Protein AF-0000000068886452 (afdb_homodimer)

Nearest PDB structures (foldseek):
  3sxq-assembly1_A  TM=4.253E-01  e=8.572E+00  Thioalkalivibrio paradoxus
  8otz-assembly1_Co  TM=1.727E-01  e=1.686E+00  Bos taurus
  3f29-assembly1_B  TM=2.671E-01  e=6.921E+00  Thioalkalivibrio nitratireducens
  4l38-assembly1_A  TM=2.672E-01  e=8.572E+00  Thioalkalivibrio nitratireducens DSM 14787
  7ung-assembly1_D7  TM=1.285E-01  e=7.869E+00  Homo sapiens

Sequence (1280 aa):
MAEGRGRLEGQCSRVSLHGNAHQGPQHPNTDTPRSLLRLVPSGKPLLLALFLLLLLSTPVPVAAKTHFAQCGAKIKELAKNGSLPSEYIYTGPVKGPLGQARNSKNPAFLVTFAACEEYCGVTPEYYEWEKASDTITTWVLPLVGLILQAPFESNNFKQTMFVVFRWVGSPIVSMMCIFWNMKVTRKCAIMVDMSVDKDQYPPPPSSFAELRDSFYLLSVVNQYELNIYTQLQERHIETILRVGLFDRRREIQRMRARVAASIRRERRRGTVQVLASLAWFLVAMGISINKAFGDLGVNSTAHNLALGLLMSWLPVLIAATIVDRNPMDARYVRAKLNNYLREIEAVERTPSIFPGVEDPDIFGEFAGQGRVRWHYGVAHSFLRTLEAMHGMGRGWSTIYENTDELSTTGAYSGLVGFDLSEVWQMVAAFLMVCSCSLGAFFVSYYTPTVGLGCRSGGYMIFGLNATGCLILEMAAWAFLHPGTGRRMAQWVLRLCEFTNFCWLVYIIVAQTFGIYNSCRCKSSMWGGAGGYVDFEGVPYYKSYHIENSWLLGTLTTCIFLGIGLAYVVEQWCTQSFLWTQNWESAMNGLWCVRKWKWATTGPRWVFAWLAEYVVEAECRVRTFLGREGDVEDCRPLWNSMAEGRGRLEGQCSRVSLHGNAHQGPQHPNTDTPRSLLRLVPSGKPLLLALFLLLLLSTPVPVAAKTHFAQCGAKIKELAKNGSLPSEYIYTGPVKGPLGQARNSKNPAFLVTFAACEEYCGVTPEYYEWEKASDTITTWVLPLVGLILQAPFESNNFKQTMFVVFRWVGSPIVSMMCIFWNMKVTRKCAIMVDMSVDKDQYPPPPSSFAELRDSFYLLSVVNQYELNIYTQLQERHIETILRVGLFDRRREIQRMRARVAASIRRERRRGTVQVLASLAWFLVAMGISINKAFGDLGVNSTAHNLALGLLMSWLPVLIAATIVDRNPMDARYVRAKLNNYLREIEAVERTPSIFPGVEDPDIFGEFAGQGRVRWHYGVAHSFLRTLEAMHGMGRGWSTIYENTDELSTTGAYSGLVGFDLSEVWQMVAAFLMVCSCSLGAFFVSYYTPTVGLGCRSGGYMIFGLNATGCLILEMAAWAFLHPGTGRRMAQWVLRLCEFTNFCWLVYIIVAQTFGIYNSCRCKSSMWGGAGGYVDFEGVPYYKSYHIENSWLLGTLTTCIFLGIGLAYVVEQWCTQSFLWTQNWESAMNGLWCVRKWKWATTGPRWVFAWLAEYVVEAECRVRTFLGREGDVEDCRPLWNS

pLDDT: mean 77.7, std 19.69, range [17.47, 97.44]

Secondary structure (DSSP, 8-state):
---------------------------------S--------SHHHHHHHHHHHHH-----------HHHHHHHHHHHHHTT-S-GGGB--S---THHHHHTTSSSPPPEEEHHHHHHHT-SS--PPPHHHHHHHIIIIIHHHHHHHHTS-PPTT-HHHHHHHHHHHHHSHHHHHHHHHHHHHHHHHHHHHHHTTS-TT--PPSSSHHHHHHHHHHHHHHHTTEEE---SHHHHHHHHHHHHHHHH---HHHHHHHHHHHHHHHHTB--THHHHHHHHHHHHHHHHHHHHHHHSS---HHHHHHHHHHHHTTHHHHHHHHHHHH--BS-HHHHHHHHHHHHHHHHHHHT---SSTT-SS--SEEEE-GGGTSTT---SHHHHHHHHHHHHTT-S-THHHHHH-THHHH--------S--GGGHHHHHHHHHHHHHHHHHHHHHHHHSSSPSS-HHHHHHHHHHHHHHHHHHHHHHHHHH--TTHHHHHHHHHHHHHHHHHHHHHHHHHHHHHHTTT-SHHHHTTTTSTT--EEE---HHHHHTTTTHHHHHHHHHHHHHHHHHHHHHHHHHHHHHHHHH-SSHHHHHHHHHHHHHHHHHTHHHHHHHHHHHHHHHHHHHHHHHHTT-GGGGGGGS--TT-/---------------------------------SS-------SHHHHHHHHHHHHH-----------HHHHHHHHHHHHHTT-S-GGGB--S---THHHHHTTSSSPPPEEEHHHHHHHT-SS--PPPHHHHHHHIIIIIHHHHHHHHTS-PPTT-HHHHHHHHHHHHHSHHHHHHHHHHHHHHHHHHHHHHHTTS-TT--PPSSSHHHHHHHHHHHHHHHTTEEE---SHHHHHHHHHHHHHHHH---HHHHHHHHHHHHHHHHTB--THHHHHHHHHHHHHHHHHHHHHHHSTT--HHHHHHHHHHHHTTHHHHHHHHHHHT--BS-HHHHHHHHHHHHHHHHHHHT---SSTT-SS--SEEEE-GGGTSTT---SHHHHHHHHHHHHTT-S-THHHHHH-THHHH--------S--GGGHHHHHHHHHHHHHHHHHHHHHHHHSSSPSS-HHHHHHHHHHHHHHHHHHHHHHHHHH--TTHHHHHHHHHHHHHHHHHHHHHHHHHHHHHHTTT-SHHHHTTTTSTT--EEE---HHHHHTTTTHHHHHHHHHHHHHHHHHHHHHHHHHHHHHHHHH-SSHHHHHHHHHHHHHHHHHTHHHHHHHHHHHHHHHHHHHHHHHHTT--TTGGGGS--TT-

Foldseek 3Di:
DDDDPDDPDDPPDPDDPDDPDPPPDPDPPPPDPPPPDDPPVQCVCVVVVVVVCVVPPPPPPPVPPFDLLVLQVVVVVCVVVVNDDPQQWDDDQADFLQNVQCPPPDHFTWTFLVSCCVRRNFAFDWDDPVLLVVLCVLPVVLLVLLLVLFQDAPRDDVLSVLVSLCCQLQVLLLQLQLVLLLLLLLLLLVVLCLQADVPDDDDPPDLSVLSLLLSLVQSVQQQWDFDDDDPVVVLVVVLLSLCLRQPDPPVSSVLSVVLSLVQLVQFDPCVVSLVVSLVSLVVSLVVLLCCVPPPVFAPLSLLSNLLSLLCLLSSLLRLSSVLSTRGPHQVVNQVSVLVSSVVSCVVVVPPPPPPPPDRDRRTDDGCHSNSDAQRNGQSVQLSLVVCLPQPLGGNSSVVSVVDVCSSPPRRRPPCSADDCVSVVSSVLSLLLNVLSLVLSLLSVCNPPVHAAFDRNVLSVVLSVLSVVLVVLSNCCRHPPDPDPSNVVSVVVSSVSSNVSSVSSVVSSVCSSTVSCRGSRRNQNPPGDNGRIHGDDISVSSVVSVSVVSNVVSSVSSVVSSVVSVVVSVLSSLSSVLSSNSDNVVSVVSNSVNSVVCVVCVPVVVVVVVVVLVVLVVVLVVCVVVVVPPCNSSSPPGNSD/DPDDPDDPDDPPDDPDPDDPDDPPDPDPPPPDPPPVPDPPVQCVVVVVVVVVCVVPPPPPPPVPPFDLLVLQVVVVVCVVVVNDDPQQWDDDQADFLQNVQCPPPDHFTWTFLVSCCVRRNFAFDWDDPVLLVVLCVLPVVLLVLLLVLFQDAPRDDVLSVLVVLCCQLQVLLLQLQLVLLLLLLLLLLVVLCLQADVPDDDDPPDLSLLSLLLSLVQSVQQQWDFDDDDPVVVLVVVLLSLCLRQPDPPVSSVLSNVLSLVQLVQFDPCVVSLVVSLVSLVVSLVVLLCCCPDPVPFVLSLLSNLLSLLCLLSSLLRLSSVLSTRGPHQVVNQVSVLVSSVVSCVVVVPPPPPPPPDRDRRTDDGCISNSDAQRNGQSVQLSLVVCLPQPLGGNSSVVSVVDVCSSPPRDRPPCSADDCVSVVSSVLSLLLNVLSLVLSLLSVCNPPVHAAFDRNVLSVVLSVLSVVLVVLSNCCRHPPDPDPSNVVSVVVSSVSSNVSSVSSVVSSVCSSTVSCRGSRRNQNPPDPNGRIHGDDGRVSSVVSVSVVSNVVSSVSSVVSSVVSVVVSVLSSLSSVLSSNSDNVVSVVSNSVNSVVCVVCVPVVVVVVVVVLVVLVVVLVVCVVVVVPPCNVSSPDGNSD

Radius of gyration: 36.61 Å; Cα contacts (8 Å, |Δi|>4): 1513; chains: 2; bounding box: 97×138×115 Å

Organism: Tuber melanosporum (strain Mel28) (NCBI:txid656061)

Structure (mmCIF, N/CA/C/O backbone):
data_AF-0000000068886452-model_v1
#
loop_
_entity.id
_entity.type
_entity.pdbx_description
1 polymer '(Perigord truffle) hypothetical protein'
#
loop_
_atom_site.group_PDB
_atom_site.id
_atom_site.type_symbol
_atom_site.label_atom_id
_atom_site.label_alt_id
_atom_site.label_comp_id
_atom_site.label_asym_id
_atom_site.label_entity_id
_atom_site.label_seq_id
_atom_site.pdbx_PDB_ins_code
_atom_site.Cartn_x
_atom_site.Cartn_y
_atom_site.Cartn_z
_atom_site.occupancy
_atom_site.B_iso_or_equiv
_atom_site.auth_seq_id
_atom_site.auth_comp_id
_atom_site.auth_asym_id
_atom_site.auth_atom_id
_atom_site.pdbx_PDB_model_num
ATOM 1 N N . MET A 1 1 ? -43.25 84.938 -29.5 1 18.14 1 MET A N 1
ATOM 2 C CA . MET A 1 1 ? -42.719 84.312 -30.734 1 18.14 1 MET A CA 1
ATOM 3 C C . MET A 1 1 ? -42.938 82.812 -30.734 1 18.14 1 MET A C 1
ATOM 5 O O . MET A 1 1 ? -42.906 82.188 -29.672 1 18.14 1 MET A O 1
ATOM 9 N N . ALA A 1 2 ? -43.094 82.125 -31.875 1 19.03 2 ALA A N 1
ATOM 10 C CA . ALA A 1 2 ? -44 81.125 -32.469 1 19.03 2 ALA A CA 1
ATOM 11 C C . ALA A 1 2 ? -43.469 79.75 -32.219 1 19.03 2 ALA A C 1
ATOM 13 O O . ALA A 1 2 ? -44.281 78.812 -32 1 19.03 2 ALA A O 1
ATOM 14 N N . GLU A 1 3 ? -42.188 79.5 -32.406 1 17.47 3 GLU A N 1
ATOM 15 C CA . GLU A 1 3 ? -41.812 78.438 -33.344 1 17.47 3 GLU A CA 1
ATOM 16 C C . GLU A 1 3 ? -42.125 77.062 -32.812 1 17.47 3 GLU A C 1
ATOM 18 O O . GLU A 1 3 ? -42.469 76.938 -31.625 1 17.47 3 GLU A O 1
ATOM 23 N N . GLY A 1 4 ? -41.062 76.125 -32.938 1 18.28 4 GLY A N 1
ATOM 24 C CA . GLY A 1 4 ? -40.938 74.875 -33.594 1 18.28 4 GLY A CA 1
ATOM 25 C C . GLY A 1 4 ? -41.312 73.688 -32.688 1 18.28 4 GLY A C 1
ATOM 26 O O . GLY A 1 4 ? -40.562 73.312 -31.781 1 18.28 4 GLY A O 1
ATOM 27 N N . ARG A 1 5 ? -42.5 73.5 -32.25 1 22.53 5 ARG A N 1
ATOM 28 C CA . ARG A 1 5 ? -43.188 72.5 -31.469 1 22.53 5 ARG A CA 1
ATOM 29 C C . ARG A 1 5 ? -43.062 71.125 -32.094 1 22.53 5 ARG A C 1
ATOM 31 O O . ARG A 1 5 ? -44.062 70.562 -32.625 1 22.53 5 ARG A O 1
ATOM 38 N N . GLY A 1 6 ? -42.031 71.062 -33.031 1 17.89 6 GLY A N 1
ATOM 39 C CA . GLY A 1 6 ? -42.25 70.062 -34.062 1 17.89 6 GLY A CA 1
ATOM 40 C C . GLY A 1 6 ? -42.688 68.75 -33.5 1 17.89 6 GLY A C 1
ATOM 41 O O . GLY A 1 6 ? -42.594 68.5 -32.312 1 17.89 6 GLY A O 1
ATOM 42 N N . ARG A 1 7 ? -42.969 67.688 -34.438 1 19.56 7 ARG A N 1
ATOM 43 C CA . ARG A 1 7 ? -43.844 66.625 -34.875 1 19.56 7 ARG A CA 1
ATOM 44 C C . ARG A 1 7 ? -43.344 65.25 -34.375 1 19.56 7 ARG A C 1
ATOM 46 O O . ARG A 1 7 ? -42.812 64.438 -35.125 1 19.56 7 ARG A O 1
ATOM 53 N N . LEU A 1 8 ? -42.406 65.188 -33.406 1 18.53 8 LEU A N 1
ATOM 54 C CA . LEU A 1 8 ? -41.688 63.906 -33.5 1 18.53 8 LEU A CA 1
ATOM 55 C C . LEU A 1 8 ? -42.656 62.719 -33.438 1 18.53 8 LEU A C 1
ATOM 57 O O . LEU A 1 8 ? -43.281 62.5 -32.438 1 18.53 8 LEU A O 1
ATOM 61 N N . GLU A 1 9 ? -43.312 62.438 -34.469 1 17.73 9 GLU A N 1
ATOM 62 C CA . GLU A 1 9 ? -44.281 61.438 -34.906 1 17.73 9 GLU A CA 1
ATOM 63 C C . GLU A 1 9 ? -43.875 60.031 -34.469 1 17.73 9 GLU A C 1
ATOM 65 O O . GLU A 1 9 ? -42.719 59.781 -34.156 1 17.73 9 GLU A O 1
ATOM 70 N N . GLY A 1 10 ? -44.719 58.875 -34.906 1 18.06 10 GLY A N 1
ATOM 71 C CA . GLY A 1 10 ? -45.406 57.656 -34.562 1 18.06 10 GLY A CA 1
ATOM 72 C C . GLY A 1 10 ? -44.594 56.406 -34.938 1 18.06 10 GLY A C 1
ATOM 73 O O . GLY A 1 10 ? -45.125 55.281 -34.875 1 18.06 10 GLY A O 1
ATOM 74 N N . GLN A 1 11 ? -43.469 56.406 -35.656 1 17.47 11 GLN A N 1
ATOM 75 C CA . GLN A 1 11 ? -43.219 55.281 -36.562 1 17.47 11 GLN A CA 1
ATOM 76 C C . GLN A 1 11 ? -43.125 53.969 -35.75 1 17.47 11 GLN A C 1
ATOM 78 O O . GLN A 1 11 ? -42.281 53.844 -34.844 1 17.47 11 GLN A O 1
ATOM 83 N N . CYS A 1 12 ? -44.125 53 -35.781 1 20.72 12 CYS A N 1
ATOM 84 C CA . CYS A 1 12 ? -44.562 51.656 -35.375 1 20.72 12 CYS A CA 1
ATOM 85 C C . CYS A 1 12 ? -43.688 50.594 -36 1 20.72 12 CYS A C 1
ATOM 87 O O . CYS A 1 12 ? -44.094 49.875 -36.906 1 20.72 12 CYS A O 1
ATOM 89 N N . SER A 1 13 ? -42.469 50.781 -36.5 1 17.97 13 SER A N 1
ATOM 90 C CA . SER A 1 13 ? -42.031 49.75 -37.438 1 17.97 13 SER A CA 1
ATOM 91 C C . SER A 1 13 ? -42.156 48.344 -36.812 1 17.97 13 SER A C 1
ATOM 93 O O . SER A 1 13 ? -41.75 48.156 -35.656 1 17.97 13 SER A O 1
ATOM 95 N N . ARG A 1 14 ? -42.875 47.219 -37.406 1 21.09 14 ARG A N 1
ATOM 96 C CA . ARG A 1 14 ? -43.25 45.812 -37.438 1 21.09 14 ARG A CA 1
ATOM 97 C C . ARG A 1 14 ? -42.031 44.906 -37.5 1 21.09 14 ARG A C 1
ATOM 99 O O . ARG A 1 14 ? -42.156 43.688 -37.5 1 21.09 14 ARG A O 1
ATOM 106 N N . VAL A 1 15 ? -40.781 45.188 -37.906 1 20.59 15 VAL A N 1
ATOM 107 C CA . VAL A 1 15 ? -40.094 44.188 -38.719 1 20.59 15 VAL A CA 1
ATOM 108 C C . VAL A 1 15 ? -40.188 42.812 -38 1 20.59 15 VAL A C 1
ATOM 110 O O . VAL A 1 15 ? -40.375 42.75 -36.781 1 20.59 15 VAL A O 1
ATOM 113 N N . SER A 1 16 ? -39.75 41.594 -38.844 1 20.17 16 SER A N 1
ATOM 114 C CA . SER A 1 16 ? -39.5 40.25 -39.406 1 20.17 16 SER A CA 1
ATOM 115 C C . SER A 1 16 ? -38.594 39.406 -38.5 1 20.17 16 SER A C 1
ATOM 117 O O . SER A 1 16 ? -37.594 39.906 -37.969 1 20.17 16 SER A O 1
ATOM 119 N N . LEU A 1 17 ? -39.031 38.156 -38.219 1 21.81 17 LEU A N 1
ATOM 120 C CA . LEU A 1 17 ? -38.688 36.969 -37.438 1 21.81 17 LEU A CA 1
ATOM 121 C C . LEU A 1 17 ? -37.375 36.344 -37.906 1 21.81 17 LEU A C 1
ATOM 123 O O . LEU A 1 17 ? -37.375 35.375 -38.656 1 21.81 17 LEU A O 1
ATOM 127 N N . HIS A 1 18 ? -36.438 37.062 -38.594 1 21.69 18 HIS A N 1
ATOM 128 C CA . HIS A 1 18 ? -35.375 36.344 -39.281 1 21.69 18 HIS A CA 1
ATOM 129 C C . HIS A 1 18 ? -34.719 35.344 -38.344 1 21.69 18 HIS A C 1
ATOM 131 O O . HIS A 1 18 ? -34.594 35.594 -37.156 1 21.69 18 HIS A O 1
ATOM 137 N N . GLY A 1 19 ? -34.344 34.125 -39 1 21.8 19 GLY A N 1
ATOM 138 C CA . GLY A 1 19 ? -33.844 32.781 -38.719 1 21.8 19 GLY A CA 1
ATOM 139 C C . GLY A 1 19 ? -32.469 32.781 -38.094 1 21.8 19 GLY A C 1
ATOM 140 O O . GLY A 1 19 ? -31.469 33.062 -38.75 1 21.8 19 GLY A O 1
ATOM 141 N N . ASN A 1 20 ? -32.188 33.344 -37.062 1 21.83 20 ASN A N 1
ATOM 142 C CA . ASN A 1 20 ? -30.844 33.406 -36.469 1 21.83 20 ASN A CA 1
ATOM 143 C C . ASN A 1 20 ? -30.203 32 -36.406 1 21.83 20 ASN A C 1
ATOM 145 O O . ASN A 1 20 ? -30.688 31.141 -35.656 1 21.83 20 ASN A O 1
ATOM 149 N N . ALA A 1 21 ? -29.562 31.547 -37.531 1 22.8 21 ALA A N 1
ATOM 150 C CA . ALA A 1 21 ? -28.734 30.375 -37.844 1 22.8 21 ALA A CA 1
ATOM 151 C C . ALA A 1 21 ? -27.766 30.062 -36.719 1 22.8 21 ALA A C 1
ATOM 153 O O . ALA A 1 21 ? -27.234 30.984 -36.094 1 22.8 21 ALA A O 1
ATOM 154 N N . HIS A 1 22 ? -27.719 28.812 -36.312 1 23.91 22 HIS A N 1
ATOM 155 C CA . HIS A 1 22 ? -27.047 27.984 -35.312 1 23.91 22 HIS A CA 1
ATOM 156 C C . HIS A 1 22 ? -25.531 28.094 -35.469 1 23.91 22 HIS A C 1
ATOM 158 O O . HIS A 1 22 ? -24.938 27.484 -36.344 1 23.91 22 HIS A O 1
ATOM 164 N N . GLN A 1 23 ? -24.969 29.312 -35.438 1 25.64 23 GLN A N 1
ATOM 165 C CA . GLN A 1 23 ? -23.516 29.328 -35.594 1 25.64 23 GLN A CA 1
ATOM 166 C C . GLN A 1 23 ? -22.859 28.25 -34.719 1 25.64 23 GLN A C 1
ATOM 168 O O . GLN A 1 23 ? -23.203 28.109 -33.531 1 25.64 23 GLN A O 1
ATOM 173 N N . GLY A 1 24 ? -22.328 27.234 -35.375 1 26.3 24 GLY A N 1
ATOM 174 C CA . GLY A 1 24 ? -21.609 26.078 -34.906 1 26.3 24 GLY A CA 1
ATOM 175 C C . GLY A 1 24 ? -20.578 26.406 -33.812 1 26.3 24 GLY A C 1
ATOM 176 O O . GLY A 1 24 ? -20.234 27.562 -33.625 1 26.3 24 GLY A O 1
ATOM 177 N N . PRO A 1 25 ? -20.391 25.531 -32.906 1 29.78 25 PRO A N 1
ATOM 178 C CA . PRO A 1 25 ? -19.531 25.672 -31.719 1 29.78 25 PRO A CA 1
ATOM 179 C C . PRO A 1 25 ? -18.125 26.172 -32.062 1 29.78 25 PRO A C 1
ATOM 181 O O . PRO A 1 25 ? -17.453 25.594 -32.906 1 29.78 25 PRO A O 1
ATOM 184 N N . GLN A 1 26 ? -17.938 27.484 -32.219 1 28.64 26 GLN A N 1
ATOM 185 C CA . GLN A 1 26 ? -16.609 28.031 -32.469 1 28.64 26 GLN A CA 1
ATOM 186 C C . GLN A 1 26 ? -15.562 27.375 -31.594 1 28.64 26 GLN A C 1
ATOM 188 O O . GLN A 1 26 ? -15.828 27.078 -30.422 1 28.64 26 GLN A O 1
ATOM 193 N N . HIS A 1 27 ? -14.602 26.812 -32.25 1 28.27 27 HIS A N 1
ATOM 194 C CA . HIS A 1 27 ? -13.438 26.156 -31.688 1 28.27 27 HIS A CA 1
ATOM 195 C C . HIS A 1 27 ? -12.742 27.047 -30.672 1 28.27 27 HIS A C 1
ATOM 197 O O . HIS A 1 27 ? -12.594 28.25 -30.891 1 28.27 27 HIS A O 1
ATOM 203 N N . PRO A 1 28 ? -12.898 26.766 -29.484 1 32.19 28 PRO A N 1
ATOM 204 C CA . PRO A 1 28 ? -12.227 27.609 -28.484 1 32.19 28 PRO A CA 1
ATOM 205 C C . PRO A 1 28 ? -10.797 27.969 -28.875 1 32.19 28 PRO A C 1
ATOM 207 O O . PRO A 1 28 ? -10.07 27.141 -29.422 1 32.19 28 PRO A O 1
ATOM 210 N N . ASN A 1 29 ? -10.633 29.156 -29.516 1 27.2 29 ASN A N 1
ATOM 211 C CA . ASN A 1 29 ? -9.312 29.703 -29.828 1 27.2 29 ASN A CA 1
ATOM 212 C C . ASN A 1 29 ? -8.273 29.25 -28.797 1 27.2 29 ASN A C 1
ATOM 214 O O . ASN A 1 29 ? -8.539 29.266 -27.594 1 27.2 29 ASN A O 1
ATOM 218 N N . THR A 1 30 ? -7.281 28.562 -29.281 1 31.31 30 THR A N 1
ATOM 219 C CA . THR A 1 30 ? -6.113 27.875 -28.75 1 31.31 30 THR A CA 1
ATOM 220 C C . THR A 1 30 ? -5.203 28.844 -28 1 31.31 30 THR A C 1
ATOM 222 O O . THR A 1 30 ? -4.039 28.531 -27.734 1 31.31 30 THR A O 1
ATOM 225 N N . ASP A 1 31 ? -5.406 30.203 -28.062 1 30.34 31 ASP A N 1
ATOM 226 C CA . ASP A 1 31 ? -4.242 30.922 -27.562 1 30.34 31 ASP A CA 1
ATOM 227 C C . ASP A 1 31 ? -3.836 30.422 -26.172 1 30.34 31 ASP A C 1
ATOM 229 O O . ASP A 1 31 ? -4.645 30.453 -25.234 1 30.34 31 ASP A O 1
ATOM 233 N N . THR A 1 32 ? -2.836 29.703 -26.188 1 33.41 32 THR A N 1
ATOM 234 C CA . THR A 1 32 ? -2.076 29.172 -25.078 1 33.41 32 THR A CA 1
ATOM 235 C C . THR A 1 32 ? -1.789 30.25 -24.047 1 33.41 32 THR A C 1
ATOM 237 O O . THR A 1 32 ? -1.328 31.344 -24.391 1 33.41 32 THR A O 1
ATOM 240 N N . PRO A 1 33 ? -2.506 30.547 -23.094 1 32.59 33 PRO A N 1
ATOM 241 C CA . PRO A 1 33 ? -2.051 31.594 -22.188 1 32.59 33 PRO A CA 1
ATOM 242 C C . PRO A 1 33 ? -0.529 31.656 -22.062 1 32.59 33 PRO A C 1
ATOM 244 O O . PRO A 1 33 ? 0.145 30.641 -22.172 1 32.59 33 PRO A O 1
ATOM 247 N N . ARG A 1 34 ? 0.246 32.812 -22.344 1 32.88 34 ARG A N 1
ATOM 248 C CA . ARG A 1 34 ? 1.663 33.156 -22.297 1 32.88 34 ARG A CA 1
ATOM 249 C C . ARG A 1 34 ? 2.396 32.344 -21.234 1 32.88 34 ARG A C 1
ATOM 251 O O . ARG A 1 34 ? 3.402 31.703 -21.531 1 32.88 34 ARG A O 1
ATOM 258 N N . SER A 1 35 ? 3.002 33.094 -20.094 1 27.56 35 SER A N 1
ATOM 259 C CA . SER A 1 35 ? 4.129 32.531 -19.344 1 27.56 35 SER A CA 1
ATOM 260 C C . SER A 1 35 ? 3.746 31.234 -18.672 1 27.56 35 SER A C 1
ATOM 262 O O . SER A 1 35 ? 3.48 31.203 -17.469 1 27.56 35 SER A O 1
ATOM 264 N N . LEU A 1 36 ? 2.867 30.656 -19.109 1 29.36 36 LEU A N 1
ATOM 265 C CA . LEU A 1 36 ? 2.77 29.297 -18.594 1 29.36 36 LEU A CA 1
ATOM 266 C C . LEU A 1 36 ? 4.09 28.547 -18.781 1 29.36 36 LEU A C 1
ATOM 268 O O . LEU A 1 36 ? 4.414 28.125 -19.891 1 29.36 36 LEU A O 1
ATOM 272 N N . LEU A 1 37 ? 5.238 29.109 -18.297 1 27.59 37 LEU A N 1
ATOM 273 C CA . LEU A 1 37 ? 6.559 28.5 -18.359 1 27.59 37 LEU A CA 1
ATOM 274 C C . LEU A 1 37 ? 6.445 26.969 -18.406 1 27.59 37 LEU A C 1
ATOM 276 O O . LEU A 1 37 ? 5.387 26.422 -18.109 1 27.59 37 LEU A O 1
ATOM 280 N N . ARG A 1 38 ? 7.703 26.344 -17.891 1 29.66 38 ARG A N 1
ATOM 281 C CA . ARG A 1 38 ? 8.211 24.984 -18.016 1 29.66 38 ARG A CA 1
ATOM 282 C C . ARG A 1 38 ? 7.168 23.969 -17.562 1 29.66 38 ARG A C 1
ATOM 284 O O . ARG A 1 38 ? 6.734 23.984 -16.406 1 29.66 38 ARG A O 1
ATOM 291 N N . LEU A 1 39 ? 6.422 23.625 -18.391 1 30.05 39 LEU A N 1
ATOM 292 C CA . LEU A 1 39 ? 5.512 22.484 -18.391 1 30.05 39 LEU A CA 1
ATOM 293 C C . LEU A 1 39 ? 6.125 21.297 -17.672 1 30.05 39 LEU A C 1
ATOM 295 O O . LEU A 1 39 ? 7.031 20.641 -18.188 1 30.05 39 LEU A O 1
ATOM 299 N N . VAL A 1 40 ? 6.523 21.547 -16.547 1 29.91 40 VAL A N 1
ATOM 300 C CA . VAL A 1 40 ? 7.016 20.359 -15.844 1 29.91 40 VAL A CA 1
ATOM 301 C C . VAL A 1 40 ? 6.066 19.188 -16.078 1 29.91 40 VAL A C 1
ATOM 303 O O . VAL A 1 40 ? 4.879 19.266 -15.742 1 29.91 40 VAL A O 1
ATOM 306 N N . PRO A 1 41 ? 6.273 18.562 -17.172 1 31.27 41 PRO A N 1
ATOM 307 C CA . PRO A 1 41 ? 5.492 17.344 -17.406 1 31.27 41 PRO A CA 1
ATOM 308 C C . PRO A 1 41 ? 5.172 16.609 -16.109 1 31.27 41 PRO A C 1
ATOM 310 O O . PRO A 1 41 ? 6.078 16.297 -15.328 1 31.27 41 PRO A O 1
ATOM 313 N N . SER A 1 42 ? 4.188 16.984 -15.469 1 34.53 42 SER A N 1
ATOM 314 C CA . SER A 1 42 ? 3.799 16.266 -14.266 1 34.53 42 SER A CA 1
ATOM 315 C C . SER A 1 42 ? 3.871 14.75 -14.484 1 34.53 42 SER A C 1
ATOM 317 O O . SER A 1 42 ? 3.311 14.227 -15.453 1 34.53 42 SER A O 1
ATOM 319 N N . GLY A 1 43 ? 4.934 14.188 -14.367 1 35.84 43 GLY A N 1
ATOM 320 C CA . GLY A 1 43 ? 5.352 12.797 -14.406 1 35.84 43 GLY A CA 1
ATOM 321 C C . GLY A 1 43 ? 4.293 11.836 -13.891 1 35.84 43 GLY A C 1
ATOM 322 O O . GLY A 1 43 ? 4.566 10.656 -13.68 1 35.84 43 GLY A O 1
ATOM 323 N N . LYS A 1 44 ? 3.082 12.297 -13.656 1 43.97 44 LYS A N 1
ATOM 324 C CA . LYS A 1 44 ? 1.988 11.492 -13.125 1 43.97 44 LYS A CA 1
ATOM 325 C C . LYS A 1 44 ? 1.511 10.469 -14.148 1 43.97 44 LYS A C 1
ATOM 327 O O . LYS A 1 44 ? 1.206 9.32 -13.797 1 43.97 44 LYS A O 1
ATOM 332 N N . PRO A 1 45 ? 1.457 10.852 -15.414 1 40.47 45 PRO A N 1
ATOM 333 C CA . PRO A 1 45 ? 0.877 9.852 -16.312 1 40.47 45 PRO A CA 1
ATOM 334 C C . PRO A 1 45 ? 1.787 8.648 -16.516 1 40.47 45 PRO A C 1
ATOM 336 O O . PRO A 1 45 ? 1.364 7.641 -17.094 1 40.47 45 PRO A O 1
ATOM 339 N N . LEU A 1 46 ? 2.957 8.805 -16.219 1 37.97 46 LEU A N 1
ATOM 340 C CA . LEU A 1 46 ? 3.891 7.746 -16.594 1 37.97 46 LEU A CA 1
ATOM 341 C C . LEU A 1 46 ? 3.611 6.469 -15.812 1 37.97 46 LEU A C 1
ATOM 343 O O . LEU A 1 46 ? 3.641 5.371 -16.375 1 37.97 46 LEU A O 1
ATOM 347 N N . LEU A 1 47 ? 3.336 6.617 -14.641 1 39.59 47 LEU A N 1
ATOM 348 C CA . LEU A 1 47 ? 3.111 5.371 -13.914 1 39.59 47 LEU A CA 1
ATOM 349 C C . LEU A 1 47 ? 1.87 4.656 -14.438 1 39.59 47 LEU A C 1
ATOM 351 O O . LEU A 1 47 ? 1.865 3.43 -14.57 1 39.59 47 LEU A O 1
ATOM 355 N N . LEU A 1 48 ? 0.844 5.461 -14.758 1 42.53 48 LEU A N 1
ATOM 356 C CA . LEU A 1 48 ? -0.33 4.852 -15.367 1 42.53 48 LEU A CA 1
ATOM 357 C C . LEU A 1 48 ? 0.016 4.266 -16.734 1 42.53 48 LEU A C 1
ATOM 359 O O . LEU A 1 48 ? -0.428 3.164 -17.078 1 42.53 48 LEU A O 1
ATOM 363 N N . ALA A 1 49 ? 0.81 5.008 -17.5 1 39.94 49 ALA A N 1
ATOM 364 C CA . ALA A 1 49 ? 1.215 4.484 -18.797 1 39.94 49 ALA A CA 1
ATOM 365 C C . ALA A 1 49 ? 2.059 3.225 -18.656 1 39.94 49 ALA A C 1
ATOM 367 O O . ALA A 1 49 ? 1.896 2.266 -19.406 1 39.94 49 ALA A O 1
ATOM 368 N N . LEU A 1 50 ? 2.893 3.221 -17.703 1 40.34 50 LEU A N 1
ATOM 369 C CA . LEU A 1 50 ? 3.723 2.033 -17.531 1 40.34 50 LEU A CA 1
ATOM 370 C C . LEU A 1 50 ? 2.887 0.845 -17.062 1 40.34 50 LEU A C 1
ATOM 372 O O . LEU A 1 50 ? 3.113 -0.285 -17.5 1 40.34 50 LEU A O 1
ATOM 376 N N . PHE A 1 51 ? 1.949 1.167 -16.25 1 41.03 51 PHE A N 1
ATOM 377 C CA . PHE A 1 51 ? 1.027 0.123 -15.82 1 41.03 51 PHE A CA 1
ATOM 378 C C . PHE A 1 51 ? 0.179 -0.367 -16.984 1 41.03 51 PHE A C 1
ATOM 380 O O . PHE A 1 51 ? -0.026 -1.572 -17.156 1 41.03 51 PHE A O 1
ATOM 387 N N . LEU A 1 52 ? -0.366 0.564 -17.781 1 42.22 52 LEU A N 1
ATOM 388 C CA . LEU A 1 52 ? -1.117 0.161 -18.953 1 42.22 52 LEU A CA 1
ATOM 389 C C . LEU A 1 52 ? -0.227 -0.605 -19.938 1 42.22 52 LEU A C 1
ATOM 391 O O . LEU A 1 52 ? -0.676 -1.56 -20.562 1 42.22 52 LEU A O 1
ATOM 395 N N . LEU A 1 53 ? 0.939 -0.143 -20.047 1 40.03 53 LEU A N 1
ATOM 396 C CA . LEU A 1 53 ? 1.851 -0.88 -20.906 1 40.03 53 LEU A CA 1
ATOM 397 C C . LEU A 1 53 ? 2.092 -2.287 -20.375 1 40.03 53 LEU A C 1
ATOM 399 O O . LEU A 1 53 ? 2.195 -3.242 -21.156 1 40.03 53 LEU A O 1
ATOM 403 N N . LEU A 1 54 ? 2.221 -2.354 -19.188 1 42.03 54 LEU A N 1
ATOM 404 C CA . LEU A 1 54 ? 2.406 -3.688 -18.625 1 42.03 54 LEU A CA 1
ATOM 405 C C . LEU A 1 54 ? 1.176 -4.555 -18.875 1 42.03 54 LEU A C 1
ATOM 407 O O . LEU A 1 54 ? 1.3 -5.75 -19.156 1 42.03 54 LEU A O 1
ATOM 411 N N . LEU A 1 55 ? 0.037 -3.945 -18.672 1 41.06 55 LEU A N 1
ATOM 412 C CA . LEU A 1 55 ? -1.197 -4.68 -18.938 1 41.06 55 LEU A CA 1
ATOM 413 C C . LEU A 1 55 ? -1.321 -5.027 -20.406 1 41.06 55 LEU A C 1
ATOM 415 O O . LEU A 1 55 ? -1.811 -6.105 -20.766 1 41.06 55 LEU A O 1
ATOM 419 N N . LEU A 1 56 ? -1.178 -4.004 -21.234 1 38.47 56 LEU A N 1
ATOM 420 C CA . LEU A 1 56 ? -1.348 -4.227 -22.656 1 38.47 56 LEU A CA 1
ATOM 421 C C . LEU A 1 56 ? -0.206 -5.07 -23.219 1 38.47 56 LEU A C 1
ATOM 423 O O . LEU A 1 56 ? -0.212 -5.426 -24.406 1 38.47 56 LEU A O 1
ATOM 427 N N . SER A 1 57 ? 0.816 -5.141 -22.578 1 37.12 57 SER A N 1
ATOM 428 C CA . SER A 1 57 ? 1.775 -6.078 -23.156 1 37.12 57 SER A CA 1
ATOM 429 C C . SER A 1 57 ? 1.218 -7.5 -23.172 1 37.12 57 SER A C 1
ATOM 431 O O . SER A 1 57 ? 1.223 -8.188 -22.156 1 37.12 57 SER A O 1
ATOM 433 N N . THR A 1 58 ? 0.204 -7.586 -23.844 1 39 58 THR A N 1
ATOM 434 C CA . THR A 1 58 ? -0.32 -8.891 -24.234 1 39 58 THR A CA 1
ATOM 435 C C . THR A 1 58 ? 0.817 -9.875 -24.5 1 39 58 THR A C 1
ATOM 437 O O . THR A 1 58 ? 1.81 -9.539 -25.141 1 39 58 THR A O 1
ATOM 440 N N . PRO A 1 59 ? 0.841 -10.867 -23.688 1 42.44 59 PRO A N 1
ATOM 441 C CA . PRO A 1 59 ? 1.795 -11.93 -24.031 1 42.44 59 PRO A CA 1
ATOM 442 C C . PRO A 1 59 ? 1.816 -12.258 -25.516 1 42.44 59 PRO A C 1
ATOM 444 O O . PRO A 1 59 ? 0.782 -12.609 -26.094 1 42.44 59 PRO A O 1
ATOM 447 N N . VAL A 1 60 ? 2.402 -11.477 -26.297 1 39.38 60 VAL A N 1
ATOM 448 C CA . VAL A 1 60 ? 2.637 -12.016 -27.625 1 39.38 60 VAL A CA 1
ATOM 449 C C . VAL A 1 60 ? 3.115 -13.461 -27.531 1 39.38 60 VAL A C 1
ATOM 451 O O . VAL A 1 60 ? 4.102 -13.75 -26.844 1 39.38 60 VAL A O 1
ATOM 454 N N . PRO A 1 61 ? 2.219 -14.344 -27.688 1 41.88 61 PRO A N 1
ATOM 455 C CA . PRO A 1 61 ? 2.732 -15.703 -27.844 1 41.88 61 PRO A CA 1
ATOM 456 C C . PRO A 1 61 ? 3.998 -15.766 -28.703 1 41.88 61 PRO A C 1
ATOM 458 O O . PRO A 1 61 ? 3.957 -15.453 -29.891 1 41.88 61 PRO A O 1
ATOM 461 N N . VAL A 1 62 ? 5.023 -15.195 -28.297 1 41 62 VAL A N 1
ATOM 462 C CA . VAL A 1 62 ? 6.188 -15.531 -29.109 1 41 62 VAL A CA 1
ATOM 463 C C . VAL A 1 62 ? 6.305 -17.047 -29.234 1 41 62 VAL A C 1
ATOM 465 O O . VAL A 1 62 ? 6.414 -17.75 -28.234 1 41 62 VAL A O 1
ATOM 468 N N . ALA A 1 63 ? 5.758 -17.594 -30.266 1 43.5 63 ALA A N 1
ATOM 469 C CA . ALA A 1 63 ? 5.926 -18.984 -30.719 1 43.5 63 ALA A CA 1
ATOM 470 C C . ALA A 1 63 ? 7.371 -19.438 -30.531 1 43.5 63 ALA A C 1
ATOM 472 O O . ALA A 1 63 ? 8.25 -19.062 -31.312 1 43.5 63 ALA A O 1
ATOM 473 N N . ALA A 1 64 ? 7.887 -19.516 -29.375 1 50.88 64 ALA A N 1
ATOM 474 C CA . ALA A 1 64 ? 9.227 -20.062 -29.172 1 50.88 64 ALA A CA 1
ATOM 475 C C . ALA A 1 64 ? 9.352 -21.469 -29.734 1 50.88 64 ALA A C 1
ATOM 477 O O . ALA A 1 64 ? 8.531 -22.344 -29.422 1 50.88 64 ALA A O 1
ATOM 478 N N . LYS A 1 65 ? 10.094 -21.609 -30.766 1 58.75 65 LYS A N 1
ATOM 479 C CA . LYS A 1 65 ? 10.43 -22.812 -31.531 1 58.75 65 LYS A CA 1
ATOM 480 C C . LYS A 1 65 ? 11.18 -23.812 -30.656 1 58.75 65 LYS A C 1
ATOM 482 O O . LYS A 1 65 ? 11.062 -25.031 -30.859 1 58.75 65 LYS A O 1
ATOM 487 N N . THR A 1 66 ? 11.977 -23.406 -29.531 1 68.88 66 THR A N 1
ATOM 488 C CA . THR A 1 66 ? 12.789 -24.375 -28.828 1 68.88 66 THR A CA 1
ATOM 489 C C . THR A 1 66 ? 12 -25.031 -27.703 1 68.88 66 THR A C 1
ATOM 491 O O . THR A 1 66 ? 11.359 -24.344 -26.891 1 68.88 66 THR A O 1
ATOM 494 N N . HIS A 1 67 ? 11.805 -26.312 -27.797 1 80.75 67 HIS A N 1
ATOM 495 C CA . HIS A 1 67 ? 11.203 -27.109 -26.734 1 80.75 67 HIS A CA 1
ATOM 496 C C . HIS A 1 67 ? 12.195 -28.125 -26.172 1 80.75 67 HIS A C 1
ATOM 498 O O . HIS A 1 67 ? 12.438 -29.172 -26.781 1 80.75 67 HIS A O 1
ATOM 504 N N . PHE A 1 68 ? 12.789 -27.922 -24.969 1 85.81 68 PHE A N 1
ATOM 505 C CA . PHE A 1 68 ? 13.875 -28.703 -24.391 1 85.81 68 PHE A CA 1
ATOM 506 C C . PHE A 1 68 ? 13.414 -30.125 -24.078 1 85.81 68 PHE A C 1
ATOM 508 O O . PHE A 1 68 ? 14.188 -31.078 -24.188 1 85.81 68 PHE A O 1
ATOM 515 N N . ALA A 1 69 ? 12.141 -30.188 -23.688 1 82.12 69 ALA A N 1
ATOM 516 C CA . ALA A 1 69 ? 11.648 -31.531 -23.391 1 82.12 69 ALA A CA 1
ATOM 517 C C . ALA A 1 69 ? 11.641 -32.406 -24.641 1 82.12 69 ALA A C 1
ATOM 519 O O . ALA A 1 69 ? 12.031 -33.562 -24.594 1 82.12 69 ALA A O 1
ATOM 520 N N . GLN A 1 70 ? 11.273 -31.797 -25.719 1 85 70 GLN A N 1
ATOM 521 C CA . GLN A 1 70 ? 11.211 -32.531 -26.984 1 85 70 GLN A CA 1
ATOM 522 C C . GLN A 1 70 ? 12.609 -32.781 -27.531 1 85 70 GLN A C 1
ATOM 524 O O . GLN A 1 70 ? 12.906 -33.875 -28.016 1 85 70 GLN A O 1
ATOM 529 N N . CYS A 1 71 ? 13.391 -31.781 -27.438 1 88.62 71 CYS A N 1
ATOM 530 C CA . CYS A 1 71 ? 14.75 -31.938 -27.938 1 88.62 71 CYS A CA 1
ATOM 531 C C . CYS A 1 71 ? 15.539 -32.906 -27.094 1 88.62 71 CYS A C 1
ATOM 533 O O . CYS A 1 71 ? 16.312 -33.719 -27.625 1 88.62 71 CYS A O 1
ATOM 535 N N . GLY A 1 72 ? 15.344 -32.969 -25.812 1 89 72 GLY A N 1
ATOM 536 C CA . GLY A 1 72 ? 16 -33.938 -24.922 1 89 72 GLY A CA 1
ATOM 537 C C . GLY A 1 72 ? 15.617 -35.375 -25.219 1 89 72 GLY A C 1
ATOM 538 O O . GLY A 1 72 ? 16.469 -36.25 -25.203 1 89 72 GLY A O 1
ATOM 539 N N . ALA A 1 73 ? 14.391 -35.5 -25.5 1 88.12 73 ALA A N 1
ATOM 540 C CA . ALA A 1 73 ? 13.914 -36.844 -25.828 1 88.12 73 ALA A CA 1
ATOM 541 C C . ALA A 1 73 ? 14.516 -37.344 -27.141 1 88.12 73 ALA A C 1
ATOM 543 O O . ALA A 1 73 ? 14.875 -38.5 -27.281 1 88.12 73 ALA A O 1
ATOM 544 N N . LYS A 1 74 ? 14.633 -36.406 -28 1 90.38 74 LYS A N 1
ATOM 545 C CA . LYS A 1 74 ? 15.219 -36.75 -29.297 1 90.38 74 LYS A CA 1
ATOM 546 C C . LYS A 1 74 ? 16.688 -37.125 -29.156 1 90.38 74 LYS A C 1
ATOM 548 O O . LYS A 1 74 ? 17.156 -38.094 -29.75 1 90.38 74 LYS A O 1
ATOM 553 N N . ILE A 1 75 ? 17.375 -36.438 -28.391 1 91.31 75 ILE A N 1
ATOM 554 C CA . ILE A 1 75 ? 18.797 -36.656 -28.203 1 91.31 75 ILE A CA 1
ATOM 555 C C . ILE A 1 75 ? 19.016 -38 -27.5 1 91.31 75 ILE A C 1
ATOM 557 O O . ILE A 1 75 ? 19.922 -38.781 -27.859 1 91.31 75 ILE A O 1
ATOM 561 N N . LYS A 1 76 ? 18.188 -38.25 -26.547 1 88.88 76 LYS A N 1
ATOM 562 C CA . LYS A 1 76 ? 18.297 -39.531 -25.828 1 88.88 76 LYS A CA 1
ATOM 563 C C . LYS A 1 76 ? 18.016 -40.719 -26.75 1 88.88 76 LYS A C 1
ATOM 565 O O . LYS A 1 76 ? 18.656 -41.75 -26.641 1 88.88 76 LYS A O 1
ATOM 570 N N . GLU A 1 77 ? 17.094 -40.5 -27.641 1 91.06 77 GLU A N 1
ATOM 571 C CA . GLU A 1 77 ? 16.781 -41.531 -28.609 1 91.06 77 GLU A CA 1
ATOM 572 C C . GLU A 1 77 ? 17.938 -41.75 -29.578 1 91.06 77 GLU A C 1
ATOM 574 O O . GLU A 1 77 ? 18.281 -42.906 -29.922 1 91.06 77 GLU A O 1
ATOM 579 N N . LEU A 1 78 ? 18.484 -40.719 -29.969 1 91.94 78 LEU A N 1
ATOM 580 C CA . LEU A 1 78 ? 19.625 -40.781 -30.875 1 91.94 78 LEU A CA 1
ATOM 581 C C . LEU A 1 78 ? 20.812 -41.469 -30.188 1 91.94 78 LEU A C 1
ATOM 583 O O . LEU A 1 78 ? 21.578 -42.188 -30.828 1 91.94 78 LEU A O 1
ATOM 587 N N . ALA A 1 79 ? 20.984 -41.219 -28.969 1 88.75 79 ALA A N 1
ATOM 588 C CA . ALA A 1 79 ? 22.078 -41.812 -28.203 1 88.75 79 ALA A CA 1
ATOM 589 C C . ALA A 1 79 ? 21.859 -43.281 -28.016 1 88.75 79 ALA A C 1
ATOM 591 O O . ALA A 1 79 ? 22.812 -44.094 -28.062 1 88.75 79 ALA A O 1
ATOM 592 N N . LYS A 1 80 ? 20.672 -43.656 -27.75 1 87.75 80 LYS A N 1
ATOM 593 C CA . LYS A 1 80 ? 20.344 -45.062 -27.578 1 87.75 80 LYS A CA 1
ATOM 594 C C . LYS A 1 80 ? 20.562 -45.844 -28.859 1 87.75 80 LYS A C 1
ATOM 596 O O . LYS A 1 80 ? 21 -47 -28.828 1 87.75 80 LYS A O 1
ATOM 601 N N . ASN A 1 81 ? 20.312 -45.156 -29.953 1 90.62 81 ASN A N 1
ATOM 602 C CA . ASN A 1 81 ? 20.484 -45.812 -31.234 1 90.62 81 ASN A CA 1
ATOM 603 C C . ASN A 1 81 ? 21.922 -45.719 -31.734 1 90.62 81 ASN A C 1
ATOM 605 O O . ASN A 1 81 ? 22.25 -46.25 -32.812 1 90.62 81 ASN A O 1
ATOM 609 N N . GLY A 1 82 ? 22.75 -45.094 -31.078 1 87 82 GLY A N 1
ATOM 610 C CA . GLY A 1 82 ? 24.156 -45 -31.438 1 87 82 GLY A CA 1
ATOM 611 C C . GLY A 1 82 ? 24.406 -44 -32.562 1 87 82 GLY A C 1
ATOM 612 O O . GLY A 1 82 ? 25.484 -44 -33.156 1 87 82 GLY A O 1
ATOM 613 N N . SER A 1 83 ? 23.484 -43.25 -32.875 1 90 83 SER A N 1
ATOM 614 C CA . SER A 1 83 ? 23.594 -42.312 -34 1 90 83 SER A CA 1
ATOM 615 C C . SER A 1 83 ? 24.125 -40.969 -33.562 1 90 83 SER A C 1
ATOM 617 O O . SER A 1 83 ? 24.406 -40.094 -34.406 1 90 83 SER A O 1
ATOM 619 N N . LEU A 1 84 ? 24.266 -40.781 -32.344 1 90.69 84 LEU A N 1
ATOM 620 C CA . LEU A 1 84 ? 24.781 -39.5 -31.859 1 90.69 84 LEU A CA 1
ATOM 621 C C . LEU A 1 84 ? 26.312 -39.469 -31.953 1 90.69 84 LEU A C 1
ATOM 623 O O . LEU A 1 84 ? 26.984 -40.406 -31.469 1 90.69 84 LEU A O 1
ATOM 627 N N . PRO A 1 85 ? 26.875 -38.5 -32.625 1 91.94 85 PRO A N 1
ATOM 628 C CA . PRO A 1 85 ? 28.328 -38.375 -32.688 1 91.94 85 PRO A CA 1
ATOM 629 C C . PRO A 1 85 ? 29 -38.312 -31.312 1 91.94 85 PRO A C 1
ATOM 631 O O . PRO A 1 85 ? 28.453 -37.719 -30.391 1 91.94 85 PRO A O 1
ATOM 634 N N . SER A 1 86 ? 30.156 -38.938 -31.172 1 89.38 86 SER A N 1
ATOM 635 C CA . SER A 1 86 ? 30.875 -39.031 -29.906 1 89.38 86 SER A CA 1
ATOM 636 C C . SER A 1 86 ? 31.297 -37.656 -29.391 1 89.38 86 SER A C 1
ATOM 638 O O . SER A 1 86 ? 31.453 -37.469 -28.188 1 89.38 86 SER A O 1
ATOM 640 N N . GLU A 1 87 ? 31.375 -36.688 -30.312 1 90.12 87 GLU A N 1
ATOM 641 C CA . GLU A 1 87 ? 31.781 -35.344 -29.922 1 90.12 87 GLU A CA 1
ATOM 642 C C . GLU A 1 87 ? 30.672 -34.625 -29.156 1 90.12 87 GLU A C 1
ATOM 644 O O . GLU A 1 87 ? 30.922 -33.656 -28.422 1 90.12 87 GLU A O 1
ATOM 649 N N . TYR A 1 88 ? 29.531 -35.188 -29.281 1 92.88 88 TYR A N 1
ATOM 650 C CA . TYR A 1 88 ? 28.375 -34.531 -28.672 1 92.88 88 TYR A CA 1
ATOM 651 C C . TYR A 1 88 ? 28.094 -35.094 -27.281 1 92.88 88 TYR A C 1
ATOM 653 O O . TYR A 1 88 ? 27.281 -34.562 -26.531 1 92.88 88 TYR A O 1
ATOM 661 N N . ILE A 1 89 ? 28.844 -36.156 -26.906 1 91.06 89 ILE A N 1
ATOM 662 C CA . ILE A 1 89 ? 28.703 -36.75 -25.578 1 91.06 89 ILE A CA 1
ATOM 663 C C . ILE A 1 89 ? 29.75 -36.125 -24.641 1 91.06 89 ILE A C 1
ATOM 665 O O . ILE A 1 89 ? 30.938 -36.094 -24.953 1 91.06 89 ILE A O 1
ATOM 669 N N . TYR A 1 90 ? 29.281 -35.625 -23.562 1 91.19 90 TYR A N 1
ATOM 670 C CA . TYR A 1 90 ? 30.172 -34.969 -22.625 1 91.19 90 TYR A CA 1
ATOM 671 C C . TYR A 1 90 ? 30.844 -35.969 -21.703 1 91.19 90 TYR A C 1
ATOM 673 O O . TYR A 1 90 ? 30.172 -36.75 -21.016 1 91.19 90 TYR A O 1
ATOM 681 N N . THR A 1 91 ? 32.156 -35.938 -21.641 1 85.44 91 THR A N 1
ATOM 682 C CA . THR A 1 91 ? 32.906 -36.844 -20.797 1 85.44 91 THR A CA 1
ATOM 683 C C . THR A 1 91 ? 33.781 -36.094 -19.828 1 85.44 91 THR A C 1
ATOM 685 O O . THR A 1 91 ? 34.625 -36.688 -19.125 1 85.44 91 THR A O 1
ATOM 688 N N . GLY A 1 92 ? 33.656 -34.812 -19.719 1 83.19 92 GLY A N 1
ATOM 689 C CA . GLY A 1 92 ? 34.469 -34 -18.844 1 83.19 92 GLY A CA 1
ATOM 690 C C . GLY A 1 92 ? 34.094 -34.125 -17.375 1 83.19 92 GLY A C 1
ATOM 691 O O . GLY A 1 92 ? 33.219 -34.906 -17.031 1 83.19 92 GLY A O 1
ATOM 692 N N . PRO A 1 93 ? 34.75 -33.469 -16.531 1 83.38 93 PRO A N 1
ATOM 693 C CA . PRO A 1 93 ? 34.438 -33.531 -15.094 1 83.38 93 PRO A CA 1
ATOM 694 C C . PRO A 1 93 ? 33.125 -32.875 -14.742 1 83.38 93 PRO A C 1
ATOM 696 O O . PRO A 1 93 ? 32.75 -31.859 -15.336 1 83.38 93 PRO A O 1
ATOM 699 N N . VAL A 1 94 ? 32.344 -33.531 -13.938 1 86.38 94 VAL A N 1
ATOM 700 C CA . VAL A 1 94 ? 31.047 -33.062 -13.5 1 86.38 94 VAL A CA 1
ATOM 701 C C . VAL A 1 94 ? 31.016 -32.969 -11.977 1 86.38 94 VAL A C 1
ATOM 703 O O . VAL A 1 94 ? 31.422 -33.875 -11.281 1 86.38 94 VAL A O 1
ATOM 706 N N . LYS A 1 95 ? 30.719 -31.828 -11.492 1 82.25 95 LYS A N 1
ATOM 707 C CA . LYS A 1 95 ? 30.625 -31.609 -10.055 1 82.25 95 LYS A CA 1
ATOM 708 C C . LYS A 1 95 ? 29.172 -31.688 -9.578 1 82.25 95 LYS A C 1
ATOM 710 O O . LYS A 1 95 ? 28.25 -31.625 -10.383 1 82.25 95 LYS A O 1
ATOM 715 N N . GLY A 1 96 ? 29 -31.922 -8.289 1 79.69 96 GLY A N 1
ATOM 716 C CA . GLY A 1 96 ? 27.672 -31.844 -7.688 1 79.69 96 GLY A CA 1
ATOM 717 C C . GLY A 1 96 ? 26.922 -33.156 -7.75 1 79.69 96 GLY A C 1
ATOM 718 O O . GLY A 1 96 ? 27.516 -34.219 -7.773 1 79.69 96 GLY A O 1
ATOM 719 N N . PRO A 1 97 ? 25.625 -33.062 -7.805 1 78.75 97 PRO A N 1
ATOM 720 C CA . PRO A 1 97 ? 24.797 -34.281 -7.797 1 78.75 97 PRO A CA 1
ATOM 721 C C . PRO A 1 97 ? 25 -35.156 -9.047 1 78.75 97 PRO A C 1
ATOM 723 O O . PRO A 1 97 ? 24.984 -36.375 -8.961 1 78.75 97 PRO A O 1
ATOM 726 N N . LEU A 1 98 ? 25.25 -34.469 -10.125 1 80.31 98 LEU A N 1
ATOM 727 C CA . LEU A 1 98 ? 25.422 -35.219 -11.367 1 80.31 98 LEU A CA 1
ATOM 728 C C . LEU A 1 98 ? 26.781 -35.938 -11.406 1 80.31 98 LEU A C 1
ATOM 730 O O . LEU A 1 98 ? 26.953 -36.938 -12.109 1 80.31 98 LEU A O 1
ATOM 734 N N . GLY A 1 99 ? 27.734 -35.344 -10.656 1 81.12 99 GLY A N 1
ATOM 735 C CA . GLY A 1 99 ? 29 -36.031 -10.508 1 81.12 99 GLY A CA 1
ATOM 736 C C . GLY A 1 99 ? 28.906 -37.312 -9.695 1 81.12 99 GLY A C 1
ATOM 737 O O . GLY A 1 99 ? 29.531 -38.312 -10.031 1 81.12 99 GLY A O 1
ATOM 738 N N . GLN A 1 100 ? 28.047 -37.219 -8.773 1 80.81 100 GLN A N 1
ATOM 739 C CA . GLN A 1 100 ? 27.797 -38.406 -7.945 1 80.81 100 GLN A CA 1
ATOM 740 C C . GLN A 1 100 ? 27.016 -39.469 -8.711 1 80.81 100 GLN A C 1
ATOM 742 O O . GLN A 1 100 ? 27.234 -40.656 -8.523 1 80.81 100 GLN A O 1
ATOM 747 N N . ALA A 1 101 ? 26.141 -39 -9.555 1 82.75 101 ALA A N 1
ATOM 748 C CA . ALA A 1 101 ? 25.266 -39.906 -10.312 1 82.75 101 ALA A CA 1
ATOM 749 C C . ALA A 1 101 ? 26.047 -40.656 -11.391 1 82.75 101 ALA A C 1
ATOM 751 O O . ALA A 1 101 ? 25.641 -41.719 -11.828 1 82.75 101 ALA A O 1
ATOM 752 N N . ARG A 1 102 ? 27.047 -40.094 -11.828 1 82.94 102 ARG A N 1
ATOM 753 C CA . ARG A 1 102 ? 27.844 -40.719 -12.867 1 82.94 102 ARG A CA 1
ATOM 754 C C . ARG A 1 102 ? 28.312 -42.125 -12.43 1 82.94 102 ARG A C 1
ATOM 756 O O . ARG A 1 102 ? 28.438 -43.031 -13.25 1 82.94 102 ARG A O 1
ATOM 763 N N . ASN A 1 103 ? 28.578 -42.219 -11.156 1 77.88 103 ASN A N 1
ATOM 764 C CA . ASN A 1 103 ? 29.078 -43.5 -10.633 1 77.88 103 ASN A CA 1
ATOM 765 C C . ASN A 1 103 ? 27.953 -44.375 -10.109 1 77.88 103 ASN A C 1
ATOM 767 O O . ASN A 1 103 ? 28.188 -45.438 -9.539 1 77.88 103 ASN A O 1
ATOM 771 N N . SER A 1 104 ? 26.781 -43.844 -10.398 1 81.5 104 SER A N 1
ATOM 772 C CA . SER A 1 104 ? 25.656 -44.594 -9.867 1 81.5 104 SER A CA 1
ATOM 773 C C . SER A 1 104 ? 25.016 -45.469 -10.938 1 81.5 104 SER A C 1
ATOM 775 O O . SER A 1 104 ? 25.5 -45.531 -12.078 1 81.5 104 SER A O 1
ATOM 777 N N . LYS A 1 105 ? 23.984 -46.281 -10.633 1 77.75 105 LYS A N 1
ATOM 778 C CA . LYS A 1 105 ? 23.297 -47.25 -11.477 1 77.75 105 LYS A CA 1
ATOM 779 C C . LYS A 1 105 ? 22.547 -46.562 -12.617 1 77.75 105 LYS A C 1
ATOM 781 O O . LYS A 1 105 ? 22.375 -47.125 -13.695 1 77.75 105 LYS A O 1
ATOM 786 N N . ASN A 1 106 ? 22.156 -45.312 -12.391 1 80.88 106 ASN A N 1
ATOM 787 C CA . ASN A 1 106 ? 21.422 -44.562 -13.406 1 80.88 106 ASN A CA 1
ATOM 788 C C . ASN A 1 106 ? 22.125 -43.25 -13.75 1 80.88 106 ASN A C 1
ATOM 790 O O . ASN A 1 106 ? 21.703 -42.188 -13.297 1 80.88 106 ASN A O 1
ATOM 794 N N . PRO A 1 107 ? 23.141 -43.438 -14.602 1 83.75 107 PRO A N 1
ATOM 795 C CA . PRO A 1 107 ? 23.875 -42.219 -14.906 1 83.75 107 PRO A CA 1
ATOM 796 C C . PRO A 1 107 ? 23.078 -41.25 -15.797 1 83.75 107 PRO A C 1
ATOM 798 O O . PRO A 1 107 ? 22.297 -41.688 -16.641 1 83.75 107 PRO A O 1
ATOM 801 N N . ALA A 1 108 ? 23.219 -40 -15.461 1 85.25 108 ALA A N 1
ATOM 802 C CA . ALA A 1 108 ? 22.562 -38.969 -16.281 1 85.25 108 ALA A CA 1
ATOM 803 C C . ALA A 1 108 ? 23.281 -38.781 -17.609 1 85.25 108 ALA A C 1
ATOM 805 O O . ALA A 1 108 ? 24.516 -38.781 -17.656 1 85.25 108 ALA A O 1
ATOM 806 N N . PHE A 1 109 ? 22.516 -38.719 -18.594 1 87.12 109 PHE A N 1
ATOM 807 C CA . PHE A 1 109 ? 23.078 -38.5 -19.922 1 87.12 109 PHE A CA 1
ATOM 808 C C . PHE A 1 109 ? 23.391 -37 -20.141 1 87.12 109 PHE A C 1
ATOM 810 O O . PHE A 1 109 ? 22.5 -36.156 -20.047 1 87.12 109 PHE A O 1
ATOM 817 N N . LEU A 1 110 ? 24.703 -36.75 -20.328 1 91.56 110 LEU A N 1
ATOM 818 C CA . LEU A 1 110 ? 25.156 -35.375 -20.5 1 91.56 110 LEU A CA 1
ATOM 819 C C . LEU A 1 110 ? 25.609 -35.125 -21.938 1 91.56 110 LEU A C 1
ATOM 821 O O . LEU A 1 110 ? 26.25 -35.969 -22.547 1 91.56 110 LEU A O 1
ATOM 825 N N . VAL A 1 111 ? 25.141 -34 -22.406 1 92.44 111 VAL A N 1
ATOM 826 C CA . VAL A 1 111 ? 25.516 -33.625 -23.766 1 92.44 111 VAL A CA 1
ATOM 827 C C . VAL A 1 111 ? 26.312 -32.312 -23.75 1 92.44 111 VAL A C 1
ATOM 829 O O . VAL A 1 111 ? 26.188 -31.531 -22.812 1 92.44 111 VAL A O 1
ATOM 832 N N . THR A 1 112 ? 27.094 -32.094 -24.781 1 92.25 112 THR A N 1
ATOM 833 C CA . THR A 1 112 ? 27.906 -30.875 -24.859 1 92.25 112 THR A CA 1
ATOM 834 C C . THR A 1 112 ? 27.047 -29.688 -25.312 1 92.25 112 THR A C 1
ATOM 836 O O . THR A 1 112 ? 25.938 -29.859 -25.797 1 92.25 112 THR A O 1
ATOM 839 N N . PHE A 1 113 ? 27.609 -28.516 -25.109 1 92.19 113 PHE A N 1
ATOM 840 C CA . PHE A 1 113 ? 26.953 -27.281 -25.5 1 92.19 113 PHE A CA 1
ATOM 841 C C . PHE A 1 113 ? 26.656 -27.266 -27 1 92.19 113 PHE A C 1
ATOM 843 O O . PHE A 1 113 ? 25.578 -26.859 -27.422 1 92.19 113 PHE A O 1
ATOM 850 N N . ALA A 1 114 ? 27.531 -27.703 -27.75 1 90.88 114 ALA A N 1
ATOM 851 C CA . ALA A 1 114 ? 27.375 -27.719 -29.203 1 90.88 114 ALA A CA 1
ATOM 852 C C . ALA A 1 114 ? 26.234 -28.625 -29.625 1 90.88 114 ALA A C 1
ATOM 854 O O . ALA A 1 114 ? 25.484 -28.297 -30.547 1 90.88 114 ALA A O 1
ATOM 855 N N . ALA A 1 115 ? 26.078 -29.719 -28.922 1 92.62 115 ALA A N 1
ATOM 856 C CA . ALA A 1 115 ? 24.984 -30.641 -29.219 1 92.62 115 ALA A CA 1
ATOM 857 C C . ALA A 1 115 ? 23.641 -30.016 -28.875 1 92.62 115 ALA A C 1
ATOM 859 O O . ALA A 1 115 ? 22.656 -30.203 -29.609 1 92.62 115 ALA A O 1
ATOM 860 N N . CYS A 1 116 ? 23.688 -29.359 -27.812 1 91.81 116 CYS A N 1
ATOM 861 C CA . CYS A 1 116 ? 22.453 -28.703 -27.391 1 91.81 116 CYS A CA 1
ATOM 862 C C . CYS A 1 116 ? 22.016 -27.641 -28.391 1 91.81 116 CYS A C 1
ATOM 864 O O . CYS A 1 116 ? 20.844 -27.562 -28.75 1 91.81 116 CYS A O 1
ATOM 866 N N . GLU A 1 117 ? 22.922 -26.828 -28.906 1 91.56 117 GLU A N 1
ATOM 867 C CA . GLU A 1 117 ? 22.594 -25.766 -29.844 1 91.56 117 GLU A CA 1
ATOM 868 C C . GLU A 1 117 ? 22.156 -26.344 -31.188 1 91.56 117 GLU A C 1
ATOM 870 O O . GLU A 1 117 ? 21.281 -25.781 -31.859 1 91.56 117 GLU A O 1
ATOM 875 N N . GLU A 1 118 ? 22.656 -27.438 -31.469 1 90.44 118 GLU A N 1
ATOM 876 C CA . GLU A 1 118 ? 22.359 -28.047 -32.75 1 90.44 118 GLU A CA 1
ATOM 877 C C . GLU A 1 118 ? 20.984 -28.703 -32.75 1 90.44 118 GLU A C 1
ATOM 879 O O . GLU A 1 118 ? 20.219 -28.562 -33.719 1 90.44 118 GLU A O 1
ATOM 884 N N . TYR A 1 119 ? 20.703 -29.344 -31.656 1 90.44 119 TYR A N 1
ATOM 885 C CA . TYR A 1 119 ? 19.484 -30.141 -31.656 1 90.44 119 TYR A CA 1
ATOM 886 C C . TYR A 1 119 ? 18.328 -29.375 -31.016 1 90.44 119 TYR A C 1
ATOM 888 O O . TYR A 1 119 ? 17.156 -29.594 -31.359 1 90.44 119 TYR A O 1
ATOM 896 N N . CYS A 1 120 ? 18.609 -28.641 -30.047 1 89.75 120 CYS A N 1
ATOM 897 C CA . CYS A 1 120 ? 17.547 -27.922 -29.359 1 89.75 120 CYS A CA 1
ATOM 898 C C . CYS A 1 120 ? 17.391 -26.5 -29.906 1 89.75 120 CYS A C 1
ATOM 900 O O . CYS A 1 120 ? 16.328 -25.891 -29.766 1 89.75 120 CYS A O 1
ATOM 902 N N . GLY A 1 121 ? 18.391 -25.875 -30.516 1 87.38 121 GLY A N 1
ATOM 903 C CA . GLY A 1 121 ? 18.297 -24.531 -31.062 1 87.38 121 GLY A CA 1
ATOM 904 C C . GLY A 1 121 ? 19 -23.5 -30.203 1 87.38 121 GLY A C 1
ATOM 905 O O . GLY A 1 121 ? 19.391 -23.781 -29.078 1 87.38 121 GLY A O 1
ATOM 906 N N . VAL A 1 122 ? 19.047 -22.25 -30.703 1 85.62 122 VAL A N 1
ATOM 907 C CA . VAL A 1 122 ? 19.812 -21.188 -30.078 1 85.62 122 VAL A CA 1
ATOM 908 C C . VAL A 1 122 ? 18.891 -20.281 -29.266 1 85.62 122 VAL A C 1
ATOM 910 O O . VAL A 1 122 ? 19.312 -19.609 -28.328 1 85.62 122 VAL A O 1
ATOM 913 N N . THR A 1 123 ? 17.656 -20.266 -29.531 1 87.38 123 THR A N 1
ATOM 914 C CA . THR A 1 123 ? 16.719 -19.359 -28.875 1 87.38 123 THR A CA 1
ATOM 915 C C . THR A 1 123 ? 16.234 -19.953 -27.547 1 87.38 123 THR A C 1
ATOM 917 O O . THR A 1 123 ? 16.141 -21.172 -27.406 1 87.38 123 THR A O 1
ATOM 920 N N . PRO A 1 124 ? 16.094 -19.094 -26.609 1 89.81 124 PRO A N 1
ATOM 921 C CA . PRO A 1 124 ? 15.609 -19.578 -25.312 1 89.81 124 PRO A CA 1
ATOM 922 C C . PRO A 1 124 ? 14.188 -20.125 -25.359 1 89.81 124 PRO A C 1
ATOM 924 O O . PRO A 1 124 ? 13.43 -19.781 -26.281 1 89.81 124 PRO A O 1
ATOM 927 N N . GLU A 1 125 ? 13.969 -21.047 -24.5 1 89.06 125 GLU A N 1
ATOM 928 C CA . GLU A 1 125 ? 12.602 -21.516 -24.297 1 89.06 125 GLU A CA 1
ATOM 929 C C . GLU A 1 125 ? 11.844 -20.609 -23.328 1 89.06 125 GLU A C 1
ATOM 931 O O . GLU A 1 125 ? 12.008 -20.719 -22.109 1 89.06 125 GLU A O 1
ATOM 936 N N . TYR A 1 126 ? 11.023 -19.781 -23.891 1 87 126 TYR A N 1
ATOM 937 C CA . TYR A 1 126 ? 10.258 -18.875 -23.047 1 87 126 TYR A CA 1
ATOM 938 C C . TYR A 1 126 ? 9.203 -19.641 -22.25 1 87 126 TYR A C 1
ATOM 940 O O . TYR A 1 126 ? 8.641 -20.609 -22.734 1 87 126 TYR A O 1
ATOM 948 N N . TYR A 1 127 ? 9.047 -19.141 -21.031 1 85.25 127 TYR A N 1
ATOM 949 C CA . TYR A 1 127 ? 8.055 -19.797 -20.188 1 85.25 127 TYR A CA 1
ATOM 950 C C . TYR A 1 127 ? 6.648 -19.578 -20.719 1 85.25 127 TYR A C 1
ATOM 952 O O . TYR A 1 127 ? 6.355 -18.531 -21.312 1 85.25 127 TYR A O 1
ATOM 960 N N . GLU A 1 128 ? 5.875 -20.625 -20.469 1 80.38 128 GLU A N 1
ATOM 961 C CA . GLU A 1 128 ? 4.457 -20.469 -20.766 1 80.38 128 GLU A CA 1
ATOM 962 C C . GLU A 1 128 ? 3.82 -19.391 -19.875 1 80.38 128 GLU A C 1
ATOM 964 O O . GLU A 1 128 ? 4.367 -19.047 -18.828 1 80.38 128 GLU A O 1
ATOM 969 N N . TRP A 1 129 ? 2.824 -18.891 -20.281 1 75.44 129 TRP A N 1
ATOM 970 C CA . TRP A 1 129 ? 2.172 -17.781 -19.594 1 75.44 129 TRP A CA 1
ATOM 971 C C . TRP A 1 129 ? 1.8 -18.172 -18.156 1 75.44 129 TRP A C 1
ATOM 973 O O . TRP A 1 129 ? 1.869 -17.344 -17.25 1 75.44 129 TRP A O 1
ATOM 983 N N . GLU A 1 130 ? 1.521 -19.438 -17.938 1 74.06 130 GLU A N 1
ATOM 984 C CA . GLU A 1 130 ? 1.153 -19.891 -16.594 1 74.06 130 GLU A CA 1
ATOM 985 C C . GLU A 1 130 ? 2.32 -19.75 -15.625 1 74.06 130 GLU A C 1
ATOM 987 O O . GLU A 1 130 ? 2.143 -19.266 -14.5 1 74.06 130 GLU A O 1
ATOM 992 N N . LYS A 1 131 ? 3.43 -20.047 -16.141 1 80.31 131 LYS A N 1
ATOM 993 C CA . LYS A 1 131 ? 4.609 -19.953 -15.289 1 80.31 131 LYS A CA 1
ATOM 994 C C . LYS A 1 131 ? 5.043 -18.5 -15.117 1 80.31 131 LYS A C 1
ATOM 996 O O . LYS A 1 131 ? 5.426 -18.094 -14.023 1 80.31 131 LYS A O 1
ATOM 1001 N N . ALA A 1 132 ? 4.938 -17.75 -16.219 1 84.19 132 ALA A N 1
ATOM 1002 C CA . ALA A 1 132 ? 5.316 -16.344 -16.156 1 84.19 132 ALA A CA 1
ATOM 1003 C C . ALA A 1 132 ? 4.383 -15.57 -15.227 1 84.19 132 ALA A C 1
ATOM 1005 O O . ALA A 1 132 ? 4.832 -14.727 -14.445 1 84.19 132 ALA A O 1
ATOM 1006 N N . SER A 1 133 ? 3.135 -15.914 -15.312 1 80.12 133 SER A N 1
ATOM 1007 C CA . SER A 1 133 ? 2.162 -15.195 -14.5 1 80.12 133 SER A CA 1
ATOM 1008 C C . SER A 1 133 ? 2.322 -15.539 -13.023 1 80.12 133 SER A C 1
ATOM 1010 O O . SER A 1 133 ? 2.076 -14.703 -12.156 1 80.12 133 SER A O 1
ATOM 1012 N N . ASP A 1 134 ? 2.768 -16.734 -12.75 1 80.25 134 ASP A N 1
ATOM 1013 C CA . ASP A 1 134 ? 3.021 -17.125 -11.367 1 80.25 134 ASP A CA 1
ATOM 1014 C C . ASP A 1 134 ? 4.168 -16.312 -10.773 1 80.25 134 ASP A C 1
ATOM 1016 O O . ASP A 1 134 ? 4.074 -15.836 -9.633 1 80.25 134 ASP A O 1
ATOM 1020 N N . THR A 1 135 ? 5.145 -16.109 -11.562 1 86.31 135 THR A N 1
ATOM 1021 C CA . THR A 1 135 ? 6.277 -15.32 -11.086 1 86.31 135 THR A CA 1
ATOM 1022 C C . THR A 1 135 ? 5.891 -13.852 -10.945 1 86.31 135 THR A C 1
ATOM 1024 O O . THR A 1 135 ? 6.34 -13.164 -10.023 1 86.31 135 THR A O 1
ATOM 1027 N N . ILE A 1 136 ? 5.074 -13.43 -11.805 1 83.75 136 ILE A N 1
ATOM 1028 C CA . ILE A 1 136 ? 4.648 -12.039 -11.766 1 83.75 136 ILE A CA 1
ATOM 1029 C C . ILE A 1 136 ? 3.84 -11.781 -10.5 1 83.75 136 ILE A C 1
ATOM 1031 O O . ILE A 1 136 ? 4.066 -10.789 -9.805 1 83.75 136 ILE A O 1
ATOM 1035 N N . THR A 1 137 ? 2.998 -12.703 -10.148 1 78.75 137 THR A N 1
ATOM 1036 C CA . THR A 1 137 ? 2.125 -12.492 -9 1 78.75 137 THR A CA 1
ATOM 1037 C C . THR A 1 137 ? 2.873 -12.766 -7.695 1 78.75 137 THR A C 1
ATOM 1039 O O . THR A 1 137 ? 2.586 -12.148 -6.668 1 78.75 137 THR A O 1
ATOM 1042 N N . THR A 1 138 ? 3.846 -13.578 -7.785 1 83.62 138 THR A N 1
ATOM 1043 C CA . THR A 1 138 ? 4.539 -13.953 -6.559 1 83.62 138 THR A CA 1
ATOM 1044 C C . THR A 1 138 ? 5.652 -12.961 -6.242 1 83.62 138 THR A C 1
ATOM 1046 O O . THR A 1 138 ? 5.898 -12.648 -5.074 1 83.62 138 THR A O 1
ATOM 1049 N N . TRP A 1 139 ? 6.293 -12.508 -7.297 1 88.44 139 TRP A N 1
ATOM 1050 C CA . TRP A 1 139 ? 7.484 -11.734 -6.98 1 88.44 139 TRP A CA 1
ATOM 1051 C C . TRP A 1 139 ? 7.41 -10.344 -7.609 1 88.44 139 TRP A C 1
ATOM 1053 O O . TRP A 1 139 ? 7.582 -9.336 -6.922 1 88.44 139 TRP A O 1
ATOM 1063 N N . VAL A 1 140 ? 7.074 -10.266 -8.844 1 86.25 140 VAL A N 1
ATOM 1064 C CA . VAL A 1 140 ? 7.195 -8.992 -9.539 1 86.25 140 VAL A CA 1
ATOM 1065 C C . VAL A 1 140 ? 6.238 -7.969 -8.93 1 86.25 140 VAL A C 1
ATOM 1067 O O . VAL A 1 140 ? 6.645 -6.863 -8.57 1 86.25 140 VAL A O 1
ATOM 1070 N N . LEU A 1 141 ? 5.039 -8.344 -8.742 1 79.12 141 LEU A N 1
ATOM 1071 C CA . LEU A 1 141 ? 4.047 -7.395 -8.242 1 79.12 141 LEU A CA 1
ATOM 1072 C C . LEU A 1 141 ? 4.332 -7.027 -6.789 1 79.12 141 LEU A C 1
ATOM 1074 O O . LEU A 1 141 ? 4.316 -5.848 -6.43 1 79.12 141 LEU A O 1
ATOM 1078 N N . PRO A 1 142 ? 4.641 -7.98 -5.969 1 81 142 PRO A N 1
ATOM 1079 C CA . PRO A 1 142 ? 4.965 -7.605 -4.59 1 81 142 PRO A CA 1
ATOM 1080 C C . PRO A 1 142 ? 6.207 -6.723 -4.492 1 81 142 PRO A C 1
ATOM 1082 O O . PRO A 1 142 ? 6.266 -5.824 -3.648 1 81 142 PRO A O 1
ATOM 1085 N N . LEU A 1 143 ? 7.133 -6.941 -5.324 1 87.69 143 LEU A N 1
ATOM 1086 C CA . LEU A 1 143 ? 8.344 -6.125 -5.309 1 87.69 143 LEU A CA 1
ATOM 1087 C C . LEU A 1 143 ? 8.039 -4.695 -5.754 1 87.69 143 LEU A C 1
ATOM 1089 O O . LEU A 1 143 ? 8.516 -3.738 -5.137 1 87.69 143 LEU A O 1
ATOM 1093 N N . VAL A 1 144 ? 7.254 -4.594 -6.73 1 81.19 144 VAL A N 1
ATOM 1094 C CA . VAL A 1 144 ? 6.859 -3.27 -7.199 1 81.19 144 VAL A CA 1
ATOM 1095 C C . VAL A 1 144 ? 6 -2.582 -6.141 1 81.19 144 VAL A C 1
ATOM 1097 O O . VAL A 1 144 ? 6.148 -1.381 -5.898 1 81.19 144 VAL A O 1
ATOM 1100 N N . GLY A 1 145 ? 5.145 -3.344 -5.57 1 77.81 145 GLY A N 1
ATOM 1101 C CA . GLY A 1 145 ? 4.336 -2.797 -4.492 1 77.81 145 GLY A CA 1
ATOM 1102 C C . GLY A 1 145 ? 5.16 -2.285 -3.326 1 77.81 145 GLY A C 1
ATOM 1103 O O . GLY A 1 145 ? 4.852 -1.239 -2.752 1 77.81 145 GLY A O 1
ATOM 1104 N N . LEU A 1 146 ? 6.188 -2.955 -2.971 1 84.25 146 LEU A N 1
ATOM 1105 C CA . LEU A 1 146 ? 7.066 -2.553 -1.876 1 84.25 146 LEU A CA 1
ATOM 1106 C C . LEU A 1 146 ? 7.797 -1.258 -2.213 1 84.25 146 LEU A C 1
ATOM 1108 O O . LEU A 1 146 ? 7.926 -0.374 -1.362 1 84.25 146 LEU A O 1
ATOM 1112 N N . ILE A 1 147 ? 8.195 -1.121 -3.406 1 84.38 147 ILE A N 1
ATOM 1113 C CA . ILE A 1 147 ? 8.93 0.068 -3.824 1 84.38 147 ILE A CA 1
ATOM 1114 C C . ILE A 1 147 ? 7.988 1.272 -3.844 1 84.38 147 ILE A C 1
ATOM 1116 O O . ILE A 1 147 ? 8.375 2.379 -3.463 1 84.38 147 ILE A O 1
ATOM 1120 N N . LEU A 1 148 ? 6.812 0.997 -4.18 1 77 148 LEU A N 1
ATOM 1121 C CA . LEU A 1 148 ? 5.859 2.096 -4.301 1 77 148 LEU A CA 1
ATOM 1122 C C . LEU A 1 148 ? 5.398 2.564 -2.924 1 77 148 LEU A C 1
ATOM 1124 O O . LEU A 1 148 ? 4.848 3.658 -2.789 1 77 148 LEU A O 1
ATOM 1128 N N . GLN A 1 149 ? 5.652 1.78 -1.92 1 76.25 149 GLN A N 1
ATOM 1129 C CA . GLN A 1 149 ? 5.301 2.174 -0.559 1 76.25 149 GLN A CA 1
ATOM 1130 C C . GLN A 1 149 ? 6.387 3.053 0.055 1 76.25 149 GLN A C 1
ATOM 1132 O O . GLN A 1 149 ? 6.203 3.607 1.141 1 76.25 149 GLN A O 1
ATOM 1137 N N . ALA A 1 150 ? 7.43 3.215 -0.65 1 78.81 150 ALA A N 1
ATOM 1138 C CA . ALA A 1 150 ? 8.523 4.035 -0.138 1 78.81 150 ALA A CA 1
ATOM 1139 C C . ALA A 1 150 ? 8.109 5.504 -0.046 1 78.81 150 ALA A C 1
ATOM 1141 O O . ALA A 1 150 ? 7.242 5.957 -0.794 1 78.81 150 ALA A O 1
ATOM 1142 N N . PRO A 1 151 ? 8.609 6.152 0.958 1 78.12 151 PRO A N 1
ATOM 1143 C CA . PRO A 1 151 ? 8.25 7.555 1.176 1 78.12 151 PRO A CA 1
ATOM 1144 C C . PRO A 1 151 ? 8.844 8.484 0.12 1 78.12 151 PRO A C 1
ATOM 1146 O O . PRO A 1 151 ? 9.852 9.148 0.373 1 78.12 151 PRO A O 1
ATOM 1149 N N . PHE A 1 152 ? 8.117 8.562 -1.004 1 72.75 152 PHE A N 1
ATOM 1150 C CA . PHE A 1 152 ? 8.57 9.438 -2.078 1 72.75 152 PHE A CA 1
ATOM 1151 C C . PHE A 1 152 ? 8.047 10.859 -1.877 1 72.75 152 PHE A C 1
ATOM 1153 O O . PHE A 1 152 ? 7.055 11.062 -1.183 1 72.75 152 PHE A O 1
ATOM 1160 N N . GLU A 1 153 ? 8.852 11.828 -2.312 1 66.06 153 GLU A N 1
ATOM 1161 C CA . GLU A 1 153 ? 8.406 13.219 -2.26 1 66.06 153 GLU A CA 1
ATOM 1162 C C . GLU A 1 153 ? 7.309 13.484 -3.285 1 66.06 153 GLU A C 1
ATOM 1164 O O . GLU A 1 153 ? 7.344 12.945 -4.395 1 66.06 153 GLU A O 1
ATOM 1169 N N . SER A 1 154 ? 6.238 14.109 -2.775 1 57.91 154 SER A N 1
ATOM 1170 C CA . SER A 1 154 ? 5.121 14.406 -3.666 1 57.91 154 SER A CA 1
ATOM 1171 C C . SER A 1 154 ? 5.512 15.438 -4.719 1 57.91 154 SER A C 1
ATOM 1173 O O . SER A 1 154 ? 6.246 16.391 -4.422 1 57.91 154 SER A O 1
ATOM 1175 N N . ASN A 1 155 ? 5.348 15.211 -5.922 1 55.09 155 ASN A N 1
ATOM 1176 C CA . ASN A 1 155 ? 5.383 16.172 -7.023 1 55.09 155 ASN A CA 1
ATOM 1177 C C . ASN A 1 155 ? 6.805 16.391 -7.531 1 55.09 155 ASN A C 1
ATOM 1179 O O . ASN A 1 155 ? 7.125 17.453 -8.055 1 55.09 155 ASN A O 1
ATOM 1183 N N . ASN A 1 156 ? 7.773 15.562 -7.113 1 65.5 156 ASN A N 1
ATOM 1184 C CA . ASN A 1 156 ? 9.117 15.641 -7.676 1 65.5 156 ASN A CA 1
ATOM 1185 C C . ASN A 1 156 ? 9.531 14.328 -8.328 1 65.5 156 ASN A C 1
ATOM 1187 O O . ASN A 1 156 ? 10.258 13.539 -7.73 1 65.5 156 ASN A O 1
ATOM 1191 N N . PHE A 1 157 ? 9.297 14.188 -9.523 1 69.69 157 PHE A N 1
ATOM 1192 C CA . PHE A 1 157 ? 9.484 12.914 -10.219 1 69.69 157 PHE A CA 1
ATOM 1193 C C . PHE A 1 157 ? 10.961 12.625 -10.43 1 69.69 157 PHE A C 1
ATOM 1195 O O . PHE A 1 157 ? 11.414 11.5 -10.227 1 69.69 157 PHE A O 1
ATOM 1202 N N . LYS A 1 158 ? 11.703 13.602 -10.898 1 75.5 158 LYS A N 1
ATOM 1203 C CA . LYS A 1 158 ? 13.117 13.391 -11.188 1 75.5 158 LYS A CA 1
ATOM 1204 C C . LYS A 1 158 ? 13.875 12.969 -9.93 1 75.5 158 LYS A C 1
ATOM 1206 O O . LYS A 1 158 ? 14.656 12.016 -9.961 1 75.5 158 LYS A O 1
ATOM 1211 N N . GLN A 1 159 ? 13.547 13.602 -8.93 1 78.19 159 GLN A N 1
ATOM 1212 C CA . GLN A 1 159 ? 14.234 13.273 -7.684 1 78.19 159 GLN A CA 1
ATOM 1213 C C . GLN A 1 159 ? 13.828 11.891 -7.18 1 78.19 159 GLN A C 1
ATOM 1215 O O . GLN A 1 159 ? 14.648 11.164 -6.617 1 78.19 159 GLN A O 1
ATOM 1220 N N . THR A 1 160 ? 12.656 11.578 -7.461 1 79.44 160 THR A N 1
ATOM 1221 C CA . THR A 1 160 ? 12.164 10.266 -7.059 1 79.44 160 THR A CA 1
ATOM 1222 C C . THR A 1 160 ? 12.867 9.156 -7.844 1 79.44 160 THR A C 1
ATOM 1224 O O . THR A 1 160 ? 13.242 8.133 -7.277 1 79.44 160 THR A O 1
ATOM 1227 N N . MET A 1 161 ? 13.117 9.391 -9.117 1 82.56 161 MET A N 1
ATOM 1228 C CA . MET A 1 161 ? 13.789 8.391 -9.945 1 82.56 161 MET A CA 1
ATOM 1229 C C . MET A 1 161 ? 15.234 8.203 -9.508 1 82.56 161 MET A C 1
ATOM 1231 O O . MET A 1 161 ? 15.719 7.07 -9.422 1 82.56 161 MET A O 1
ATOM 1235 N N . PHE A 1 162 ? 15.805 9.25 -9.188 1 86.69 162 PHE A N 1
ATOM 1236 C CA . PHE A 1 162 ? 17.188 9.156 -8.758 1 86.69 162 PHE A CA 1
ATOM 1237 C C . PHE A 1 162 ? 17.297 8.438 -7.414 1 86.69 162 PHE A C 1
ATOM 1239 O O . PHE A 1 162 ? 18.25 7.699 -7.172 1 86.69 162 PHE A O 1
ATOM 1246 N N . VAL A 1 163 ? 16.344 8.648 -6.621 1 88.81 163 VAL A N 1
ATOM 1247 C CA . VAL A 1 163 ? 16.359 7.992 -5.316 1 88.81 163 VAL A CA 1
ATOM 1248 C C . VAL A 1 163 ? 16.125 6.496 -5.492 1 88.81 163 VAL A C 1
ATOM 1250 O O . VAL A 1 163 ? 16.734 5.68 -4.809 1 88.81 163 VAL A O 1
ATOM 1253 N N . VAL A 1 164 ? 15.281 6.164 -6.441 1 89.56 164 VAL A N 1
ATOM 1254 C CA . VAL A 1 164 ? 15.008 4.754 -6.703 1 89.56 164 VAL A CA 1
ATOM 1255 C C . VAL A 1 164 ? 16.266 4.082 -7.266 1 89.56 164 VAL A C 1
ATOM 1257 O O . VAL A 1 164 ? 16.609 2.969 -6.867 1 89.56 164 VAL A O 1
ATOM 1260 N N . PHE A 1 165 ? 16.953 4.789 -8.156 1 92.5 165 PHE A N 1
ATOM 1261 C CA . PHE A 1 165 ? 18.188 4.254 -8.711 1 92.5 165 PHE A CA 1
ATOM 1262 C C . PHE A 1 165 ? 19.234 4.062 -7.617 1 92.5 165 PHE A C 1
ATOM 1264 O O . PHE A 1 165 ? 19.984 3.088 -7.637 1 92.5 165 PHE A O 1
ATOM 1271 N N . ARG A 1 166 ? 19.156 4.898 -6.742 1 94.38 166 ARG A N 1
ATOM 1272 C CA . ARG A 1 166 ? 20.141 4.809 -5.66 1 94.38 166 ARG A CA 1
ATOM 1273 C C . ARG A 1 166 ? 19.781 3.688 -4.691 1 94.38 166 ARG A C 1
ATOM 1275 O O . ARG A 1 166 ? 20.625 2.875 -4.328 1 94.38 166 ARG A O 1
ATOM 1282 N N . TRP A 1 167 ? 18.562 3.604 -4.301 1 94.56 167 TRP A N 1
ATOM 1283 C CA . TRP A 1 167 ? 18.109 2.615 -3.324 1 94.56 167 TRP A CA 1
ATOM 1284 C C . TRP A 1 167 ? 18.281 1.2 -3.867 1 94.56 167 TRP A C 1
ATOM 1286 O O . TRP A 1 167 ? 18.75 0.308 -3.162 1 94.56 167 TRP A O 1
ATOM 1296 N N . VAL A 1 168 ? 17.953 1.079 -5.137 1 94.94 168 VAL A N 1
ATOM 1297 C CA . VAL A 1 168 ? 17.938 -0.266 -5.703 1 94.94 168 VAL A CA 1
ATOM 1298 C C . VAL A 1 168 ? 19.281 -0.566 -6.359 1 94.94 168 VAL A C 1
ATOM 1300 O O . VAL A 1 168 ? 19.75 -1.712 -6.359 1 94.94 168 VAL A O 1
ATOM 1303 N N . GLY A 1 169 ? 19.938 0.424 -6.852 1 95.25 169 GLY A N 1
ATOM 1304 C CA . GLY A 1 169 ? 21.203 0.24 -7.523 1 95.25 169 GLY A CA 1
ATOM 1305 C C . GLY A 1 169 ? 22.375 0.088 -6.566 1 95.25 169 GLY A C 1
ATOM 1306 O O . GLY A 1 169 ? 23.359 -0.599 -6.871 1 95.25 169 GLY A O 1
ATOM 1307 N N . SER A 1 170 ? 22.281 0.849 -5.535 1 96.75 170 SER A N 1
ATOM 1308 C CA . SER A 1 170 ? 23.297 0.744 -4.492 1 96.75 170 SER A CA 1
ATOM 1309 C C . SER A 1 170 ? 22.656 0.555 -3.119 1 96.75 170 SER A C 1
ATOM 1311 O O . SER A 1 170 ? 22.766 1.426 -2.254 1 96.75 170 SER A O 1
ATOM 1313 N N . PRO A 1 171 ? 22.156 -0.631 -2.949 1 96.88 171 PRO A N 1
ATOM 1314 C CA . PRO A 1 171 ? 21.406 -0.85 -1.711 1 96.88 171 PRO A CA 1
ATOM 1315 C C . PRO A 1 171 ? 22.297 -0.845 -0.472 1 96.88 171 PRO A C 1
ATOM 1317 O O . PRO A 1 171 ? 21.844 -0.491 0.619 1 96.88 171 PRO A O 1
ATOM 1320 N N . ILE A 1 172 ? 23.578 -1.159 -0.608 1 97.38 172 ILE A N 1
ATOM 1321 C CA . ILE A 1 172 ? 24.469 -1.211 0.543 1 97.38 172 ILE A CA 1
ATOM 1322 C C . ILE A 1 172 ? 24.688 0.197 1.093 1 97.38 172 ILE A C 1
ATOM 1324 O O . ILE A 1 172 ? 24.516 0.436 2.291 1 97.38 172 ILE A O 1
ATOM 1328 N N . VAL A 1 173 ? 24.953 1.093 0.23 1 95.88 173 VAL A N 1
ATOM 1329 C CA . VAL A 1 173 ? 25.25 2.455 0.667 1 95.88 173 VAL A CA 1
ATOM 1330 C C . VAL A 1 173 ? 23.969 3.111 1.188 1 95.88 173 VAL A C 1
ATOM 1332 O O . VAL A 1 173 ? 24 3.832 2.188 1 95.88 173 VAL A O 1
ATOM 1335 N N . SER A 1 174 ? 22.922 2.863 0.503 1 95 174 SER A N 1
ATOM 1336 C CA . SER A 1 174 ? 21.656 3.436 0.938 1 95 174 SER A CA 1
ATOM 1337 C C . SER A 1 174 ? 21.266 2.938 2.328 1 95 174 SER A C 1
ATOM 1339 O O . SER A 1 174 ? 20.875 3.729 3.189 1 95 174 SER A O 1
ATOM 1341 N N . MET A 1 175 ? 21.438 1.697 2.531 1 95.94 175 MET A N 1
ATOM 1342 C CA . MET A 1 175 ? 21.109 1.13 3.836 1 95.94 175 MET A CA 1
ATOM 1343 C C . MET A 1 175 ? 22.062 1.637 4.906 1 95.94 175 MET A C 1
ATOM 1345 O O . MET A 1 175 ? 21.672 1.879 6.043 1 95.94 175 MET A O 1
ATOM 1349 N N . MET A 1 176 ? 23.25 1.782 4.547 1 93.94 176 MET A N 1
ATOM 1350 C CA . MET A 1 176 ? 24.25 2.309 5.477 1 93.94 176 MET A CA 1
ATOM 1351 C C . MET A 1 176 ? 23.859 3.705 5.953 1 93.94 176 MET A C 1
ATOM 1353 O O . MET A 1 176 ? 23.875 3.982 7.152 1 93.94 176 MET A O 1
ATOM 1357 N N . CYS A 1 177 ? 23.453 4.523 5.023 1 92.44 177 CYS A N 1
ATOM 1358 C CA . CYS A 1 177 ? 23.078 5.891 5.363 1 92.44 177 CYS A CA 1
ATOM 1359 C C . CYS A 1 177 ? 21.812 5.91 6.215 1 92.44 177 CYS A C 1
ATOM 1361 O O . CYS A 1 177 ? 21.719 6.688 7.164 1 92.44 177 CYS A O 1
ATOM 1363 N N . ILE A 1 178 ? 20.906 5.078 5.891 1 93.88 178 ILE A N 1
ATOM 1364 C CA . ILE A 1 178 ? 19.656 5.02 6.629 1 93.88 178 ILE A CA 1
ATOM 1365 C C . ILE A 1 178 ? 19.906 4.496 8.039 1 93.88 178 ILE A C 1
ATOM 1367 O O . ILE A 1 178 ? 19.375 5.031 9.016 1 93.88 178 ILE A O 1
ATOM 1371 N N . PHE A 1 179 ? 20.781 3.48 8.125 1 93.25 179 PHE A N 1
ATOM 1372 C CA . PHE A 1 179 ? 21.109 2.936 9.438 1 93.25 179 PHE A CA 1
ATOM 1373 C C . PHE A 1 179 ? 21.844 3.975 10.281 1 93.25 179 PHE A C 1
ATOM 1375 O O . PHE A 1 179 ? 21.672 4.02 11.5 1 93.25 179 PHE A O 1
ATOM 1382 N N . TRP A 1 180 ? 22.594 4.777 9.641 1 90.62 180 TRP A N 1
ATOM 1383 C CA . TRP A 1 180 ? 23.266 5.848 10.359 1 90.62 180 TRP A CA 1
ATOM 1384 C C . TRP A 1 180 ? 22.266 6.836 10.945 1 90.62 180 TRP A C 1
ATOM 1386 O O . TRP A 1 180 ? 22.344 7.191 12.117 1 90.62 180 TRP A O 1
ATOM 1396 N N . ASN A 1 181 ? 21.391 7.211 10.133 1 91.38 181 ASN A N 1
ATOM 1397 C CA . ASN A 1 181 ? 20.359 8.141 10.609 1 91.38 181 ASN A CA 1
ATOM 1398 C C . ASN A 1 181 ? 19.531 7.527 11.727 1 91.38 181 ASN A C 1
ATOM 1400 O O . ASN A 1 181 ? 19.156 8.219 12.68 1 91.38 181 ASN A O 1
ATOM 1404 N N . MET A 1 182 ? 19.25 6.332 11.602 1 91.38 182 MET A N 1
ATOM 1405 C CA . MET A 1 182 ? 18.484 5.637 12.633 1 91.38 182 MET A CA 1
ATOM 1406 C C . MET A 1 182 ? 19.266 5.582 13.945 1 91.38 182 MET A C 1
ATOM 1408 O O . MET A 1 182 ? 18.672 5.703 15.023 1 91.38 182 MET A O 1
ATOM 1412 N N . LYS A 1 183 ? 20.5 5.395 13.805 1 89.31 183 LYS A N 1
ATOM 1413 C CA . LYS A 1 183 ? 21.359 5.363 14.992 1 89.31 183 LYS A CA 1
ATOM 1414 C C . LYS A 1 183 ? 21.344 6.715 15.703 1 89.31 183 LYS A C 1
ATOM 1416 O O . LYS A 1 183 ? 21.281 6.777 16.938 1 89.31 183 LYS A O 1
ATOM 1421 N N . VAL A 1 184 ? 21.406 7.734 14.906 1 89.88 184 VAL A N 1
ATOM 1422 C CA . VAL A 1 184 ? 21.422 9.078 15.477 1 89.88 184 VAL A CA 1
ATOM 1423 C C . VAL A 1 184 ? 20.094 9.367 16.156 1 89.88 184 VAL A C 1
ATOM 1425 O O . VAL A 1 184 ? 20.062 9.898 17.266 1 89.88 184 VAL A O 1
ATOM 1428 N N . THR A 1 185 ? 19.031 9.008 15.547 1 92.06 185 THR A N 1
ATOM 1429 C CA . THR A 1 185 ? 17.719 9.227 16.141 1 92.06 185 THR A CA 1
ATOM 1430 C C . THR A 1 185 ? 17.531 8.367 17.391 1 92.06 185 THR A C 1
ATOM 1432 O O . THR A 1 185 ? 16.891 8.789 18.344 1 92.06 185 THR A O 1
ATOM 1435 N N . ARG A 1 186 ? 18.078 7.23 17.328 1 91.12 186 ARG A N 1
ATOM 1436 C CA . ARG A 1 186 ? 18.031 6.375 18.516 1 91.12 186 ARG A CA 1
ATOM 1437 C C . ARG A 1 186 ? 18.781 7.012 19.672 1 91.12 186 ARG A C 1
ATOM 1439 O O . ARG A 1 186 ? 18.312 6.973 20.812 1 91.12 186 ARG A O 1
ATOM 1446 N N . LYS A 1 187 ? 19.859 7.52 19.406 1 89.62 187 LYS A N 1
ATOM 1447 C CA . LYS A 1 187 ? 20.641 8.18 20.438 1 89.62 187 LYS A CA 1
ATOM 1448 C C . LYS A 1 187 ? 19.875 9.359 21.031 1 89.62 187 LYS A C 1
ATOM 1450 O O . LYS A 1 187 ? 19.938 9.609 22.25 1 89.62 187 LYS A O 1
ATOM 1455 N N . CYS A 1 188 ? 19.219 10.055 20.141 1 92.56 188 CYS A N 1
ATOM 1456 C CA . CYS A 1 188 ? 18.375 11.125 20.625 1 92.56 188 CYS A CA 1
ATOM 1457 C C . CYS A 1 188 ? 17.312 10.594 21.578 1 92.56 188 CYS A C 1
ATOM 1459 O O . CYS A 1 188 ? 17.078 11.164 22.656 1 92.56 188 CYS A O 1
ATOM 1461 N N . ALA A 1 189 ? 16.734 9.508 21.234 1 93.56 189 ALA A N 1
ATOM 1462 C CA . ALA A 1 189 ? 15.688 8.906 22.047 1 93.56 189 ALA A CA 1
ATOM 1463 C C . ALA A 1 189 ? 16.234 8.406 23.375 1 93.56 189 ALA A C 1
ATOM 1465 O O . ALA A 1 189 ? 15.617 8.586 24.422 1 93.56 189 ALA A O 1
ATOM 1466 N N . ILE A 1 190 ? 17.375 7.859 23.359 1 90.5 190 ILE A N 1
ATOM 1467 C CA . ILE A 1 190 ? 17.984 7.312 24.562 1 90.5 190 ILE A CA 1
ATOM 1468 C C . ILE A 1 190 ? 18.391 8.453 25.5 1 90.5 190 ILE A C 1
ATOM 1470 O O . ILE A 1 190 ? 18.234 8.344 26.719 1 90.5 190 ILE A O 1
ATOM 1474 N N . MET A 1 191 ? 18.828 9.477 24.953 1 90.19 191 MET A N 1
ATOM 1475 C CA . MET A 1 191 ? 19.219 10.633 25.75 1 90.19 191 MET A CA 1
ATOM 1476 C C . MET A 1 191 ? 18.031 11.195 26.516 1 90.19 191 MET A C 1
ATOM 1478 O O . MET A 1 191 ? 18.141 11.586 27.672 1 90.19 191 MET A O 1
ATOM 1482 N N . VAL A 1 192 ? 16.953 11.234 25.812 1 92.69 192 VAL A N 1
ATOM 1483 C CA . VAL A 1 192 ? 15.75 11.742 26.469 1 92.69 192 VAL A CA 1
ATOM 1484 C C . VAL A 1 192 ? 15.289 10.742 27.531 1 92.69 192 VAL A C 1
ATOM 1486 O O . VAL A 1 192 ? 14.922 11.141 28.641 1 92.69 192 VAL A O 1
ATOM 1489 N N . ASP A 1 193 ? 15.289 9.523 27.203 1 91.5 193 ASP A N 1
ATOM 1490 C CA . ASP A 1 193 ? 14.852 8.484 28.125 1 91.5 193 ASP A CA 1
ATOM 1491 C C . ASP A 1 193 ? 15.719 8.477 29.391 1 91.5 193 ASP A C 1
ATOM 1493 O O . ASP A 1 193 ? 15.203 8.32 30.5 1 91.5 193 ASP A O 1
ATOM 1497 N N . MET A 1 194 ? 16.984 8.695 29.266 1 89.62 194 MET A N 1
ATOM 1498 C CA . MET A 1 194 ? 17.922 8.609 30.391 1 89.62 194 MET A CA 1
ATOM 1499 C C . MET A 1 194 ? 17.938 9.914 31.188 1 89.62 194 MET A C 1
ATOM 1501 O O . MET A 1 194 ? 18.594 10 32.219 1 89.62 194 MET A O 1
ATOM 1505 N N . SER A 1 195 ? 17.219 10.828 30.703 1 89.25 195 SER A N 1
ATOM 1506 C CA . SER A 1 195 ? 17.203 12.109 31.391 1 89.25 195 SER A CA 1
ATOM 1507 C C . SER A 1 195 ? 16.516 11.984 32.75 1 89.25 195 SER A C 1
ATOM 1509 O O . SER A 1 195 ? 16.766 12.773 33.656 1 89.25 195 SER A O 1
ATOM 1511 N N . VAL A 1 196 ? 15.633 11.094 32.844 1 89.62 196 VAL A N 1
ATOM 1512 C CA . VAL A 1 196 ? 14.891 10.891 34.062 1 89.62 196 VAL A CA 1
ATOM 1513 C C . VAL A 1 196 ? 15.109 9.469 34.562 1 89.62 196 VAL A C 1
ATOM 1515 O O . VAL A 1 196 ? 15.664 8.625 33.875 1 89.62 196 VAL A O 1
ATOM 1518 N N . ASP A 1 197 ? 14.625 9.344 35.75 1 86.25 197 ASP A N 1
ATOM 1519 C CA . ASP A 1 197 ? 14.75 8.016 36.344 1 86.25 197 ASP A CA 1
ATOM 1520 C C . ASP A 1 197 ? 13.836 7.02 35.625 1 86.25 197 ASP A C 1
ATOM 1522 O O . ASP A 1 197 ? 12.891 7.414 34.938 1 86.25 197 ASP A O 1
ATOM 1526 N N . LYS A 1 198 ? 14.062 5.727 35.75 1 83.81 198 LYS A N 1
ATOM 1527 C CA . LYS A 1 198 ? 13.414 4.645 35.031 1 83.81 198 LYS A CA 1
ATOM 1528 C C . LYS A 1 198 ? 11.906 4.625 35.281 1 83.81 198 LYS A C 1
ATOM 1530 O O . LYS A 1 198 ? 11.117 4.27 34.406 1 83.81 198 LYS A O 1
ATOM 1535 N N . ASP A 1 199 ? 11.445 5.066 36.344 1 82.75 199 ASP A N 1
ATOM 1536 C CA . ASP A 1 199 ? 10.039 4.914 36.719 1 82.75 199 ASP A CA 1
ATOM 1537 C C . ASP A 1 199 ? 9.305 6.254 36.656 1 82.75 199 ASP A C 1
ATOM 1539 O O . ASP A 1 199 ? 8.117 6.332 36.969 1 82.75 199 ASP A O 1
ATOM 1543 N N . GLN A 1 200 ? 9.969 7.176 36.094 1 86.81 200 GLN A N 1
ATOM 1544 C CA . GLN A 1 200 ? 9.344 8.492 36.094 1 86.81 200 GLN A CA 1
ATOM 1545 C C . GLN A 1 200 ? 8.914 8.883 34.688 1 86.81 200 GLN A C 1
ATOM 1547 O O . GLN A 1 200 ? 9.648 8.656 33.719 1 86.81 200 GLN A O 1
ATOM 1552 N N . TYR A 1 201 ? 7.684 9.344 34.625 1 89.06 201 TYR A N 1
ATOM 1553 C CA . TYR A 1 201 ? 7.133 9.891 33.375 1 89.06 201 TYR A CA 1
ATOM 1554 C C . TYR A 1 201 ? 6.512 11.266 33.625 1 89.06 201 TYR A C 1
ATOM 1556 O O . TYR A 1 201 ? 5.289 11.422 33.531 1 89.06 201 TYR A O 1
ATOM 1564 N N . PRO A 1 202 ? 7.297 12.242 33.875 1 87.75 202 PRO A N 1
ATOM 1565 C CA . PRO A 1 202 ? 6.746 13.555 34.219 1 87.75 202 PRO A CA 1
ATOM 1566 C C . PRO A 1 202 ? 5.969 14.18 33.062 1 87.75 202 PRO A C 1
ATOM 1568 O O . PRO A 1 202 ? 6.477 14.25 31.922 1 87.75 202 PRO A O 1
ATOM 1571 N N . PRO A 1 203 ? 4.777 14.547 33.312 1 87.62 203 PRO A N 1
ATOM 1572 C CA . PRO A 1 203 ? 3.965 15.164 32.25 1 87.62 203 PRO A CA 1
ATOM 1573 C C . PRO A 1 203 ? 4.387 16.594 31.953 1 87.62 203 PRO A C 1
ATOM 1575 O O . PRO A 1 203 ? 5.121 17.219 32.719 1 87.62 203 PRO A O 1
ATOM 1578 N N . PRO A 1 204 ? 3.889 17.109 30.859 1 85.88 204 PRO A N 1
ATOM 1579 C CA . PRO A 1 204 ? 4.148 18.516 30.562 1 85.88 204 PRO A CA 1
ATOM 1580 C C . PRO A 1 204 ? 3.414 19.469 31.5 1 85.88 204 PRO A C 1
ATOM 1582 O O . PRO A 1 204 ? 2.295 19.172 31.938 1 85.88 204 PRO A O 1
ATOM 1585 N N . PRO A 1 205 ? 4.082 20.562 31.969 1 85.06 205 PRO A N 1
ATOM 1586 C CA . PRO A 1 205 ? 5.402 21.062 31.578 1 85.06 205 PRO A CA 1
ATOM 1587 C C . PRO A 1 205 ? 6.52 20.531 32.469 1 85.06 205 PRO A C 1
ATOM 1589 O O . PRO A 1 205 ? 6.43 20.609 33.688 1 85.06 205 PRO A O 1
ATOM 1592 N N . SER A 1 206 ? 7.398 19.719 32.031 1 87.56 206 SER A N 1
ATOM 1593 C CA . SER A 1 206 ? 8.57 19.188 32.719 1 87.56 206 SER A CA 1
ATOM 1594 C C . SER A 1 206 ? 9.82 19.281 31.859 1 87.56 206 SER A C 1
ATOM 1596 O O . SER A 1 206 ? 9.727 19.531 30.656 1 87.56 206 SER A O 1
ATOM 1598 N N . SER A 1 207 ? 10.906 19.172 32.531 1 87.5 207 SER A N 1
ATOM 1599 C CA . SER A 1 207 ? 12.164 19.172 31.781 1 87.5 207 SER A CA 1
ATOM 1600 C C . SER A 1 207 ? 12.242 17.984 30.812 1 87.5 207 SER A C 1
ATOM 1602 O O . SER A 1 207 ? 12.828 18.094 29.734 1 87.5 207 SER A O 1
ATOM 1604 N N . PHE A 1 208 ? 11.562 16.953 31.203 1 91.81 208 PHE A N 1
ATOM 1605 C CA . PHE A 1 208 ? 11.516 15.766 30.359 1 91.81 208 PHE A CA 1
ATOM 1606 C C . PHE A 1 208 ? 10.766 16.062 29.062 1 91.81 208 PHE A C 1
ATOM 1608 O O . PHE A 1 208 ? 11.211 15.68 27.969 1 91.81 208 PHE A O 1
ATOM 1615 N N . ALA A 1 209 ? 9.664 16.719 29.172 1 92.5 209 ALA A N 1
ATOM 1616 C CA . ALA A 1 209 ? 8.852 17.062 28 1 92.5 209 ALA A CA 1
ATOM 1617 C C . ALA A 1 209 ? 9.586 18.047 27.094 1 92.5 209 ALA A C 1
ATOM 1619 O O . ALA A 1 209 ? 9.469 17.984 25.875 1 92.5 209 ALA A O 1
ATOM 1620 N N . GLU A 1 210 ? 10.32 18.906 27.734 1 92.44 210 GLU A N 1
ATOM 1621 C CA . GLU A 1 210 ? 11.094 19.891 26.969 1 92.44 210 GLU A CA 1
ATOM 1622 C C . GLU A 1 210 ? 12.219 19.203 26.188 1 92.44 210 GLU A C 1
ATOM 1624 O O . GLU A 1 210 ? 12.469 19.531 25.031 1 92.44 210 GLU A O 1
ATOM 1629 N N . LEU A 1 211 ? 12.836 18.328 26.891 1 92.44 211 LEU A N 1
ATOM 1630 C CA . LEU A 1 211 ? 13.93 17.594 26.25 1 92.44 211 LEU A CA 1
ATOM 1631 C C . LEU A 1 211 ? 13.398 16.719 25.125 1 92.44 211 LEU A C 1
ATOM 1633 O O . LEU A 1 211 ? 14.078 16.516 24.109 1 92.44 211 LEU A O 1
ATOM 1637 N N . ARG A 1 212 ? 12.273 16.125 25.328 1 95.19 212 ARG A N 1
ATOM 1638 C CA . ARG A 1 212 ? 11.648 15.336 24.281 1 95.19 212 ARG A CA 1
ATOM 1639 C C . ARG A 1 212 ? 11.43 16.172 23.016 1 95.19 212 ARG A C 1
ATOM 1641 O O . ARG A 1 212 ? 11.695 15.703 21.906 1 95.19 212 ARG A O 1
ATOM 1648 N N . ASP A 1 213 ? 11 17.391 23.172 1 94.88 213 ASP A N 1
ATOM 1649 C CA . ASP A 1 213 ? 10.781 18.281 22.031 1 94.88 213 ASP A CA 1
ATOM 1650 C C . ASP A 1 213 ? 12.109 18.688 21.391 1 94.88 213 ASP A C 1
ATOM 1652 O O . ASP A 1 213 ? 12.227 18.734 20.172 1 94.88 213 ASP A O 1
ATOM 1656 N N . SER A 1 214 ? 13.062 18.938 22.234 1 93.5 214 SER A N 1
ATOM 1657 C CA . SER A 1 214 ? 14.367 19.375 21.75 1 93.5 214 SER A CA 1
ATOM 1658 C C . SER A 1 214 ? 15.031 18.297 20.906 1 93.5 214 SER A C 1
ATOM 1660 O O . SER A 1 214 ? 15.492 18.562 19.797 1 93.5 214 SER A O 1
ATOM 1662 N N . PHE A 1 215 ? 15.008 17.172 21.422 1 94.5 215 PHE A N 1
ATOM 1663 C CA . PHE A 1 215 ? 15.703 16.094 20.734 1 94.5 215 PHE A CA 1
ATOM 1664 C C . PHE A 1 215 ? 14.898 15.609 19.531 1 94.5 215 PHE A C 1
ATOM 1666 O O . PHE A 1 215 ? 15.461 15.117 18.547 1 94.5 215 PHE A O 1
ATOM 1673 N N . TYR A 1 216 ? 13.641 15.703 19.609 1 95.25 216 TYR A N 1
ATOM 1674 C CA . TYR A 1 216 ? 12.844 15.422 18.422 1 95.25 216 TYR A CA 1
ATOM 1675 C C . TYR A 1 216 ? 13.188 16.391 17.297 1 95.25 216 TYR A C 1
ATOM 1677 O O . TYR A 1 216 ? 13.398 15.969 16.156 1 95.25 216 TYR A O 1
ATOM 1685 N N . LEU A 1 217 ? 13.266 17.625 17.625 1 94.94 217 LEU A N 1
ATOM 1686 C CA . LEU A 1 217 ? 13.602 18.625 16.625 1 94.94 217 LEU A CA 1
ATOM 1687 C C . LEU A 1 217 ? 15.016 18.438 16.094 1 94.94 217 LEU A C 1
ATOM 1689 O O . LEU A 1 217 ? 15.281 18.641 14.914 1 94.94 217 LEU A O 1
ATOM 1693 N N . LEU A 1 218 ? 15.852 18.078 17.016 1 93.25 218 LEU A N 1
ATOM 1694 C CA . LEU A 1 218 ? 17.219 17.797 16.594 1 93.25 218 LEU A CA 1
ATOM 1695 C C . LEU A 1 218 ? 17.266 16.656 15.586 1 93.25 218 LEU A C 1
ATOM 1697 O O . LEU A 1 218 ? 17.984 16.734 14.586 1 93.25 218 LEU A O 1
ATOM 1701 N N . SER A 1 219 ? 16.5 15.625 15.867 1 93.06 219 SER A N 1
ATOM 1702 C CA . SER A 1 219 ? 16.438 14.492 14.945 1 93.06 219 SER A CA 1
ATOM 1703 C C . SER A 1 219 ? 15.867 14.898 13.594 1 93.06 219 SER A C 1
ATOM 1705 O O . SER A 1 219 ? 16.25 14.352 12.562 1 93.06 219 SER A O 1
ATOM 1707 N N . VAL A 1 220 ? 14.969 15.867 13.586 1 92.75 220 VAL A N 1
ATOM 1708 C CA . VAL A 1 220 ? 14.367 16.344 12.352 1 92.75 220 VAL A CA 1
ATOM 1709 C C . VAL A 1 220 ? 15.367 17.203 11.586 1 92.75 220 VAL A C 1
ATOM 1711 O O . VAL A 1 220 ? 15.531 17.062 10.375 1 92.75 220 VAL A O 1
ATOM 1714 N N . VAL A 1 221 ? 16.031 18.062 12.281 1 91.81 221 VAL A N 1
ATOM 1715 C CA . VAL A 1 221 ? 17.016 18.969 11.68 1 91.81 221 VAL A CA 1
ATOM 1716 C C . VAL A 1 221 ? 18.156 18.156 11.078 1 91.81 221 VAL A C 1
ATOM 1718 O O . VAL A 1 221 ? 18.719 18.531 10.047 1 91.81 221 VAL A O 1
ATOM 1721 N N . ASN A 1 222 ? 18.406 17.016 11.68 1 90.5 222 ASN A N 1
ATOM 1722 C CA . ASN A 1 222 ? 19.484 16.141 11.219 1 90.5 222 ASN A CA 1
ATOM 1723 C C . ASN A 1 222 ? 19.234 15.656 9.789 1 90.5 222 ASN A C 1
ATOM 1725 O O . ASN A 1 222 ? 20.172 15.281 9.086 1 90.5 222 ASN A O 1
ATOM 1729 N N . GLN A 1 223 ? 18.047 15.719 9.367 1 90.81 223 GLN A N 1
ATOM 1730 C CA . GLN A 1 223 ? 17.688 15.164 8.07 1 90.81 223 GLN A CA 1
ATOM 1731 C C . GLN A 1 223 ? 17.703 16.234 6.984 1 90.81 223 GLN A C 1
ATOM 1733 O O . GLN A 1 223 ? 17.297 15.977 5.844 1 90.81 223 GLN A O 1
ATOM 1738 N N . TYR A 1 224 ? 18.094 17.375 7.305 1 89.81 224 TYR A N 1
ATOM 1739 C CA . TYR A 1 224 ? 18.172 18.438 6.316 1 89.81 224 TYR A CA 1
ATOM 1740 C C . TYR A 1 224 ? 19.609 18.922 6.152 1 89.81 224 TYR A C 1
ATOM 1742 O O . TYR A 1 224 ? 20.359 18.969 7.121 1 89.81 224 TYR A O 1
ATOM 1750 N N . GLU A 1 225 ? 19.875 19.281 4.977 1 87.19 225 GLU A N 1
ATOM 1751 C CA . GLU A 1 225 ? 21.188 19.844 4.695 1 87.19 225 GLU A CA 1
ATOM 1752 C C . GLU A 1 225 ? 21.266 21.312 5.156 1 87.19 225 GLU A C 1
ATOM 1754 O O . GLU A 1 225 ? 20.25 22.016 5.156 1 87.19 225 GLU A O 1
ATOM 1759 N N . LEU A 1 226 ? 22.406 21.656 5.57 1 85.44 226 LEU A N 1
ATOM 1760 C CA . LEU A 1 226 ? 22.641 23.047 5.941 1 85.44 226 LEU A CA 1
ATOM 1761 C C . LEU A 1 226 ? 23.375 23.797 4.824 1 85.44 226 LEU A C 1
ATOM 1763 O O . LEU A 1 226 ? 24.328 23.281 4.25 1 85.44 226 LEU A O 1
ATOM 1767 N N . ASN A 1 227 ? 22.766 24.844 4.492 1 82.44 227 ASN A N 1
ATOM 1768 C CA . ASN A 1 227 ? 23.406 25.703 3.502 1 82.44 227 ASN A CA 1
ATOM 1769 C C . ASN A 1 227 ? 24.469 26.594 4.145 1 82.44 227 ASN A C 1
ATOM 1771 O O . ASN A 1 227 ? 24.156 27.672 4.652 1 82.44 227 ASN A O 1
ATOM 1775 N N . ILE A 1 228 ? 25.688 26.016 4.18 1 77.12 228 ILE A N 1
ATOM 1776 C CA . ILE A 1 228 ? 26.797 26.766 4.789 1 77.12 228 ILE A CA 1
ATOM 1777 C C . ILE A 1 228 ? 27.766 27.219 3.711 1 77.12 228 ILE A C 1
ATOM 1779 O O . ILE A 1 228 ? 28.328 26.406 2.973 1 77.12 228 ILE A O 1
ATOM 1783 N N . TYR A 1 229 ? 27.953 28.484 3.629 1 70 229 TYR A N 1
ATOM 1784 C CA . TYR A 1 229 ? 28.859 29.016 2.607 1 70 229 TYR A CA 1
ATOM 1785 C C . TYR A 1 229 ? 30.156 29.516 3.225 1 70 229 TYR A C 1
ATOM 1787 O O . TYR A 1 229 ? 31.203 29.469 2.584 1 70 229 TYR A O 1
ATOM 1795 N N . THR A 1 230 ? 30.094 30.047 4.477 1 74.38 230 THR A N 1
ATOM 1796 C CA . THR A 1 230 ? 31.266 30.594 5.145 1 74.38 230 THR A CA 1
ATOM 1797 C C . THR A 1 230 ? 31.391 30.062 6.562 1 74.38 230 THR A C 1
ATOM 1799 O O . THR A 1 230 ? 30.422 29.531 7.117 1 74.38 230 THR A O 1
ATOM 1802 N N . GLN A 1 231 ? 32.562 30.109 7.113 1 75.25 231 GLN A N 1
ATOM 1803 C CA . GLN A 1 231 ? 32.812 29.656 8.477 1 75.25 231 GLN A CA 1
ATOM 1804 C C . GLN A 1 231 ? 32.031 30.5 9.484 1 75.25 231 GLN A C 1
ATOM 1806 O O . GLN A 1 231 ? 31.594 30 10.523 1 75.25 231 GLN A O 1
ATOM 1811 N N . LEU A 1 232 ? 31.953 31.656 9.172 1 74.5 232 LEU A N 1
ATOM 1812 C CA . LEU A 1 232 ? 31.219 32.562 10.055 1 74.5 232 LEU A CA 1
ATOM 1813 C C . LEU A 1 232 ? 29.75 32.156 10.109 1 74.5 232 LEU A C 1
ATOM 1815 O O . LEU A 1 232 ? 29.125 32.219 11.172 1 74.5 232 LEU A O 1
ATOM 1819 N N . GLN A 1 233 ? 29.297 31.75 9 1 78.06 233 GLN A N 1
ATOM 1820 C CA . GLN A 1 233 ? 27.906 31.312 8.938 1 78.06 233 GLN A CA 1
ATOM 1821 C C . GLN A 1 233 ? 27.688 30.016 9.711 1 78.06 233 GLN A C 1
ATOM 1823 O O . GLN A 1 233 ? 26.641 29.828 10.336 1 78.06 233 GLN A O 1
ATOM 1828 N N . GLU A 1 234 ? 28.688 29.266 9.688 1 78.62 234 GLU A N 1
ATOM 1829 C CA . GLU A 1 234 ? 28.609 27.984 10.406 1 78.62 234 GLU A CA 1
ATOM 1830 C C . GLU A 1 234 ? 28.484 28.203 11.914 1 78.62 234 GLU A C 1
ATOM 1832 O O . GLU A 1 234 ? 27.672 27.562 12.57 1 78.62 234 GLU A O 1
ATOM 1837 N N . ARG A 1 235 ? 29.234 29.062 12.383 1 76.5 235 ARG A N 1
ATOM 1838 C CA . ARG A 1 235 ? 29.203 29.344 13.812 1 76.5 235 ARG A CA 1
ATOM 1839 C C . ARG A 1 235 ? 27.891 30 14.211 1 76.5 235 ARG A C 1
ATOM 1841 O O . ARG A 1 235 ? 27.359 29.719 15.289 1 76.5 235 ARG A O 1
ATOM 1848 N N . HIS A 1 236 ? 27.484 30.812 13.336 1 80.38 236 HIS A N 1
ATOM 1849 C CA . HIS A 1 236 ? 26.234 31.484 13.609 1 80.38 236 HIS A CA 1
ATOM 1850 C C . HIS A 1 236 ? 25.062 30.5 13.648 1 80.38 236 HIS A C 1
ATOM 1852 O O . HIS A 1 236 ? 24.234 30.547 14.547 1 80.38 236 HIS A O 1
ATOM 1858 N N . ILE A 1 237 ? 25.031 29.625 12.68 1 83.56 237 ILE A N 1
ATOM 1859 C CA . ILE A 1 237 ? 23.969 28.641 12.586 1 83.56 237 ILE A CA 1
ATOM 1860 C C . ILE A 1 237 ? 24.016 27.719 13.797 1 83.56 237 ILE A C 1
ATOM 1862 O O . ILE A 1 237 ? 22.969 27.344 14.344 1 83.56 237 ILE A O 1
ATOM 1866 N N . GLU A 1 238 ? 25.156 27.406 14.195 1 82.69 238 GLU A N 1
ATOM 1867 C CA . GLU A 1 238 ? 25.312 26.547 15.367 1 82.69 238 GLU A CA 1
ATOM 1868 C C . GLU A 1 238 ? 24.766 27.219 16.625 1 82.69 238 GLU A C 1
ATOM 1870 O O . GLU A 1 238 ? 24.109 26.562 17.438 1 82.69 238 GLU A O 1
ATOM 1875 N N . THR A 1 239 ? 25.047 28.422 16.75 1 81.88 239 THR A N 1
ATOM 1876 C CA . THR A 1 239 ? 24.594 29.156 17.922 1 81.88 239 THR A CA 1
ATOM 1877 C C . THR A 1 239 ? 23.078 29.25 17.953 1 81.88 239 THR A C 1
ATOM 1879 O O . THR A 1 239 ? 22.453 29.031 18.984 1 81.88 239 THR A O 1
ATOM 1882 N N . ILE A 1 240 ? 22.562 29.578 16.812 1 85.75 240 ILE A N 1
ATOM 1883 C CA . ILE A 1 240 ? 21.109 29.734 16.75 1 85.75 240 ILE A CA 1
ATOM 1884 C C . ILE A 1 240 ? 20.438 28.406 17 1 85.75 240 ILE A C 1
ATOM 1886 O O . ILE A 1 240 ? 19.375 28.344 17.625 1 85.75 240 ILE A O 1
ATOM 1890 N N . LEU A 1 241 ? 21 27.375 16.5 1 89.06 241 LEU A N 1
ATOM 1891 C CA . LEU A 1 241 ? 20.438 26.047 16.688 1 89.06 241 LEU A CA 1
ATOM 1892 C C . LEU A 1 241 ? 20.5 25.641 18.156 1 89.06 241 LEU A C 1
ATOM 1894 O O . LEU A 1 241 ? 19.562 25.062 18.688 1 89.06 241 LEU A O 1
ATOM 1898 N N . ARG A 1 242 ? 21.5 25.984 18.844 1 87.56 242 ARG A N 1
ATOM 1899 C CA . ARG A 1 242 ? 21.656 25.656 20.25 1 87.56 242 ARG A CA 1
ATOM 1900 C C . ARG A 1 242 ? 20.641 26.406 21.109 1 87.56 242 ARG A C 1
ATOM 1902 O O . ARG A 1 242 ? 20.047 25.828 22.031 1 87.56 242 ARG A O 1
ATOM 1909 N N . VAL A 1 243 ? 20.516 27.594 20.75 1 87.88 243 VAL A N 1
ATOM 1910 C CA . VAL A 1 243 ? 19.562 28.406 21.484 1 87.88 243 VAL A CA 1
ATOM 1911 C C . VAL A 1 243 ? 18.141 27.891 21.219 1 87.88 243 VAL A C 1
ATOM 1913 O O . VAL A 1 243 ? 17.344 27.766 22.156 1 87.88 243 VAL A O 1
ATOM 1916 N N . GLY A 1 244 ? 17.906 27.609 20.031 1 90.81 244 GLY A N 1
ATOM 1917 C CA . GLY A 1 244 ? 16.578 27.141 19.672 1 90.81 244 GLY A CA 1
ATOM 1918 C C . GLY A 1 244 ? 16.25 25.797 20.281 1 90.81 244 GLY A C 1
ATOM 1919 O O . GLY A 1 244 ? 15.078 25.531 20.594 1 90.81 244 GLY A O 1
ATOM 1920 N N . LEU A 1 245 ? 17.25 24.984 20.547 1 91.69 245 LEU A N 1
ATOM 1921 C CA . LEU A 1 245 ? 17 23.625 20.984 1 91.69 245 LEU A CA 1
ATOM 1922 C C . LEU A 1 245 ? 17.078 23.516 22.5 1 91.69 245 LEU A C 1
ATOM 1924 O O . LEU A 1 245 ? 16.344 22.734 23.109 1 91.69 245 LEU A O 1
ATOM 1928 N N . PHE A 1 246 ? 17.891 24.375 23.203 1 88.25 246 PHE A N 1
ATOM 1929 C CA . PHE A 1 246 ? 18.156 24.031 24.594 1 88.25 246 PHE A CA 1
ATOM 1930 C C . PHE A 1 246 ? 17.969 25.25 25.5 1 88.25 246 PHE A C 1
ATOM 1932 O O . PHE A 1 246 ? 18.047 25.141 26.734 1 88.25 246 PHE A O 1
ATOM 1939 N N . ASP A 1 247 ? 17.641 26.375 24.859 1 87.5 247 ASP A N 1
ATOM 1940 C CA . ASP A 1 247 ? 17.422 27.547 25.703 1 87.5 247 ASP A CA 1
ATOM 1941 C C . ASP A 1 247 ? 16.188 27.359 26.594 1 87.5 247 ASP A C 1
ATOM 1943 O O . ASP A 1 247 ? 15.188 26.797 26.156 1 87.5 247 ASP A O 1
ATOM 1947 N N . ARG A 1 248 ? 16.219 27.906 27.812 1 86 248 ARG A N 1
ATOM 1948 C CA . ARG A 1 248 ? 15.156 27.641 28.781 1 86 248 ARG A CA 1
ATOM 1949 C C . ARG A 1 248 ? 14.25 28.859 28.953 1 86 248 ARG A C 1
ATOM 1951 O O . ARG A 1 248 ? 13.305 28.828 29.75 1 86 248 ARG A O 1
ATOM 1958 N N . ARG A 1 249 ? 14.539 29.859 28.25 1 88.75 249 ARG A N 1
ATOM 1959 C CA . ARG A 1 249 ? 13.625 31 28.297 1 88.75 249 ARG A CA 1
ATOM 1960 C C . ARG A 1 249 ? 12.219 30.578 27.875 1 88.75 249 ARG A C 1
ATOM 1962 O O . ARG A 1 249 ? 12.055 29.844 26.891 1 88.75 249 ARG A O 1
ATOM 1969 N N . ARG A 1 250 ? 11.211 31.047 28.469 1 89.12 250 ARG A N 1
ATOM 1970 C CA . ARG A 1 250 ? 9.82 30.609 28.328 1 89.12 250 ARG A CA 1
ATOM 1971 C C . ARG A 1 250 ? 9.32 30.875 26.906 1 89.12 250 ARG A C 1
ATOM 1973 O O . ARG A 1 250 ? 8.562 30.078 26.359 1 89.12 250 ARG A O 1
ATOM 1980 N N . GLU A 1 251 ? 9.711 31.938 26.375 1 90.25 251 GLU A N 1
ATOM 1981 C CA . GLU A 1 251 ? 9.266 32.281 25.031 1 90.25 251 GLU A CA 1
ATOM 1982 C C . GLU A 1 251 ? 9.789 31.281 24 1 90.25 251 GLU A C 1
ATOM 1984 O O . GLU A 1 251 ? 9.047 30.844 23.125 1 90.25 251 GLU A O 1
ATOM 1989 N N . ILE A 1 252 ? 11.016 30.906 24.156 1 91.38 252 ILE A N 1
ATOM 1990 C CA . ILE A 1 252 ? 11.648 29.984 23.219 1 91.38 252 ILE A CA 1
ATOM 1991 C C . ILE A 1 252 ? 11.102 28.562 23.438 1 91.38 252 ILE A C 1
ATOM 1993 O O . ILE A 1 252 ? 10.898 27.812 22.484 1 91.38 252 ILE A O 1
ATOM 1997 N N . GLN A 1 253 ? 10.82 28.266 24.672 1 91.94 253 GLN A N 1
ATOM 1998 C CA . GLN A 1 253 ? 10.258 26.953 24.984 1 91.94 253 GLN A CA 1
ATOM 1999 C C . GLN A 1 253 ? 8.875 26.797 24.359 1 91.94 253 GLN A C 1
ATOM 2001 O O . GLN A 1 253 ? 8.539 25.719 23.844 1 91.94 253 GLN A O 1
ATOM 2006 N N . ARG A 1 254 ? 8.172 27.828 24.422 1 92.5 254 ARG A N 1
ATOM 2007 C CA . ARG A 1 254 ? 6.828 27.781 23.844 1 92.5 254 ARG A CA 1
ATOM 2008 C C . ARG A 1 254 ? 6.887 27.641 22.328 1 92.5 254 ARG A C 1
ATOM 2010 O O . ARG A 1 254 ? 6.113 26.875 21.75 1 92.5 254 ARG A O 1
ATOM 2017 N N . MET A 1 255 ? 7.797 28.359 21.812 1 94.06 255 MET A N 1
ATOM 2018 C CA . MET A 1 255 ? 7.957 28.281 20.359 1 94.06 255 MET A CA 1
ATOM 2019 C C . MET A 1 255 ? 8.422 26.891 19.953 1 94.06 255 MET A C 1
ATOM 2021 O O . MET A 1 255 ? 7.922 26.328 18.969 1 94.06 255 MET A O 1
ATOM 2025 N N . ARG A 1 256 ? 9.312 26.406 20.672 1 95.06 256 ARG A N 1
ATOM 2026 C CA . ARG A 1 256 ? 9.836 25.062 20.406 1 95.06 256 ARG A CA 1
ATOM 2027 C C . ARG A 1 256 ? 8.742 24.016 20.516 1 95.06 256 ARG A C 1
ATOM 2029 O O . ARG A 1 256 ? 8.625 23.141 19.641 1 95.06 256 ARG A O 1
ATOM 2036 N N . ALA A 1 257 ? 7.996 24.094 21.531 1 94.25 257 ALA A N 1
ATOM 2037 C CA . ALA A 1 257 ? 6.914 23.141 21.75 1 94.25 257 ALA A CA 1
ATOM 2038 C C . ALA A 1 257 ? 5.879 23.219 20.625 1 94.25 257 ALA A C 1
ATOM 2040 O O . ALA A 1 257 ? 5.363 22.188 20.188 1 94.25 257 ALA A O 1
ATOM 2041 N N . ARG A 1 258 ? 5.656 24.375 20.156 1 91.19 258 ARG A N 1
ATOM 2042 C CA . ARG A 1 258 ? 4.676 24.562 19.094 1 91.19 258 ARG A CA 1
ATOM 2043 C C . ARG A 1 258 ? 5.164 23.969 17.781 1 91.19 258 ARG A C 1
ATOM 2045 O O . ARG A 1 258 ? 4.406 23.312 17.078 1 91.19 258 ARG A O 1
ATOM 2052 N N . VAL A 1 259 ? 6.391 24.219 17.484 1 93.88 259 VAL A N 1
ATOM 2053 C CA . VAL A 1 259 ? 6.953 23.734 16.234 1 93.88 259 VAL A CA 1
ATOM 2054 C C . VAL A 1 259 ? 7.062 22.219 16.266 1 93.88 259 VAL A C 1
ATOM 2056 O O . VAL A 1 259 ? 6.727 21.531 15.297 1 93.88 259 VAL A O 1
ATOM 2059 N N . ALA A 1 260 ? 7.516 21.703 17.375 1 94.25 260 ALA A N 1
ATOM 2060 C CA . ALA A 1 260 ? 7.625 20.25 17.531 1 94.25 260 ALA A CA 1
ATOM 2061 C C . ALA A 1 260 ? 6.262 19.578 17.406 1 94.25 260 ALA A C 1
ATOM 2063 O O . ALA A 1 260 ? 6.121 18.547 16.734 1 94.25 260 ALA A O 1
ATOM 2064 N N . ALA A 1 261 ? 5.27 20.141 18.016 1 88.5 261 ALA A N 1
ATOM 2065 C CA . ALA A 1 261 ? 3.918 19.578 17.969 1 88.5 261 ALA A CA 1
ATOM 2066 C C . ALA A 1 261 ? 3.371 19.625 16.547 1 88.5 261 ALA A C 1
ATOM 2068 O O . ALA A 1 261 ? 2.721 18.672 16.094 1 88.5 261 ALA A O 1
ATOM 2069 N N . SER A 1 262 ? 3.658 20.672 15.867 1 85.06 262 SER A N 1
ATOM 2070 C CA . SER A 1 262 ? 3.178 20.812 14.492 1 85.06 262 SER A CA 1
ATOM 2071 C C . SER A 1 262 ? 3.824 19.781 13.57 1 85.06 262 SER A C 1
ATOM 2073 O O . SER A 1 262 ? 3.145 19.172 12.75 1 85.06 262 SER A O 1
ATOM 2075 N N . ILE A 1 263 ? 5.094 19.578 13.766 1 88.62 263 ILE A N 1
ATOM 2076 C CA . ILE A 1 263 ? 5.812 18.656 12.906 1 88.62 263 ILE A CA 1
ATOM 2077 C C . ILE A 1 263 ? 5.398 17.219 13.234 1 88.62 263 ILE A C 1
ATOM 2079 O O . ILE A 1 263 ? 5.297 16.375 12.344 1 88.62 263 ILE A O 1
ATOM 2083 N N . ARG A 1 264 ? 5.113 16.922 14.484 1 85.81 264 ARG A N 1
ATOM 2084 C CA . ARG A 1 264 ? 4.652 15.594 14.883 1 85.81 264 ARG A CA 1
ATOM 2085 C C . ARG A 1 264 ? 3.297 15.273 14.266 1 85.81 264 ARG A C 1
ATOM 2087 O O . ARG A 1 264 ? 3.035 14.133 13.883 1 85.81 264 ARG A O 1
ATOM 2094 N N . ARG A 1 265 ? 2.539 16.281 14.102 1 77.06 265 ARG A N 1
ATOM 2095 C CA . ARG A 1 265 ? 1.189 16.094 13.578 1 77.06 265 ARG A CA 1
ATOM 2096 C C . ARG A 1 265 ? 1.214 15.852 12.07 1 77.06 265 ARG A C 1
ATOM 2098 O O . ARG A 1 265 ? 0.364 15.141 11.539 1 77.06 265 ARG A O 1
ATOM 2105 N N . GLU A 1 266 ? 2.215 16.438 11.508 1 73.25 266 GLU A N 1
ATOM 2106 C CA . GLU A 1 266 ? 2.285 16.375 10.055 1 73.25 266 GLU A CA 1
ATOM 2107 C C . GLU A 1 266 ? 3.094 15.172 9.586 1 73.25 266 GLU A C 1
ATOM 2109 O O . GLU A 1 266 ? 3.477 15.094 8.414 1 73.25 266 GLU A O 1
ATOM 2114 N N . ARG A 1 267 ? 3.285 14.281 10.414 1 76.56 267 ARG A N 1
ATOM 2115 C CA . ARG A 1 267 ? 4.012 13.078 10.023 1 76.56 267 ARG A CA 1
ATOM 2116 C C . ARG A 1 267 ? 3.1 12.109 9.273 1 76.56 267 ARG A C 1
ATOM 2118 O O . ARG A 1 267 ? 1.905 12.023 9.57 1 76.56 267 ARG A O 1
ATOM 2125 N N . ARG A 1 268 ? 3.711 11.492 8.312 1 68.62 268 ARG A N 1
ATOM 2126 C CA . ARG A 1 268 ? 2.965 10.508 7.535 1 68.62 268 ARG A CA 1
ATOM 2127 C C . ARG A 1 268 ? 2.682 9.258 8.367 1 68.62 268 ARG A C 1
ATOM 2129 O O . ARG A 1 268 ? 3.578 8.727 9.031 1 68.62 268 ARG A O 1
ATOM 2136 N N . ARG A 1 269 ? 1.345 8.859 8.516 1 61.25 269 ARG A N 1
ATOM 2137 C CA . ARG A 1 269 ? 1 7.691 9.328 1 61.25 269 ARG A CA 1
ATOM 2138 C C . ARG A 1 269 ? 0.793 6.461 8.453 1 61.25 269 ARG A C 1
ATOM 2140 O O . ARG A 1 269 ? 0.356 5.414 8.938 1 61.25 269 ARG A O 1
ATOM 2147 N N . GLY A 1 270 ? 1.588 6.113 7.465 1 59.62 270 GLY A N 1
ATOM 2148 C CA . GLY A 1 270 ? 1.381 5.023 6.527 1 59.62 270 GLY A CA 1
ATOM 2149 C C . GLY A 1 270 ? 1.922 3.695 7.027 1 59.62 270 GLY A C 1
ATOM 2150 O O . GLY A 1 270 ? 2.391 2.873 6.234 1 59.62 270 GLY A O 1
ATOM 2151 N N . THR A 1 271 ? 1.707 3.379 8.344 1 61.81 271 THR A N 1
ATOM 2152 C CA . THR A 1 271 ? 2.367 2.211 8.914 1 61.81 271 THR A CA 1
ATOM 2153 C C . THR A 1 271 ? 1.619 0.933 8.547 1 61.81 271 THR A C 1
ATOM 2155 O O . THR A 1 271 ? 2.238 -0.098 8.273 1 61.81 271 THR A O 1
ATOM 2158 N N . VAL A 1 272 ? 0.374 1.097 8.312 1 62.88 272 VAL A N 1
ATOM 2159 C CA . VAL A 1 272 ? -0.383 -0.132 8.094 1 62.88 272 VAL A CA 1
ATOM 2160 C C . VAL A 1 272 ? -0.164 -0.625 6.66 1 62.88 272 VAL A C 1
ATOM 2162 O O . VAL A 1 272 ? -0.038 -1.829 6.426 1 62.88 272 VAL A O 1
ATOM 2165 N N . GLN A 1 273 ? -0.014 0.282 5.789 1 65.94 273 GLN A N 1
ATOM 2166 C CA . GLN A 1 273 ? 0.188 -0.09 4.391 1 65.94 273 GLN A CA 1
ATOM 2167 C C . GLN A 1 273 ? 1.547 -0.756 4.191 1 65.94 273 GLN A C 1
ATOM 2169 O O . GLN A 1 273 ? 1.661 -1.732 3.447 1 65.94 273 GLN A O 1
ATOM 2174 N N . VAL A 1 274 ? 2.504 -0.303 4.895 1 70.06 274 VAL A N 1
ATOM 2175 C CA . VAL A 1 274 ? 3.848 -0.861 4.77 1 70.06 274 VAL A CA 1
ATOM 2176 C C . VAL A 1 274 ? 3.891 -2.25 5.402 1 70.06 274 VAL A C 1
ATOM 2178 O O . VAL A 1 274 ? 4.516 -3.166 4.863 1 70.06 274 VAL A O 1
ATOM 2181 N N . LEU A 1 275 ? 3.152 -2.414 6.402 1 71.44 275 LEU A N 1
ATOM 2182 C CA . LEU A 1 275 ? 3.125 -3.707 7.078 1 71.44 275 LEU A CA 1
ATOM 2183 C C . LEU A 1 275 ? 2.457 -4.762 6.207 1 71.44 275 LEU A C 1
ATOM 2185 O O . LEU A 1 275 ? 2.871 -5.926 6.199 1 71.44 275 LEU A O 1
ATOM 2189 N N . ALA A 1 276 ? 1.561 -4.293 5.492 1 70.62 276 ALA A N 1
ATOM 2190 C CA . ALA A 1 276 ? 0.881 -5.215 4.586 1 70.62 276 ALA A CA 1
ATOM 2191 C C . ALA A 1 276 ? 1.817 -5.684 3.475 1 70.62 276 ALA A C 1
ATOM 2193 O O . ALA A 1 276 ? 1.846 -6.867 3.135 1 70.62 276 ALA A O 1
ATOM 2194 N N . SER A 1 277 ? 2.531 -4.789 2.967 1 75.25 277 SER A N 1
ATOM 2195 C CA . SER A 1 277 ? 3.449 -5.141 1.89 1 75.25 277 SER A CA 1
ATOM 2196 C C . SER A 1 277 ? 4.59 -6.016 2.4 1 75.25 277 SER A C 1
ATOM 2198 O O . SER A 1 277 ? 5.051 -6.918 1.697 1 75.25 277 SER A O 1
ATOM 2200 N N . LEU A 1 278 ? 4.988 -5.758 3.574 1 81.5 278 LEU A N 1
ATOM 2201 C CA . LEU A 1 278 ? 6.027 -6.582 4.176 1 81.5 278 LEU A CA 1
ATOM 2202 C C . LEU A 1 278 ? 5.52 -7.996 4.438 1 81.5 278 LEU A C 1
ATOM 2204 O O . LEU A 1 278 ? 6.219 -8.977 4.164 1 81.5 278 LEU A O 1
ATOM 2208 N N . ALA A 1 279 ? 4.359 -8.016 4.859 1 76.81 279 ALA A N 1
ATOM 2209 C CA . ALA A 1 279 ? 3.748 -9.32 5.109 1 76.81 279 ALA A CA 1
ATOM 2210 C C . ALA A 1 279 ? 3.59 -10.109 3.814 1 76.81 279 ALA A C 1
ATOM 2212 O O . ALA A 1 279 ? 3.805 -11.32 3.789 1 76.81 279 ALA A O 1
ATOM 2213 N N . TRP A 1 280 ? 3.279 -9.359 2.842 1 79.38 280 TRP A N 1
ATOM 2214 C CA . TRP A 1 280 ? 3.139 -9.992 1.534 1 79.38 280 TRP A CA 1
ATOM 2215 C C . TRP A 1 280 ? 4.457 -10.609 1.087 1 79.38 280 TRP A C 1
ATOM 2217 O O . TRP A 1 280 ? 4.477 -11.711 0.536 1 79.38 280 TRP A O 1
ATOM 2227 N N . PHE A 1 281 ? 5.465 -10 1.207 1 86.88 281 PHE A N 1
ATOM 2228 C CA . PHE A 1 281 ? 6.773 -10.516 0.825 1 86.88 281 PHE A CA 1
ATOM 2229 C C . PHE A 1 281 ? 7.109 -11.773 1.623 1 86.88 281 PHE A C 1
ATOM 2231 O O . PHE A 1 281 ? 7.602 -12.758 1.065 1 86.88 281 PHE A O 1
ATOM 2238 N N . LEU A 1 282 ? 6.754 -11.727 2.885 1 85.56 282 LEU A N 1
ATOM 2239 C CA . LEU A 1 282 ? 7.082 -12.852 3.752 1 85.56 282 LEU A CA 1
ATOM 2240 C C . LEU A 1 282 ? 6.238 -14.07 3.402 1 85.56 282 LEU A C 1
ATOM 2242 O O . LEU A 1 282 ? 6.734 -15.203 3.414 1 85.56 282 LEU A O 1
ATOM 2246 N N . VAL A 1 283 ? 5.027 -13.82 3.076 1 81.44 283 VAL A N 1
ATOM 2247 C CA . VAL A 1 283 ? 4.16 -14.922 2.68 1 81.44 283 VAL A CA 1
ATOM 2248 C C . VAL A 1 283 ? 4.629 -15.492 1.342 1 81.44 283 VAL A C 1
ATOM 2250 O O . VAL A 1 283 ? 4.684 -16.719 1.165 1 81.44 283 VAL A O 1
ATOM 2253 N N . ALA A 1 284 ? 4.941 -14.602 0.477 1 84.94 284 ALA A N 1
ATOM 2254 C CA . ALA A 1 284 ? 5.461 -15.047 -0.812 1 84.94 284 ALA A CA 1
ATOM 2255 C C . ALA A 1 284 ? 6.742 -15.852 -0.633 1 84.94 284 ALA A C 1
ATOM 2257 O O . ALA A 1 284 ? 6.949 -16.859 -1.316 1 84.94 284 ALA A O 1
ATOM 2258 N N . MET A 1 285 ? 7.574 -15.469 0.309 1 88.56 285 MET A N 1
ATOM 2259 C CA . MET A 1 285 ? 8.805 -16.203 0.609 1 88.56 285 MET A CA 1
ATOM 2260 C C . MET A 1 285 ? 8.492 -17.578 1.172 1 88.56 285 MET A C 1
ATOM 2262 O O . MET A 1 285 ? 9.094 -18.578 0.762 1 88.56 285 MET A O 1
ATOM 2266 N N . GLY A 1 286 ? 7.516 -17.594 2.035 1 84.31 286 GLY A N 1
ATOM 2267 C CA . GLY A 1 286 ? 7.105 -18.875 2.584 1 84.31 286 GLY A CA 1
ATOM 2268 C C . GLY A 1 286 ? 6.566 -19.828 1.534 1 84.31 286 GLY A C 1
ATOM 2269 O O . GLY A 1 286 ? 6.914 -21.016 1.525 1 84.31 286 GLY A O 1
ATOM 2270 N N . ILE A 1 287 ? 5.84 -19.281 0.615 1 80.75 287 ILE A N 1
ATOM 2271 C CA . ILE A 1 287 ? 5.254 -20.094 -0.452 1 80.75 287 ILE A CA 1
ATOM 2272 C C . ILE A 1 287 ? 6.352 -20.562 -1.404 1 80.75 287 ILE A C 1
ATOM 2274 O O . ILE A 1 287 ? 6.355 -21.719 -1.831 1 80.75 287 ILE A O 1
ATOM 2278 N N . SER A 1 288 ? 7.258 -19.719 -1.658 1 85.44 288 SER A N 1
ATOM 2279 C CA . SER A 1 288 ? 8.344 -20.078 -2.566 1 85.44 288 SER A CA 1
ATOM 2280 C C . SER A 1 288 ? 9.234 -21.156 -1.96 1 85.44 288 SER A C 1
ATOM 2282 O O . SER A 1 288 ? 9.703 -22.047 -2.664 1 85.44 288 SER A O 1
ATOM 2284 N N . ILE A 1 289 ? 9.461 -21.062 -0.685 1 86 289 ILE A N 1
ATOM 2285 C CA . ILE A 1 289 ? 10.266 -22.062 -0.001 1 86 289 ILE A CA 1
ATOM 2286 C C . ILE A 1 289 ? 9.539 -23.406 -0.032 1 86 289 ILE A C 1
ATOM 2288 O O . ILE A 1 289 ? 10.148 -24.438 -0.336 1 86 289 ILE A O 1
ATOM 2292 N N . ASN A 1 290 ? 8.258 -23.391 0.146 1 81.19 290 ASN A N 1
ATOM 2293 C CA . ASN A 1 290 ? 7.488 -24.625 0.134 1 81.19 290 ASN A CA 1
ATOM 2294 C C . ASN A 1 290 ? 7.422 -25.234 -1.264 1 81.19 290 ASN A C 1
ATOM 2296 O O . ASN A 1 290 ? 7.48 -26.453 -1.417 1 81.19 290 ASN A O 1
ATOM 2300 N N . LYS A 1 291 ? 7.332 -24.375 -2.229 1 79.5 291 LYS A N 1
ATOM 2301 C CA . LYS A 1 291 ? 7.281 -24.859 -3.604 1 79.5 291 LYS A CA 1
ATOM 2302 C C . LYS A 1 291 ? 8.625 -25.453 -4.023 1 79.5 291 LYS A C 1
ATOM 2304 O O . LYS A 1 291 ? 8.672 -26.453 -4.742 1 79.5 291 LYS A O 1
ATOM 2309 N N . ALA A 1 292 ? 9.641 -24.875 -3.627 1 80.19 292 ALA A N 1
ATOM 2310 C CA . ALA A 1 292 ? 10.969 -25.344 -4.016 1 80.19 292 ALA A CA 1
ATOM 2311 C C . ALA A 1 292 ? 11.32 -26.656 -3.318 1 80.19 292 ALA A C 1
ATOM 2313 O O . ALA A 1 292 ? 11.938 -27.531 -3.918 1 80.19 292 ALA A O 1
ATOM 2314 N N . PHE A 1 293 ? 10.938 -26.781 -2.107 1 80 293 PHE A N 1
ATOM 2315 C CA . PHE A 1 293 ? 11.312 -27.969 -1.346 1 80 293 PHE A CA 1
ATOM 2316 C C . PHE A 1 293 ? 10.234 -29.047 -1.457 1 80 293 PHE A C 1
ATOM 2318 O O . PHE A 1 293 ? 10.5 -30.219 -1.181 1 80 293 PHE A O 1
ATOM 2325 N N . GLY A 1 294 ? 9.039 -28.5 -1.779 1 71.25 294 GLY A N 1
ATOM 2326 C CA . GLY A 1 294 ? 7.996 -29.484 -1.979 1 71.25 294 GLY A CA 1
ATOM 2327 C C . GLY A 1 294 ? 8.125 -30.234 -3.289 1 71.25 294 GLY A C 1
ATOM 2328 O O . GLY A 1 294 ? 9.141 -30.125 -3.979 1 71.25 294 GLY A O 1
ATOM 2329 N N . ASP A 1 295 ? 7.191 -31.078 -3.611 1 57.34 295 ASP A N 1
ATOM 2330 C CA . ASP A 1 295 ? 7.227 -32.062 -4.684 1 57.34 295 ASP A CA 1
ATOM 2331 C C . ASP A 1 295 ? 7.168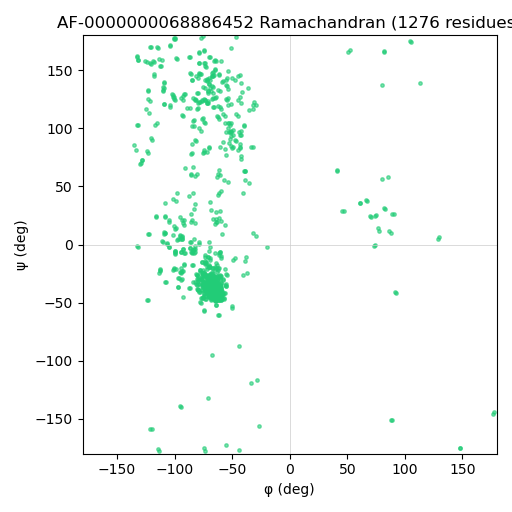 -31.406 -6.055 1 57.34 295 ASP A C 1
ATOM 2333 O O . ASP A 1 295 ? 7.059 -32.062 -7.078 1 57.34 295 ASP A O 1
ATOM 2337 N N . LEU A 1 296 ? 7.137 -29.969 -6.055 1 51.09 296 LEU A N 1
ATOM 2338 C CA . LEU A 1 296 ? 6.852 -29.484 -7.402 1 51.09 296 LEU A CA 1
ATOM 2339 C C . LEU A 1 296 ? 8.125 -29.406 -8.234 1 51.09 296 LEU A C 1
ATOM 2341 O O . LEU A 1 296 ? 9.07 -28.703 -7.879 1 51.09 296 LEU A O 1
ATOM 2345 N N . GLY A 1 297 ? 8.719 -30.453 -8.531 1 51.06 297 GLY A N 1
ATOM 2346 C CA . GLY A 1 297 ? 9.828 -30.953 -9.328 1 51.06 297 GLY A CA 1
ATOM 2347 C C . GLY A 1 297 ? 10.25 -30 -10.422 1 51.06 297 GLY A C 1
ATOM 2348 O O . GLY A 1 297 ? 10.891 -30.391 -11.398 1 51.06 297 GLY A O 1
ATOM 2349 N N . VAL A 1 298 ? 9.609 -28.703 -10.742 1 59.25 298 VAL A N 1
ATOM 2350 C CA . VAL A 1 298 ? 10.156 -28.062 -11.938 1 59.25 298 VAL A CA 1
ATOM 2351 C C . VAL A 1 298 ? 11.273 -27.094 -11.539 1 59.25 298 VAL A C 1
ATOM 2353 O O . VAL A 1 298 ? 11.25 -26.531 -10.445 1 59.25 298 VAL A O 1
ATOM 2356 N N . ASN A 1 299 ? 12.469 -27.203 -12.141 1 59.94 299 ASN A N 1
ATOM 2357 C CA . ASN A 1 299 ? 13.633 -26.328 -11.984 1 59.94 299 ASN A CA 1
ATOM 2358 C C . ASN A 1 299 ? 13.227 -24.875 -11.828 1 59.94 299 ASN A C 1
ATOM 2360 O O . ASN A 1 299 ? 13.898 -24.094 -11.141 1 59.94 299 ASN A O 1
ATOM 2364 N N . SER A 1 300 ? 12.133 -24.594 -12.312 1 70.06 300 SER A N 1
ATOM 2365 C CA . SER A 1 300 ? 11.703 -23.188 -12.312 1 70.06 300 SER A CA 1
ATOM 2366 C C . SER A 1 300 ? 11.32 -22.734 -10.914 1 70.06 300 SER A C 1
ATOM 2368 O O . SER A 1 300 ? 11.477 -21.547 -10.578 1 70.06 300 SER A O 1
ATOM 2370 N N . THR A 1 301 ? 11.109 -23.656 -10.031 1 77.12 301 THR A N 1
ATOM 2371 C CA . THR A 1 301 ? 10.688 -23.281 -8.688 1 77.12 301 THR A CA 1
ATOM 2372 C C . THR A 1 301 ? 11.891 -22.922 -7.824 1 77.12 301 THR A C 1
ATOM 2374 O O . THR A 1 301 ? 11.812 -22.016 -6.996 1 77.12 301 THR A O 1
ATOM 2377 N N . ALA A 1 302 ? 12.938 -23.594 -8.133 1 81.69 302 ALA A N 1
ATOM 2378 C CA . ALA A 1 302 ? 14.148 -23.281 -7.383 1 81.69 302 ALA A CA 1
ATOM 2379 C C . ALA A 1 302 ? 14.695 -21.906 -7.777 1 81.69 302 ALA A C 1
ATOM 2381 O O . ALA A 1 302 ? 15.141 -21.141 -6.918 1 81.69 302 ALA A O 1
ATOM 2382 N N . HIS A 1 303 ? 14.609 -21.688 -9.016 1 84.88 303 HIS A N 1
ATOM 2383 C CA . HIS A 1 303 ? 15.125 -20.406 -9.477 1 84.88 303 HIS A CA 1
ATOM 2384 C C . HIS A 1 303 ? 14.211 -19.25 -9.07 1 84.88 303 HIS A C 1
ATOM 2386 O O . HIS A 1 303 ? 14.664 -18.125 -8.867 1 84.88 303 HIS A O 1
ATOM 2392 N N . ASN A 1 304 ? 13.008 -19.516 -8.898 1 87.44 304 ASN A N 1
ATOM 2393 C CA . ASN A 1 304 ? 12.094 -18.5 -8.359 1 87.44 304 ASN A CA 1
ATOM 2394 C C . ASN A 1 304 ? 12.406 -18.188 -6.902 1 87.44 304 ASN A C 1
ATOM 2396 O O . ASN A 1 304 ? 12.312 -17.031 -6.48 1 87.44 304 ASN A O 1
ATOM 2400 N N . LEU A 1 305 ? 12.766 -19.234 -6.242 1 90 305 LEU A N 1
ATOM 2401 C CA . LEU A 1 305 ? 13.195 -19.016 -4.863 1 90 305 LEU A CA 1
ATOM 2402 C C . LEU A 1 305 ? 14.461 -18.172 -4.809 1 90 305 LEU A C 1
ATOM 2404 O O . LEU A 1 305 ? 14.586 -17.281 -3.959 1 90 305 LEU A O 1
ATOM 2408 N N . ALA A 1 306 ? 15.344 -18.453 -5.73 1 94.25 306 ALA A N 1
ATOM 2409 C CA . ALA A 1 306 ? 16.594 -17.688 -5.773 1 94.25 306 ALA A CA 1
ATOM 2410 C C . ALA A 1 306 ? 16.312 -16.203 -6.012 1 94.25 306 ALA A C 1
ATOM 2412 O O . ALA A 1 306 ? 17 -15.344 -5.441 1 94.25 306 ALA A O 1
ATOM 2413 N N . LEU A 1 307 ? 15.406 -15.914 -6.816 1 93.5 307 LEU A N 1
ATOM 2414 C CA . LEU A 1 307 ? 15.031 -14.523 -7.055 1 93.5 307 LEU A CA 1
ATOM 2415 C C . LEU A 1 307 ? 14.516 -13.867 -5.781 1 93.5 307 LEU A C 1
ATOM 2417 O O . LEU A 1 307 ? 14.875 -12.734 -5.469 1 93.5 307 LEU A O 1
ATOM 2421 N N . GLY A 1 308 ? 13.711 -14.57 -5.066 1 93.88 308 GLY A N 1
ATOM 2422 C CA . GLY A 1 308 ? 13.219 -14.07 -3.789 1 93.88 308 GLY A CA 1
ATOM 2423 C C . GLY A 1 308 ? 14.32 -13.828 -2.779 1 93.88 308 GLY A C 1
ATOM 2424 O O . GLY A 1 308 ? 14.297 -12.836 -2.053 1 93.88 308 GLY A O 1
ATOM 2425 N N . LEU A 1 309 ? 15.273 -14.719 -2.775 1 96.69 309 LEU A N 1
ATOM 2426 C CA . LEU A 1 309 ? 16.406 -14.57 -1.864 1 96.69 309 LEU A CA 1
ATOM 2427 C C . LEU A 1 309 ? 17.25 -13.352 -2.232 1 96.69 309 LEU A C 1
ATOM 2429 O O . LEU A 1 309 ? 17.688 -12.609 -1.354 1 96.69 309 LEU A O 1
ATOM 2433 N N . LEU A 1 310 ? 17.391 -13.148 -3.502 1 97.06 310 LEU A N 1
ATOM 2434 C CA . LEU A 1 310 ? 18.172 -12.008 -3.967 1 97.06 310 LEU A CA 1
ATOM 2435 C C . LEU A 1 310 ? 17.531 -10.695 -3.518 1 97.06 310 LEU A C 1
ATOM 2437 O O . LEU A 1 310 ? 18.234 -9.766 -3.115 1 97.06 310 LEU A O 1
ATOM 2441 N N . MET A 1 311 ? 16.25 -10.641 -3.494 1 96.5 311 MET A N 1
ATOM 2442 C CA . MET A 1 311 ? 15.547 -9.383 -3.25 1 96.5 311 MET A CA 1
ATOM 2443 C C . MET A 1 311 ? 15.188 -9.234 -1.774 1 96.5 311 MET A C 1
ATOM 2445 O O . MET A 1 311 ? 14.547 -8.258 -1.382 1 96.5 311 MET A O 1
ATOM 2449 N N . SER A 1 312 ? 15.633 -10.086 -0.922 1 96.62 312 SER A N 1
ATOM 2450 C CA . SER A 1 312 ? 15.227 -10.109 0.48 1 96.62 312 SER A CA 1
ATOM 2451 C C . SER A 1 312 ? 15.766 -8.906 1.234 1 96.62 312 SER A C 1
ATOM 2453 O O . SER A 1 312 ? 15.336 -8.617 2.352 1 96.62 312 SER A O 1
ATOM 2455 N N . TRP A 1 313 ? 16.672 -8.148 0.678 1 97.12 313 TRP A N 1
ATOM 2456 C CA . TRP A 1 313 ? 17.172 -6.934 1.315 1 97.12 313 TRP A CA 1
ATOM 2457 C C . TRP A 1 313 ? 16.172 -5.785 1.151 1 97.12 313 TRP A C 1
ATOM 2459 O O . TRP A 1 313 ? 16.203 -4.82 1.919 1 97.12 313 TRP A O 1
ATOM 2469 N N . LEU A 1 314 ? 15.289 -5.82 0.19 1 95.62 314 LEU A N 1
ATOM 2470 C CA . LEU A 1 314 ? 14.398 -4.727 -0.175 1 95.62 314 LEU A CA 1
ATOM 2471 C C . LEU A 1 314 ? 13.391 -4.453 0.939 1 95.62 314 LEU A C 1
ATOM 2473 O O . LEU A 1 314 ? 13.18 -3.299 1.316 1 95.62 314 LEU A O 1
ATOM 2477 N N . PRO A 1 315 ? 12.742 -5.484 1.516 1 93.56 315 PRO A N 1
ATOM 2478 C CA . PRO A 1 315 ? 11.82 -5.199 2.619 1 93.56 315 PRO A CA 1
ATOM 2479 C C . PRO A 1 315 ? 12.508 -4.543 3.811 1 93.56 315 PRO A C 1
ATOM 2481 O O . PRO A 1 315 ? 11.914 -3.701 4.488 1 93.56 315 PRO A O 1
ATOM 2484 N N . VAL A 1 316 ? 13.703 -4.891 4.094 1 94.38 316 VAL A N 1
ATOM 2485 C CA . VAL A 1 316 ? 14.445 -4.293 5.199 1 94.38 316 VAL A CA 1
ATOM 2486 C C . VAL A 1 316 ? 14.758 -2.832 4.887 1 94.38 316 VAL A C 1
ATOM 2488 O O . VAL A 1 316 ? 14.609 -1.961 5.746 1 94.38 316 VAL A O 1
ATOM 2491 N N . LEU A 1 317 ? 15.156 -2.625 3.682 1 95.12 317 LEU A N 1
ATOM 2492 C CA . LEU A 1 317 ? 15.461 -1.262 3.266 1 95.12 317 LEU A CA 1
ATOM 2493 C C . LEU A 1 317 ? 14.227 -0.374 3.35 1 95.12 317 LEU A C 1
ATOM 2495 O O . LEU A 1 317 ? 14.281 0.721 3.916 1 95.12 317 LEU A O 1
ATOM 2499 N N . ILE A 1 318 ? 13.125 -0.81 2.869 1 90.81 318 ILE A N 1
ATOM 2500 C CA . ILE A 1 318 ? 11.906 -0.01 2.842 1 90.81 318 ILE A CA 1
ATOM 2501 C C . ILE A 1 318 ? 11.414 0.221 4.266 1 90.81 318 ILE A C 1
ATOM 2503 O O . ILE A 1 318 ? 11.008 1.333 4.617 1 90.81 318 ILE A O 1
ATOM 2507 N N . ALA A 1 319 ? 11.461 -0.787 5.062 1 89.38 319 ALA A N 1
ATOM 2508 C CA . ALA A 1 319 ? 11.062 -0.63 6.457 1 89.38 319 ALA A CA 1
ATOM 2509 C C . ALA A 1 319 ? 11.961 0.372 7.176 1 89.38 319 ALA A C 1
ATOM 2511 O O . ALA A 1 319 ? 11.484 1.19 7.965 1 89.38 319 ALA A O 1
ATOM 2512 N N . ALA A 1 320 ? 13.203 0.288 6.863 1 92.06 320 ALA A N 1
ATOM 2513 C CA . ALA A 1 320 ? 14.156 1.193 7.496 1 92.06 320 ALA A CA 1
ATOM 2514 C C . ALA A 1 320 ? 13.922 2.635 7.051 1 92.06 320 ALA A C 1
ATOM 2516 O O . ALA A 1 320 ? 14.117 3.57 7.832 1 92.06 320 ALA A O 1
ATOM 2517 N N . THR A 1 321 ? 13.516 2.789 5.824 1 89.69 321 THR A N 1
ATOM 2518 C CA . THR A 1 321 ? 13.266 4.133 5.32 1 89.69 321 THR A CA 1
ATOM 2519 C C . THR A 1 321 ? 12.078 4.766 6.035 1 89.69 321 THR A C 1
ATOM 2521 O O . THR A 1 321 ? 12.047 5.98 6.242 1 89.69 321 THR A O 1
ATOM 2524 N N . ILE A 1 322 ? 11.219 3.996 6.418 1 83 322 ILE A N 1
ATOM 2525 C CA . ILE A 1 322 ? 10.031 4.5 7.094 1 83 322 ILE A CA 1
ATOM 2526 C C . ILE A 1 322 ? 10.383 4.902 8.523 1 83 322 ILE A C 1
ATOM 2528 O O . ILE A 1 322 ? 9.875 5.902 9.039 1 83 322 ILE A O 1
ATOM 2532 N N . VAL A 1 323 ? 11.234 4.164 9.109 1 85 323 VAL A N 1
ATOM 2533 C CA . VAL A 1 323 ? 11.648 4.453 10.477 1 85 323 VAL A CA 1
ATOM 2534 C C . VAL A 1 323 ? 12.492 5.727 10.508 1 85 323 VAL A C 1
ATOM 2536 O O . VAL A 1 323 ? 12.414 6.508 11.453 1 85 323 VAL A O 1
ATOM 2539 N N . ASP A 1 324 ? 13.352 5.914 9.523 1 82.62 324 ASP A N 1
ATOM 2540 C CA . ASP A 1 324 ? 14.18 7.113 9.438 1 82.62 324 ASP A CA 1
ATOM 2541 C C . ASP A 1 324 ? 13.312 8.367 9.344 1 82.62 324 ASP A C 1
ATOM 2543 O O . ASP A 1 324 ? 13.75 9.453 9.734 1 82.62 324 ASP A O 1
ATOM 2547 N N . ARG A 1 325 ? 12.109 8.391 9.141 1 68.31 325 ARG A N 1
ATOM 2548 C CA . ARG A 1 325 ? 11.125 9.461 9.211 1 68.31 325 ARG A CA 1
ATOM 2549 C C . ARG A 1 325 ? 10.57 9.781 7.832 1 68.31 325 ARG A C 1
ATOM 2551 O O . ARG A 1 325 ? 11.32 9.875 6.859 1 68.31 325 ARG A O 1
ATOM 2558 N N . ASN A 1 326 ? 9.32 9.961 7.98 1 62.78 326 ASN A N 1
ATOM 2559 C CA . ASN A 1 326 ? 8.617 10.195 6.719 1 62.78 326 ASN A CA 1
ATOM 2560 C C . ASN A 1 326 ? 7.668 11.383 6.816 1 62.78 326 ASN A C 1
ATOM 2562 O O . ASN A 1 326 ? 6.496 11.219 7.172 1 62.78 326 ASN A O 1
ATOM 2566 N N . PRO A 1 327 ? 8.5 12.672 6.617 1 70.44 327 PRO A N 1
ATOM 2567 C CA . PRO A 1 327 ? 7.559 13.797 6.625 1 70.44 327 PRO A CA 1
ATOM 2568 C C . PRO A 1 327 ? 6.539 13.719 5.492 1 70.44 327 PRO A C 1
ATOM 2570 O O . PRO A 1 327 ? 6.828 13.156 4.43 1 70.44 327 PRO A O 1
ATOM 2573 N N . MET A 1 328 ? 5.406 14.156 5.754 1 69.06 328 MET A N 1
ATOM 2574 C CA . MET A 1 328 ? 4.391 14.203 4.707 1 69.06 328 MET A CA 1
ATOM 2575 C C . MET A 1 328 ? 4.805 15.156 3.592 1 69.06 328 MET A C 1
ATOM 2577 O O . MET A 1 328 ? 4.695 14.82 2.41 1 69.06 328 MET A O 1
ATOM 2581 N N . ASP A 1 329 ? 5.301 16.375 3.984 1 73.88 329 ASP A N 1
ATOM 2582 C CA . ASP A 1 329 ? 5.797 17.406 3.07 1 73.88 329 ASP A CA 1
ATOM 2583 C C . ASP A 1 329 ? 7.141 17.953 3.541 1 73.88 329 ASP A C 1
ATOM 2585 O O . ASP A 1 329 ? 7.191 18.828 4.418 1 73.88 329 ASP A O 1
ATOM 2589 N N . ALA A 1 330 ? 8.172 17.516 2.9 1 80.5 330 ALA A N 1
ATOM 2590 C CA . ALA A 1 330 ? 9.523 17.891 3.307 1 80.5 330 ALA A CA 1
ATOM 2591 C C . ALA A 1 330 ? 9.758 19.391 3.086 1 80.5 330 ALA A C 1
ATOM 2593 O O . ALA A 1 330 ? 10.484 20.031 3.852 1 80.5 330 ALA A O 1
ATOM 2594 N N . ARG A 1 331 ? 9.156 19.969 2.082 1 79.81 331 ARG A N 1
ATOM 2595 C CA . ARG A 1 331 ? 9.344 21.391 1.788 1 79.81 331 ARG A CA 1
ATOM 2596 C C . ARG A 1 331 ? 8.664 22.266 2.84 1 79.81 331 ARG A C 1
ATOM 2598 O O . ARG A 1 331 ? 9.188 23.312 3.211 1 79.81 331 ARG A O 1
ATOM 2605 N N . TYR A 1 332 ? 7.566 21.781 3.262 1 80.25 332 TYR A N 1
ATOM 2606 C CA . TYR A 1 332 ? 6.844 22.531 4.289 1 80.25 332 TYR A CA 1
ATOM 2607 C C . TYR A 1 332 ? 7.594 22.5 5.613 1 80.25 332 TYR A C 1
ATOM 2609 O O . TYR A 1 332 ? 7.691 23.516 6.305 1 80.25 332 TYR A O 1
ATOM 2617 N N . VAL A 1 333 ? 8.102 21.359 5.953 1 87.06 333 VAL A N 1
ATOM 2618 C CA . VAL A 1 333 ? 8.852 21.234 7.199 1 87.06 333 VAL A CA 1
ATOM 2619 C C . VAL A 1 333 ? 10.109 22.094 7.125 1 87.06 333 VAL A C 1
ATOM 2621 O O . VAL A 1 333 ? 10.492 22.734 8.109 1 87.06 333 VAL A O 1
ATOM 2624 N N . ARG A 1 334 ? 10.688 22.094 5.953 1 89.75 334 ARG A N 1
ATOM 2625 C CA . ARG A 1 334 ? 11.859 22.938 5.738 1 89.75 334 ARG A CA 1
ATOM 2626 C C . ARG A 1 334 ? 11.531 24.406 5.973 1 89.75 334 ARG A C 1
ATOM 2628 O O . ARG A 1 334 ? 12.273 25.109 6.66 1 89.75 334 ARG A O 1
ATOM 2635 N N . ALA A 1 335 ? 10.477 24.812 5.414 1 88.19 335 ALA A N 1
ATOM 2636 C CA . ALA A 1 335 ? 10.062 26.203 5.562 1 88.19 335 ALA A CA 1
ATOM 2637 C C . ALA A 1 335 ? 9.742 26.516 7.02 1 88.19 335 ALA A C 1
ATOM 2639 O O . ALA A 1 335 ? 10.062 27.609 7.504 1 88.19 335 ALA A O 1
ATOM 2640 N N . LYS A 1 336 ? 9.156 25.609 7.652 1 90.06 336 LYS A N 1
ATOM 2641 C CA . LYS A 1 336 ? 8.812 25.797 9.055 1 90.06 336 LYS A CA 1
ATOM 2642 C C . LYS A 1 336 ? 10.062 25.891 9.922 1 90.06 336 LYS A C 1
ATOM 2644 O O . LYS A 1 336 ? 10.125 26.703 10.852 1 90.06 336 LYS A O 1
ATOM 2649 N N . LEU A 1 337 ? 11.016 25.109 9.641 1 92.81 337 LEU A N 1
ATOM 2650 C CA . LEU A 1 337 ? 12.266 25.125 10.391 1 92.81 337 LEU A CA 1
ATOM 2651 C C . LEU A 1 337 ? 13.031 26.422 10.141 1 92.81 337 LEU A C 1
ATOM 2653 O O . LEU A 1 337 ? 13.594 27 11.07 1 92.81 337 LEU A O 1
ATOM 2657 N N . ASN A 1 338 ? 12.992 26.844 8.914 1 92.44 338 ASN A N 1
ATOM 2658 C CA . ASN A 1 338 ? 13.648 28.109 8.594 1 92.44 338 ASN A CA 1
ATOM 2659 C C . ASN A 1 338 ? 12.961 29.281 9.266 1 92.44 338 ASN A C 1
ATOM 2661 O O . ASN A 1 338 ? 13.625 30.203 9.766 1 92.44 338 ASN A O 1
ATOM 2665 N N . ASN A 1 339 ? 11.625 29.219 9.281 1 91.44 339 ASN A N 1
ATOM 2666 C CA . ASN A 1 339 ? 10.883 30.266 9.969 1 91.44 339 ASN A CA 1
ATOM 2667 C C . ASN A 1 339 ? 11.133 30.234 11.469 1 91.44 339 ASN A C 1
ATOM 2669 O O . ASN A 1 339 ? 11.211 31.297 12.109 1 91.44 339 ASN A O 1
ATOM 2673 N N . TYR A 1 340 ? 11.242 29.125 12.016 1 93.5 340 TYR A N 1
ATOM 2674 C CA . TYR A 1 340 ? 11.531 28.969 13.43 1 93.5 340 TYR A CA 1
ATOM 2675 C C . TYR A 1 340 ? 12.883 29.594 13.789 1 93.5 340 TYR A C 1
ATOM 2677 O O . TYR A 1 340 ? 12.992 30.344 14.758 1 93.5 340 TYR A O 1
ATOM 2685 N N . LEU A 1 341 ? 13.891 29.312 12.992 1 90.69 341 LEU A N 1
ATOM 2686 C CA . LEU A 1 341 ? 15.227 29.844 13.258 1 90.69 341 LEU A CA 1
ATOM 2687 C C . LEU A 1 341 ? 15.266 31.359 13.062 1 90.69 341 LEU A C 1
ATOM 2689 O O . LEU A 1 341 ? 15.992 32.062 13.758 1 90.69 341 LEU A O 1
ATOM 2693 N N . ARG A 1 342 ? 14.445 31.828 12.148 1 89 342 ARG A N 1
ATOM 2694 C CA . ARG A 1 342 ? 14.352 33.281 11.961 1 89 342 ARG A CA 1
ATOM 2695 C C . ARG A 1 342 ? 13.734 33.938 13.188 1 89 342 ARG A C 1
ATOM 2697 O O . ARG A 1 342 ? 14.156 35.031 13.586 1 89 342 ARG A O 1
ATOM 2704 N N . GLU A 1 343 ? 12.75 33.25 13.719 1 90.38 343 GLU A N 1
ATOM 2705 C CA . GLU A 1 343 ? 12.117 33.781 14.922 1 90.38 343 GLU A CA 1
ATOM 2706 C C . GLU A 1 343 ? 13.086 33.781 16.094 1 90.38 343 GLU A C 1
ATOM 2708 O O . GLU A 1 343 ? 13.078 34.719 16.922 1 90.38 343 GLU A O 1
ATOM 2713 N N . ILE A 1 344 ? 13.867 32.812 16.203 1 90.12 344 ILE A N 1
ATOM 2714 C CA . ILE A 1 344 ? 14.852 32.719 17.266 1 90.12 344 ILE A CA 1
ATOM 2715 C C . ILE A 1 344 ? 15.906 33.812 17.094 1 90.12 344 ILE A C 1
ATOM 2717 O O . ILE A 1 344 ? 16.359 34.438 18.062 1 90.12 344 ILE A O 1
ATOM 2721 N N . GLU A 1 345 ? 16.281 34 15.875 1 87 345 GLU A N 1
ATOM 2722 C CA . GLU A 1 345 ? 17.25 35.062 15.586 1 87 345 GLU A CA 1
ATOM 2723 C C . GLU A 1 345 ? 16.703 36.438 15.977 1 87 345 GLU A C 1
ATOM 2725 O O . GLU A 1 345 ? 17.453 37.281 16.453 1 87 345 GLU A O 1
ATOM 2730 N N . ALA A 1 346 ? 15.5 36.562 15.719 1 85.56 346 ALA A N 1
ATOM 2731 C CA . ALA A 1 346 ? 14.859 37.844 16.062 1 85.56 346 ALA A CA 1
ATOM 2732 C C . ALA A 1 346 ? 14.812 38.031 17.578 1 85.56 346 ALA A C 1
ATOM 2734 O O . ALA A 1 346 ? 14.961 39.156 18.062 1 85.56 346 ALA A O 1
ATOM 2735 N N . VAL A 1 347 ? 14.586 37.031 18.281 1 85.38 347 VAL A N 1
ATOM 2736 C CA . VAL A 1 347 ? 14.508 37.094 19.734 1 85.38 347 VAL A CA 1
ATOM 2737 C C . VAL A 1 347 ? 15.898 37.344 20.312 1 85.38 347 VAL A C 1
ATOM 2739 O O . VAL A 1 347 ? 16.062 38.125 21.25 1 85.38 347 VAL A O 1
ATOM 2742 N N . GLU A 1 348 ? 16.922 36.688 19.781 1 80.25 348 GLU A N 1
ATOM 2743 C CA . GLU A 1 348 ? 18.281 36.812 20.281 1 80.25 348 GLU A CA 1
ATOM 2744 C C . GLU A 1 348 ? 18.938 38.094 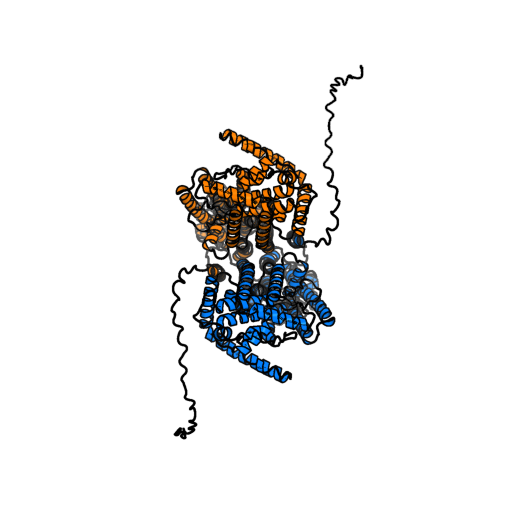19.781 1 80.25 348 GLU A C 1
ATOM 2746 O O . GLU A 1 348 ? 20 38.5 20.266 1 80.25 348 GLU A O 1
ATOM 2751 N N . ARG A 1 349 ? 18.266 38.938 19 1 71.38 349 ARG A N 1
ATOM 2752 C CA . ARG A 1 349 ? 18.781 40.188 18.438 1 71.38 349 ARG A CA 1
ATOM 2753 C C . ARG A 1 349 ? 20.156 39.969 17.812 1 71.38 349 ARG A C 1
ATOM 2755 O O . ARG A 1 349 ? 21.047 40.781 18 1 71.38 349 ARG A O 1
ATOM 2762 N N . THR A 1 350 ? 20.359 38.781 17.359 1 65.44 350 THR A N 1
ATOM 2763 C CA . THR A 1 350 ? 21.641 38.531 16.703 1 65.44 350 THR A CA 1
ATOM 2764 C C . THR A 1 350 ? 21.656 39.125 15.297 1 65.44 350 THR A C 1
ATOM 2766 O O . THR A 1 350 ? 20.688 38.969 14.555 1 65.44 350 THR A O 1
ATOM 2769 N N . PRO A 1 351 ? 22.656 40 15 1 57.91 351 PRO A N 1
ATOM 2770 C CA . PRO A 1 351 ? 22.703 40.594 13.656 1 57.91 351 PRO A CA 1
ATOM 2771 C C . PRO A 1 351 ? 22.672 39.531 12.555 1 57.91 351 PRO A C 1
ATOM 2773 O O . PRO A 1 351 ? 23.312 38.5 12.688 1 57.91 351 PRO A O 1
ATOM 2776 N N . SER A 1 352 ? 21.688 39.562 11.703 1 59.81 352 SER A N 1
ATOM 2777 C CA . SER A 1 352 ? 21.594 38.656 10.57 1 59.81 352 SER A CA 1
ATOM 2778 C C . SER A 1 352 ? 22.891 38.656 9.766 1 59.81 352 SER A C 1
ATOM 2780 O O . SER A 1 352 ? 23.391 39.719 9.383 1 59.81 352 SER A O 1
ATOM 2782 N N . ILE A 1 353 ? 23.766 37.719 9.977 1 56 353 ILE A N 1
ATOM 2783 C CA . ILE A 1 353 ? 25.062 37.656 9.312 1 56 353 ILE A CA 1
ATOM 2784 C C . ILE A 1 353 ? 24.859 37.438 7.812 1 56 353 ILE A C 1
ATOM 2786 O O . ILE A 1 353 ? 25.828 37.375 7.047 1 56 353 ILE A O 1
ATOM 2790 N N . PHE A 1 354 ? 23.609 37.188 7.348 1 56.97 354 PHE A N 1
ATOM 2791 C CA . PHE A 1 354 ? 23.453 37.094 5.906 1 56.97 354 PHE A CA 1
ATOM 2792 C C . PHE A 1 354 ? 23.266 38.469 5.273 1 56.97 354 PHE A C 1
ATOM 2794 O O . PHE A 1 354 ? 22.125 38.938 5.113 1 56.97 354 PHE A O 1
ATOM 2801 N N . PRO A 1 355 ? 24.375 39.281 5.078 1 53.31 355 PRO A N 1
ATOM 2802 C CA . PRO A 1 355 ? 24.203 40.562 4.445 1 53.31 355 PRO A CA 1
ATOM 2803 C C . PRO A 1 355 ? 23.5 40.5 3.09 1 53.31 355 PRO A C 1
ATOM 2805 O O . PRO A 1 355 ? 23.906 39.688 2.232 1 53.31 355 PRO A O 1
ATOM 2808 N N . GLY A 1 356 ? 22.406 41.219 2.881 1 51.16 356 GLY A N 1
ATOM 2809 C CA . GLY A 1 356 ? 21.766 41.469 1.597 1 51.16 356 GLY A CA 1
ATOM 2810 C C . GLY A 1 356 ? 20.688 40.438 1.27 1 51.16 356 GLY A C 1
ATOM 2811 O O . GLY A 1 356 ? 19.953 40.594 0.297 1 51.16 356 GLY A O 1
ATOM 2812 N N . VAL A 1 357 ? 20.953 39.156 1.569 1 53.75 357 VAL A N 1
ATOM 2813 C CA . VAL A 1 357 ? 19.953 38.219 1.137 1 53.75 357 VAL A CA 1
ATOM 2814 C C . VAL A 1 357 ? 18.766 38.219 2.094 1 53.75 357 VAL A C 1
ATOM 2816 O O . VAL A 1 357 ? 18.922 38.062 3.303 1 53.75 357 VAL A O 1
ATOM 2819 N N . GLU A 1 358 ? 17.812 38.875 1.692 1 53.47 358 GLU A N 1
ATOM 2820 C CA . GLU A 1 358 ? 16.531 38.938 2.389 1 53.47 358 GLU A CA 1
ATOM 2821 C C . GLU A 1 358 ? 15.977 37.531 2.604 1 53.47 358 GLU A C 1
ATOM 2823 O O . GLU A 1 358 ? 15.695 36.812 1.641 1 53.47 358 GLU A O 1
ATOM 2828 N N . ASP A 1 359 ? 16.172 36.844 3.824 1 62.31 359 ASP A N 1
ATOM 2829 C CA . ASP A 1 359 ? 15.562 35.688 4.434 1 62.31 359 ASP A CA 1
ATOM 2830 C C . ASP A 1 359 ? 16.234 34.406 3.951 1 62.31 359 ASP A C 1
ATOM 2832 O O . ASP A 1 359 ? 15.648 33.625 3.193 1 62.31 359 ASP A O 1
ATOM 2836 N N . PRO A 1 360 ? 17.547 34.188 4.117 1 70.12 360 PRO A N 1
ATOM 2837 C CA . PRO A 1 360 ? 18.25 33.031 3.605 1 70.12 360 PRO A CA 1
ATOM 2838 C C . PRO A 1 360 ? 17.734 31.719 4.207 1 70.12 360 PRO A C 1
ATOM 2840 O O . PRO A 1 360 ? 17.438 31.656 5.402 1 70.12 360 PRO A O 1
ATOM 2843 N N . ASP A 1 361 ? 17.484 30.719 3.361 1 82.69 361 ASP A N 1
ATOM 2844 C CA . ASP A 1 361 ? 17.109 29.391 3.826 1 82.69 361 ASP A CA 1
ATOM 2845 C C . ASP A 1 361 ? 18.312 28.641 4.398 1 82.69 361 ASP A C 1
ATOM 2847 O O . ASP A 1 361 ? 19.281 28.375 3.684 1 82.69 361 ASP A O 1
ATOM 2851 N N . ILE A 1 362 ? 18.406 28.516 5.66 1 85.31 362 ILE A N 1
ATOM 2852 C CA . ILE A 1 362 ? 19.484 27.797 6.344 1 85.31 362 ILE A CA 1
ATOM 2853 C C . ILE A 1 362 ? 19.406 26.312 6.004 1 85.31 362 ILE A C 1
ATOM 2855 O O . ILE A 1 362 ? 20.438 25.688 5.746 1 85.31 362 ILE A O 1
ATOM 2859 N N . PHE A 1 363 ? 18.203 25.844 6.004 1 89.25 363 PHE A N 1
ATOM 2860 C CA . PHE A 1 363 ? 18.016 24.438 5.688 1 89.25 363 PHE A CA 1
ATOM 2861 C C . PHE A 1 363 ? 17.781 24.25 4.191 1 89.25 363 PHE A C 1
ATOM 2863 O O . PHE A 1 363 ? 17 24.969 3.58 1 89.25 363 PHE A O 1
ATOM 2870 N N . GLY A 1 364 ? 18.578 23.328 3.719 1 86.31 364 GLY A N 1
ATOM 2871 C CA . GLY A 1 364 ? 18.469 23 2.305 1 86.31 364 GLY A CA 1
ATOM 2872 C C . GLY A 1 364 ? 17.562 21.812 2.029 1 86.31 364 GLY A C 1
ATOM 2873 O O . GLY A 1 364 ? 16.531 21.672 2.668 1 86.31 364 GLY A O 1
ATOM 2874 N N . GLU A 1 365 ? 17.984 21 1.118 1 82.31 365 GLU A N 1
ATOM 2875 C CA . GLU A 1 365 ? 17.172 19.891 0.647 1 82.31 365 GLU A CA 1
ATOM 2876 C C . GLU A 1 365 ? 17.109 18.766 1.691 1 82.31 365 GLU A C 1
ATOM 2878 O O . GLU A 1 365 ? 17.984 18.672 2.559 1 82.31 365 GLU A O 1
ATOM 2883 N N . PHE A 1 366 ? 16.047 18.031 1.635 1 86.88 366 PHE A N 1
ATOM 2884 C CA . PHE A 1 366 ? 15.852 16.906 2.529 1 86.88 366 PHE A CA 1
ATOM 2885 C C . PHE A 1 366 ? 16.875 15.805 2.244 1 86.88 366 PHE A C 1
ATOM 2887 O O . PHE A 1 366 ? 16.969 15.312 1.119 1 86.88 366 PHE A O 1
ATOM 2894 N N . ALA A 1 367 ? 17.672 15.516 3.199 1 86.62 367 ALA A N 1
ATOM 2895 C CA . ALA A 1 367 ? 18.766 14.562 3.018 1 86.62 367 ALA A CA 1
ATOM 2896 C C . ALA A 1 367 ? 18.484 13.258 3.758 1 86.62 367 ALA A C 1
ATOM 2898 O O . ALA A 1 367 ? 19.344 12.367 3.795 1 86.62 367 ALA A O 1
ATOM 2899 N N . GLY A 1 368 ? 17.391 13.078 4.227 1 84.75 368 GLY A N 1
ATOM 2900 C CA . GLY A 1 368 ? 17.062 11.859 4.941 1 84.75 368 GLY A CA 1
ATOM 2901 C C . GLY A 1 368 ? 16.875 10.664 4.027 1 84.75 368 GLY A C 1
ATOM 2902 O O . GLY A 1 368 ? 16.812 10.812 2.807 1 84.75 368 GLY A O 1
ATOM 2903 N N . GLN A 1 369 ? 17.047 9.484 4.555 1 88.62 369 GLN A N 1
ATOM 2904 C CA . GLN A 1 369 ? 16.812 8.227 3.848 1 88.62 369 GLN A CA 1
ATOM 2905 C C . GLN A 1 369 ? 17.875 7.988 2.777 1 88.62 369 GLN A C 1
ATOM 2907 O O . GLN A 1 369 ? 17.578 7.406 1.729 1 88.62 369 GLN A O 1
ATOM 2912 N N . GLY A 1 370 ? 19 8.594 2.945 1 86.81 370 GLY A N 1
ATOM 2913 C CA . GLY A 1 370 ? 20.141 8.359 2.062 1 86.81 370 GLY A CA 1
ATOM 2914 C C . GLY A 1 370 ? 19.984 9.016 0.706 1 86.81 370 GLY A C 1
ATOM 2915 O O . GLY A 1 370 ? 20.578 8.57 -0.278 1 86.81 370 GLY A O 1
ATOM 2916 N N . ARG A 1 371 ? 19.234 10.023 0.612 1 87.06 371 ARG A N 1
ATOM 2917 C CA . ARG A 1 371 ? 18.969 10.703 -0.654 1 87.06 371 ARG A CA 1
ATOM 2918 C C . ARG A 1 371 ? 20.172 11.539 -1.078 1 87.06 371 ARG A C 1
ATOM 2920 O O . ARG A 1 371 ? 20.406 11.727 -2.273 1 87.06 371 ARG A O 1
ATOM 2927 N N . VAL A 1 372 ? 20.797 12.07 -0.09 1 86.56 372 VAL A N 1
ATOM 2928 C CA . VAL A 1 372 ? 21.953 12.906 -0.381 1 86.56 372 VAL A CA 1
ATOM 2929 C C . VAL A 1 372 ? 23.234 12.188 0.059 1 86.56 372 VAL A C 1
ATOM 2931 O O . VAL A 1 372 ? 23.25 11.547 1.115 1 86.56 372 VAL A O 1
ATOM 2934 N N . ARG A 1 373 ? 24.172 12.336 -0.786 1 88.06 373 ARG A N 1
ATOM 2935 C CA . ARG A 1 373 ? 25.438 11.656 -0.526 1 88.06 373 ARG A CA 1
ATOM 2936 C C . ARG A 1 373 ? 26.266 12.414 0.511 1 88.06 373 ARG A C 1
ATOM 2938 O O . ARG A 1 373 ? 26.156 13.641 0.617 1 88.06 373 ARG A O 1
ATOM 2945 N N . TRP A 1 374 ? 27.016 11.672 1.289 1 84.38 374 TRP A N 1
ATOM 2946 C CA . TRP A 1 374 ? 28.031 12.203 2.199 1 84.38 374 TRP A CA 1
ATOM 2947 C C . TRP A 1 374 ? 27.391 13.133 3.229 1 84.38 374 TRP A C 1
ATOM 2949 O O . TRP A 1 374 ? 27.922 14.211 3.508 1 84.38 374 TRP A O 1
ATOM 2959 N N . HIS A 1 375 ? 26.188 12.805 3.662 1 80.5 375 HIS A N 1
ATOM 2960 C CA . HIS A 1 375 ? 25.484 13.594 4.676 1 80.5 375 HIS A CA 1
ATOM 2961 C C . HIS A 1 375 ? 25.516 12.898 6.031 1 80.5 375 HIS A C 1
ATOM 2963 O O . HIS A 1 375 ? 25.047 11.773 6.168 1 80.5 375 HIS A O 1
ATOM 2969 N N . TYR A 1 376 ? 26.141 13.562 7.078 1 76.06 376 TYR A N 1
ATOM 2970 C CA . TYR A 1 376 ? 26.141 13.016 8.43 1 76.06 376 TYR A CA 1
ATOM 2971 C C . TYR A 1 376 ? 25.094 13.703 9.297 1 76.06 376 TYR A C 1
ATOM 2973 O O . TYR A 1 376 ? 24.625 13.141 10.297 1 76.06 376 TYR A O 1
ATOM 2981 N N . GLY A 1 377 ? 24.672 14.812 8.945 1 79.19 377 GLY A N 1
ATOM 2982 C CA . GLY A 1 377 ? 23.719 15.555 9.75 1 79.19 377 GLY A CA 1
ATOM 2983 C C . GLY A 1 377 ? 24.359 16.328 10.891 1 79.19 377 GLY A C 1
ATOM 2984 O O . GLY A 1 377 ? 25.531 16.078 11.227 1 79.19 377 GLY A O 1
ATOM 2985 N N . VAL A 1 378 ? 23.734 17.203 11.508 1 80.88 378 VAL A N 1
ATOM 2986 C CA . VAL A 1 378 ? 24.266 18.094 12.531 1 80.88 378 VAL A CA 1
ATOM 2987 C C . VAL A 1 378 ? 24.062 17.469 13.914 1 80.88 378 VAL A C 1
ATOM 2989 O O . VAL A 1 378 ? 24.781 17.812 14.859 1 80.88 378 VAL A O 1
ATOM 2992 N N . ALA A 1 379 ? 23.234 16.531 14.016 1 85.38 379 ALA A N 1
ATOM 2993 C CA . ALA A 1 379 ? 22.828 16.016 15.32 1 85.38 379 ALA A CA 1
ATOM 2994 C C . ALA A 1 379 ? 23.969 15.242 15.969 1 85.38 379 ALA A C 1
ATOM 2996 O O . ALA A 1 379 ? 24.094 15.219 17.203 1 85.38 379 ALA A O 1
ATOM 2997 N N . HIS A 1 380 ? 24.797 14.648 15.242 1 79.56 380 HIS A N 1
ATOM 2998 C CA . HIS A 1 380 ? 25.859 13.812 15.797 1 79.56 380 HIS A CA 1
ATOM 2999 C C . HIS A 1 380 ? 26.828 14.648 16.609 1 79.56 380 HIS A C 1
ATOM 3001 O O . HIS A 1 380 ? 27.281 14.219 17.688 1 79.56 380 HIS A O 1
ATOM 3007 N N . SER A 1 381 ? 27.078 15.781 16.125 1 77.69 381 SER A N 1
ATOM 3008 C CA . SER A 1 381 ? 28 16.656 16.844 1 77.69 381 SER A CA 1
ATOM 3009 C C . SER A 1 381 ? 27.406 17.125 18.156 1 77.69 381 SER A C 1
ATOM 3011 O O . SER A 1 381 ? 28.094 17.188 19.172 1 77.69 381 SER A O 1
ATOM 3013 N N . PHE A 1 382 ? 26.203 17.406 18.094 1 80.12 382 PHE A N 1
ATOM 3014 C CA . PHE A 1 382 ? 25.516 17.844 19.312 1 80.12 382 PHE A CA 1
ATOM 3015 C C . PHE A 1 382 ? 25.469 16.719 20.344 1 80.12 382 PHE A C 1
ATOM 3017 O O . PHE A 1 382 ? 25.688 16.938 21.531 1 80.12 382 PHE A O 1
ATOM 3024 N N . LEU A 1 383 ? 25.219 15.586 19.922 1 83.56 383 LEU A N 1
ATOM 3025 C CA . LEU A 1 383 ? 25.047 14.438 20.797 1 83.56 383 LEU A CA 1
ATOM 3026 C C . LEU A 1 383 ? 26.391 14.047 21.438 1 83.56 383 LEU A C 1
ATOM 3028 O O . LEU A 1 383 ? 26.422 13.68 22.609 1 83.56 383 LEU A O 1
ATOM 3032 N N . ARG A 1 384 ? 27.359 14.164 20.703 1 76.5 384 ARG A N 1
ATOM 3033 C CA . ARG A 1 384 ? 28.688 13.852 21.234 1 76.5 384 ARG A CA 1
ATOM 3034 C C . ARG A 1 384 ? 29.078 14.828 22.328 1 76.5 384 ARG A C 1
ATOM 3036 O O . ARG A 1 384 ? 29.672 14.43 23.344 1 76.5 384 ARG A O 1
ATOM 3043 N N . THR A 1 385 ? 28.75 16 22.094 1 74.44 385 THR A N 1
ATOM 3044 C CA . THR A 1 385 ? 29.047 17.031 23.094 1 74.44 385 THR A CA 1
ATOM 3045 C C . THR A 1 385 ? 28.234 16.812 24.359 1 74.44 385 THR A C 1
ATOM 3047 O O . THR A 1 385 ? 28.75 16.953 25.469 1 74.44 385 THR A O 1
ATOM 3050 N N . LEU A 1 386 ? 27.062 16.469 24.172 1 75.25 386 LEU A N 1
ATOM 3051 C CA . LEU A 1 386 ? 26.188 16.25 25.312 1 75.25 386 LEU A CA 1
ATOM 3052 C C . LEU A 1 386 ? 26.609 15 26.094 1 75.25 386 LEU A C 1
ATOM 3054 O O . LEU A 1 386 ? 26.531 14.969 27.328 1 75.25 386 LEU A O 1
ATOM 3058 N N . GLU A 1 387 ? 27.016 14.039 25.438 1 76.44 387 GLU A N 1
ATOM 3059 C CA . GLU A 1 387 ? 27.484 12.805 26.062 1 76.44 387 GLU A CA 1
ATOM 3060 C C . GLU A 1 387 ? 28.75 13.047 26.859 1 76.44 387 GLU A C 1
ATOM 3062 O O . GLU A 1 387 ? 28.953 12.469 27.938 1 76.44 387 GLU A O 1
ATOM 3067 N N . ALA A 1 388 ? 29.562 13.836 26.328 1 69.88 388 ALA A N 1
ATOM 3068 C CA . ALA A 1 388 ? 30.812 14.148 27 1 69.88 388 ALA A CA 1
ATOM 3069 C C . ALA A 1 388 ? 30.562 14.961 28.266 1 69.88 388 ALA A C 1
ATOM 3071 O O . ALA A 1 388 ? 31.281 14.789 29.266 1 69.88 388 ALA A O 1
ATOM 3072 N N . MET A 1 389 ? 29.625 15.742 28.234 1 68.38 389 MET A N 1
ATOM 3073 C CA . MET A 1 389 ? 29.344 16.641 29.344 1 68.38 389 MET A CA 1
ATOM 3074 C C . MET A 1 389 ? 28.656 15.891 30.484 1 68.38 389 MET A C 1
ATOM 3076 O O . MET A 1 389 ? 28.938 16.125 31.656 1 68.38 389 MET A O 1
ATOM 3080 N N . HIS A 1 390 ? 27.672 15.18 30.25 1 65.19 390 HIS A N 1
ATOM 3081 C CA . HIS A 1 390 ? 26.812 14.648 31.297 1 65.19 390 HIS A CA 1
ATOM 3082 C C . HIS A 1 390 ? 27.156 13.188 31.609 1 65.19 390 HIS A C 1
ATOM 3084 O O . HIS A 1 390 ? 26.547 12.578 32.5 1 65.19 390 HIS A O 1
ATOM 3090 N N . GLY A 1 391 ? 28.062 12.93 31.188 1 61.44 391 GLY A N 1
ATOM 3091 C CA . GLY A 1 391 ? 28.406 11.539 31.453 1 61.44 391 GLY A CA 1
ATOM 3092 C C . GLY A 1 391 ? 27.297 10.57 31.078 1 61.44 391 GLY A C 1
ATOM 3093 O O . GLY A 1 391 ? 26.234 10.984 30.625 1 61.44 391 GLY A O 1
ATOM 3094 N N . MET A 1 392 ? 27.312 9.289 30.969 1 63.12 392 MET A N 1
ATOM 3095 C CA . MET A 1 392 ? 26.438 8.211 30.5 1 63.12 392 MET A CA 1
ATOM 3096 C C . MET A 1 392 ? 25.453 7.809 31.594 1 63.12 392 MET A C 1
ATOM 3098 O O . MET A 1 392 ? 24.969 6.676 31.609 1 63.12 392 MET A O 1
ATOM 3102 N N . GLY A 1 393 ? 25.062 8.812 32.469 1 71.25 393 GLY A N 1
ATOM 3103 C CA . GLY A 1 393 ? 24.219 8.281 33.531 1 71.25 393 GLY A CA 1
ATOM 3104 C C . GLY A 1 393 ? 22.781 8.742 33.438 1 71.25 393 GLY A C 1
ATOM 3105 O O . GLY A 1 393 ? 22.469 9.68 32.688 1 71.25 393 GLY A O 1
ATOM 3106 N N . ARG A 1 394 ? 21.906 8 34.062 1 82.06 394 ARG A N 1
ATOM 3107 C CA . ARG A 1 394 ? 20.484 8.312 34.125 1 82.06 394 ARG A CA 1
ATOM 3108 C C . ARG A 1 394 ? 20.219 9.5 35.031 1 82.06 394 ARG A C 1
ATOM 3110 O O . ARG A 1 394 ? 20.906 9.68 36.031 1 82.06 394 ARG A O 1
ATOM 3117 N N . GLY A 1 395 ? 19.297 10.336 34.688 1 81.94 395 GLY A N 1
ATOM 3118 C CA . GLY A 1 395 ? 18.875 11.469 35.5 1 81.94 395 GLY A CA 1
ATOM 3119 C C . GLY A 1 395 ? 19.688 12.727 35.219 1 81.94 395 GLY A C 1
ATOM 3120 O O . GLY A 1 395 ? 19.891 13.547 36.125 1 81.94 395 GLY A O 1
ATOM 3121 N N . TRP A 1 396 ? 20.203 12.828 34.094 1 80.5 396 TRP A N 1
ATOM 3122 C CA . TRP A 1 396 ? 21.094 13.945 33.812 1 80.5 396 TRP A CA 1
ATOM 3123 C C . TRP A 1 396 ? 20.297 15.242 33.656 1 80.5 396 TRP A C 1
ATOM 3125 O O . TRP A 1 396 ? 20.875 16.328 33.656 1 80.5 396 TRP A O 1
ATOM 3135 N N . SER A 1 397 ? 18.922 15.211 33.594 1 79.81 397 SER A N 1
ATOM 3136 C CA . SER A 1 397 ? 18.078 16.391 33.438 1 79.81 397 SER A CA 1
ATOM 3137 C C . SER A 1 397 ? 18.281 17.359 34.625 1 79.81 397 SER A C 1
ATOM 3139 O O . SER A 1 397 ? 18.094 18.562 34.469 1 79.81 397 SER A O 1
ATOM 3141 N N . THR A 1 398 ? 18.656 16.797 35.75 1 75.75 398 THR A N 1
ATOM 3142 C CA . THR A 1 398 ? 18.875 17.641 36.906 1 75.75 398 THR A CA 1
ATOM 3143 C C . THR A 1 398 ? 20.094 18.547 36.688 1 75.75 398 THR A C 1
ATOM 3145 O O . THR A 1 398 ? 20.094 19.688 37.156 1 75.75 398 THR A O 1
ATOM 3148 N N . ILE A 1 399 ? 21.016 18 36.031 1 71.19 399 ILE A N 1
ATOM 3149 C CA . ILE A 1 399 ? 22.203 18.781 35.719 1 71.19 399 ILE A CA 1
ATOM 3150 C C . ILE A 1 399 ? 21.875 19.844 34.656 1 71.19 399 ILE A C 1
ATOM 3152 O O . ILE A 1 399 ? 22.344 20.984 34.75 1 71.19 399 ILE A O 1
ATOM 3156 N N . TYR A 1 400 ? 21.047 19.516 33.781 1 69.31 400 TYR A N 1
ATOM 3157 C CA . TYR A 1 400 ? 20.562 20.391 32.719 1 69.31 400 TYR A CA 1
ATOM 3158 C C . TYR A 1 400 ? 19.812 21.594 33.281 1 69.31 400 TYR A C 1
ATOM 3160 O O . TYR A 1 400 ? 19.969 22.719 32.812 1 69.31 400 TYR A O 1
ATOM 3168 N N . GLU A 1 401 ? 19.078 21.297 34.219 1 66.88 401 GLU A N 1
ATOM 3169 C CA . GLU A 1 401 ? 18.297 22.359 34.812 1 66.88 401 GLU A CA 1
ATOM 3170 C C . GLU A 1 401 ? 19.188 23.375 35.531 1 66.88 401 GLU A C 1
ATOM 3172 O O . GLU A 1 401 ? 18.859 24.562 35.594 1 66.88 401 GLU A O 1
ATOM 3177 N N . ASN A 1 402 ? 20.281 22.859 35.906 1 62.69 402 ASN A N 1
ATOM 3178 C CA . ASN A 1 402 ? 21.125 23.703 36.75 1 62.69 402 ASN A CA 1
ATOM 3179 C C . ASN A 1 402 ? 22.172 24.453 35.938 1 62.69 402 ASN A C 1
ATOM 3181 O O . ASN A 1 402 ? 22.703 25.469 36.375 1 62.69 402 ASN A O 1
ATOM 3185 N N . THR A 1 403 ? 22.484 23.891 34.781 1 59.53 403 THR A N 1
ATOM 3186 C CA . THR A 1 403 ? 23.578 24.5 34.031 1 59.53 403 THR A CA 1
ATOM 3187 C C . THR A 1 403 ? 23.094 24.922 32.625 1 59.53 403 THR A C 1
ATOM 3189 O O . THR A 1 403 ? 22.453 24.141 31.922 1 59.53 403 THR A O 1
ATOM 3192 N N . ASP A 1 404 ? 23.031 26.25 32.312 1 59.66 404 ASP A N 1
ATOM 3193 C CA . ASP A 1 404 ? 22.734 26.75 30.984 1 59.66 404 ASP A CA 1
ATOM 3194 C C . ASP A 1 404 ? 23.828 26.344 29.984 1 59.66 404 ASP A C 1
ATOM 3196 O O . ASP A 1 404 ? 24.078 27.047 29.016 1 59.66 404 ASP A O 1
ATOM 3200 N N . GLU A 1 405 ? 24.469 25.266 30.234 1 60.28 405 GLU A N 1
ATOM 3201 C CA . GLU A 1 405 ? 25.672 24.891 29.516 1 60.28 405 GLU A CA 1
ATOM 3202 C C . GLU A 1 405 ? 25.344 24.406 28.109 1 60.28 405 GLU A C 1
ATOM 3204 O O . GLU A 1 405 ? 26.141 24.578 27.188 1 60.28 405 GLU A O 1
ATOM 3209 N N . LEU A 1 406 ? 24.234 23.891 27.875 1 60.25 406 LEU A N 1
ATOM 3210 C CA . LEU A 1 406 ? 23.953 23.281 26.578 1 60.25 406 LEU A CA 1
ATOM 3211 C C . LEU A 1 406 ? 23.75 24.359 25.516 1 60.25 406 LEU A C 1
ATOM 3213 O O . LEU A 1 406 ? 24 24.125 24.328 1 60.25 406 LEU A O 1
ATOM 3217 N N . SER A 1 407 ? 23.375 25.547 25.969 1 58.88 407 SER A N 1
ATOM 3218 C CA . SER A 1 407 ? 23.141 26.625 25.031 1 58.88 407 SER A CA 1
ATOM 3219 C C . SER A 1 407 ? 24.438 27.359 24.688 1 58.88 407 SER A C 1
ATOM 3221 O O . SER A 1 407 ? 24.516 28.031 23.672 1 58.88 407 SER A O 1
ATOM 3223 N N . THR A 1 408 ? 25.484 27.203 25.5 1 57.03 408 THR A N 1
ATOM 3224 C CA . THR A 1 408 ? 26.641 28.078 25.344 1 57.03 408 THR A CA 1
ATOM 3225 C C . THR A 1 408 ? 27.859 27.297 24.859 1 57.03 408 THR A C 1
ATOM 3227 O O . THR A 1 408 ? 28.828 27.875 24.375 1 57.03 408 THR A O 1
ATOM 3230 N N . THR A 1 409 ? 27.969 26.062 25.031 1 54.56 409 THR A N 1
ATOM 3231 C CA . THR A 1 409 ? 29.234 25.375 24.766 1 54.56 409 THR A CA 1
ATOM 3232 C C . THR A 1 409 ? 29.438 25.203 23.25 1 54.56 409 THR A C 1
ATOM 3234 O O . THR A 1 409 ? 28.516 24.812 22.547 1 54.56 409 THR A O 1
ATOM 3237 N N . GLY A 1 410 ? 30.375 25.953 22.578 1 53.16 410 GLY A N 1
ATOM 3238 C CA . GLY A 1 410 ? 30.797 26.062 21.188 1 53.16 410 GLY A CA 1
ATOM 3239 C C . GLY A 1 410 ? 31.359 24.766 20.641 1 53.16 410 GLY A C 1
ATOM 3240 O O . GLY A 1 410 ? 31.703 24.672 19.469 1 53.16 410 GLY A O 1
ATOM 3241 N N . ALA A 1 411 ? 31.094 23.562 20.641 1 50.59 411 ALA A N 1
ATOM 3242 C CA . ALA A 1 411 ? 32 22.531 20.141 1 50.59 411 ALA A CA 1
ATOM 3243 C C . ALA A 1 411 ? 31.484 21.953 18.812 1 50.59 411 ALA A C 1
ATOM 3245 O O . ALA A 1 411 ? 31.203 20.766 18.734 1 50.59 411 ALA A O 1
ATOM 3246 N N . TYR A 1 412 ? 30.859 22.719 17.906 1 50.66 412 TYR A N 1
ATOM 3247 C CA . TYR A 1 412 ? 30.406 21.906 16.781 1 50.66 412 TYR A CA 1
ATOM 3248 C C . TYR A 1 412 ? 31.562 21.516 15.891 1 50.66 412 TYR A C 1
ATOM 3250 O O . TYR A 1 412 ? 32.219 22.375 15.305 1 50.66 412 TYR A O 1
ATOM 3258 N N . SER A 1 413 ? 32.344 20.5 16.188 1 49.38 413 SER A N 1
ATOM 3259 C CA . SER A 1 413 ? 33.188 20.047 15.086 1 49.38 413 SER A CA 1
ATOM 3260 C C . SER A 1 413 ? 32.375 19.25 14.062 1 49.38 413 SER A C 1
ATOM 3262 O O . SER A 1 413 ? 31.859 18.172 14.367 1 49.38 413 SER A O 1
ATOM 3264 N N . GLY A 1 414 ? 31.609 19.891 13.18 1 51.44 414 GLY A N 1
ATOM 3265 C CA . GLY A 1 414 ? 30.891 19.25 12.078 1 51.44 414 GLY A CA 1
ATOM 3266 C C . GLY A 1 414 ? 31.703 18.141 11.414 1 51.44 414 GLY A C 1
ATOM 3267 O O . GLY A 1 414 ? 32.875 18.312 11.141 1 51.44 414 GLY A O 1
ATOM 3268 N N . LEU A 1 415 ? 31.422 16.938 11.68 1 52 415 LEU A N 1
ATOM 3269 C CA . LEU A 1 415 ? 32.062 15.836 10.977 1 52 415 LEU A CA 1
ATOM 3270 C C . LEU A 1 415 ? 31.859 15.945 9.477 1 52 415 LEU A C 1
ATOM 3272 O O . LEU A 1 415 ? 30.75 15.672 8.977 1 52 415 LEU A O 1
ATOM 3276 N N . VAL A 1 416 ? 32.656 16.734 8.773 1 55.88 416 VAL A N 1
ATOM 3277 C CA . VAL A 1 416 ? 32.594 16.828 7.316 1 55.88 416 VAL A CA 1
ATOM 3278 C C . VAL A 1 416 ? 33.219 15.586 6.688 1 55.88 416 VAL A C 1
ATOM 3280 O O . VAL A 1 416 ? 32.844 15.172 5.594 1 55.88 416 VAL A O 1
ATOM 3283 N N . GLY A 1 417 ? 34.125 14.93 7.465 1 60.53 417 GLY A N 1
ATOM 3284 C CA . GLY A 1 417 ? 34.812 13.797 6.855 1 60.53 417 GLY A CA 1
ATOM 3285 C C . GLY A 1 417 ? 34.281 12.461 7.34 1 60.53 417 GLY A C 1
ATOM 3286 O O . GLY A 1 417 ? 33.375 12.406 8.164 1 60.53 417 GLY A O 1
ATOM 3287 N N . PHE A 1 418 ? 34.75 11.438 6.68 1 64.12 418 PHE A N 1
ATOM 3288 C CA . PHE A 1 418 ? 34.312 10.07 6.984 1 64.12 418 PHE A CA 1
ATOM 3289 C C . PHE A 1 418 ? 34.688 9.703 8.422 1 64.12 418 PHE A C 1
ATOM 3291 O O . PHE A 1 418 ? 35.812 9.922 8.859 1 64.12 418 PHE A O 1
ATOM 3298 N N . ASP A 1 419 ? 33.625 9.406 9.211 1 66.81 419 ASP A N 1
ATOM 3299 C CA . ASP A 1 419 ? 33.781 9.016 10.602 1 66.81 419 ASP A CA 1
ATOM 3300 C C . ASP A 1 419 ? 33.688 7.5 10.766 1 66.81 419 ASP A C 1
ATOM 3302 O O . ASP A 1 419 ? 32.781 6.867 10.211 1 66.81 419 ASP A O 1
ATOM 3306 N N . LEU A 1 420 ? 34.688 6.914 11.344 1 67.75 420 LEU A N 1
ATOM 3307 C CA . LEU A 1 420 ? 34.781 5.473 11.562 1 67.75 420 LEU A CA 1
ATOM 3308 C C . LEU A 1 420 ? 33.625 4.996 12.43 1 67.75 420 LEU A C 1
ATOM 3310 O O . LEU A 1 420 ? 33.344 3.795 12.508 1 67.75 420 LEU A O 1
ATOM 3314 N N . SER A 1 421 ? 32.844 5.965 12.93 1 69.56 421 SER A N 1
ATOM 3315 C CA . SER A 1 421 ? 31.703 5.574 13.734 1 69.56 421 SER A CA 1
ATOM 3316 C C . SER A 1 421 ? 30.625 4.934 12.883 1 69.56 421 SER A C 1
ATOM 3318 O O . SER A 1 421 ? 29.734 4.254 13.406 1 69.56 421 SER A O 1
ATOM 3320 N N . GLU A 1 422 ? 30.812 5.051 11.609 1 77.12 422 GLU A N 1
ATOM 3321 C CA . GLU A 1 422 ? 29.812 4.535 10.672 1 77.12 422 GLU A CA 1
ATOM 3322 C C . GLU A 1 422 ? 30.156 3.117 10.227 1 77.12 422 GLU A C 1
ATOM 3324 O O . GLU A 1 422 ? 29.391 2.49 9.484 1 77.12 422 GLU A O 1
ATOM 3329 N N . VAL A 1 423 ? 31.188 2.525 10.773 1 79.19 423 VAL A N 1
ATOM 3330 C CA . VAL A 1 423 ? 31.672 1.239 10.289 1 79.19 423 VAL A CA 1
ATOM 3331 C C . VAL A 1 423 ? 30.656 0.149 10.602 1 79.19 423 VAL A C 1
ATOM 3333 O O . VAL A 1 423 ? 30.438 -0.76 9.789 1 79.19 423 VAL A O 1
ATOM 3336 N N . TRP A 1 424 ? 30 0.294 11.742 1 82.56 424 TRP A N 1
ATOM 3337 C CA . TRP A 1 424 ? 29.016 -0.718 12.078 1 82.56 424 TRP A CA 1
ATOM 3338 C C . TRP A 1 424 ? 27.859 -0.694 11.086 1 82.56 424 TRP A C 1
ATOM 3340 O O . TRP A 1 424 ? 27.344 -1.747 10.688 1 82.56 424 TRP A O 1
ATOM 3350 N N . GLN A 1 425 ? 27.438 0.427 10.727 1 89.25 425 GLN A N 1
ATOM 3351 C CA . GLN A 1 425 ? 26.344 0.538 9.773 1 89.25 425 GLN A CA 1
ATOM 3352 C C . GLN A 1 425 ? 26.766 0.037 8.391 1 89.25 425 GLN A C 1
ATOM 3354 O O . GLN A 1 425 ? 25.969 -0.574 7.676 1 89.25 425 GLN A O 1
ATOM 3359 N N . MET A 1 426 ? 28.016 0.225 8.133 1 90.56 426 MET A N 1
ATOM 3360 C CA . MET A 1 426 ? 28.547 -0.229 6.848 1 90.56 426 MET A CA 1
ATOM 3361 C C . MET A 1 426 ? 28.594 -1.752 6.785 1 90.56 426 MET A C 1
ATOM 3363 O O . MET A 1 426 ? 28.141 -2.35 5.809 1 90.56 426 MET A O 1
ATOM 3367 N N . VAL A 1 427 ? 29.047 -2.332 7.812 1 89.56 427 VAL A N 1
ATOM 3368 C CA . VAL A 1 427 ? 29.172 -3.785 7.859 1 89.56 427 VAL A CA 1
ATOM 3369 C C . VAL A 1 427 ? 27.797 -4.434 7.887 1 89.56 427 VAL A C 1
ATOM 3371 O O . VAL A 1 427 ? 27.562 -5.438 7.207 1 89.56 427 VAL A O 1
ATOM 3374 N N . ALA A 1 428 ? 26.953 -3.867 8.672 1 92.94 428 ALA A N 1
ATOM 3375 C CA . ALA A 1 428 ? 25.594 -4.41 8.75 1 92.94 428 ALA A CA 1
ATOM 3376 C C . ALA A 1 428 ? 24.891 -4.355 7.398 1 92.94 428 ALA A C 1
ATOM 3378 O O . ALA A 1 428 ? 24.266 -5.332 6.977 1 92.94 428 ALA A O 1
ATOM 3379 N N . ALA A 1 429 ? 25.016 -3.238 6.738 1 96.12 429 ALA A N 1
ATOM 3380 C CA . ALA A 1 429 ? 24.406 -3.092 5.418 1 96.12 429 ALA A CA 1
ATOM 3381 C C . ALA A 1 429 ? 25.047 -4.039 4.41 1 96.12 429 ALA A C 1
ATOM 3383 O O . ALA A 1 429 ? 24.344 -4.656 3.6 1 96.12 429 ALA A O 1
ATOM 3384 N N . PHE A 1 430 ? 26.344 -4.18 4.496 1 96.19 430 PHE A N 1
ATOM 3385 C CA . PHE A 1 430 ? 27.094 -5.07 3.609 1 96.19 430 PHE A CA 1
ATOM 3386 C C . PHE A 1 430 ? 26.656 -6.516 3.803 1 96.19 430 PHE A C 1
ATOM 3388 O O . PHE A 1 430 ? 26.375 -7.223 2.828 1 96.19 430 PHE A O 1
ATOM 3395 N N . LEU A 1 431 ? 26.578 -6.887 5 1 95.31 431 LEU A N 1
ATOM 3396 C CA . LEU A 1 431 ? 26.188 -8.258 5.297 1 95.31 431 LEU A CA 1
ATOM 3397 C C . LEU A 1 431 ? 24.75 -8.516 4.879 1 95.31 431 LEU A C 1
ATOM 3399 O O . LEU A 1 431 ? 24.422 -9.602 4.391 1 95.31 431 LEU A O 1
ATOM 3403 N N . MET A 1 432 ? 23.922 -7.586 5.027 1 96.31 432 MET A N 1
ATOM 3404 C CA . MET A 1 432 ? 22.516 -7.742 4.672 1 96.31 432 MET A CA 1
ATOM 3405 C C . MET A 1 432 ? 22.359 -7.973 3.174 1 96.31 432 MET A C 1
ATOM 3407 O O . MET A 1 432 ? 21.672 -8.914 2.754 1 96.31 432 MET A O 1
ATOM 3411 N N . VAL A 1 433 ? 23 -7.195 2.381 1 97.31 433 VAL A N 1
ATOM 3412 C CA . VAL A 1 433 ? 22.812 -7.273 0.935 1 97.31 433 VAL A CA 1
ATOM 3413 C C . VAL A 1 433 ? 23.625 -8.438 0.373 1 97.31 433 VAL A C 1
ATOM 3415 O O . VAL A 1 433 ? 23.141 -9.195 -0.469 1 97.31 433 VAL A O 1
ATOM 3418 N N . CYS A 1 434 ? 24.812 -8.656 0.878 1 96.44 434 CYS A N 1
ATOM 3419 C CA . CYS A 1 434 ? 25.688 -9.703 0.352 1 96.44 434 CYS A CA 1
ATOM 3420 C C . CYS A 1 434 ? 25.172 -11.086 0.745 1 96.44 434 CYS A C 1
ATOM 3422 O O . CYS A 1 434 ? 25.328 -12.047 -0.008 1 96.44 434 CYS A O 1
ATOM 3424 N N . SER A 1 435 ? 24.594 -11.219 1.895 1 96.5 435 SER A N 1
ATOM 3425 C CA . SER A 1 435 ? 24.016 -12.5 2.273 1 96.5 435 SER A CA 1
ATOM 3426 C C . SER A 1 435 ? 22.875 -12.898 1.335 1 96.5 435 SER A C 1
ATOM 3428 O O . SER A 1 435 ? 22.703 -14.07 1.021 1 96.5 435 SER A O 1
ATOM 3430 N N . CYS A 1 436 ? 22.109 -11.93 0.908 1 97.19 436 CYS A N 1
ATOM 3431 C CA . CYS A 1 436 ? 21.016 -12.188 -0.022 1 97.19 436 CYS A CA 1
ATOM 3432 C C . CYS A 1 436 ? 21.562 -12.609 -1.386 1 97.19 436 CYS A C 1
ATOM 3434 O O . CYS A 1 436 ? 21.078 -13.586 -1.966 1 97.19 436 CYS A O 1
ATOM 3436 N N . SER A 1 437 ? 22.562 -11.891 -1.841 1 96.56 437 SER A N 1
ATOM 3437 C CA . SER A 1 437 ? 23.156 -12.234 -3.121 1 96.56 437 SER A CA 1
ATOM 3438 C C . SER A 1 437 ? 23.859 -13.594 -3.053 1 96.56 437 SER A C 1
ATOM 3440 O O . SER A 1 437 ? 23.766 -14.391 -3.988 1 96.56 437 SER A O 1
ATOM 3442 N N . LEU A 1 438 ? 24.438 -13.859 -1.942 1 95.44 438 LEU A N 1
ATOM 3443 C CA . LEU A 1 438 ? 25.125 -15.133 -1.757 1 95.44 438 LEU A CA 1
ATOM 3444 C C . LEU A 1 438 ? 24.125 -16.281 -1.661 1 95.44 438 LEU A C 1
ATOM 3446 O O . LEU A 1 438 ? 24.375 -17.359 -2.199 1 95.44 438 LEU A O 1
ATOM 3450 N N . GLY A 1 439 ? 23.094 -16.047 -0.934 1 95.69 439 GLY A N 1
ATOM 3451 C CA . GLY A 1 439 ? 22.078 -17.078 -0.859 1 95.69 439 GLY A CA 1
ATOM 3452 C C . GLY A 1 439 ? 21.5 -17.438 -2.213 1 95.69 439 GLY A C 1
ATOM 3453 O O . GLY A 1 439 ? 21.344 -18.625 -2.535 1 95.69 439 GLY A O 1
ATOM 3454 N N . ALA A 1 440 ? 21.172 -16.422 -2.998 1 96.44 440 ALA A N 1
ATOM 3455 C CA . ALA A 1 440 ? 20.672 -16.656 -4.348 1 96.44 440 ALA A CA 1
ATOM 3456 C C . ALA A 1 440 ? 21.719 -17.344 -5.215 1 96.44 440 ALA A C 1
ATOM 3458 O O . ALA A 1 440 ? 21.391 -18.219 -6.008 1 96.44 440 ALA A O 1
ATOM 3459 N N . PHE A 1 441 ? 22.969 -16.969 -5.066 1 94.25 441 PHE A N 1
ATOM 3460 C CA . PHE A 1 441 ? 24.078 -17.578 -5.785 1 94.25 441 PHE A CA 1
ATOM 3461 C C . PHE A 1 441 ? 24.219 -19.047 -5.445 1 94.25 441 PHE A C 1
ATOM 3463 O O . PHE A 1 441 ? 24.375 -19.891 -6.34 1 94.25 441 PHE A O 1
ATOM 3470 N N . PHE A 1 442 ? 24.047 -19.406 -4.23 1 92.44 442 PHE A N 1
ATOM 3471 C CA . PHE A 1 442 ? 24.203 -20.797 -3.793 1 92.44 442 PHE A CA 1
ATOM 3472 C C . PHE A 1 442 ? 23.109 -21.672 -4.375 1 92.44 442 PHE A C 1
ATOM 3474 O O . PHE A 1 442 ? 23.375 -22.781 -4.844 1 92.44 442 PHE A O 1
ATOM 3481 N N . VAL A 1 443 ? 21.953 -21.188 -4.367 1 91.5 443 VAL A N 1
ATOM 3482 C CA . VAL A 1 443 ? 20.828 -21.969 -4.879 1 91.5 443 VAL A CA 1
ATOM 3483 C C . VAL A 1 443 ? 21 -22.203 -6.379 1 91.5 443 VAL A C 1
ATOM 3485 O O . VAL A 1 443 ? 20.844 -23.328 -6.859 1 91.5 443 VAL A O 1
ATOM 3488 N N . SER A 1 444 ? 21.406 -21.172 -7.105 1 90.75 444 SER A N 1
ATOM 3489 C CA . SER A 1 444 ? 21.531 -21.281 -8.555 1 90.75 444 SER A CA 1
ATOM 3490 C C . SER A 1 444 ? 22.828 -21.984 -8.945 1 90.75 444 SER A C 1
ATOM 3492 O O . SER A 1 444 ? 22.891 -22.672 -9.969 1 90.75 444 SER A O 1
ATOM 3494 N N . TYR A 1 445 ? 23.828 -21.844 -8.148 1 89.62 445 TYR A N 1
ATOM 3495 C CA . TYR A 1 445 ? 25.125 -22.438 -8.445 1 89.62 445 TYR A CA 1
ATOM 3496 C C . TYR A 1 445 ? 25.062 -23.953 -8.289 1 89.62 445 TYR A C 1
ATOM 3498 O O . TYR A 1 445 ? 25.656 -24.688 -9.078 1 89.62 445 TYR A O 1
ATOM 3506 N N . TYR A 1 446 ? 24.312 -24.438 -7.395 1 88.12 446 TYR A N 1
ATOM 3507 C CA . TYR A 1 446 ? 24.312 -25.875 -7.102 1 88.12 446 TYR A CA 1
ATOM 3508 C C . TYR A 1 446 ? 23.141 -26.562 -7.785 1 88.12 446 TYR A C 1
ATOM 3510 O O . TYR A 1 446 ? 23.016 -27.797 -7.73 1 88.12 446 TYR A O 1
ATOM 3518 N N . THR A 1 447 ? 22.266 -25.812 -8.406 1 85.62 447 THR A N 1
ATOM 3519 C CA . THR A 1 447 ? 21.234 -26.422 -9.242 1 85.62 447 THR A CA 1
ATOM 3520 C C . THR A 1 447 ? 21.812 -26.812 -10.602 1 85.62 447 THR A C 1
ATOM 3522 O O . THR A 1 447 ? 22.422 -25.984 -11.281 1 85.62 447 THR A O 1
ATOM 3525 N N . PRO A 1 448 ? 21.672 -28.078 -10.883 1 82.88 448 PRO A N 1
ATOM 3526 C CA . PRO A 1 448 ? 22.297 -28.516 -12.133 1 82.88 448 PRO A CA 1
ATOM 3527 C C . PRO A 1 448 ? 21.828 -27.703 -13.336 1 82.88 448 PRO A C 1
ATOM 3529 O O . PRO A 1 448 ? 20.625 -27.422 -13.461 1 82.88 448 PRO A O 1
ATOM 3532 N N . THR A 1 449 ? 22.719 -27.422 -14.055 1 85.38 449 THR A N 1
ATOM 3533 C CA . THR A 1 449 ? 24.156 -27.672 -14.195 1 85.38 449 THR A CA 1
ATOM 3534 C C . THR A 1 449 ? 24.938 -26.875 -13.164 1 85.38 449 THR A C 1
ATOM 3536 O O . THR A 1 449 ? 24.859 -25.641 -13.133 1 85.38 449 THR A O 1
ATOM 3539 N N . VAL A 1 450 ? 25.734 -27.609 -12.414 1 86.62 450 VAL A N 1
ATOM 3540 C CA . VAL A 1 450 ? 26.453 -26.969 -11.312 1 86.62 450 VAL A CA 1
ATOM 3541 C C . VAL A 1 450 ? 27.594 -26.109 -11.859 1 86.62 450 VAL A C 1
ATOM 3543 O O . VAL A 1 450 ? 28.359 -26.562 -12.711 1 86.62 450 VAL A O 1
ATOM 3546 N N . GLY A 1 451 ? 27.625 -24.875 -11.523 1 87.56 451 GLY A N 1
ATOM 3547 C CA . GLY A 1 451 ? 28.688 -23.984 -11.961 1 87.56 451 GLY A CA 1
ATOM 3548 C C . GLY A 1 451 ? 28.219 -22.562 -12.148 1 87.56 451 GLY A C 1
ATOM 3549 O O . GLY A 1 451 ? 27.078 -22.219 -11.797 1 87.56 451 GLY A O 1
ATOM 3550 N N . LEU A 1 452 ? 29.156 -21.781 -12.633 1 90 452 LEU A N 1
ATOM 3551 C CA . LEU A 1 452 ? 28.859 -20.375 -12.875 1 90 452 LEU A CA 1
ATOM 3552 C C . LEU A 1 452 ? 28.188 -20.172 -14.227 1 90 452 LEU A C 1
ATOM 3554 O O . LEU A 1 452 ? 28.797 -20.406 -15.273 1 90 452 LEU A O 1
ATOM 3558 N N . GLY A 1 453 ? 26.938 -19.906 -14.172 1 90.69 453 GLY A N 1
ATOM 3559 C CA . GLY A 1 453 ? 26.156 -19.656 -15.375 1 90.69 453 GLY A CA 1
ATOM 3560 C C . GLY A 1 453 ? 25.531 -18.266 -15.406 1 90.69 453 GLY A C 1
ATOM 3561 O O . GLY A 1 453 ? 26.031 -17.344 -14.758 1 90.69 453 GLY A O 1
ATOM 3562 N N . CYS A 1 454 ? 24.531 -18.156 -16.188 1 91.31 454 CYS A N 1
ATOM 3563 C CA . CYS A 1 454 ? 23.891 -16.859 -16.359 1 91.31 454 CYS A CA 1
ATOM 3564 C C . CYS A 1 454 ? 23.188 -16.438 -15.078 1 91.31 454 CYS A C 1
ATOM 3566 O O . CYS A 1 454 ? 23.281 -15.289 -14.664 1 91.31 454 CYS A O 1
ATOM 3568 N N . ARG A 1 455 ? 22.531 -17.391 -14.383 1 92.75 455 ARG A N 1
ATOM 3569 C CA . ARG A 1 455 ? 21.797 -17.062 -13.164 1 92.75 455 ARG A CA 1
ATOM 3570 C C . ARG A 1 455 ? 22.75 -16.812 -11.992 1 92.75 455 ARG A C 1
ATOM 3572 O O . ARG A 1 455 ? 22.719 -15.742 -11.383 1 92.75 455 ARG A O 1
ATOM 3579 N N . SER A 1 456 ? 23.547 -17.812 -11.75 1 92.56 456 SER A N 1
ATOM 3580 C CA . SER A 1 456 ? 24.5 -17.656 -10.648 1 92.56 456 SER A CA 1
ATOM 3581 C C . SER A 1 456 ? 25.438 -16.5 -10.891 1 92.56 456 SER A C 1
ATOM 3583 O O . SER A 1 456 ? 25.734 -15.719 -9.969 1 92.56 456 SER A O 1
ATOM 3585 N N . GLY A 1 457 ? 25.891 -16.375 -12.117 1 93.44 457 GLY A N 1
ATOM 3586 C CA . GLY A 1 457 ? 26.75 -15.25 -12.445 1 93.44 457 GLY A CA 1
ATOM 3587 C C . GLY A 1 457 ? 26.031 -13.914 -12.352 1 93.44 457 GLY A C 1
ATOM 3588 O O . GLY A 1 457 ? 26.641 -12.906 -11.961 1 93.44 457 GLY A O 1
ATOM 3589 N N . GLY A 1 458 ? 24.781 -13.883 -12.719 1 94.94 458 GLY A N 1
ATOM 3590 C CA . GLY A 1 458 ? 24.016 -12.656 -12.617 1 94.94 458 GLY A CA 1
ATOM 3591 C C . GLY A 1 458 ? 23.859 -12.164 -11.188 1 94.94 458 GLY A C 1
ATOM 3592 O O . GLY A 1 458 ? 24.016 -10.969 -10.922 1 94.94 458 GLY A O 1
ATOM 3593 N N . TYR A 1 459 ? 23.641 -13.086 -10.281 1 96.25 459 TYR A N 1
ATOM 3594 C CA . TYR A 1 459 ? 23.5 -12.727 -8.875 1 96.25 459 TYR A CA 1
ATOM 3595 C C . TYR A 1 459 ? 24.828 -12.242 -8.297 1 96.25 459 TYR A C 1
ATOM 3597 O O . TYR A 1 459 ? 24.859 -11.297 -7.508 1 96.25 459 TYR A O 1
ATOM 3605 N N . MET A 1 460 ? 25.844 -12.859 -8.758 1 95.44 460 MET A N 1
ATOM 3606 C CA . MET A 1 460 ? 27.172 -12.461 -8.297 1 95.44 460 MET A CA 1
ATOM 3607 C C . MET A 1 460 ? 27.531 -11.062 -8.805 1 95.44 460 MET A C 1
ATOM 3609 O O . MET A 1 460 ? 28.062 -10.25 -8.047 1 95.44 460 MET A O 1
ATOM 3613 N N . ILE A 1 461 ? 27.203 -10.797 -10.023 1 96.19 461 ILE A N 1
ATOM 3614 C CA . ILE A 1 461 ? 27.516 -9.492 -10.609 1 96.19 461 ILE A CA 1
ATOM 3615 C C . ILE A 1 461 ? 26.766 -8.398 -9.852 1 96.19 461 ILE A C 1
ATOM 3617 O O . ILE A 1 461 ? 27.328 -7.336 -9.57 1 96.19 461 ILE A O 1
ATOM 3621 N N . PHE A 1 462 ? 25.578 -8.656 -9.516 1 97.31 462 PHE A N 1
ATOM 3622 C CA . PHE A 1 462 ? 24.797 -7.668 -8.773 1 97.31 462 PHE A CA 1
ATOM 3623 C C . PHE A 1 462 ? 25.453 -7.371 -7.426 1 97.31 462 PHE A C 1
ATOM 3625 O O . PHE A 1 462 ? 25.625 -6.207 -7.055 1 97.31 462 PHE A O 1
ATOM 3632 N N . GLY A 1 463 ? 25.859 -8.438 -6.723 1 96.25 463 GLY A N 1
ATOM 3633 C CA . GLY A 1 463 ? 26.516 -8.258 -5.438 1 96.25 463 GLY A CA 1
ATOM 3634 C C . GLY A 1 463 ? 27.844 -7.523 -5.543 1 96.25 463 GLY A C 1
ATOM 3635 O O . GLY A 1 463 ? 28.141 -6.645 -4.73 1 96.25 463 GLY A O 1
ATOM 3636 N N . LEU A 1 464 ? 28.531 -7.828 -6.543 1 96.06 464 LEU A N 1
ATOM 3637 C CA . LEU A 1 464 ? 29.844 -7.203 -6.738 1 96.06 464 LEU A CA 1
ATOM 3638 C C . LEU A 1 464 ? 29.688 -5.738 -7.129 1 96.06 464 LEU A C 1
ATOM 3640 O O . LEU A 1 464 ? 30.453 -4.887 -6.676 1 96.06 464 LEU A O 1
ATOM 3644 N N . ASN A 1 465 ? 28.734 -5.52 -7.984 1 97 465 ASN A N 1
ATOM 3645 C CA . ASN A 1 465 ? 28.484 -4.137 -8.367 1 97 465 ASN A CA 1
ATOM 3646 C C . ASN A 1 465 ? 28.047 -3.299 -7.164 1 97 465 ASN A C 1
ATOM 3648 O O . ASN A 1 465 ? 28.469 -2.15 -7.016 1 97 465 ASN A O 1
ATOM 3652 N N . ALA A 1 466 ? 27.219 -3.846 -6.355 1 97.25 466 ALA A N 1
ATOM 3653 C CA . ALA A 1 466 ? 26.781 -3.141 -5.156 1 97.25 466 ALA A CA 1
ATOM 3654 C C . ALA A 1 466 ? 27.969 -2.869 -4.219 1 97.25 466 ALA A C 1
ATOM 3656 O O . ALA A 1 466 ? 28.078 -1.783 -3.646 1 97.25 466 ALA A O 1
ATOM 3657 N N . THR A 1 467 ? 28.844 -3.812 -4.102 1 96.75 467 THR A N 1
ATOM 3658 C CA . THR A 1 467 ? 30.047 -3.65 -3.283 1 96.75 467 THR A CA 1
ATOM 3659 C C . THR A 1 467 ? 30.984 -2.619 -3.9 1 96.75 467 THR A C 1
ATOM 3661 O O . THR A 1 467 ? 31.594 -1.817 -3.186 1 96.75 467 THR A O 1
ATOM 3664 N N . GLY A 1 468 ? 31.047 -2.697 -5.203 1 95.62 468 GLY A N 1
ATOM 3665 C CA . GLY A 1 468 ? 31.859 -1.708 -5.895 1 95.62 468 GLY A CA 1
ATOM 3666 C C . GLY A 1 468 ? 31.375 -0.286 -5.68 1 95.62 468 GLY A C 1
ATOM 3667 O O . GLY A 1 468 ? 32.188 0.625 -5.484 1 95.62 468 GLY A O 1
ATOM 3668 N N . CYS A 1 469 ? 30.094 -0.091 -5.656 1 95.69 469 CYS A N 1
ATOM 3669 C CA . CYS A 1 469 ? 29.516 1.227 -5.395 1 95.69 469 CYS A CA 1
ATOM 3670 C C . CYS A 1 469 ? 29.859 1.693 -3.982 1 95.69 469 CYS A C 1
ATOM 3672 O O . CYS A 1 469 ? 30.141 2.871 -3.764 1 95.69 469 CYS A O 1
ATOM 3674 N N . LEU A 1 470 ? 29.812 0.794 -3.062 1 95.31 470 LEU A N 1
ATOM 3675 C CA . LEU A 1 470 ? 30.156 1.12 -1.685 1 95.31 470 LEU A CA 1
ATOM 3676 C C . LEU A 1 470 ? 31.609 1.592 -1.591 1 95.31 470 LEU A C 1
ATOM 3678 O O . LEU A 1 470 ? 31.891 2.643 -1.011 1 95.31 470 LEU A O 1
ATOM 3682 N N . ILE A 1 471 ? 32.469 0.852 -2.205 1 93.88 471 ILE A N 1
ATOM 3683 C CA . ILE A 1 471 ? 33.906 1.156 -2.139 1 93.88 471 ILE A CA 1
ATOM 3684 C C . ILE A 1 471 ? 34.188 2.494 -2.822 1 93.88 471 ILE A C 1
ATOM 3686 O O . ILE A 1 471 ? 34.906 3.334 -2.285 1 93.88 471 ILE A O 1
ATOM 3690 N N . LEU A 1 472 ? 33.562 2.701 -3.92 1 94 472 LEU A N 1
ATOM 3691 C CA . LEU A 1 472 ? 33.781 3.936 -4.668 1 94 472 LEU A CA 1
ATOM 3692 C C . LEU A 1 472 ? 33.25 5.141 -3.895 1 94 472 LEU A C 1
ATOM 3694 O O . LEU A 1 472 ? 33.906 6.188 -3.848 1 94 472 LEU A O 1
ATOM 3698 N N . GLU A 1 473 ? 32.094 5.016 -3.34 1 92.81 473 GLU A N 1
ATOM 3699 C CA . GLU A 1 473 ? 31.531 6.137 -2.609 1 92.81 473 GLU A CA 1
ATOM 3700 C C . GLU A 1 473 ? 32.312 6.438 -1.337 1 92.81 473 GLU A C 1
ATOM 3702 O O . GLU A 1 473 ? 32.531 7.602 -1.002 1 92.81 473 GLU A O 1
ATOM 3707 N N . MET A 1 474 ? 32.75 5.41 -0.704 1 89.69 474 MET A N 1
ATOM 3708 C CA . MET A 1 474 ? 33.531 5.613 0.502 1 89.69 474 MET A CA 1
ATOM 3709 C C . MET A 1 474 ? 34.906 6.211 0.161 1 89.69 474 MET A C 1
ATOM 3711 O O . MET A 1 474 ? 35.406 7.055 0.896 1 89.69 474 MET A O 1
ATOM 3715 N N . ALA A 1 475 ? 35.406 5.797 -0.885 1 88.5 475 ALA A N 1
ATOM 3716 C CA . ALA A 1 475 ? 36.688 6.344 -1.33 1 88.5 475 ALA A CA 1
ATOM 3717 C C . ALA A 1 475 ? 36.562 7.816 -1.715 1 88.5 475 ALA A C 1
ATOM 3719 O O . ALA A 1 475 ? 37.406 8.633 -1.376 1 88.5 475 ALA A O 1
ATOM 3720 N N . ALA A 1 476 ? 35.5 8.086 -2.412 1 88.69 476 ALA A N 1
ATOM 3721 C CA . ALA A 1 476 ? 35.25 9.477 -2.791 1 88.69 476 ALA A CA 1
ATOM 3722 C C . ALA A 1 476 ? 35.062 10.359 -1.558 1 88.69 476 ALA A C 1
ATOM 3724 O O . ALA A 1 476 ? 35.5 11.508 -1.53 1 88.69 476 ALA A O 1
ATOM 3725 N N . TRP A 1 477 ? 34.438 9.797 -0.645 1 85.31 477 TRP A N 1
ATOM 3726 C CA . TRP A 1 477 ? 34.188 10.523 0.594 1 85.31 477 TRP A CA 1
ATOM 3727 C C . TRP A 1 477 ? 35.469 10.758 1.355 1 85.31 477 TRP A C 1
ATOM 3729 O O . TRP A 1 477 ? 35.688 11.844 1.9 1 85.31 477 TRP A O 1
ATOM 3739 N N . ALA A 1 478 ? 36.344 9.844 1.359 1 80.81 478 ALA A N 1
ATOM 3740 C CA . ALA A 1 478 ? 37.594 9.883 2.143 1 80.81 478 ALA A CA 1
ATOM 3741 C C . ALA A 1 478 ? 38.656 10.734 1.444 1 80.81 478 ALA A C 1
ATOM 3743 O O . ALA A 1 478 ? 39.406 11.461 2.096 1 80.81 478 ALA A O 1
ATOM 3744 N N . PHE A 1 479 ? 38.656 10.695 0.124 1 83.56 479 PHE A N 1
ATOM 3745 C CA . PHE A 1 479 ? 39.844 11.219 -0.551 1 83.56 479 PHE A CA 1
ATOM 3746 C C . PHE A 1 479 ? 39.5 12.484 -1.33 1 83.56 479 PHE A C 1
ATOM 3748 O O . PHE A 1 479 ? 40.375 13.281 -1.652 1 83.56 479 PHE A O 1
ATOM 3755 N N . LEU A 1 480 ? 38.219 12.641 -1.63 1 84.62 480 LEU A N 1
ATOM 3756 C CA . LEU A 1 480 ? 37.875 13.781 -2.482 1 84.62 480 LEU A CA 1
ATOM 3757 C C . LEU A 1 480 ? 37.312 14.93 -1.659 1 84.62 480 LEU A C 1
ATOM 3759 O O . LEU A 1 480 ? 36.5 14.703 -0.766 1 84.62 480 LEU A O 1
ATOM 3763 N N . HIS A 1 481 ? 37.875 16.109 -1.852 1 78.12 481 HIS A N 1
ATOM 3764 C CA . HIS A 1 481 ? 37.344 17.312 -1.224 1 78.12 481 HIS A CA 1
ATOM 3765 C C . HIS A 1 481 ? 36.125 17.828 -1.969 1 78.12 481 HIS A C 1
ATOM 3767 O O . HIS A 1 481 ? 35.938 17.531 -3.148 1 78.12 481 HIS A O 1
ATOM 3773 N N . PRO A 1 482 ? 35.281 18.609 -1.195 1 78.06 482 PRO A N 1
ATOM 3774 C CA . PRO A 1 482 ? 34.094 19.156 -1.842 1 78.06 482 PRO A CA 1
ATOM 3775 C C . PRO A 1 482 ? 34.406 20.109 -2.99 1 78.06 482 PRO A C 1
ATOM 3777 O O . PRO A 1 482 ? 35.25 21 -2.832 1 78.06 482 PRO A O 1
ATOM 3780 N N . GLY A 1 483 ? 34.156 19.766 -4.258 1 79.88 483 GLY A N 1
ATOM 3781 C CA . GLY A 1 483 ? 34.438 20.547 -5.457 1 79.88 483 GLY A CA 1
ATOM 3782 C C . GLY A 1 483 ? 34.094 19.812 -6.738 1 79.88 483 GLY A C 1
ATOM 3783 O O . GLY A 1 483 ? 33.094 19.094 -6.793 1 79.88 483 GLY A O 1
ATOM 3784 N N . THR A 1 484 ? 34.906 20.109 -7.645 1 83.88 484 THR A N 1
ATOM 3785 C CA . THR A 1 484 ? 34.688 19.531 -8.961 1 83.88 484 THR A CA 1
ATOM 3786 C C . THR A 1 484 ? 34.906 18.016 -8.938 1 83.88 484 THR A C 1
ATOM 3788 O O . THR A 1 484 ? 34.188 17.281 -9.617 1 83.88 484 THR A O 1
ATOM 3791 N N . GLY A 1 485 ? 35.875 17.656 -8.148 1 83.69 485 GLY A N 1
ATOM 3792 C CA . GLY A 1 485 ? 36.125 16.234 -8.031 1 83.69 485 GLY A CA 1
ATOM 3793 C C . GLY A 1 485 ? 34.969 15.453 -7.461 1 83.69 485 GLY A C 1
ATOM 3794 O O . GLY A 1 485 ? 34.594 14.383 -7.965 1 83.69 485 GLY A O 1
ATOM 3795 N N . ARG A 1 486 ? 34.344 15.938 -6.547 1 86.19 486 ARG A N 1
ATOM 3796 C CA . ARG A 1 486 ? 33.188 15.273 -5.926 1 86.19 486 ARG A CA 1
ATOM 3797 C C . ARG A 1 486 ? 31.984 15.297 -6.844 1 86.19 486 ARG A C 1
ATOM 3799 O O . ARG A 1 486 ? 31.172 14.367 -6.84 1 86.19 486 ARG A O 1
ATOM 3806 N N . ARG A 1 487 ? 31.969 16.25 -7.602 1 87.81 487 ARG A N 1
ATOM 3807 C CA . ARG A 1 487 ? 30.859 16.328 -8.555 1 87.81 487 ARG A CA 1
ATOM 3808 C C . ARG A 1 487 ? 31 15.258 -9.633 1 87.81 487 ARG A C 1
ATOM 3810 O O . ARG A 1 487 ? 30 14.648 -10.039 1 87.81 487 ARG A O 1
ATOM 3817 N N . MET A 1 488 ? 32.188 15.141 -10.023 1 91 488 MET A N 1
ATOM 3818 C CA . MET A 1 488 ? 32.438 14.094 -11.016 1 91 488 MET A CA 1
ATOM 3819 C C . MET A 1 488 ? 32.156 12.711 -10.43 1 91 488 MET A C 1
ATOM 3821 O O . MET A 1 488 ? 31.609 11.844 -11.094 1 91 488 MET A O 1
ATOM 3825 N N . ALA A 1 489 ? 32.625 12.57 -9.234 1 91.12 489 ALA A N 1
ATOM 3826 C CA . ALA A 1 489 ? 32.406 11.297 -8.555 1 91.12 489 ALA A CA 1
ATOM 3827 C C . ALA A 1 489 ? 30.906 11.023 -8.406 1 91.12 489 ALA A C 1
ATOM 3829 O O . ALA A 1 489 ? 30.469 9.883 -8.508 1 91.12 489 ALA A O 1
ATOM 3830 N N . GLN A 1 490 ? 30.172 11.992 -8.203 1 91.69 490 GLN A N 1
ATOM 3831 C CA . GLN A 1 490 ? 28.734 11.852 -8.062 1 91.69 490 GLN A CA 1
ATOM 3832 C C . GLN A 1 490 ? 28.109 11.352 -9.359 1 91.69 490 GLN A C 1
ATOM 3834 O O . GLN A 1 490 ? 27.219 10.5 -9.336 1 91.69 490 GLN A O 1
ATOM 3839 N N . TRP A 1 491 ? 28.594 11.789 -10.414 1 92.12 491 TRP A N 1
ATOM 3840 C CA . TRP A 1 491 ? 28.047 11.383 -11.703 1 92.12 491 TRP A CA 1
ATOM 3841 C C . TRP A 1 491 ? 28.438 9.938 -12.023 1 92.12 491 TRP A C 1
ATOM 3843 O O . TRP A 1 491 ? 27.625 9.188 -12.578 1 92.12 491 TRP A O 1
ATOM 3853 N N . VAL A 1 492 ? 29.625 9.641 -11.695 1 93.38 492 VAL A N 1
ATOM 3854 C CA . VAL A 1 492 ? 30.078 8.266 -11.914 1 93.38 492 VAL A CA 1
ATOM 3855 C C . VAL A 1 492 ? 29.266 7.309 -11.055 1 93.38 492 VAL A C 1
ATOM 3857 O O . VAL A 1 492 ? 28.844 6.246 -11.516 1 93.38 492 VAL A O 1
ATOM 3860 N N . LEU A 1 493 ? 29.031 7.719 -9.875 1 95.31 493 LEU A N 1
ATOM 3861 C CA . LEU A 1 493 ? 28.25 6.883 -8.969 1 95.31 493 LEU A CA 1
ATOM 3862 C C . LEU A 1 493 ? 26.812 6.766 -9.438 1 95.31 493 LEU A C 1
ATOM 3864 O O . LEU A 1 493 ? 26.203 5.691 -9.352 1 95.31 493 LEU A O 1
ATOM 3868 N N . ARG A 1 494 ? 26.266 7.762 -9.969 1 94.38 494 ARG A N 1
ATOM 3869 C CA . ARG A 1 494 ? 24.906 7.723 -10.5 1 94.38 494 ARG A CA 1
ATOM 3870 C C . ARG A 1 494 ? 24.812 6.766 -11.688 1 94.38 494 ARG A C 1
ATOM 3872 O O . ARG A 1 494 ? 23.828 6.043 -11.828 1 94.38 494 ARG A O 1
ATOM 3879 N N . LEU A 1 495 ? 25.781 6.793 -12.438 1 93.75 495 LEU A N 1
ATOM 3880 C CA . LEU A 1 495 ? 25.812 5.891 -13.586 1 93.75 495 LEU A CA 1
ATOM 3881 C C . LEU A 1 495 ? 25.938 4.438 -13.133 1 93.75 495 LEU A C 1
ATOM 3883 O O . LEU A 1 495 ? 25.281 3.553 -13.68 1 93.75 495 LEU A O 1
ATOM 3887 N N . CYS A 1 496 ? 26.781 4.25 -12.18 1 95.69 496 CYS A N 1
ATOM 3888 C CA . CYS A 1 496 ? 26.953 2.902 -11.648 1 95.69 496 CYS A CA 1
ATOM 3889 C C . CYS A 1 496 ? 25.656 2.402 -11.023 1 95.69 496 CYS A C 1
ATOM 3891 O O . CYS A 1 496 ? 25.281 1.24 -11.203 1 95.69 496 CYS A O 1
ATOM 3893 N N . GLU A 1 497 ? 25.016 3.246 -10.352 1 96.62 497 GLU A N 1
ATOM 3894 C CA . GLU A 1 497 ? 23.734 2.893 -9.727 1 96.62 497 GLU A CA 1
ATOM 3895 C C . GLU A 1 497 ? 22.688 2.574 -10.781 1 96.62 497 GLU A C 1
ATOM 3897 O O . GLU A 1 497 ? 21.922 1.618 -10.633 1 96.62 497 GLU A O 1
ATOM 3902 N N . PHE A 1 498 ? 22.688 3.281 -11.789 1 95 498 PHE A N 1
ATOM 3903 C CA . PHE A 1 498 ? 21.75 3.057 -12.875 1 95 498 PHE A CA 1
ATOM 3904 C C . PHE A 1 498 ? 22.031 1.735 -13.578 1 95 498 PHE A C 1
ATOM 3906 O O . PHE A 1 498 ? 21.109 0.984 -13.898 1 95 498 PHE A O 1
ATOM 3913 N N . THR A 1 499 ? 23.219 1.479 -13.805 1 95.75 499 THR A N 1
ATOM 3914 C CA . THR A 1 499 ? 23.609 0.243 -14.477 1 95.75 499 THR A CA 1
ATOM 3915 C C . THR A 1 499 ? 23.25 -0.971 -13.625 1 95.75 499 THR A C 1
ATOM 3917 O O . THR A 1 499 ? 22.766 -1.977 -14.141 1 95.75 499 THR A O 1
ATOM 3920 N N . ASN A 1 500 ? 23.531 -0.864 -12.359 1 97.31 500 ASN A N 1
ATOM 3921 C CA . ASN A 1 500 ? 23.203 -1.985 -11.484 1 97.31 500 ASN A CA 1
ATOM 3922 C C . ASN A 1 500 ? 21.688 -2.156 -11.344 1 97.31 500 ASN A C 1
ATOM 3924 O O . ASN A 1 500 ? 21.203 -3.275 -11.18 1 97.31 500 ASN A O 1
ATOM 3928 N N . PHE A 1 501 ? 20.984 -1.039 -11.383 1 96.06 501 PHE A N 1
ATOM 3929 C CA . PHE A 1 501 ? 19.531 -1.093 -11.391 1 96.06 501 PHE A CA 1
ATOM 3930 C C . PHE A 1 501 ? 19.031 -1.817 -12.633 1 96.06 501 PHE A C 1
ATOM 3932 O O . PHE A 1 501 ? 18.172 -2.695 -12.539 1 96.06 501 PHE A O 1
ATOM 3939 N N . CYS A 1 502 ? 19.547 -1.514 -13.719 1 94.25 502 CYS A N 1
ATOM 3940 C CA . CYS A 1 502 ? 19.156 -2.148 -14.969 1 94.25 502 CYS A CA 1
ATOM 3941 C C . CYS A 1 502 ? 19.516 -3.631 -14.969 1 94.25 502 CYS A C 1
ATOM 3943 O O . CYS A 1 502 ? 18.766 -4.453 -15.5 1 94.25 502 CYS A O 1
ATOM 3945 N N . TRP A 1 503 ? 20.641 -3.887 -14.398 1 96.38 503 TRP A N 1
ATOM 3946 C CA . TRP A 1 503 ? 21.047 -5.281 -14.297 1 96.38 503 TRP A CA 1
ATOM 3947 C C . TRP A 1 503 ? 20.062 -6.082 -13.453 1 96.38 503 TRP A C 1
ATOM 3949 O O . TRP A 1 503 ? 19.703 -7.207 -13.812 1 96.38 503 TRP A O 1
ATOM 3959 N N . LEU A 1 504 ? 19.656 -5.504 -12.359 1 96.5 504 LEU A N 1
ATOM 3960 C CA . LEU A 1 504 ? 18.688 -6.176 -11.5 1 96.5 504 LEU A CA 1
ATOM 3961 C C . LEU A 1 504 ? 17.359 -6.359 -12.219 1 96.5 504 LEU A C 1
ATOM 3963 O O . LEU A 1 504 ? 16.75 -7.426 -12.133 1 96.5 504 LEU A O 1
ATOM 3967 N N . VAL A 1 505 ? 16.922 -5.355 -12.93 1 93.44 505 VAL A N 1
ATOM 3968 C CA . VAL A 1 505 ? 15.68 -5.441 -13.695 1 93.44 505 VAL A CA 1
ATOM 3969 C C . VAL A 1 505 ? 15.812 -6.531 -14.758 1 93.44 505 VAL A C 1
ATOM 3971 O O . VAL A 1 505 ? 14.875 -7.301 -14.992 1 93.44 505 VAL A O 1
ATOM 3974 N N . TYR A 1 506 ? 16.938 -6.641 -15.305 1 94.62 506 TYR A N 1
ATOM 3975 C CA . TYR A 1 506 ? 17.188 -7.676 -16.297 1 94.62 506 TYR A CA 1
ATOM 3976 C C . TYR A 1 506 ? 17.094 -9.07 -15.688 1 94.62 506 TYR A C 1
ATOM 3978 O O . TYR A 1 506 ? 16.5 -9.977 -16.281 1 94.62 506 TYR A O 1
ATOM 3986 N N . ILE A 1 507 ? 17.672 -9.227 -14.539 1 95.38 507 ILE A N 1
ATOM 3987 C CA . ILE A 1 507 ? 17.609 -10.516 -13.852 1 95.38 507 ILE A CA 1
ATOM 3988 C C . ILE A 1 507 ? 16.156 -10.906 -13.609 1 95.38 507 ILE A C 1
ATOM 3990 O O . ILE A 1 507 ? 15.766 -12.047 -13.867 1 95.38 507 ILE A O 1
ATOM 3994 N N . ILE A 1 508 ? 15.375 -9.961 -13.203 1 94.06 508 ILE A N 1
ATOM 3995 C CA . ILE A 1 508 ? 13.984 -10.234 -12.875 1 94.06 508 ILE A CA 1
ATOM 3996 C C . ILE A 1 508 ? 13.211 -10.578 -14.141 1 94.06 508 ILE A C 1
ATOM 3998 O O . ILE A 1 508 ? 12.453 -11.555 -14.172 1 94.06 508 ILE A O 1
ATOM 4002 N N . VAL A 1 509 ? 13.461 -9.852 -15.195 1 91.75 509 VAL A N 1
ATOM 4003 C CA . VAL A 1 509 ? 12.758 -10.07 -16.453 1 91.75 509 VAL A CA 1
ATOM 4004 C C . VAL A 1 509 ? 13.195 -11.398 -17.078 1 91.75 509 VAL A C 1
ATOM 4006 O O . VAL A 1 509 ? 12.367 -12.156 -17.562 1 91.75 509 VAL A O 1
ATOM 4009 N N . ALA A 1 510 ? 14.414 -11.672 -16.984 1 92.81 510 ALA A N 1
ATOM 4010 C CA . ALA A 1 510 ? 14.945 -12.906 -17.562 1 92.81 510 ALA A CA 1
ATOM 4011 C C . ALA A 1 510 ? 14.414 -14.125 -16.828 1 92.81 510 ALA A C 1
ATOM 4013 O O . ALA A 1 510 ? 14.094 -15.148 -17.438 1 92.81 510 ALA A O 1
ATOM 4014 N N . GLN A 1 511 ? 14.305 -14.031 -15.555 1 92.12 511 GLN A N 1
ATOM 4015 C CA . GLN A 1 511 ? 13.766 -15.141 -14.781 1 92.12 511 GLN A CA 1
ATOM 4016 C C . GLN A 1 511 ? 12.258 -15.281 -14.984 1 92.12 511 GLN A C 1
ATOM 4018 O O . GLN A 1 511 ? 11.727 -16.391 -14.992 1 92.12 511 GLN A O 1
ATOM 4023 N N . THR A 1 512 ? 11.57 -14.18 -15.172 1 89.81 512 THR A N 1
ATOM 4024 C CA . THR A 1 512 ? 10.117 -14.203 -15.297 1 89.81 512 THR A CA 1
ATOM 4025 C C . THR A 1 512 ? 9.688 -14.773 -16.641 1 89.81 512 THR A C 1
ATOM 4027 O O . THR A 1 512 ? 8.758 -15.586 -16.719 1 89.81 512 THR A O 1
ATOM 4030 N N . PHE A 1 513 ? 10.438 -14.43 -17.656 1 88.88 513 PHE A N 1
ATOM 4031 C CA . PHE A 1 513 ? 10 -14.836 -18.984 1 88.88 513 PHE A CA 1
ATOM 4032 C C . PHE A 1 513 ? 10.836 -16 -19.5 1 88.88 513 PHE A C 1
ATOM 4034 O O . PHE A 1 513 ? 10.57 -16.531 -20.578 1 88.88 513 PHE A O 1
ATOM 4041 N N . GLY A 1 514 ? 11.805 -16.469 -18.812 1 89.69 514 GLY A N 1
ATOM 4042 C CA . GLY A 1 514 ? 12.578 -17.641 -19.172 1 89.69 514 GLY A CA 1
ATOM 4043 C C . GLY A 1 514 ? 13.672 -17.359 -20.172 1 89.69 514 GLY A C 1
ATOM 4044 O O . GLY A 1 514 ? 14.023 -18.219 -20.984 1 89.69 514 GLY A O 1
ATOM 4045 N N . ILE A 1 515 ? 14.211 -16.219 -20.141 1 88.94 515 ILE A N 1
ATOM 4046 C CA . ILE A 1 515 ? 15.305 -15.875 -21.047 1 88.94 515 ILE A CA 1
ATOM 4047 C C . ILE A 1 515 ? 16.547 -16.703 -20.688 1 88.94 515 ILE A C 1
ATOM 4049 O O . ILE A 1 515 ? 17.359 -17.016 -21.562 1 88.94 515 ILE A O 1
ATOM 4053 N N . TYR A 1 516 ? 16.594 -17.219 -19.5 1 90.31 516 TYR A N 1
ATOM 4054 C CA . TYR A 1 516 ? 17.734 -17.984 -19.031 1 90.31 516 TYR A CA 1
ATOM 4055 C C . TYR A 1 516 ? 17.625 -19.438 -19.469 1 90.31 516 TYR A C 1
ATOM 4057 O O . TYR A 1 516 ? 18.562 -20.219 -19.297 1 90.31 516 TYR A O 1
ATOM 4065 N N . ASN A 1 517 ? 16.484 -19.781 -20.047 1 89.12 517 ASN A N 1
ATOM 4066 C CA . ASN A 1 517 ? 16.297 -21.141 -20.531 1 89.12 517 ASN A CA 1
ATOM 4067 C C . ASN A 1 517 ? 16.844 -21.312 -21.953 1 89.12 517 ASN A C 1
ATOM 4069 O O . ASN A 1 517 ? 16.109 -21.641 -22.875 1 89.12 517 ASN A O 1
ATOM 4073 N N . SER A 1 518 ? 18.109 -21.062 -22.047 1 90.19 518 SER A N 1
ATOM 4074 C CA . SER A 1 518 ? 18.859 -21.266 -23.281 1 90.19 518 SER A CA 1
ATOM 4075 C C . SER A 1 518 ? 20 -22.234 -23.078 1 90.19 518 SER A C 1
ATOM 4077 O O . SER A 1 518 ? 20.422 -22.5 -21.953 1 90.19 518 SER A O 1
ATOM 4079 N N . CYS A 1 519 ? 20.375 -22.828 -24.188 1 90.88 519 CYS A N 1
ATOM 4080 C CA . CYS A 1 519 ? 21.484 -23.766 -24.109 1 90.88 519 CYS A CA 1
ATOM 4081 C C . CYS A 1 519 ? 22.719 -23.094 -23.5 1 90.88 519 CYS A C 1
ATOM 4083 O O . CYS A 1 519 ? 23.422 -23.719 -22.703 1 90.88 519 CYS A O 1
ATOM 4085 N N . ARG A 1 520 ? 22.938 -21.859 -23.766 1 89.12 520 ARG A N 1
ATOM 4086 C CA . ARG A 1 520 ? 24.078 -21.125 -23.266 1 89.12 520 ARG A CA 1
ATOM 4087 C C . ARG A 1 520 ? 24 -20.969 -21.75 1 89.12 520 ARG A C 1
ATOM 4089 O O . ARG A 1 520 ? 25 -21.125 -21.047 1 89.12 520 ARG A O 1
ATOM 4096 N N . CYS A 1 521 ? 22.906 -20.656 -21.219 1 90.19 521 CYS A N 1
ATOM 4097 C CA . CYS A 1 521 ? 22.75 -20.422 -19.797 1 90.19 521 CYS A CA 1
ATOM 4098 C C . CYS A 1 521 ? 22.656 -21.734 -19.031 1 90.19 521 CYS A C 1
ATOM 4100 O O . CYS A 1 521 ? 23.109 -21.828 -17.891 1 90.19 521 CYS A O 1
ATOM 4102 N N . LYS A 1 522 ? 22.125 -22.734 -19.641 1 89.06 522 LYS A N 1
ATOM 4103 C CA . LYS A 1 522 ? 21.969 -24.031 -18.984 1 89.06 522 LYS A CA 1
ATOM 4104 C C . LYS A 1 522 ? 23.312 -24.766 -18.906 1 89.06 522 LYS A C 1
ATOM 4106 O O . LYS A 1 522 ? 23.484 -25.641 -18.062 1 89.06 522 LYS A O 1
ATOM 4111 N N . SER A 1 523 ? 24.234 -24.484 -19.781 1 90.19 523 SER A N 1
ATOM 4112 C CA . SER A 1 523 ? 25.516 -25.172 -19.812 1 90.19 523 SER A CA 1
ATOM 4113 C C . SER A 1 523 ? 26.516 -24.5 -18.875 1 90.19 523 SER A C 1
ATOM 4115 O O . SER A 1 523 ? 27.641 -24.984 -18.703 1 90.19 523 SER A O 1
ATOM 4117 N N . SER A 1 524 ? 26.188 -23.453 -18.125 1 87.25 524 SER A N 1
ATOM 4118 C CA . SER A 1 524 ? 27.047 -22.75 -17.188 1 87.25 524 SER A CA 1
ATOM 4119 C C . SER A 1 524 ? 28.453 -22.578 -17.75 1 87.25 524 SER A C 1
ATOM 4121 O O . SER A 1 524 ? 29.438 -23 -17.141 1 87.25 524 SER A O 1
ATOM 4123 N N . MET A 1 525 ? 28.625 -21.859 -18.797 1 83.94 525 MET A N 1
ATOM 4124 C CA . MET A 1 525 ? 29.875 -21.781 -19.547 1 83.94 525 MET A CA 1
ATOM 4125 C C . MET A 1 525 ? 30.812 -20.75 -18.922 1 83.94 525 MET A C 1
ATOM 4127 O O . MET A 1 525 ? 31.969 -20.641 -19.328 1 83.94 525 MET A O 1
ATOM 4131 N N . TRP A 1 526 ? 30.359 -20.047 -17.969 1 85.94 526 TRP A N 1
ATOM 4132 C CA . TRP A 1 526 ? 31.172 -18.938 -17.469 1 85.94 526 TRP A CA 1
ATOM 4133 C C . TRP A 1 526 ? 32.281 -19.453 -16.562 1 85.94 526 TRP A C 1
ATOM 4135 O O . TRP A 1 526 ? 33.312 -18.797 -16.422 1 85.94 526 TRP A O 1
ATOM 4145 N N . GLY A 1 527 ? 32.031 -20.609 -16.016 1 76.62 527 GLY A N 1
ATOM 4146 C CA . GLY A 1 527 ? 33.031 -21.156 -15.117 1 76.62 527 GLY A CA 1
ATOM 4147 C C . GLY A 1 527 ? 33.656 -22.453 -15.633 1 76.62 527 GLY A C 1
ATOM 4148 O O . GLY A 1 527 ? 33.312 -22.922 -16.719 1 76.62 527 GLY A O 1
ATOM 4149 N N . GLY A 1 528 ? 34.688 -22.984 -15.078 1 70.69 528 GLY A N 1
ATOM 4150 C CA . GLY A 1 528 ? 35.406 -24.156 -15.516 1 70.69 528 GLY A CA 1
ATOM 4151 C C . GLY A 1 528 ? 34.688 -25.469 -15.266 1 70.69 528 GLY A C 1
ATOM 4152 O O . GLY A 1 528 ? 35 -26.5 -15.859 1 70.69 528 GLY A O 1
ATOM 4153 N N . ALA A 1 529 ? 33.688 -25.453 -14.461 1 71.81 529 ALA A N 1
ATOM 4154 C CA . ALA A 1 529 ? 33.062 -26.734 -14.086 1 71.81 529 ALA A CA 1
ATOM 4155 C C . ALA A 1 529 ? 31.812 -27 -14.93 1 71.81 529 ALA A C 1
ATOM 4157 O O . ALA A 1 529 ? 31.203 -28.062 -14.828 1 71.81 529 ALA A O 1
ATOM 4158 N N . GLY A 1 530 ? 31.484 -26.172 -15.898 1 78.56 530 GLY A N 1
ATOM 4159 C CA . GLY A 1 530 ? 30.281 -26.328 -16.703 1 78.56 530 GLY A CA 1
ATOM 4160 C C . GLY A 1 530 ? 30.562 -26.656 -18.156 1 78.56 530 GLY A C 1
ATOM 4161 O O . GLY A 1 530 ? 31.609 -27.219 -18.469 1 78.56 530 GLY A O 1
ATOM 4162 N N . GLY A 1 531 ? 29.625 -26.781 -19.016 1 84.5 531 GLY A N 1
ATOM 4163 C CA . GLY A 1 531 ? 29.75 -27.031 -20.453 1 84.5 531 GLY A CA 1
ATOM 4164 C C . GLY A 1 531 ? 28.891 -28.172 -20.938 1 84.5 531 GLY A C 1
ATOM 4165 O O . GLY A 1 531 ? 29.094 -28.688 -22.031 1 84.5 531 GLY A O 1
ATOM 4166 N N . TYR A 1 532 ? 28.125 -28.594 -19.984 1 90.06 532 TYR A N 1
ATOM 4167 C CA . TYR A 1 532 ? 27.234 -29.688 -20.359 1 90.06 532 TYR A CA 1
ATOM 4168 C C . TYR A 1 532 ? 25.781 -29.344 -20.047 1 90.06 532 TYR A C 1
ATOM 4170 O O . TYR A 1 532 ? 25.516 -28.375 -19.328 1 90.06 532 TYR A O 1
ATOM 4178 N N . VAL A 1 533 ? 24.938 -30.031 -20.734 1 89.81 533 VAL A N 1
ATOM 4179 C CA . VAL A 1 533 ? 23.5 -29.875 -20.5 1 89.81 533 VAL A CA 1
ATOM 4180 C C . VAL A 1 533 ? 22.891 -31.234 -20.156 1 89.81 533 VAL A C 1
ATOM 4182 O O . VAL A 1 533 ? 23.25 -32.25 -20.75 1 89.81 533 VAL A O 1
ATOM 4185 N N . ASP A 1 534 ? 22.109 -31.125 -19.094 1 88.19 534 ASP A N 1
ATOM 4186 C CA . ASP A 1 534 ? 21.375 -32.312 -18.734 1 88.19 534 ASP A CA 1
ATOM 4187 C C . ASP A 1 534 ? 19.875 -32.125 -18.938 1 88.19 534 ASP A C 1
ATOM 4189 O O . ASP A 1 534 ? 19.391 -31.016 -19.016 1 88.19 534 ASP A O 1
ATOM 4193 N N . PHE A 1 535 ? 19.188 -33.25 -19.172 1 85 535 PHE A N 1
ATOM 4194 C CA . PHE A 1 535 ? 17.75 -33.188 -19.438 1 85 535 PHE A CA 1
ATOM 4195 C C . PHE A 1 535 ? 16.969 -33.906 -18.344 1 85 535 PHE A C 1
ATOM 4197 O O . PHE A 1 535 ? 15.812 -34.281 -18.547 1 85 535 PHE A O 1
ATOM 4204 N N . GLU A 1 536 ? 17.641 -33.969 -17.172 1 82.75 536 GLU A N 1
ATOM 4205 C CA . GLU A 1 536 ? 16.953 -34.625 -16.062 1 82.75 536 GLU A CA 1
ATOM 4206 C C . GLU A 1 536 ? 16.094 -33.625 -15.297 1 82.75 536 GLU A C 1
ATOM 4208 O O . GLU A 1 536 ? 16.203 -32.406 -15.508 1 82.75 536 GLU A O 1
ATOM 4213 N N . GLY A 1 537 ? 15.156 -34.156 -14.539 1 75.88 537 GLY A N 1
ATOM 4214 C CA . GLY A 1 537 ? 14.25 -33.312 -13.781 1 75.88 537 GLY A CA 1
ATOM 4215 C C . GLY A 1 537 ? 14.633 -33.188 -12.32 1 75.88 537 GLY A C 1
ATOM 4216 O O . GLY A 1 537 ? 15.633 -33.75 -11.883 1 75.88 537 GLY A O 1
ATOM 4217 N N . VAL A 1 538 ? 13.898 -32.406 -11.609 1 78.81 538 VAL A N 1
ATOM 4218 C CA . VAL A 1 538 ? 14.164 -32.062 -10.219 1 78.81 538 VAL A CA 1
ATOM 4219 C C . VAL A 1 538 ? 14.078 -33.312 -9.359 1 78.81 538 VAL A C 1
ATOM 4221 O O . VAL A 1 538 ? 14.891 -33.531 -8.453 1 78.81 538 VAL A O 1
ATOM 4224 N N . PRO A 1 539 ? 13.164 -34.219 -9.68 1 76.94 539 PRO A N 1
ATOM 4225 C CA . PRO A 1 539 ? 13.125 -35.438 -8.852 1 76.94 539 PRO A CA 1
ATOM 4226 C C . PRO A 1 539 ? 14.43 -36.25 -8.922 1 76.94 539 PRO A C 1
ATOM 4228 O O . PRO A 1 539 ? 14.82 -36.875 -7.938 1 76.94 539 PRO A O 1
ATOM 4231 N N . TYR A 1 540 ? 15.008 -36.219 -10.086 1 81.75 540 TYR A N 1
ATOM 4232 C CA . TYR A 1 540 ? 16.297 -36.875 -10.242 1 81.75 540 TYR A CA 1
ATOM 4233 C C . TYR A 1 540 ? 17.359 -36.219 -9.375 1 81.75 540 TYR A C 1
ATOM 4235 O O . TYR A 1 540 ? 18.125 -36.938 -8.695 1 81.75 540 TYR A O 1
ATOM 4243 N N . TYR A 1 541 ? 17.406 -34.969 -9.312 1 83.81 541 TYR A N 1
ATOM 4244 C CA . TYR A 1 541 ? 18.406 -34.25 -8.531 1 83.81 541 TYR A CA 1
ATOM 4245 C C . TYR A 1 541 ? 18.156 -34.406 -7.039 1 83.81 541 TYR A C 1
ATOM 4247 O O . TYR A 1 541 ? 19.109 -34.438 -6.25 1 83.81 541 TYR A O 1
ATOM 4255 N N . LYS A 1 542 ? 16.953 -34.469 -6.668 1 82.94 542 LYS A N 1
ATOM 4256 C CA . LYS A 1 542 ? 16.594 -34.625 -5.258 1 82.94 542 LYS A CA 1
ATOM 4257 C C . LYS A 1 542 ? 17.062 -35.969 -4.699 1 82.94 542 LYS A C 1
ATOM 4259 O O . LYS A 1 542 ? 17.375 -36.062 -3.512 1 82.94 542 LYS A O 1
ATOM 4264 N N . SER A 1 543 ? 17.094 -36.906 -5.621 1 83 543 SER A N 1
ATOM 4265 C CA . SER A 1 543 ? 17.594 -38.219 -5.188 1 83 543 SER A CA 1
ATOM 4266 C C . SER A 1 543 ? 19.062 -38.156 -4.777 1 83 543 SER A C 1
ATOM 4268 O O . SER A 1 543 ? 19.531 -38.969 -4.012 1 83 543 SER A O 1
ATOM 4270 N N . TYR A 1 544 ? 19.734 -37.125 -5.215 1 85.12 544 TYR A N 1
ATOM 4271 C CA . TYR A 1 544 ? 21.141 -36.938 -4.867 1 85.12 544 TYR A CA 1
ATOM 4272 C C . TYR A 1 544 ? 21.312 -35.781 -3.881 1 85.12 544 TYR A C 1
ATOM 4274 O O . TYR A 1 544 ? 22.344 -35.094 -3.896 1 85.12 544 TYR A O 1
ATOM 4282 N N . HIS A 1 545 ? 20.391 -35.375 -3.088 1 83.06 545 HIS A N 1
ATOM 4283 C CA . HIS A 1 545 ? 20.359 -34.5 -1.93 1 83.06 545 HIS A CA 1
ATOM 4284 C C . HIS A 1 545 ? 20.703 -33.062 -2.326 1 83.06 545 HIS A C 1
ATOM 4286 O O . HIS A 1 545 ? 21.469 -32.375 -1.631 1 83.06 545 HIS A O 1
ATOM 4292 N N . ILE A 1 546 ? 20.312 -32.562 -3.395 1 86.25 546 ILE A N 1
ATOM 4293 C CA . ILE A 1 546 ? 20.516 -31.203 -3.822 1 86.25 546 ILE A CA 1
ATOM 4294 C C . ILE A 1 546 ? 19.812 -30.25 -2.861 1 86.25 546 ILE A C 1
ATOM 4296 O O . ILE A 1 546 ? 20.141 -29.062 -2.781 1 86.25 546 ILE A O 1
ATOM 4300 N N . GLU A 1 547 ? 18.875 -30.688 -2.047 1 85.88 547 GLU A N 1
ATOM 4301 C CA . GLU A 1 547 ? 18.062 -29.891 -1.135 1 85.88 547 GLU A CA 1
ATOM 4302 C C . GLU A 1 547 ? 18.922 -29.281 -0.024 1 85.88 547 GLU A C 1
ATOM 4304 O O . GLU A 1 547 ? 18.594 -28.234 0.525 1 85.88 547 GLU A O 1
ATOM 4309 N N . ASN A 1 548 ? 20.031 -29.938 0.235 1 85.44 548 ASN A N 1
ATOM 4310 C CA . ASN A 1 548 ? 20.906 -29.406 1.287 1 85.44 548 ASN A CA 1
ATOM 4311 C C . ASN A 1 548 ? 21.547 -28.094 0.874 1 85.44 548 ASN A C 1
ATOM 4313 O O . ASN A 1 548 ? 21.688 -27.188 1.692 1 85.44 548 ASN A O 1
ATOM 4317 N N . SER A 1 549 ? 21.969 -28.047 -0.356 1 85.56 549 SER A N 1
ATOM 4318 C CA . SER A 1 549 ? 22.562 -26.812 -0.835 1 85.56 549 SER A CA 1
ATOM 4319 C C . SER A 1 549 ? 21.516 -25.688 -0.917 1 85.56 549 SER A C 1
ATOM 4321 O O . SER A 1 549 ? 21.828 -24.531 -0.616 1 85.56 549 SER A O 1
ATOM 4323 N N . TRP A 1 550 ? 20.328 -26.031 -1.316 1 89.25 550 TRP A N 1
ATOM 4324 C CA . TRP A 1 550 ? 19.25 -25.047 -1.353 1 89.25 550 TRP A CA 1
ATOM 4325 C C . TRP A 1 550 ? 18.922 -24.547 0.05 1 89.25 550 TRP A C 1
ATOM 4327 O O . TRP A 1 550 ? 18.656 -23.359 0.244 1 89.25 550 TRP A O 1
ATOM 4337 N N . LEU A 1 551 ? 19.016 -25.484 1.002 1 90.5 551 LEU A N 1
ATOM 4338 C CA . LEU A 1 551 ? 18.703 -25.141 2.385 1 90.5 551 LEU A CA 1
ATOM 4339 C C . LEU A 1 551 ? 19.734 -24.172 2.957 1 90.5 551 LEU A C 1
ATOM 4341 O O . LEU A 1 551 ? 19.375 -23.25 3.697 1 90.5 551 LEU A O 1
ATOM 4345 N N . LEU A 1 552 ? 20.906 -24.406 2.596 1 90.75 552 LEU A N 1
ATOM 4346 C CA . LEU A 1 552 ? 21.969 -23.516 3.084 1 90.75 552 LEU A CA 1
ATOM 4347 C C . LEU A 1 552 ? 21.781 -22.094 2.561 1 90.75 552 LEU A C 1
ATOM 4349 O O . LEU A 1 552 ? 21.906 -21.125 3.314 1 90.75 552 LEU A O 1
ATOM 4353 N N . GLY A 1 553 ? 21.531 -21.984 1.301 1 93.12 553 GLY A N 1
ATOM 4354 C CA . GLY A 1 553 ? 21.281 -20.672 0.739 1 93.12 553 GLY A CA 1
ATOM 4355 C C . GLY A 1 553 ? 20.047 -20 1.312 1 93.12 553 GLY A C 1
ATOM 4356 O O . GLY A 1 553 ? 20.078 -18.812 1.638 1 93.12 553 GLY A O 1
ATOM 4357 N N . THR A 1 554 ? 19.047 -20.734 1.515 1 94.06 554 THR A N 1
ATOM 4358 C CA . THR A 1 554 ? 17.781 -20.219 2.023 1 94.06 554 THR A CA 1
ATOM 4359 C C . THR A 1 554 ? 17.906 -19.797 3.486 1 94.06 554 THR A C 1
ATOM 4361 O O . THR A 1 554 ? 17.453 -18.734 3.881 1 94.06 554 THR A O 1
ATOM 4364 N N . LEU A 1 555 ? 18.625 -20.578 4.258 1 94.25 555 LEU A N 1
ATOM 4365 C CA . LEU A 1 555 ? 18.781 -20.281 5.676 1 94.25 555 LEU A CA 1
ATOM 4366 C C . LEU A 1 555 ? 19.641 -19.031 5.879 1 94.25 555 LEU A C 1
ATOM 4368 O O . LEU A 1 555 ? 19.328 -18.203 6.734 1 94.25 555 LEU A O 1
ATOM 4372 N N . THR A 1 556 ? 20.625 -18.922 5.152 1 94.5 556 THR A N 1
ATOM 4373 C CA . THR A 1 556 ? 21.5 -17.766 5.273 1 94.5 556 THR A CA 1
ATOM 4374 C C . THR A 1 556 ? 20.719 -16.469 5.012 1 94.5 556 THR A C 1
ATOM 4376 O O . THR A 1 556 ? 20.781 -15.523 5.797 1 94.5 556 THR A O 1
ATOM 4379 N N . THR A 1 557 ? 19.969 -16.453 3.965 1 95.94 557 THR A N 1
ATOM 4380 C CA . THR A 1 557 ? 19.219 -15.258 3.6 1 95.94 557 THR A CA 1
ATOM 4381 C C . THR A 1 557 ? 18.094 -15 4.598 1 95.94 557 THR A C 1
ATOM 4383 O O . THR A 1 557 ? 17.875 -13.859 5.016 1 95.94 557 THR A O 1
ATOM 4386 N N . CYS A 1 558 ? 17.438 -16.047 5.016 1 93.81 558 CYS A N 1
ATOM 4387 C CA . CYS A 1 558 ? 16.297 -15.883 5.918 1 93.81 558 CYS A CA 1
ATOM 4388 C C . CYS A 1 558 ? 16.75 -15.422 7.293 1 93.81 558 CYS A C 1
ATOM 4390 O O . CYS A 1 558 ? 16.062 -14.648 7.953 1 93.81 558 CYS A O 1
ATOM 4392 N N . ILE A 1 559 ? 17.922 -15.844 7.695 1 93.19 559 ILE A N 1
ATOM 4393 C CA . ILE A 1 559 ? 18.453 -15.422 8.984 1 93.19 559 ILE A CA 1
ATOM 4394 C C . ILE A 1 559 ? 18.766 -13.922 8.953 1 93.19 559 ILE A C 1
ATOM 4396 O O . ILE A 1 559 ? 18.359 -13.18 9.852 1 93.19 559 ILE A O 1
ATOM 4400 N N . PHE A 1 560 ? 19.375 -13.469 7.961 1 94.75 560 PHE A N 1
ATOM 4401 C CA . PHE A 1 560 ? 19.734 -12.062 7.883 1 94.75 560 PHE A CA 1
ATOM 4402 C C . PHE A 1 560 ? 18.5 -11.211 7.625 1 94.75 560 PHE A C 1
ATOM 4404 O O . PHE A 1 560 ? 18.406 -10.07 8.102 1 94.75 560 PHE A O 1
ATOM 4411 N N . LEU A 1 561 ? 17.562 -11.758 6.879 1 94.56 561 LEU A N 1
ATOM 4412 C CA . LEU A 1 561 ? 16.281 -11.07 6.723 1 94.56 561 LEU A CA 1
ATOM 4413 C C . LEU A 1 561 ? 15.578 -10.914 8.07 1 94.56 561 LEU A C 1
ATOM 4415 O O . LEU A 1 561 ? 15.109 -9.828 8.406 1 94.56 561 LEU A O 1
ATOM 4419 N N . GLY A 1 562 ? 15.602 -11.984 8.859 1 91.56 562 GLY A N 1
ATOM 4420 C CA . GLY A 1 562 ? 14.992 -11.945 10.18 1 91.56 562 GLY A CA 1
ATOM 4421 C C . GLY A 1 562 ? 15.68 -10.977 11.125 1 91.56 562 GLY A C 1
ATOM 4422 O O . GLY A 1 562 ? 15.023 -10.188 11.805 1 91.56 562 GLY A O 1
ATOM 4423 N N . ILE A 1 563 ? 16.969 -10.93 11.07 1 91.5 563 ILE A N 1
ATOM 4424 C CA . ILE A 1 563 ? 17.75 -10.039 11.914 1 91.5 563 ILE A CA 1
ATOM 4425 C C . ILE A 1 563 ? 17.531 -8.594 11.484 1 91.5 563 ILE A C 1
ATOM 4427 O O . ILE A 1 563 ? 17.375 -7.703 12.328 1 91.5 563 ILE A O 1
ATOM 4431 N N . GLY A 1 564 ? 17.547 -8.438 10.172 1 92.94 564 GLY A N 1
ATOM 4432 C CA . GLY A 1 564 ? 17.328 -7.09 9.664 1 92.94 564 GLY A CA 1
ATOM 4433 C C . GLY A 1 564 ? 15.969 -6.523 10.031 1 92.94 564 GLY A C 1
ATOM 4434 O O . GLY A 1 564 ? 15.867 -5.387 10.492 1 92.94 564 GLY A O 1
ATOM 4435 N N . LEU A 1 565 ? 14.961 -7.266 9.93 1 91.56 565 LEU A N 1
ATOM 4436 C CA . LEU A 1 565 ? 13.617 -6.809 10.258 1 91.56 565 LEU A CA 1
ATOM 4437 C C . LEU A 1 565 ? 13.461 -6.609 11.766 1 91.56 565 LEU A C 1
ATOM 4439 O O . LEU A 1 565 ? 12.828 -5.652 12.211 1 91.56 565 LEU A O 1
ATOM 4443 N N . ALA A 1 566 ? 14.055 -7.488 12.531 1 88.19 566 ALA A N 1
ATOM 4444 C CA . ALA A 1 566 ? 14 -7.352 13.984 1 88.19 566 ALA A CA 1
ATOM 4445 C C . ALA A 1 566 ? 14.719 -6.082 14.438 1 88.19 566 ALA A C 1
ATOM 4447 O O . ALA A 1 566 ? 14.242 -5.379 15.336 1 88.19 566 ALA A O 1
ATOM 4448 N N . TYR A 1 567 ? 15.812 -5.809 13.828 1 90.5 567 TYR A N 1
ATOM 4449 C CA . TYR A 1 567 ? 16.562 -4.598 14.156 1 90.5 567 TYR A CA 1
ATOM 4450 C C . TYR A 1 567 ? 15.742 -3.35 13.852 1 90.5 567 TYR A C 1
ATOM 4452 O O . TYR A 1 567 ? 15.688 -2.424 14.664 1 90.5 567 TYR A O 1
ATOM 4460 N N . VAL A 1 568 ? 15.102 -3.32 12.727 1 90.88 568 VAL A N 1
ATOM 4461 C CA . VAL A 1 568 ? 14.32 -2.156 12.328 1 90.88 568 VAL A CA 1
ATOM 4462 C C . VAL A 1 568 ? 13.133 -1.975 13.273 1 90.88 568 VAL A C 1
ATOM 4464 O O . VAL A 1 568 ? 12.82 -0.852 13.672 1 90.88 568 VAL A O 1
ATOM 4467 N N . VAL A 1 569 ? 12.539 -3.055 13.703 1 86.12 569 VAL A N 1
ATOM 4468 C CA . VAL A 1 569 ? 11.398 -2.977 14.609 1 86.12 569 VAL A CA 1
ATOM 4469 C C . VAL A 1 569 ? 11.867 -2.488 15.984 1 86.12 569 VAL A C 1
ATOM 4471 O O . VAL A 1 569 ? 11.195 -1.668 16.609 1 86.12 569 VAL A O 1
ATOM 4474 N N . GLU A 1 570 ? 12.961 -2.938 16.406 1 88.94 570 GLU A N 1
ATOM 4475 C CA . GLU A 1 570 ? 13.492 -2.494 17.688 1 88.94 570 GLU A CA 1
ATOM 4476 C C . GLU A 1 570 ? 13.828 -1.005 17.672 1 88.94 570 GLU A C 1
ATOM 4478 O O . GLU A 1 570 ? 13.562 -0.288 18.641 1 88.94 570 GLU A O 1
ATOM 4483 N N . GLN A 1 571 ? 14.414 -0.632 16.578 1 91.31 571 GLN A N 1
ATOM 4484 C CA . GLN A 1 571 ? 14.727 0.787 16.438 1 91.31 571 GLN A CA 1
ATOM 4485 C C . GLN A 1 571 ? 13.461 1.631 16.406 1 91.31 571 GLN A C 1
ATOM 4487 O O . GLN A 1 571 ? 13.406 2.705 17.016 1 91.31 571 GLN A O 1
ATOM 4492 N N . TRP A 1 572 ? 12.492 1.155 15.758 1 88 572 TRP A N 1
ATOM 4493 C CA . TRP A 1 572 ? 11.219 1.869 15.695 1 88 572 TRP A CA 1
ATOM 4494 C C . TRP A 1 572 ? 10.602 1.997 17.078 1 88 572 TRP A C 1
ATOM 4496 O O . TRP A 1 572 ? 10.133 3.074 17.453 1 88 572 TRP A O 1
ATOM 4506 N N . CYS A 1 573 ? 10.594 0.968 17.844 1 87.62 573 CYS A N 1
ATOM 4507 C CA . CYS A 1 573 ? 10 0.977 19.172 1 87.62 573 CYS A CA 1
ATOM 4508 C C . CYS A 1 573 ? 10.75 1.916 20.109 1 87.62 573 CYS A C 1
ATOM 4510 O O . CYS A 1 573 ? 10.141 2.611 20.922 1 87.62 573 CYS A O 1
ATOM 4512 N N . THR A 1 574 ? 11.969 1.938 19.938 1 90.75 574 THR A N 1
ATOM 4513 C CA . THR A 1 574 ? 12.789 2.758 20.828 1 90.75 574 THR A CA 1
ATOM 4514 C C . THR A 1 574 ? 12.594 4.242 20.516 1 90.75 574 THR A C 1
ATOM 4516 O O . THR A 1 574 ? 12.617 5.07 21.438 1 90.75 574 THR A O 1
ATOM 4519 N N . GLN A 1 575 ? 12.352 4.562 19.312 1 92.44 575 GLN A N 1
ATOM 4520 C CA . GLN A 1 575 ? 12.297 5.969 18.922 1 92.44 575 GLN A CA 1
ATOM 4521 C C . GLN A 1 575 ? 10.852 6.457 18.844 1 92.44 575 GLN A C 1
ATOM 4523 O O . GLN A 1 575 ? 10.602 7.664 18.781 1 92.44 575 GLN A O 1
ATOM 4528 N N . SER A 1 576 ? 9.891 5.645 18.984 1 87.94 576 SER A N 1
ATOM 4529 C CA . SER A 1 576 ? 8.5 5.969 18.703 1 87.94 576 SER A CA 1
ATOM 4530 C C . SER A 1 576 ? 7.953 6.988 19.703 1 87.94 576 SER A C 1
ATOM 4532 O O . SER A 1 576 ? 7.109 7.816 19.344 1 87.94 576 SER A O 1
ATOM 4534 N N . PHE A 1 577 ? 8.438 7.023 20.953 1 92.19 577 PHE A N 1
ATOM 4535 C CA . PHE A 1 577 ? 7.887 7.941 21.938 1 92.19 577 PHE A CA 1
ATOM 4536 C C . PHE A 1 577 ? 8.266 9.383 21.609 1 92.19 577 PHE A C 1
ATOM 4538 O O . PHE A 1 577 ? 7.613 10.32 22.062 1 92.19 577 PHE A O 1
ATOM 4545 N N . LEU A 1 578 ? 9.336 9.539 20.75 1 92.12 578 LEU A N 1
ATOM 4546 C CA . LEU A 1 578 ? 9.773 10.875 20.344 1 92.12 578 LEU A CA 1
ATOM 4547 C C . LEU A 1 578 ? 8.812 11.484 19.344 1 92.12 578 LEU A C 1
ATOM 4549 O O . LEU A 1 578 ? 8.57 12.695 19.359 1 92.12 578 LEU A O 1
ATOM 4553 N N . TRP A 1 579 ? 8.219 10.664 18.5 1 88.25 579 TRP A N 1
ATOM 4554 C CA . TRP A 1 579 ? 7.469 11.25 17.406 1 88.25 579 TRP A CA 1
ATOM 4555 C C . TRP A 1 579 ? 5.969 11.031 17.594 1 88.25 579 TRP A C 1
ATOM 4557 O O . TRP A 1 579 ? 5.164 11.477 16.766 1 88.25 579 TRP A O 1
ATOM 4567 N N . THR A 1 580 ? 5.523 10.43 18.656 1 84.62 580 THR A N 1
ATOM 4568 C CA . THR A 1 580 ? 4.105 10.258 18.938 1 84.62 580 THR A CA 1
ATOM 4569 C C . THR A 1 580 ? 3.512 11.547 19.516 1 84.62 580 THR A C 1
ATOM 4571 O O . THR A 1 580 ? 4.066 12.133 20.453 1 84.62 580 THR A O 1
ATOM 4574 N N . GLN A 1 581 ? 2.436 11.914 18.938 1 82.38 581 GLN A N 1
ATOM 4575 C CA . GLN A 1 581 ? 1.827 13.18 19.328 1 82.38 581 GLN A CA 1
ATOM 4576 C C . GLN A 1 581 ? 1.113 13.055 20.672 1 82.38 581 GLN A C 1
ATOM 4578 O O . GLN A 1 581 ? 1.247 13.922 21.531 1 82.38 581 GLN A O 1
ATOM 4583 N N . ASN A 1 582 ? 0.355 11.969 20.812 1 81.31 582 ASN A N 1
ATOM 4584 C CA . ASN A 1 582 ? -0.372 11.766 22.062 1 81.31 582 ASN A CA 1
ATOM 4585 C C . ASN A 1 582 ? 0.569 11.406 23.219 1 81.31 582 ASN A C 1
ATOM 4587 O O . ASN A 1 582 ? 1.288 10.406 23.141 1 81.31 582 ASN A O 1
ATOM 4591 N N . TRP A 1 583 ? 0.533 12.211 24.234 1 87.06 583 TRP A N 1
ATOM 4592 C CA . TRP A 1 583 ? 1.458 12.055 25.359 1 87.06 583 TRP A CA 1
ATOM 4593 C C . TRP A 1 583 ? 1.278 10.703 26.016 1 87.06 583 TRP A C 1
ATOM 4595 O O . TRP A 1 583 ? 2.256 9.992 26.281 1 87.06 583 TRP A O 1
ATOM 4605 N N . GLU A 1 584 ? 0.072 10.273 26.203 1 82.88 584 GLU A N 1
ATOM 4606 C CA . GLU A 1 584 ? -0.194 9.016 26.891 1 82.88 584 GLU A CA 1
ATOM 4607 C C . GLU A 1 584 ? 0.278 7.82 26.078 1 82.88 584 GLU A C 1
ATOM 4609 O O . GLU A 1 584 ? 0.86 6.879 26.609 1 82.88 584 GLU A O 1
ATOM 4614 N N . SER A 1 585 ? 0.036 7.934 24.875 1 83.31 585 SER A N 1
ATOM 4615 C CA . SER A 1 585 ? 0.478 6.855 24 1 83.31 585 SER A CA 1
ATOM 4616 C C . SER A 1 585 ? 1.999 6.797 23.906 1 83.31 585 SER A C 1
ATOM 4618 O O . SER A 1 585 ? 2.582 5.715 23.812 1 83.31 585 SER A O 1
ATOM 4620 N N . ALA A 1 586 ? 2.59 7.93 23.922 1 90.19 586 ALA A N 1
ATOM 4621 C CA . ALA A 1 586 ? 4.047 7.996 23.875 1 90.19 586 ALA A CA 1
ATOM 4622 C C . ALA A 1 586 ? 4.668 7.375 25.125 1 90.19 586 ALA A C 1
ATOM 4624 O O . ALA A 1 586 ? 5.625 6.605 25.031 1 90.19 586 ALA A O 1
ATOM 4625 N N . MET A 1 587 ? 4.043 7.664 26.25 1 91.56 587 MET A N 1
ATOM 4626 C CA . MET A 1 587 ? 4.586 7.156 27.5 1 91.56 587 MET A CA 1
ATOM 4627 C C . MET A 1 587 ? 4.336 5.66 27.641 1 91.56 587 MET A C 1
ATOM 4629 O O . MET A 1 587 ? 5.164 4.934 28.188 1 91.56 587 MET A O 1
ATOM 4633 N N . ASN A 1 588 ? 3.248 5.242 27.125 1 86.5 588 ASN A N 1
ATOM 4634 C CA . ASN A 1 588 ? 2.996 3.805 27.109 1 86.5 588 ASN A CA 1
ATOM 4635 C C . ASN A 1 588 ? 4.023 3.068 26.25 1 86.5 588 ASN A C 1
ATOM 4637 O O . ASN A 1 588 ? 4.461 1.972 26.609 1 86.5 588 ASN A O 1
ATOM 4641 N N . GLY A 1 589 ? 4.324 3.672 25.156 1 88.06 589 GLY A N 1
ATOM 4642 C CA . GLY A 1 589 ? 5.363 3.09 24.312 1 88.06 589 GLY A CA 1
ATOM 4643 C C . GLY A 1 589 ? 6.715 3.025 25 1 88.06 589 GLY A C 1
ATOM 4644 O O . GLY A 1 589 ? 7.422 2.021 24.906 1 88.06 589 GLY A O 1
ATOM 4645 N N . LEU A 1 590 ? 7.023 4.059 25.672 1 92.31 590 LEU A N 1
ATOM 4646 C CA . LEU A 1 590 ? 8.289 4.102 26.391 1 92.31 590 LEU A CA 1
ATOM 4647 C C . LEU A 1 590 ? 8.312 3.059 27.5 1 92.31 590 LEU A C 1
ATOM 4649 O O . LEU A 1 590 ? 9.336 2.422 27.75 1 92.31 590 LEU A O 1
ATOM 4653 N N . TRP A 1 591 ? 7.223 2.949 28.156 1 90.94 591 TRP A N 1
ATOM 4654 C CA . TRP A 1 591 ? 7.102 1.945 29.203 1 90.94 591 TRP A CA 1
ATOM 4655 C C . TRP A 1 591 ? 7.344 0.545 28.656 1 90.94 591 TRP A C 1
ATOM 4657 O O . TRP A 1 591 ? 8.055 -0.256 29.266 1 90.94 591 TRP A O 1
ATOM 4667 N N . CYS A 1 592 ? 6.801 0.254 27.531 1 88.06 592 CYS A N 1
ATOM 4668 C CA . CYS A 1 592 ? 6.977 -1.047 26.891 1 88.06 592 CYS A CA 1
ATOM 4669 C C . CYS A 1 592 ? 8.438 -1.27 26.516 1 88.06 592 CYS A C 1
ATOM 4671 O O . CYS A 1 592 ? 8.953 -2.379 26.656 1 88.06 592 CYS A O 1
ATOM 4673 N N . VAL A 1 593 ? 9.039 -0.252 26.078 1 89.94 593 VAL A N 1
ATOM 4674 C CA . VAL A 1 593 ? 10.43 -0.355 25.656 1 89.94 593 VAL A CA 1
ATOM 4675 C C . VAL A 1 593 ? 11.32 -0.595 26.875 1 89.94 593 VAL A C 1
ATOM 4677 O O . VAL A 1 593 ? 12.266 -1.388 26.828 1 89.94 593 VAL A O 1
ATOM 4680 N N . ARG A 1 594 ? 11.023 0.121 27.906 1 89.31 594 ARG A N 1
ATOM 4681 C CA . ARG A 1 594 ? 11.805 -0.061 29.141 1 89.31 594 ARG A CA 1
ATOM 4682 C C . ARG A 1 594 ? 11.664 -1.486 29.656 1 89.31 594 ARG A C 1
ATOM 4684 O O . ARG A 1 594 ? 12.648 -2.084 30.109 1 89.31 594 ARG A O 1
ATOM 4691 N N . LYS A 1 595 ? 10.516 -2.037 29.594 1 86.56 595 LYS A N 1
ATOM 4692 C CA . LYS A 1 595 ? 10.297 -3.42 30.016 1 86.56 595 LYS A CA 1
ATOM 4693 C C . LYS A 1 595 ? 11.023 -4.395 29.094 1 86.56 595 LYS A C 1
ATOM 4695 O O . LYS A 1 595 ? 11.586 -5.391 29.547 1 86.56 595 LYS A O 1
ATOM 4700 N N . TRP A 1 596 ? 10.953 -4.074 27.844 1 85.75 596 TRP A N 1
ATOM 4701 C CA . TRP A 1 596 ? 11.656 -4.906 26.859 1 85.75 596 TRP A CA 1
ATOM 4702 C C . TRP A 1 596 ? 13.156 -4.871 27.094 1 85.75 596 TRP A C 1
ATOM 4704 O O . TRP A 1 596 ? 13.828 -5.906 27.047 1 85.75 596 TRP A O 1
ATOM 4714 N N . LYS A 1 597 ? 13.688 -3.74 27.344 1 84.88 597 LYS A N 1
ATOM 4715 C CA . LYS A 1 597 ? 15.117 -3.605 27.594 1 84.88 597 LYS A CA 1
ATOM 4716 C C . LYS A 1 597 ? 15.516 -4.316 28.891 1 84.88 597 LYS A C 1
ATOM 4718 O O . LYS A 1 597 ? 16.625 -4.852 28.984 1 84.88 597 LYS A O 1
ATOM 4723 N N . TRP A 1 598 ? 14.586 -4.309 29.75 1 84.31 598 TRP A N 1
ATOM 4724 C CA . TRP A 1 598 ? 14.844 -5.035 31 1 84.31 598 TRP A CA 1
ATOM 4725 C C . TRP A 1 598 ? 14.852 -6.539 30.75 1 84.31 598 TRP A C 1
ATOM 4727 O O . TRP A 1 598 ? 15.719 -7.254 31.266 1 84.31 598 TRP A O 1
ATOM 4737 N N . ALA A 1 599 ? 13.93 -6.961 29.938 1 82 599 ALA A N 1
ATOM 4738 C CA . ALA A 1 599 ? 13.82 -8.391 29.656 1 82 599 ALA A CA 1
ATOM 4739 C C . ALA A 1 599 ? 15 -8.867 28.812 1 82 599 ALA A C 1
ATOM 4741 O O . ALA A 1 599 ? 15.398 -10.031 28.891 1 82 599 ALA A O 1
ATOM 4742 N N . THR A 1 600 ? 15.531 -7.969 28.062 1 83.38 600 THR A N 1
ATOM 4743 C CA . THR A 1 600 ? 16.609 -8.359 27.172 1 83.38 600 THR A CA 1
ATOM 4744 C C . THR A 1 600 ? 17.953 -7.871 27.703 1 83.38 600 THR A C 1
ATOM 4746 O O . THR A 1 600 ? 18.891 -7.621 26.922 1 83.38 600 THR A O 1
ATOM 4749 N N . THR A 1 601 ? 18.047 -7.609 28.844 1 81.75 601 THR A N 1
ATOM 4750 C CA . THR A 1 601 ? 19.281 -7.129 29.453 1 81.75 601 THR A CA 1
ATOM 4751 C C . THR A 1 601 ? 20.406 -8.156 29.281 1 81.75 601 THR A C 1
ATOM 4753 O O . THR A 1 601 ? 21.562 -7.797 29.062 1 81.75 601 THR A O 1
ATOM 4756 N N . GLY A 1 602 ? 20.094 -9.414 29.281 1 74.19 602 GLY A N 1
ATOM 4757 C CA . GLY A 1 602 ? 21.094 -10.453 29.094 1 74.19 602 GLY A CA 1
ATOM 4758 C C . GLY A 1 602 ? 21.781 -10.383 27.75 1 74.19 602 GLY A C 1
ATOM 4759 O O . GLY A 1 602 ? 22.969 -10.055 27.672 1 74.19 602 GLY A O 1
ATOM 4760 N N . PRO A 1 603 ? 20.984 -10.508 26.75 1 78.56 603 PRO A N 1
ATOM 4761 C CA . PRO A 1 603 ? 21.578 -10.414 25.422 1 78.56 603 PRO A CA 1
ATOM 4762 C C . PRO A 1 603 ? 22.219 -9.047 25.156 1 78.56 603 PRO A C 1
ATOM 4764 O O . PRO A 1 603 ? 23.219 -8.953 24.453 1 78.56 603 PRO A O 1
ATOM 4767 N N . ARG A 1 604 ? 21.797 -8.078 25.719 1 79.5 604 ARG A N 1
ATOM 4768 C CA . ARG A 1 604 ? 22.328 -6.738 25.5 1 79.5 604 ARG A CA 1
ATOM 4769 C C . ARG A 1 604 ? 23.672 -6.566 26.203 1 79.5 604 ARG A C 1
ATOM 4771 O O . ARG A 1 604 ? 24.531 -5.832 25.719 1 79.5 604 ARG A O 1
ATOM 4778 N N . TRP A 1 605 ? 23.75 -7.25 27.281 1 77.25 605 TRP A N 1
ATOM 4779 C CA . TRP A 1 605 ? 25.031 -7.219 27.969 1 77.25 605 TRP A CA 1
ATOM 4780 C C . TRP A 1 605 ? 26.125 -7.887 27.141 1 77.25 605 TRP A C 1
ATOM 4782 O O . TRP A 1 605 ? 27.266 -7.41 27.094 1 77.25 605 TRP A O 1
ATOM 4792 N N . VAL A 1 606 ? 25.688 -8.883 26.453 1 72 606 VAL A N 1
ATOM 4793 C CA . VAL A 1 606 ? 26.641 -9.578 25.578 1 72 606 VAL A CA 1
ATOM 4794 C C . VAL A 1 606 ? 27.031 -8.68 24.406 1 72 606 VAL A C 1
ATOM 4796 O O . VAL A 1 606 ? 28.203 -8.57 24.062 1 72 606 VAL A O 1
ATOM 4799 N N . PHE A 1 607 ? 26.078 -7.949 23.953 1 73.44 607 PHE A N 1
ATOM 4800 C CA . PHE A 1 607 ? 26.344 -7.082 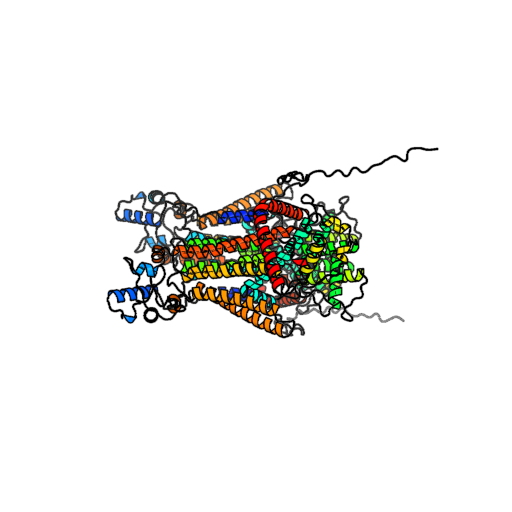22.812 1 73.44 607 PHE A CA 1
ATOM 4801 C C . PHE A 1 607 ? 27.141 -5.855 23.234 1 73.44 607 PHE A C 1
ATOM 4803 O O . PHE A 1 607 ? 27.984 -5.359 22.484 1 73.44 607 PHE A O 1
ATOM 4810 N N . ALA A 1 608 ? 26.844 -5.43 24.438 1 72.94 608 ALA A N 1
ATOM 4811 C CA . ALA A 1 608 ? 27.609 -4.316 24.969 1 72.94 608 ALA A CA 1
ATOM 4812 C C . ALA A 1 608 ? 29.078 -4.707 25.172 1 72.94 608 ALA A C 1
ATOM 4814 O O . ALA A 1 608 ? 29.984 -3.916 24.891 1 72.94 608 ALA A O 1
ATOM 4815 N N . TRP A 1 609 ? 29.188 -5.961 25.531 1 71.25 609 TRP A N 1
ATOM 4816 C CA . TRP A 1 609 ? 30.547 -6.484 25.703 1 71.25 609 TRP A CA 1
ATOM 4817 C C . TRP A 1 609 ? 31.266 -6.555 24.359 1 71.25 609 TRP A C 1
ATOM 4819 O O . TRP A 1 609 ? 32.406 -6.148 24.25 1 71.25 609 TRP A O 1
ATOM 4829 N N . LEU A 1 610 ? 30.547 -6.871 23.391 1 68.25 610 LEU A N 1
ATOM 4830 C CA . LEU A 1 610 ? 31.109 -6.953 22.062 1 68.25 610 LEU A CA 1
ATOM 4831 C C . LEU A 1 610 ? 31.391 -5.562 21.5 1 68.25 610 LEU A C 1
ATOM 4833 O O . LEU A 1 610 ? 32.406 -5.344 20.828 1 68.25 610 LEU A O 1
ATOM 4837 N N . ALA A 1 611 ? 30.484 -4.707 21.812 1 67.94 611 ALA A N 1
ATOM 4838 C CA . ALA A 1 611 ? 30.625 -3.338 21.312 1 67.94 611 ALA A CA 1
ATOM 4839 C C . ALA A 1 611 ? 31.828 -2.656 21.953 1 67.94 611 ALA A C 1
ATOM 4841 O O . ALA A 1 611 ? 32.531 -1.887 21.281 1 67.94 611 ALA A O 1
ATOM 4842 N N . GLU A 1 612 ? 32.062 -2.965 23.219 1 69.75 612 GLU A N 1
ATOM 4843 C CA . GLU A 1 612 ? 33.25 -2.428 23.891 1 69.75 612 GLU A CA 1
ATOM 4844 C C . GLU A 1 612 ? 34.531 -2.902 23.219 1 69.75 612 GLU A C 1
ATOM 4846 O O . GLU A 1 612 ? 35.469 -2.125 23.047 1 69.75 612 GLU A O 1
ATOM 4851 N N . TYR A 1 613 ? 34.375 -4.074 22.781 1 68 613 TYR A N 1
ATOM 4852 C CA . TYR A 1 613 ? 35.562 -4.598 22.094 1 68 613 TYR A CA 1
ATOM 4853 C C . TYR A 1 613 ? 35.75 -3.947 20.734 1 68 613 TYR A C 1
ATOM 4855 O O . TYR A 1 613 ? 36.875 -3.691 20.297 1 68 613 TYR A O 1
ATOM 4863 N N . VAL A 1 614 ? 34.656 -3.652 20.156 1 68.88 614 VAL A N 1
ATOM 4864 C CA . VAL A 1 614 ? 34.719 -3.031 18.828 1 68.88 614 VAL A CA 1
ATOM 4865 C C . VAL A 1 614 ? 35.25 -1.595 18.953 1 68.88 614 VAL A C 1
ATOM 4867 O O . VAL A 1 614 ? 36.031 -1.14 18.156 1 68.88 614 VAL A O 1
ATOM 4870 N N . VAL A 1 615 ? 34.781 -0.905 19.984 1 68.56 615 VAL A N 1
ATOM 4871 C CA . VAL A 1 615 ? 35.219 0.465 20.219 1 68.56 615 VAL A CA 1
ATOM 4872 C C . VAL A 1 615 ? 36.719 0.474 20.562 1 68.56 615 VAL A C 1
ATOM 4874 O O . VAL A 1 615 ? 37.469 1.341 20.109 1 68.56 615 VAL A O 1
ATOM 4877 N N . GLU A 1 616 ? 37.031 -0.489 21.312 1 70.25 616 GLU A N 1
ATOM 4878 C CA . GLU A 1 616 ? 38.469 -0.595 21.641 1 70.25 616 GLU A CA 1
ATOM 4879 C C . GLU A 1 616 ? 39.312 -0.852 20.406 1 70.25 616 GLU A C 1
ATOM 4881 O O . GLU A 1 616 ? 40.375 -0.275 20.25 1 70.25 616 GLU A O 1
ATOM 4886 N N . ALA A 1 617 ? 38.719 -1.643 19.594 1 72 617 ALA A N 1
ATOM 4887 C CA . ALA A 1 617 ? 39.438 -1.93 18.344 1 72 617 ALA A CA 1
ATOM 4888 C C . ALA A 1 617 ? 39.5 -0.688 17.469 1 72 617 ALA A C 1
ATOM 4890 O O . ALA A 1 617 ? 40.531 -0.429 16.844 1 72 617 ALA A O 1
ATOM 4891 N N . GLU A 1 618 ? 38.5 0.039 17.453 1 70.94 618 GLU A N 1
ATOM 4892 C CA . GLU A 1 618 ? 38.469 1.281 16.688 1 70.94 618 GLU A CA 1
ATOM 4893 C C . GLU A 1 618 ? 39.469 2.283 17.219 1 70.94 618 GLU A C 1
ATOM 4895 O O . GLU A 1 618 ? 40.156 2.957 16.453 1 70.94 618 GLU A O 1
ATOM 4900 N N . CYS A 1 619 ? 39.5 2.359 18.5 1 70 619 CYS A N 1
ATOM 4901 C CA . CYS A 1 619 ? 40.438 3.27 19.141 1 70 619 CYS A CA 1
ATOM 4902 C C . CYS A 1 619 ? 41.875 2.857 18.828 1 70 619 CYS A C 1
ATOM 4904 O O . CYS A 1 619 ? 42.75 3.707 18.562 1 70 619 CYS A O 1
ATOM 4906 N N . ARG A 1 620 ? 42.094 1.607 18.812 1 69.81 620 ARG A N 1
ATOM 4907 C CA . ARG A 1 620 ? 43.438 1.116 18.5 1 69.81 620 ARG A CA 1
ATOM 4908 C C . ARG A 1 620 ? 43.812 1.421 17.062 1 69.81 620 ARG A C 1
ATOM 4910 O O . ARG A 1 620 ? 44.938 1.795 16.766 1 69.81 620 ARG A O 1
ATOM 4917 N N . VAL A 1 621 ? 42.844 1.331 16.234 1 71.12 621 VAL A N 1
ATOM 4918 C CA . VAL A 1 621 ? 43.094 1.604 14.82 1 71.12 621 VAL A CA 1
ATOM 4919 C C . VAL A 1 621 ? 43.344 3.096 14.617 1 71.12 621 VAL A C 1
ATOM 4921 O O . VAL A 1 621 ? 44.219 3.488 13.844 1 71.12 621 VAL A O 1
ATOM 4924 N N . ARG A 1 622 ? 42.594 3.926 15.328 1 70.19 622 ARG A N 1
ATOM 4925 C CA . ARG A 1 622 ? 42.781 5.371 15.242 1 70.19 622 ARG A CA 1
ATOM 4926 C C . ARG A 1 622 ? 44.156 5.785 15.758 1 70.19 622 ARG A C 1
ATOM 4928 O O . ARG A 1 622 ? 44.781 6.664 15.188 1 70.19 622 ARG A O 1
ATOM 4935 N N . THR A 1 623 ? 44.5 5.148 16.828 1 65.44 623 THR A N 1
ATOM 4936 C CA . THR A 1 623 ? 45.812 5.438 17.375 1 65.44 623 THR A CA 1
ATOM 4937 C C . THR A 1 623 ? 46.906 5.012 16.422 1 65.44 623 THR A C 1
ATOM 4939 O O . THR A 1 623 ? 47.906 5.703 16.266 1 65.44 623 THR A O 1
ATOM 4942 N N . PHE A 1 624 ? 46.594 3.934 15.844 1 65.06 624 PHE A N 1
ATOM 4943 C CA . PHE A 1 624 ? 47.562 3.439 14.891 1 65.06 624 PHE A CA 1
ATOM 4944 C C . PHE A 1 624 ? 47.688 4.367 13.688 1 65.06 624 PHE A C 1
ATOM 4946 O O . PHE A 1 624 ? 48.75 4.559 13.133 1 65.06 624 PHE A O 1
ATOM 4953 N N . LEU A 1 625 ? 46.531 4.926 13.281 1 62.56 625 LEU A N 1
ATOM 4954 C CA . LEU A 1 625 ? 46.531 5.797 12.109 1 62.56 625 LEU A CA 1
ATOM 4955 C C . LEU A 1 625 ? 46.906 7.227 12.492 1 62.56 625 LEU A C 1
ATOM 4957 O O . LEU A 1 625 ? 46.938 8.117 11.641 1 62.56 625 LEU A O 1
ATOM 4961 N N . GLY A 1 626 ? 47.594 7.535 13.664 1 56.22 626 GLY A N 1
ATOM 4962 C CA . GLY A 1 626 ? 48.219 8.773 14.102 1 56.22 626 GLY A CA 1
ATOM 4963 C C . GLY A 1 626 ? 47.219 9.836 14.523 1 56.22 626 GLY A C 1
ATOM 4964 O O . GLY A 1 626 ? 47.562 11.023 14.578 1 56.22 626 GLY A O 1
ATOM 4965 N N . ARG A 1 627 ? 46.031 9.68 14.477 1 52.31 627 ARG A N 1
ATOM 4966 C CA . ARG A 1 627 ? 45.094 10.734 14.867 1 52.31 627 ARG A CA 1
ATOM 4967 C C . ARG A 1 627 ? 44.938 10.789 16.375 1 52.31 627 ARG A C 1
ATOM 4969 O O . ARG A 1 627 ? 44 10.195 16.938 1 52.31 627 ARG A O 1
ATOM 4976 N N . GLU A 1 628 ? 46.031 11.055 17.219 1 47.81 628 GLU A N 1
ATOM 4977 C CA . GLU A 1 628 ? 46.188 11.078 18.672 1 47.81 628 GLU A CA 1
ATOM 4978 C C . GLU A 1 628 ? 45.125 11.914 19.344 1 47.81 628 GLU A C 1
ATOM 4980 O O . GLU A 1 628 ? 44.75 11.656 20.484 1 47.81 628 GLU A O 1
ATOM 4985 N N . GLY A 1 629 ? 44.875 13.195 18.984 1 45.78 629 GLY A N 1
ATOM 4986 C CA . GLY A 1 629 ? 44.125 14.188 19.734 1 45.78 629 GLY A CA 1
ATOM 4987 C C . GLY A 1 629 ? 42.75 13.742 20.078 1 45.78 629 GLY A C 1
ATOM 4988 O O . GLY A 1 629 ? 42.031 14.43 20.812 1 45.78 629 GLY A O 1
ATOM 4989 N N . ASP A 1 630 ? 42.156 12.891 19.391 1 46.59 630 ASP A N 1
ATOM 4990 C CA . ASP A 1 630 ? 40.719 12.609 19.547 1 46.59 630 ASP A CA 1
ATOM 4991 C C . ASP A 1 630 ? 40.5 11.445 20.516 1 46.59 630 ASP A C 1
ATOM 4993 O O . ASP A 1 630 ? 39.469 10.766 20.438 1 46.59 630 ASP A O 1
ATOM 4997 N N . VAL A 1 631 ? 41.375 11.086 21.375 1 44.34 631 VAL A N 1
ATOM 4998 C CA . VAL A 1 631 ? 41.406 10.008 22.359 1 44.34 631 VAL A CA 1
ATOM 4999 C C . VAL A 1 631 ? 40.219 10.117 23.281 1 44.34 631 VAL A C 1
ATOM 5001 O O . VAL A 1 631 ? 39.781 9.125 23.875 1 44.34 631 VAL A O 1
ATOM 5004 N N . GLU A 1 632 ? 39.938 11.25 23.75 1 45.62 632 GLU A N 1
ATOM 5005 C CA . GLU A 1 632 ? 38.812 11.375 24.688 1 45.62 632 GLU A CA 1
ATOM 5006 C C . GLU A 1 632 ? 37.562 10.695 24.156 1 45.62 632 GLU A C 1
ATOM 5008 O O . GLU A 1 632 ? 36.625 10.391 24.906 1 45.62 632 GLU A O 1
ATOM 5013 N N . ASP A 1 633 ? 37.562 10.352 22.922 1 48.69 633 ASP A N 1
ATOM 5014 C CA . ASP A 1 633 ? 36.344 9.914 22.234 1 48.69 633 ASP A CA 1
ATOM 5015 C C . ASP A 1 633 ? 36.188 8.398 22.281 1 48.69 633 ASP A C 1
ATOM 5017 O O . ASP A 1 633 ? 35.281 7.836 21.672 1 48.69 633 ASP A O 1
ATOM 5021 N N . CYS A 1 634 ? 37.156 7.719 22.828 1 51.56 634 CYS A N 1
ATOM 5022 C CA . CYS A 1 634 ? 37.062 6.266 22.797 1 51.56 634 CYS A CA 1
ATOM 5023 C C . CYS A 1 634 ? 36.188 5.746 23.922 1 51.56 634 CYS A C 1
ATOM 5025 O O . CYS A 1 634 ? 36.188 4.547 24.219 1 51.56 634 CYS A O 1
ATOM 5027 N N . ARG A 1 635 ? 35.688 6.52 24.734 1 47.62 635 ARG A N 1
ATOM 5028 C CA . ARG A 1 635 ? 34.812 5.988 25.75 1 47.62 635 ARG A CA 1
ATOM 5029 C C . ARG A 1 635 ? 33.469 5.535 25.125 1 47.62 635 ARG A C 1
ATOM 5031 O O . ARG A 1 635 ? 33 6.129 24.156 1 47.62 635 ARG A O 1
ATOM 5038 N N . PRO A 1 636 ? 33.125 4.273 25.562 1 49.75 636 PRO A N 1
ATOM 5039 C CA . PRO A 1 636 ? 31.828 3.746 25.094 1 49.75 636 PRO A CA 1
ATOM 5040 C C . PRO A 1 636 ? 30.688 4.738 25.297 1 49.75 636 PRO A C 1
ATOM 5042 O O . PRO A 1 636 ? 30.5 5.281 26.391 1 49.75 636 PRO A O 1
ATOM 5045 N N . LEU A 1 637 ? 30.406 5.449 24.391 1 46.5 637 LEU A N 1
ATOM 5046 C CA . LEU A 1 637 ? 29.266 6.363 24.406 1 46.5 637 LEU A CA 1
ATOM 5047 C C . LEU A 1 637 ? 27.969 5.602 24.609 1 46.5 637 LEU A C 1
ATOM 5049 O O . LEU A 1 637 ? 27.922 4.379 24.453 1 46.5 637 LEU A O 1
ATOM 5053 N N . TRP A 1 638 ? 26.891 6.266 25.094 1 46.44 638 TRP A N 1
ATOM 5054 C CA . TRP A 1 638 ? 25.547 5.742 25.344 1 46.44 638 TRP A CA 1
ATOM 5055 C C . TRP A 1 638 ? 25.141 4.758 24.25 1 46.44 638 TRP A C 1
ATOM 5057 O O . TRP A 1 638 ? 24.031 4.219 24.281 1 46.44 638 TRP A O 1
ATOM 5067 N N . ASN A 1 639 ? 25.828 4.617 23.156 1 42.94 639 ASN A N 1
ATOM 5068 C CA . ASN A 1 639 ? 25.312 3.762 22.094 1 42.94 639 ASN A CA 1
ATOM 5069 C C . ASN A 1 639 ? 25.219 2.307 22.547 1 42.94 639 ASN A C 1
ATOM 5071 O O . ASN A 1 639 ? 24.828 1.434 21.766 1 42.94 639 ASN A O 1
ATOM 5075 N N . SER A 1 640 ? 26.25 1.851 23.406 1 34.72 640 SER A N 1
ATOM 5076 C CA . SER A 1 640 ? 26.453 0.41 23.531 1 34.72 640 SER A CA 1
ATOM 5077 C C . SER A 1 640 ? 25.406 -0.215 24.453 1 34.72 640 SER A C 1
ATOM 5079 O O . SER A 1 640 ? 25.094 0.348 25.5 1 34.72 640 SER A O 1
ATOM 5081 N N . MET B 1 1 ? 41.188 39.531 75.625 1 19.42 1 MET B N 1
ATOM 5082 C CA . MET B 1 1 ? 42.125 38.438 75.812 1 19.42 1 MET B CA 1
ATOM 5083 C C . MET B 1 1 ? 41.656 37.125 75.188 1 19.42 1 MET B C 1
ATOM 5085 O O . MET B 1 1 ? 40.688 36.531 75.688 1 19.42 1 MET B O 1
ATOM 5089 N N . ALA B 1 2 ? 41.688 37.031 73.812 1 22.47 2 ALA B N 1
ATOM 5090 C CA . ALA B 1 2 ? 41.406 36.719 72.375 1 22.47 2 ALA B CA 1
ATOM 5091 C C . ALA B 1 2 ? 41.938 35.344 72 1 22.47 2 ALA B C 1
ATOM 5093 O O . ALA B 1 2 ? 42.094 35 70.812 1 22.47 2 ALA B O 1
ATOM 5094 N N . GLU B 1 3 ? 42.219 34.438 73.062 1 17.58 3 GLU B N 1
ATOM 5095 C CA . GLU B 1 3 ? 43.25 33.438 73.125 1 17.58 3 GLU B CA 1
ATOM 5096 C C . GLU B 1 3 ? 43 32.312 72.125 1 17.58 3 GLU B C 1
ATOM 5098 O O . GLU B 1 3 ? 43.906 31.984 71.312 1 17.58 3 GLU B O 1
ATOM 5103 N N . GLY B 1 4 ? 42.375 31.188 72.5 1 19.36 4 GLY B N 1
ATOM 5104 C CA . GLY B 1 4 ? 42.906 29.844 72.562 1 19.36 4 GLY B CA 1
ATOM 5105 C C . GLY B 1 4 ? 42.812 29.141 71.188 1 19.36 4 GLY B C 1
ATOM 5106 O O . GLY B 1 4 ? 41.719 28.859 70.75 1 19.36 4 GLY B O 1
ATOM 5107 N N . ARG B 1 5 ? 43.75 29.203 70.125 1 21.61 5 ARG B N 1
ATOM 5108 C CA . ARG B 1 5 ? 44.125 28.953 68.75 1 21.61 5 ARG B CA 1
ATOM 5109 C C . ARG B 1 5 ? 44.281 27.453 68.5 1 21.61 5 ARG B C 1
ATOM 5111 O O . ARG B 1 5 ? 44.781 27.047 67.438 1 21.61 5 ARG B O 1
ATOM 5118 N N . GLY B 1 6 ? 44.094 26.625 69.562 1 18.83 6 GLY B N 1
ATOM 5119 C CA . GLY B 1 6 ? 45 25.484 69.562 1 18.83 6 GLY B CA 1
ATOM 5120 C C . GLY B 1 6 ? 44.938 24.656 68.25 1 18.83 6 GLY B C 1
ATOM 5121 O O . GLY B 1 6 ? 44.062 24.859 67.438 1 18.83 6 GLY B O 1
ATOM 5122 N N . ARG B 1 7 ? 45.656 23.406 68.188 1 20.39 7 ARG B N 1
ATOM 5123 C CA . ARG B 1 7 ? 46.562 22.516 67.438 1 20.39 7 ARG B CA 1
ATOM 5124 C C . ARG B 1 7 ? 45.781 21.469 66.625 1 20.39 7 ARG B C 1
ATOM 5126 O O . ARG B 1 7 ? 45.469 20.391 67.125 1 20.39 7 ARG B O 1
ATOM 5133 N N . LEU B 1 8 ? 44.531 21.672 66.25 1 18.31 8 LEU B N 1
ATOM 5134 C CA . LEU B 1 8 ? 43.75 20.484 65.875 1 18.31 8 LEU B CA 1
ATOM 5135 C C . LEU B 1 8 ? 44.5 19.672 64.812 1 18.31 8 LEU B C 1
ATOM 5137 O O . LEU B 1 8 ? 44.781 20.188 63.719 1 18.31 8 LEU B O 1
ATOM 5141 N N . GLU B 1 9 ? 45.219 18.641 65.188 1 18.52 9 GLU B N 1
ATOM 5142 C CA . GLU B 1 9 ? 46.094 17.578 64.688 1 18.52 9 GLU B CA 1
ATOM 5143 C C . GLU B 1 9 ? 45.469 16.875 63.469 1 18.52 9 GLU B C 1
ATOM 5145 O O . GLU B 1 9 ? 44.219 16.781 63.375 1 18.52 9 GLU B O 1
ATOM 5150 N N . GLY B 1 10 ? 46.25 16.422 62.281 1 18.58 10 GLY B N 1
ATOM 5151 C CA . GLY B 1 10 ? 46.344 16.125 60.875 1 18.58 10 GLY B CA 1
ATOM 5152 C C . GLY B 1 10 ? 45.844 14.719 60.531 1 18.58 10 GLY B C 1
ATOM 5153 O O . GLY B 1 10 ? 46.094 14.227 59.438 1 18.58 10 GLY B O 1
ATOM 5154 N N . GLN B 1 11 ? 45.281 13.914 61.5 1 18.27 11 GLN B N 1
ATOM 5155 C CA . GLN B 1 11 ? 45.406 12.469 61.281 1 18.27 11 GLN B CA 1
ATOM 5156 C C . GLN B 1 11 ? 44.781 12.062 59.938 1 18.27 11 GLN B C 1
ATOM 5158 O O . GLN B 1 11 ? 43.625 12.398 59.688 1 18.27 11 GLN B O 1
ATOM 5163 N N . CYS B 1 12 ? 45.562 11.594 58.844 1 21.23 12 CYS B N 1
ATOM 5164 C CA . CYS B 1 12 ? 45.625 11.094 57.5 1 21.23 12 CYS B CA 1
ATOM 5165 C C . CYS B 1 12 ? 44.906 9.75 57.375 1 21.23 12 CYS B C 1
ATOM 5167 O O . CYS B 1 12 ? 45.531 8.695 57.344 1 21.23 12 CYS B O 1
ATOM 5169 N N . SER B 1 13 ? 44 9.352 58.281 1 19.47 13 SER B N 1
ATOM 5170 C CA . SER B 1 13 ? 43.75 7.918 58.219 1 19.47 13 SER B CA 1
ATOM 5171 C C . SER B 1 13 ? 43.375 7.484 56.781 1 19.47 13 SER B C 1
ATOM 5173 O O . SER B 1 13 ? 42.719 8.227 56.062 1 19.47 13 SER B O 1
ATOM 5175 N N . ARG B 1 14 ? 44 6.32 56.219 1 22.02 14 ARG B N 1
ATOM 5176 C CA . ARG B 1 14 ? 44.094 5.34 55.156 1 22.02 14 ARG B CA 1
ATOM 5177 C C . ARG B 1 14 ? 42.719 4.75 54.812 1 22.02 14 ARG B C 1
ATOM 5179 O O . ARG B 1 14 ? 42.062 4.176 55.688 1 22.02 14 ARG B O 1
ATOM 5186 N N . VAL B 1 15 ? 41.969 5.133 53.812 1 20.72 15 VAL B N 1
ATOM 5187 C CA . VAL B 1 15 ? 40.656 4.906 53.188 1 20.72 15 VAL B CA 1
ATOM 5188 C C . VAL B 1 15 ? 40.531 3.451 52.719 1 20.72 15 VAL B C 1
ATOM 5190 O O . VAL B 1 15 ? 41.25 3.021 51.812 1 20.72 15 VAL B O 1
ATOM 5193 N N . SER B 1 16 ? 40.562 2.51 53.688 1 19.97 16 SER B N 1
ATOM 5194 C CA . SER B 1 16 ? 40.406 1.086 53.406 1 19.97 16 SER B CA 1
ATOM 5195 C C . SER B 1 16 ? 39.281 0.828 52.406 1 19.97 16 SER B C 1
ATOM 5197 O O . SER B 1 16 ? 38.188 1.365 52.594 1 19.97 16 SER B O 1
ATOM 5199 N N . LEU B 1 17 ? 39.5 0.102 51.281 1 21.92 17 LEU B N 1
ATOM 5200 C CA . LEU B 1 17 ? 38.969 -0.438 50.031 1 21.92 17 LEU B CA 1
ATOM 5201 C C . LEU B 1 17 ? 37.906 -1.488 50.312 1 21.92 17 LEU B C 1
ATOM 5203 O O . LEU B 1 17 ? 38.156 -2.689 50.188 1 21.92 17 LEU B O 1
ATOM 5207 N N . HIS B 1 18 ? 37.25 -1.557 51.438 1 22.05 18 HIS B N 1
ATOM 5208 C CA . HIS B 1 18 ? 36.469 -2.746 51.719 1 22.05 18 HIS B CA 1
ATOM 5209 C C . HIS B 1 18 ? 35.5 -3.053 50.594 1 22.05 18 HIS B C 1
ATOM 5211 O O . HIS B 1 18 ? 35.062 -2.143 49.875 1 22.05 18 HIS B O 1
ATOM 5217 N N . GLY B 1 19 ? 35.188 -4.453 50.375 1 22.33 19 GLY B N 1
ATOM 5218 C CA . GLY B 1 19 ? 34.656 -5.418 49.438 1 22.33 19 GLY B CA 1
ATOM 5219 C C . GLY B 1 19 ? 33.156 -5.258 49.219 1 22.33 19 GLY B C 1
ATOM 5220 O O . GLY B 1 19 ? 32.344 -5.809 49.969 1 22.33 19 GLY B O 1
ATOM 5221 N N . ASN B 1 20 ? 32.531 -4.164 49.188 1 21.8 20 ASN B N 1
ATOM 5222 C CA . ASN B 1 20 ? 31.078 -4.121 49.156 1 21.8 20 ASN B CA 1
ATOM 5223 C C . ASN B 1 20 ? 30.516 -5.008 48.031 1 21.8 20 ASN B C 1
ATOM 5225 O O . ASN B 1 20 ? 30.844 -4.82 46.875 1 21.8 20 ASN B O 1
ATOM 5229 N N . ALA B 1 21 ? 29.984 -6.25 48.406 1 23.28 21 ALA B N 1
ATOM 5230 C CA . ALA B 1 21 ? 29.266 -7.379 47.812 1 23.28 21 ALA B CA 1
ATOM 5231 C C . ALA B 1 21 ? 28.172 -6.895 46.875 1 23.28 21 ALA B C 1
ATOM 5233 O O . ALA B 1 21 ? 27.562 -5.84 47.094 1 23.28 21 ALA B O 1
ATOM 5234 N N . HIS B 1 22 ? 28.016 -7.57 45.719 1 24 22 HIS B N 1
ATOM 5235 C CA . HIS B 1 22 ? 27.281 -7.578 44.469 1 24 22 HIS B CA 1
ATOM 5236 C C . HIS B 1 22 ? 25.781 -7.668 44.688 1 24 22 HIS B C 1
ATOM 5238 O O . HIS B 1 22 ? 25.25 -8.758 44.906 1 24 22 HIS B O 1
ATOM 5244 N N . GLN B 1 23 ? 25.172 -6.863 45.625 1 26.02 23 GLN B N 1
ATOM 5245 C CA . GLN B 1 23 ? 23.734 -7.102 45.75 1 26.02 23 GLN B CA 1
ATOM 5246 C C . GLN B 1 23 ? 23.047 -7.172 44.375 1 26.02 23 GLN B C 1
ATOM 5248 O O . GLN B 1 23 ? 23.312 -6.34 43.5 1 26.02 23 GLN B O 1
ATOM 5253 N N . GLY B 1 24 ? 22.562 -8.352 44.031 1 26.27 24 GLY B N 1
ATOM 5254 C CA . GLY B 1 24 ? 21.844 -8.805 42.844 1 26.27 24 GLY B CA 1
ATOM 5255 C C . GLY B 1 24 ? 20.75 -7.863 42.406 1 26.27 24 GLY B C 1
ATOM 5256 O O . GLY B 1 24 ? 20.344 -6.984 43.156 1 26.27 24 GLY B O 1
ATOM 5257 N N . PRO B 1 25 ? 20.531 -7.734 41.125 1 29.19 25 PRO B N 1
ATOM 5258 C CA . PRO B 1 25 ? 19.609 -6.812 40.469 1 29.19 25 PRO B CA 1
ATOM 5259 C C . PRO B 1 25 ? 18.203 -6.855 41.031 1 29.19 25 PRO B C 1
ATOM 5261 O O . PRO B 1 25 ? 17.594 -7.93 41.125 1 29.19 25 PRO B O 1
ATOM 5264 N N . GLN B 1 26 ? 17.938 -6.105 42.125 1 28.52 26 GLN B N 1
ATOM 5265 C CA . GLN B 1 26 ? 16.594 -6.059 42.688 1 28.52 26 GLN B CA 1
ATOM 5266 C C . GLN B 1 26 ? 15.547 -5.883 41.594 1 28.52 26 GLN B C 1
ATOM 5268 O O . GLN B 1 26 ? 15.766 -5.152 40.625 1 28.52 26 GLN B O 1
ATOM 5273 N N . HIS B 1 27 ? 14.625 -6.82 41.594 1 28.33 27 HIS B N 1
ATOM 5274 C CA . HIS B 1 27 ? 13.477 -6.926 40.688 1 28.33 27 HIS B CA 1
ATOM 5275 C C . HIS B 1 27 ? 12.656 -5.641 40.688 1 28.33 27 HIS B C 1
ATOM 5277 O O . HIS B 1 27 ? 12.422 -5.051 41.75 1 28.33 27 HIS B O 1
ATOM 5283 N N . PRO B 1 28 ? 12.781 -4.883 39.688 1 31.94 28 PRO B N 1
ATOM 5284 C CA . PRO B 1 28 ? 12.023 -3.627 39.656 1 31.94 28 PRO B CA 1
ATOM 5285 C C . PRO B 1 28 ? 10.578 -3.793 40.125 1 31.94 28 PRO B C 1
ATOM 5287 O O . PRO B 1 28 ? 9.922 -4.773 39.781 1 31.94 28 PRO B O 1
ATOM 5290 N N . ASN B 1 29 ? 10.328 -3.545 41.406 1 27.23 29 ASN B N 1
ATOM 5291 C CA . ASN B 1 29 ? 8.977 -3.5 41.969 1 27.23 29 ASN B CA 1
ATOM 5292 C C . ASN B 1 29 ? 7.973 -2.996 40.938 1 27.23 29 ASN B C 1
ATOM 5294 O O . ASN B 1 29 ? 8.234 -2.016 40.219 1 27.23 29 ASN B O 1
ATOM 5298 N N . THR B 1 30 ? 6.977 -3.811 40.625 1 31.02 30 THR B N 1
ATOM 5299 C CA . THR B 1 30 ? 5.859 -3.891 39.688 1 31.02 30 THR B CA 1
ATOM 5300 C C . THR B 1 30 ? 4.891 -2.732 39.906 1 31.02 30 THR B C 1
ATOM 5302 O O . THR B 1 30 ? 3.756 -2.77 39.438 1 31.02 30 THR B O 1
ATOM 5305 N N . ASP B 1 31 ? 4.996 -1.867 40.938 1 30.47 31 ASP B N 1
ATOM 5306 C CA . ASP B 1 31 ? 3.768 -1.105 41.156 1 30.47 31 ASP B CA 1
ATOM 5307 C C . ASP B 1 31 ? 3.361 -0.359 39.875 1 30.47 31 ASP B C 1
ATOM 5309 O O . ASP B 1 31 ? 4.137 0.436 39.344 1 30.47 31 ASP B O 1
ATOM 5313 N N . THR B 1 32 ? 2.396 -0.861 39.25 1 32.94 32 THR B N 1
ATOM 5314 C CA . THR B 1 32 ? 1.665 -0.373 38.094 1 32.94 32 THR B CA 1
ATOM 5315 C C . THR B 1 32 ? 1.28 1.093 38.281 1 32.94 32 THR B C 1
ATOM 5317 O O . THR B 1 32 ? 0.744 1.477 39.312 1 32.94 32 THR B O 1
ATOM 5320 N N . PRO B 1 33 ? 1.957 2.059 37.938 1 32.69 33 PRO B N 1
ATOM 5321 C CA . PRO B 1 33 ? 1.335 3.357 38.219 1 32.69 33 PRO B CA 1
ATOM 5322 C C . PRO B 1 33 ? -0.182 3.332 38.031 1 32.69 33 PRO B C 1
ATOM 5324 O O . PRO B 1 33 ? -0.706 2.523 37.281 1 32.69 33 PRO B O 1
ATOM 5327 N N . ARG B 1 34 ? -1.161 3.912 38.969 1 32.81 34 ARG B N 1
ATOM 5328 C CA . ARG B 1 34 ? -2.609 4.059 39.062 1 32.81 34 ARG B CA 1
ATOM 5329 C C . ARG B 1 34 ? -3.234 4.254 37.688 1 32.81 34 ARG B C 1
ATOM 5331 O O . ARG B 1 34 ? -4.105 3.486 37.281 1 32.81 34 ARG B O 1
ATOM 5338 N N . SER B 1 35 ? -3.982 5.582 37.5 1 28.91 35 SER B N 1
ATOM 5339 C CA . SER B 1 35 ? -5.059 5.707 36.5 1 28.91 35 SER B CA 1
ATOM 5340 C C . SER B 1 35 ? -4.562 5.418 35.094 1 28.91 35 SER B C 1
ATOM 5342 O O . SER B 1 35 ? -4.414 6.332 34.281 1 28.91 35 SER B O 1
ATOM 5344 N N . LEU B 1 36 ? -3.635 4.84 35.062 1 30.34 36 LEU B N 1
ATOM 5345 C CA . LEU B 1 36 ? -3.262 4.41 33.719 1 30.34 36 LEU B CA 1
ATOM 5346 C C . LEU B 1 36 ? -4.355 3.543 33.094 1 30.34 36 LEU B C 1
ATOM 5348 O O . LEU B 1 36 ? -4.094 2.764 32.188 1 30.34 36 LEU B O 1
ATOM 5352 N N . LEU B 1 37 ? -5.59 3.449 33.781 1 27.62 37 LEU B N 1
ATOM 5353 C CA . LEU B 1 37 ? -6.391 2.266 33.5 1 27.62 37 LEU B CA 1
ATOM 5354 C C . LEU B 1 37 ? -6.422 1.982 32 1 27.62 37 LEU B C 1
ATOM 5356 O O . LEU B 1 37 ? -6.254 0.836 31.578 1 27.62 37 LEU B O 1
ATOM 5360 N N . ARG B 1 38 ? -7.449 2.684 31.359 1 30.2 38 ARG B N 1
ATOM 5361 C CA . ARG B 1 38 ? -8.156 1.991 30.281 1 30.2 38 ARG B CA 1
ATOM 5362 C C . ARG B 1 38 ? -7.199 1.557 29.188 1 30.2 38 ARG B C 1
ATOM 5364 O O . ARG B 1 38 ? -6.582 2.396 28.531 1 30.2 38 ARG B O 1
ATOM 5371 N N . LEU B 1 39 ? -6.676 0.45 29.328 1 29.94 39 LEU B N 1
ATOM 5372 C CA . LEU B 1 39 ? -5.859 -0.38 28.453 1 29.94 39 LEU B CA 1
ATOM 5373 C C . LEU B 1 39 ? -6.383 -0.34 27.016 1 29.94 39 LEU B C 1
ATOM 5375 O O . LEU B 1 39 ? -7.359 -1.02 26.688 1 29.94 39 LEU B O 1
ATOM 5379 N N . VAL B 1 40 ? -6.684 0.731 26.609 1 29.5 40 VAL B N 1
ATOM 5380 C CA . VAL B 1 40 ? -7.094 0.633 25.219 1 29.5 40 VAL B CA 1
ATOM 5381 C C . VAL B 1 40 ? -6.113 -0.252 24.453 1 29.5 40 VAL B C 1
ATOM 5383 O O . VAL B 1 40 ? -4.926 0.061 24.359 1 29.5 40 VAL B O 1
ATOM 5386 N N . PRO B 1 41 ? -6.336 -1.513 24.609 1 30.94 41 PRO B N 1
ATOM 5387 C CA . PRO B 1 41 ? -5.516 -2.406 23.797 1 30.94 41 PRO B CA 1
ATOM 5388 C C . PRO B 1 41 ? -5.184 -1.81 22.422 1 30.94 41 PRO B C 1
ATOM 5390 O O . PRO B 1 41 ? -6.086 -1.396 21.688 1 30.94 41 PRO B O 1
ATOM 5393 N N . SER B 1 42 ? -4.227 -1.062 22.375 1 33.88 42 SER B N 1
ATOM 5394 C CA . SER B 1 42 ? -3.834 -0.534 21.062 1 33.88 42 SER B CA 1
ATOM 5395 C C . SER B 1 42 ? -3.873 -1.619 20 1 33.88 42 SER B C 1
ATOM 5397 O O . SER B 1 42 ? -3.332 -2.709 20.188 1 33.88 42 SER B O 1
ATOM 5399 N N . GLY B 1 43 ? -4.895 -1.856 19.422 1 35.66 43 GLY B N 1
ATOM 5400 C CA . GLY B 1 43 ? -5.254 -2.736 18.328 1 35.66 43 GLY B CA 1
ATOM 5401 C C . GLY B 1 43 ? -4.113 -2.975 17.359 1 35.66 43 GLY B C 1
ATOM 5402 O O . GLY B 1 43 ? -4.309 -3.572 16.297 1 35.66 43 GLY B O 1
ATOM 5403 N N . LYS B 1 44 ? -2.91 -2.512 17.641 1 44.44 44 LYS B N 1
ATOM 5404 C CA . LYS B 1 44 ? -1.741 -2.637 16.781 1 44.44 44 LYS B CA 1
ATOM 5405 C C . LYS B 1 44 ? -1.251 -4.078 16.719 1 44.44 44 LYS B C 1
ATOM 5407 O O . LYS B 1 44 ? -0.875 -4.57 15.648 1 44.44 44 LYS B O 1
ATOM 5412 N N . PRO B 1 45 ? -1.291 -4.777 17.859 1 40.88 45 PRO B N 1
ATOM 5413 C CA . PRO B 1 45 ? -0.703 -6.117 17.75 1 40.88 45 PRO B CA 1
ATOM 5414 C C . PRO B 1 45 ? -1.571 -7.078 16.938 1 40.88 45 PRO B C 1
ATOM 5416 O O . PRO B 1 45 ? -1.113 -8.156 16.562 1 40.88 45 PRO B O 1
ATOM 5419 N N . LEU B 1 46 ? -2.736 -6.785 16.828 1 37.91 46 LEU B N 1
ATOM 5420 C CA . LEU B 1 46 ? -3.633 -7.773 16.234 1 37.91 46 LEU B CA 1
ATOM 5421 C C . LEU B 1 46 ? -3.299 -7.984 14.766 1 37.91 46 LEU B C 1
ATOM 5423 O O . LEU B 1 46 ? -3.289 -9.125 14.281 1 37.91 46 LEU B O 1
ATOM 5427 N N . LEU B 1 47 ? -3.051 -6.988 14.125 1 39.66 47 LEU B N 1
ATOM 5428 C CA . LEU B 1 47 ? -2.748 -7.223 12.719 1 39.66 47 LEU B CA 1
ATOM 5429 C C . LEU B 1 47 ? -1.478 -8.055 12.57 1 39.66 47 LEU B C 1
ATOM 5431 O O . LEU B 1 47 ? -1.411 -8.945 11.719 1 39.66 47 LEU B O 1
ATOM 5435 N N . LEU B 1 48 ? -0.512 -7.73 13.43 1 42.94 48 LEU B N 1
ATOM 5436 C CA . LEU B 1 48 ? 0.686 -8.562 13.422 1 42.94 48 LEU B CA 1
ATOM 5437 C C . LEU B 1 48 ? 0.358 -9.992 13.828 1 42.94 48 LEU B C 1
ATOM 5439 O O . LEU B 1 48 ? 0.859 -10.953 13.234 1 42.94 48 LEU B O 1
ATOM 5443 N N . ALA B 1 49 ? -0.491 -10.133 14.852 1 40 49 ALA B N 1
ATOM 5444 C CA . ALA B 1 49 ? -0.875 -11.477 15.273 1 40 49 ALA B CA 1
ATOM 5445 C C . ALA B 1 49 ? -1.657 -12.195 14.172 1 40 49 ALA B C 1
ATOM 5447 O O . ALA B 1 49 ? -1.449 -13.383 13.93 1 40 49 ALA B O 1
ATOM 5448 N N . LEU B 1 50 ? -2.471 -11.508 13.531 1 40.25 50 LEU B N 1
ATOM 5449 C CA . LEU B 1 50 ? -3.234 -12.148 12.469 1 40.25 50 LEU B CA 1
ATOM 5450 C C . LEU B 1 50 ? -2.33 -12.523 11.305 1 40.25 50 LEU B C 1
ATOM 5452 O O . LEU B 1 50 ? -2.486 -13.594 10.711 1 40.25 50 LEU B O 1
ATOM 5456 N N . PHE B 1 51 ? -1.401 -11.648 11.055 1 41.78 51 PHE B N 1
ATOM 5457 C CA . PHE B 1 51 ? -0.414 -11.961 10.023 1 41.78 51 PHE B CA 1
ATOM 5458 C C . PHE B 1 51 ? 0.441 -13.156 10.445 1 41.78 51 PHE B C 1
ATOM 5460 O O . PHE B 1 51 ? 0.71 -14.047 9.641 1 41.78 51 PHE B O 1
ATOM 5467 N N . LEU B 1 52 ? 0.906 -13.141 11.688 1 43.06 52 LEU B N 1
ATOM 5468 C CA . LEU B 1 52 ? 1.667 -14.289 12.18 1 43.06 52 LEU B CA 1
ATOM 5469 C C . LEU B 1 52 ? 0.809 -15.547 12.18 1 43.06 52 LEU B C 1
ATOM 5471 O O . LEU B 1 52 ? 1.301 -16.641 11.875 1 43.06 52 LEU B O 1
ATOM 5475 N N . LEU B 1 53 ? -0.379 -15.367 12.539 1 40.25 53 LEU B N 1
ATOM 5476 C CA . LEU B 1 53 ? -1.255 -16.531 12.5 1 40.25 53 LEU B CA 1
ATOM 5477 C C . LEU B 1 53 ? -1.417 -17.031 11.062 1 40.25 53 LEU B C 1
ATOM 5479 O O . LEU B 1 53 ? -1.473 -18.25 10.828 1 40.25 53 LEU B O 1
ATOM 5483 N N . LEU B 1 54 ? -1.535 -16.172 10.242 1 42.06 54 LEU B N 1
ATOM 5484 C CA . LEU B 1 54 ? -1.636 -16.609 8.852 1 42.06 54 LEU B CA 1
ATOM 5485 C C . LEU B 1 54 ? -0.358 -17.312 8.414 1 42.06 54 LEU B C 1
ATOM 5487 O O . LEU B 1 54 ? -0.411 -18.297 7.676 1 42.06 54 LEU B O 1
ATOM 5491 N N . LEU B 1 55 ? 0.755 -16.734 8.789 1 41.53 55 LEU B N 1
ATOM 5492 C CA . LEU B 1 55 ? 2.027 -17.359 8.461 1 41.53 55 LEU B CA 1
ATOM 5493 C C . LEU B 1 55 ? 2.16 -18.703 9.156 1 41.53 55 LEU B C 1
ATOM 5495 O O . LEU B 1 55 ? 2.711 -19.656 8.586 1 41.53 55 LEU B O 1
ATOM 5499 N N . LEU B 1 56 ? 1.948 -18.672 10.469 1 39.06 56 LEU B N 1
ATOM 5500 C CA . LEU B 1 56 ? 2.119 -19.906 11.234 1 39.06 56 LEU B CA 1
ATOM 5501 C C . LEU B 1 56 ? 1.02 -20.906 10.906 1 39.06 56 LEU B C 1
ATOM 5503 O O . LEU B 1 56 ? 1.028 -22.031 11.406 1 39.06 56 LEU B O 1
ATOM 5507 N N . SER B 1 57 ? 0.004 -20.516 10.398 1 37.34 57 SER B N 1
ATOM 5508 C CA . SER B 1 57 ? -0.903 -21.594 10.023 1 37.34 57 SER B CA 1
ATOM 5509 C C . SER B 1 57 ? -0.259 -22.531 9.008 1 37.34 57 SER B C 1
ATOM 5511 O O . SER B 1 57 ? -0.202 -22.203 7.816 1 37.34 57 SER B O 1
ATOM 5513 N N . THR B 1 58 ? 0.749 -23.047 9.43 1 38.81 58 THR B N 1
ATOM 5514 C CA . THR B 1 58 ? 1.344 -24.203 8.758 1 38.81 58 THR B CA 1
ATOM 5515 C C . THR B 1 58 ? 0.266 -25.062 8.117 1 38.81 58 THR B C 1
ATOM 5517 O O . THR B 1 58 ? -0.763 -25.344 8.734 1 38.81 58 THR B O 1
ATOM 5520 N N . PRO B 1 59 ? 0.341 -25.125 6.84 1 42.22 59 PRO B N 1
ATOM 5521 C CA . PRO B 1 59 ? -0.536 -26.109 6.199 1 42.22 59 PRO B CA 1
ATOM 5522 C C . PRO B 1 59 ? -0.578 -27.438 6.949 1 42.22 59 PRO B C 1
ATOM 5524 O O . PRO B 1 59 ? 0.46 -28.078 7.141 1 42.22 59 PRO B O 1
ATOM 5527 N N . VAL B 1 60 ? -1.213 -27.5 8.031 1 39.59 60 VAL B N 1
ATOM 5528 C CA . VAL B 1 60 ? -1.438 -28.875 8.484 1 39.59 60 VAL B CA 1
ATOM 5529 C C . VAL B 1 60 ? -1.872 -29.734 7.309 1 39.59 60 VAL B C 1
ATOM 5531 O O . VAL B 1 60 ? -2.855 -29.438 6.633 1 39.59 60 VAL B O 1
ATOM 5534 N N . PRO B 1 61 ? -0.941 -30.406 6.742 1 42.41 61 PRO B N 1
ATOM 5535 C CA . PRO B 1 61 ? -1.412 -31.422 5.797 1 42.41 61 PRO B CA 1
ATOM 5536 C C . PRO B 1 61 ? -2.67 -32.125 6.281 1 42.41 61 PRO B C 1
ATOM 5538 O O . PRO B 1 61 ? -2.635 -32.844 7.293 1 42.41 61 PRO B O 1
ATOM 5541 N N . VAL B 1 62 ? -3.717 -31.469 6.434 1 41.03 62 VAL B N 1
ATOM 5542 C CA . VAL B 1 62 ? -4.859 -32.344 6.668 1 41.03 62 VAL B CA 1
ATOM 5543 C C . VAL B 1 62 ? -4.918 -33.406 5.582 1 41.03 62 VAL B C 1
ATOM 5545 O O . VAL B 1 62 ? -5.039 -33.094 4.395 1 41.03 62 VAL B O 1
ATOM 5548 N N . ALA B 1 63 ? -4.301 -34.5 5.793 1 43.75 63 ALA B N 1
ATOM 5549 C CA . ALA B 1 63 ? -4.391 -35.75 5.02 1 43.75 63 ALA B CA 1
ATOM 5550 C C . ALA B 1 63 ? -5.828 -36 4.57 1 43.75 63 ALA B C 1
ATOM 5552 O O . ALA B 1 63 ? -6.645 -36.5 5.344 1 43.75 63 ALA B O 1
ATOM 5553 N N . ALA B 1 64 ? -6.5 -35.188 3.906 1 50.28 64 ALA B N 1
ATOM 5554 C CA . ALA B 1 64 ? -7.836 -35.531 3.447 1 50.28 64 ALA B CA 1
ATOM 5555 C C . ALA B 1 64 ? -7.793 -36.75 2.545 1 50.28 64 ALA B C 1
ATOM 5557 O O . ALA B 1 64 ? -6.969 -36.844 1.631 1 50.28 64 ALA B O 1
ATOM 5558 N N . LYS B 1 65 ? -8.422 -37.812 2.953 1 60.06 65 LYS B N 1
ATOM 5559 C CA . LYS B 1 65 ? -8.602 -39.156 2.438 1 60.06 65 LYS B CA 1
ATOM 5560 C C . LYS B 1 65 ? -9.352 -39.125 1.107 1 60.06 65 LYS B C 1
ATOM 5562 O O . LYS B 1 65 ? -9.195 -40.031 0.291 1 60.06 65 LYS B O 1
ATOM 5567 N N . THR B 1 66 ? -10.211 -38.062 0.706 1 69.38 66 THR B N 1
ATOM 5568 C CA . THR B 1 66 ? -11.008 -38.156 -0.511 1 69.38 66 THR B CA 1
ATOM 5569 C C . THR B 1 66 ? -10.211 -37.688 -1.725 1 69.38 66 THR B C 1
ATOM 5571 O O . THR B 1 66 ? -9.617 -36.594 -1.698 1 69.38 66 THR B O 1
ATOM 5574 N N . HIS B 1 67 ? -9.984 -38.562 -2.643 1 80.94 67 HIS B N 1
ATOM 5575 C CA . HIS B 1 67 ? -9.383 -38.25 -3.93 1 80.94 67 HIS B CA 1
ATOM 5576 C C . HIS B 1 67 ? -10.344 -38.531 -5.078 1 80.94 67 HIS B C 1
ATOM 5578 O O . HIS B 1 67 ? -10.539 -39.656 -5.477 1 80.94 67 HIS B O 1
ATOM 5584 N N . PHE B 1 68 ? -10.992 -37.5 -5.695 1 85.94 68 PHE B N 1
ATOM 5585 C CA . PHE B 1 68 ? -12.055 -37.594 -6.688 1 85.94 68 PHE B CA 1
ATOM 5586 C C . PHE B 1 68 ? -11.531 -38.281 -7.961 1 85.94 68 PHE B C 1
ATOM 5588 O O . PHE B 1 68 ? -12.266 -39 -8.633 1 85.94 68 PHE B O 1
ATOM 5595 N N . ALA B 1 69 ? -10.258 -37.969 -8.234 1 82.06 69 ALA B N 1
ATOM 5596 C CA . ALA B 1 69 ? -9.711 -38.562 -9.438 1 82.06 69 ALA B CA 1
ATOM 5597 C C . ALA B 1 69 ? -9.648 -40.094 -9.297 1 82.06 69 ALA B C 1
ATOM 5599 O O . ALA B 1 69 ? -10 -40.812 -10.219 1 82.06 69 ALA B O 1
ATOM 5600 N N . GLN B 1 70 ? -9.281 -40.5 -8.133 1 85.31 70 GLN B N 1
ATOM 5601 C CA . GLN B 1 70 ? -9.172 -41.938 -7.883 1 85.31 70 GLN B CA 1
ATOM 5602 C C . GLN B 1 70 ? -10.547 -42.594 -7.746 1 85.31 70 GLN B C 1
ATOM 5604 O O . GLN B 1 70 ? -10.781 -43.656 -8.281 1 85.31 70 GLN B O 1
ATOM 5609 N N . CYS B 1 71 ? -11.359 -41.875 -7.059 1 88.88 71 CYS B N 1
ATOM 5610 C CA . CYS B 1 71 ? -12.703 -42.438 -6.875 1 88.88 71 CYS B CA 1
ATOM 5611 C C . CYS B 1 71 ? -13.469 -42.469 -8.188 1 88.88 71 CYS B C 1
ATOM 5613 O O . CYS B 1 71 ? -14.203 -43.406 -8.469 1 88.88 71 CYS B O 1
ATOM 5615 N N . GLY B 1 72 ? -13.297 -41.5 -9.062 1 89.31 72 GLY B N 1
ATOM 5616 C CA . GLY B 1 72 ? -13.93 -41.469 -10.375 1 89.31 72 GLY B CA 1
ATOM 5617 C C . GLY B 1 72 ? -13.484 -42.594 -11.281 1 89.31 72 GLY B C 1
ATOM 5618 O O . GLY B 1 72 ? -14.305 -43.188 -11.977 1 89.31 72 GLY B O 1
ATOM 5619 N N . ALA B 1 73 ? -12.25 -42.844 -11.18 1 88.25 73 ALA B N 1
ATOM 5620 C CA . ALA B 1 73 ? -11.711 -43.938 -11.977 1 88.25 73 ALA B CA 1
ATOM 5621 C C . ALA B 1 73 ? -12.266 -45.281 -11.516 1 88.25 73 ALA B C 1
ATOM 5623 O O . ALA B 1 73 ? -12.578 -46.156 -12.336 1 88.25 73 ALA B O 1
ATOM 5624 N N . LYS B 1 74 ? -12.398 -45.375 -10.266 1 90.69 74 LYS B N 1
ATOM 5625 C CA . LYS B 1 74 ? -12.945 -46.594 -9.703 1 90.69 74 LYS B CA 1
ATOM 5626 C C . LYS B 1 74 ? -14.406 -46.781 -10.102 1 90.69 74 LYS B C 1
ATOM 5628 O O . LYS B 1 74 ? -14.812 -47.906 -10.461 1 90.69 74 LYS B O 1
ATOM 5633 N N . ILE B 1 75 ? -15.133 -45.781 -10.078 1 91.56 75 ILE B N 1
ATOM 5634 C CA . ILE B 1 75 ? -16.547 -45.844 -10.414 1 91.56 75 ILE B CA 1
ATOM 5635 C C . ILE B 1 75 ? -16.719 -46.188 -11.898 1 91.56 75 ILE B C 1
ATOM 5637 O O . ILE B 1 75 ? -17.594 -47 -12.266 1 91.56 75 ILE B O 1
ATOM 5641 N N . LYS B 1 76 ? -15.906 -45.562 -12.68 1 89.06 76 LYS B N 1
ATOM 5642 C CA . LYS B 1 76 ? -15.969 -45.844 -14.117 1 89.06 76 LYS B CA 1
ATOM 5643 C C . LYS B 1 76 ? -15.625 -47.312 -14.414 1 89.06 76 LYS B C 1
ATOM 5645 O O . LYS B 1 76 ? -16.234 -47.906 -15.297 1 89.06 76 LYS B O 1
ATOM 5650 N N . GLU B 1 77 ? -14.695 -47.812 -13.672 1 91.25 77 GLU B N 1
ATOM 5651 C CA . GLU B 1 77 ? -14.328 -49.219 -13.828 1 91.25 77 GLU B CA 1
ATOM 5652 C C . GLU B 1 77 ? -15.453 -50.156 -13.383 1 91.25 77 GLU B C 1
ATOM 5654 O O . GLU B 1 77 ? -15.742 -51.156 -14.047 1 91.25 77 GLU B O 1
ATOM 5659 N N . LEU B 1 78 ? -16.047 -49.781 -12.344 1 92.19 78 LEU B N 1
ATOM 5660 C CA . LEU B 1 78 ? -17.156 -50.562 -11.844 1 92.19 78 LEU B CA 1
ATOM 5661 C C . LEU B 1 78 ? -18.328 -50.531 -12.82 1 92.19 78 LEU B C 1
ATOM 5663 O O . LEU B 1 78 ? -19.047 -51.531 -12.984 1 92.19 78 LEU B O 1
ATOM 5667 N N . ALA B 1 79 ? -18.547 -49.469 -13.422 1 89.19 79 ALA B N 1
ATOM 5668 C CA . ALA B 1 79 ? -19.625 -49.281 -14.398 1 89.19 79 ALA B CA 1
ATOM 5669 C C . ALA B 1 79 ? -19.344 -50.094 -15.656 1 89.19 79 ALA B C 1
ATOM 5671 O O . ALA B 1 79 ? -20.266 -50.688 -16.234 1 89.19 79 ALA B O 1
ATOM 5672 N N . LYS B 1 80 ? -18.156 -50.094 -16.078 1 87.88 80 LYS B N 1
ATOM 5673 C CA . LYS B 1 80 ? -17.766 -50.844 -17.266 1 87.88 80 LYS B CA 1
ATOM 5674 C C . LYS B 1 80 ? -17.938 -52.344 -17.031 1 87.88 80 LYS B C 1
ATOM 5676 O O . LYS B 1 80 ? -18.328 -53.062 -17.953 1 87.88 80 LYS B O 1
ATOM 5681 N N . ASN B 1 81 ? -17.703 -52.719 -15.805 1 90.75 81 ASN B N 1
ATOM 5682 C CA . ASN B 1 81 ? -17.812 -54.156 -15.469 1 90.75 81 ASN B CA 1
ATOM 5683 C C . ASN B 1 81 ? -19.25 -54.531 -15.102 1 90.75 81 ASN B C 1
ATOM 5685 O O . ASN B 1 81 ? -19.531 -55.688 -14.828 1 90.75 81 ASN B O 1
ATOM 5689 N N . GLY B 1 82 ? -20.109 -53.656 -15.062 1 87.38 82 GLY B N 1
ATOM 5690 C CA . GLY B 1 82 ? -21.516 -53.906 -14.758 1 87.38 82 GLY B CA 1
ATOM 5691 C C . GLY B 1 82 ? -21.766 -54.125 -13.281 1 87.38 82 GLY B C 1
ATOM 5692 O O . GLY B 1 82 ? -22.844 -54.625 -12.898 1 87.38 82 GLY B O 1
ATOM 5693 N N . SER B 1 83 ? -20.859 -53.812 -12.484 1 90.31 83 SER B N 1
ATOM 5694 C CA . SER B 1 83 ? -20.969 -54.094 -11.055 1 90.31 83 SER B CA 1
ATOM 5695 C C . SER B 1 83 ? -21.578 -52.906 -10.312 1 90.31 83 SER B C 1
ATOM 5697 O O . SER B 1 83 ? -21.875 -53 -9.125 1 90.31 83 SER B O 1
ATOM 5699 N N . LEU B 1 84 ? -21.75 -51.875 -10.961 1 91 84 LEU B N 1
ATOM 5700 C CA . LEU B 1 84 ? -22.344 -50.719 -10.32 1 91 84 LEU B CA 1
ATOM 5701 C C . LEU B 1 84 ? -23.859 -50.812 -10.273 1 91 84 LEU B C 1
ATOM 5703 O O . LEU B 1 84 ? -24.5 -51.062 -11.297 1 91 84 LEU B O 1
ATOM 5707 N N . PRO B 1 85 ? -24.453 -50.719 -9.109 1 92.06 85 PRO B N 1
ATOM 5708 C CA . PRO B 1 85 ? -25.906 -50.75 -9 1 92.06 85 PRO B CA 1
ATOM 5709 C C . PRO B 1 85 ? -26.594 -49.719 -9.867 1 92.06 85 PRO B C 1
ATOM 5711 O O . PRO B 1 85 ? -26.109 -48.594 -10 1 92.06 85 PRO B O 1
ATOM 5714 N N . SER B 1 86 ? -27.734 -50.031 -10.453 1 89.62 86 SER B N 1
ATOM 5715 C CA . SER B 1 86 ? -28.469 -49.156 -11.367 1 89.62 86 SER B CA 1
ATOM 5716 C C . SER B 1 86 ? -28.969 -47.906 -10.656 1 89.62 86 SER B C 1
ATOM 5718 O O . SER B 1 86 ? -29.141 -46.875 -11.281 1 89.62 86 SER B O 1
ATOM 5720 N N . GLU B 1 87 ? -29.078 -47.969 -9.312 1 90.19 87 GLU B N 1
ATOM 5721 C CA . GLU B 1 87 ? -29.562 -46.844 -8.547 1 90.19 87 GLU B CA 1
ATOM 5722 C C . GLU B 1 87 ? -28.5 -45.75 -8.477 1 90.19 87 GLU B C 1
ATOM 5724 O O . GLU B 1 87 ? -28.812 -44.562 -8.211 1 90.19 87 GLU B O 1
ATOM 5729 N N . TYR B 1 88 ? -27.328 -46.156 -8.781 1 93 88 TYR B N 1
ATOM 5730 C CA . TYR B 1 88 ? -26.219 -45.219 -8.648 1 93 88 TYR B CA 1
ATOM 5731 C C . TYR B 1 88 ? -25.953 -44.531 -9.977 1 93 88 TYR B C 1
ATOM 5733 O O . TYR B 1 88 ? -25.156 -43.562 -10.023 1 93 88 TYR B O 1
ATOM 5741 N N . ILE B 1 89 ? -26.625 -44.938 -11.055 1 91.19 89 ILE B N 1
ATOM 5742 C CA . ILE B 1 89 ? -26.5 -44.312 -12.352 1 91.19 89 ILE B CA 1
ATOM 5743 C C . ILE B 1 89 ? -27.578 -43.219 -12.508 1 91.19 89 ILE B C 1
ATOM 5745 O O . ILE B 1 89 ? -28.75 -43.5 -12.305 1 91.19 89 ILE B O 1
ATOM 5749 N N . TYR B 1 90 ? -27.156 -42.062 -12.797 1 91.31 90 TYR B N 1
ATOM 5750 C CA . TYR B 1 90 ? -28.078 -40.969 -12.914 1 91.31 90 TYR B CA 1
ATOM 5751 C C . TYR B 1 90 ? -28.75 -40.938 -14.281 1 91.31 90 TYR B C 1
ATOM 5753 O O . TYR B 1 90 ? -28.062 -40.875 -15.305 1 91.31 90 TYR B O 1
ATOM 5761 N N . THR B 1 91 ? -30.047 -40.938 -14.32 1 85.69 91 THR B N 1
ATOM 5762 C CA . THR B 1 91 ? -30.797 -40.906 -15.57 1 85.69 91 THR B CA 1
ATOM 5763 C C . THR B 1 91 ? -31.734 -39.688 -15.625 1 85.69 91 THR B C 1
ATOM 5765 O O . THR B 1 91 ? -32.531 -39.562 -16.531 1 85.69 91 THR B O 1
ATOM 5768 N N . GLY B 1 92 ? -31.641 -38.781 -14.727 1 83.44 92 GLY B N 1
ATOM 5769 C CA . GLY B 1 92 ? -32.5 -37.625 -14.68 1 83.44 92 GLY B CA 1
ATOM 5770 C C . GLY B 1 92 ? -32.125 -36.562 -15.703 1 83.44 92 GLY B C 1
ATOM 5771 O O . GLY B 1 92 ? -31.25 -36.781 -16.531 1 83.44 92 GLY B O 1
ATOM 5772 N N . PRO B 1 93 ? -32.844 -35.5 -15.781 1 83.56 93 PRO B N 1
ATOM 5773 C CA . PRO B 1 93 ? -32.562 -34.438 -16.75 1 83.56 93 PRO B CA 1
ATOM 5774 C C . PRO B 1 93 ? -31.266 -33.719 -16.453 1 83.56 93 PRO B C 1
ATOM 5776 O O . PRO B 1 93 ? -30.922 -33.5 -15.281 1 83.56 93 PRO B O 1
ATOM 5779 N N . VAL B 1 94 ? -30.484 -33.469 -17.469 1 86.31 94 VAL B N 1
ATOM 5780 C CA . VAL B 1 94 ? -29.203 -32.781 -17.344 1 86.31 94 VAL B CA 1
ATOM 5781 C C . VAL B 1 94 ? -29.203 -31.547 -18.25 1 86.31 94 VAL B C 1
ATOM 5783 O O . VAL B 1 94 ? -29.625 -31.625 -19.406 1 86.31 94 VAL B O 1
ATOM 5786 N N . LYS B 1 95 ? -28.938 -30.453 -17.703 1 82.56 95 LYS B N 1
ATOM 5787 C CA . LYS B 1 95 ? -28.875 -29.203 -18.469 1 82.56 95 LYS B CA 1
ATOM 5788 C C . LYS B 1 95 ? -27.438 -28.828 -18.812 1 82.56 95 LYS B C 1
ATOM 5790 O O . LYS B 1 95 ? -26.5 -29.375 -18.234 1 82.56 95 LYS B O 1
ATOM 5795 N N . GLY B 1 96 ? -27.297 -27.984 -19.812 1 79.94 96 GLY B N 1
ATOM 5796 C CA . GLY B 1 96 ? -25.984 -27.438 -20.109 1 79.94 96 GLY B CA 1
ATOM 5797 C C . GLY B 1 96 ? -25.172 -28.297 -21.062 1 79.94 96 GLY B C 1
ATOM 5798 O O . GLY B 1 96 ? -25.734 -29.031 -21.875 1 79.94 96 GLY B O 1
ATOM 5799 N N . PRO B 1 97 ? -23.891 -28.234 -20.922 1 79.12 97 PRO B N 1
ATOM 5800 C CA . PRO B 1 97 ? -23.016 -28.984 -21.828 1 79.12 97 PRO B CA 1
ATOM 5801 C C . PRO B 1 97 ? -23.156 -30.5 -21.688 1 79.12 97 PRO B C 1
ATOM 5803 O O . PRO B 1 97 ? -23.094 -31.219 -22.672 1 79.12 97 PRO B O 1
ATOM 5806 N N . LEU B 1 98 ? -23.438 -30.906 -20.5 1 80.56 98 LEU B N 1
ATOM 5807 C CA . LEU B 1 98 ? -23.578 -32.344 -20.266 1 80.56 98 LEU B CA 1
ATOM 5808 C C . LEU B 1 98 ? -24.906 -32.875 -20.812 1 80.56 98 LEU B C 1
ATOM 5810 O O . LEU B 1 98 ? -25.016 -34.062 -21.125 1 80.56 98 LEU B O 1
ATOM 5814 N N . GLY B 1 99 ? -25.875 -31.953 -20.875 1 81.12 99 GLY B N 1
ATOM 5815 C CA . GLY B 1 99 ? -27.125 -32.312 -21.531 1 81.12 99 GLY B CA 1
ATOM 5816 C C . GLY B 1 99 ? -26.984 -32.531 -23.016 1 81.12 99 GLY B C 1
ATOM 5817 O O . GLY B 1 99 ? -27.562 -33.438 -23.594 1 81.12 99 GLY B O 1
ATOM 5818 N N . GLN B 1 100 ? -26.141 -31.719 -23.531 1 81.19 100 GLN B N 1
ATOM 5819 C CA . GLN B 1 100 ? -25.875 -31.828 -24.953 1 81.19 100 GLN B CA 1
ATOM 5820 C C . GLN B 1 100 ? -25.031 -33.062 -25.266 1 81.19 100 GLN B C 1
ATOM 5822 O O . GLN B 1 100 ? -25.203 -33.719 -26.312 1 81.19 100 GLN B O 1
ATOM 5827 N N . ALA B 1 101 ? -24.156 -33.406 -24.328 1 82.94 101 ALA B N 1
ATOM 5828 C CA . ALA B 1 101 ? -23.234 -34.531 -24.516 1 82.94 101 ALA B CA 1
ATOM 5829 C C . ALA B 1 101 ? -23.984 -35.844 -24.422 1 82.94 101 ALA B C 1
ATOM 5831 O O . ALA B 1 101 ? -23.516 -36.875 -24.953 1 82.94 101 ALA B O 1
ATOM 5832 N N . ARG B 1 102 ? -25 -35.875 -23.719 1 83 102 ARG B N 1
ATOM 5833 C CA . ARG B 1 102 ? -25.75 -37.094 -23.562 1 83 102 ARG B CA 1
ATOM 5834 C C . ARG B 1 102 ? -26.172 -37.656 -24.922 1 83 102 ARG B C 1
ATOM 5836 O O . ARG B 1 102 ? -26.266 -38.875 -25.094 1 83 102 ARG B O 1
ATOM 5843 N N . ASN B 1 103 ? -26.438 -36.781 -25.812 1 78.19 103 ASN B N 1
ATOM 5844 C CA . ASN B 1 103 ? -26.891 -37.188 -27.141 1 78.19 103 ASN B CA 1
ATOM 5845 C C . ASN B 1 103 ? -25.734 -37.312 -28.125 1 78.19 103 ASN B C 1
ATOM 5847 O O . ASN B 1 103 ? -25.938 -37.562 -29.312 1 78.19 103 ASN B O 1
ATOM 5851 N N . SER B 1 104 ? -24.578 -37.156 -27.531 1 81.31 104 SER B N 1
ATOM 5852 C CA . SER B 1 104 ? -23.422 -37.188 -28.422 1 81.31 104 SER B CA 1
ATOM 5853 C C . SER B 1 104 ? -22.75 -38.562 -28.391 1 81.31 104 SER B C 1
ATOM 5855 O O . SER B 1 104 ? -23.219 -39.469 -27.703 1 81.31 104 SER B O 1
ATOM 5857 N N . LYS B 1 105 ? -21.688 -38.812 -29.172 1 78.06 105 LYS B N 1
ATOM 5858 C CA . LYS B 1 105 ? -20.953 -40.062 -29.359 1 78.06 105 LYS B CA 1
ATOM 5859 C C . LYS B 1 105 ? -20.219 -40.438 -28.078 1 78.06 105 LYS B C 1
ATOM 5861 O O . LYS B 1 105 ? -20 -41.625 -27.828 1 78.06 105 LYS B O 1
ATOM 5866 N N . ASN B 1 106 ? -19.875 -39.469 -27.25 1 80.88 106 ASN B N 1
ATOM 5867 C CA . ASN B 1 106 ? -19.156 -39.719 -26.016 1 80.88 106 ASN B CA 1
ATOM 5868 C C . ASN B 1 106 ? -19.906 -39.188 -24.797 1 80.88 106 ASN B C 1
ATOM 5870 O O . ASN B 1 106 ? -19.531 -38.125 -24.266 1 80.88 106 ASN B O 1
ATOM 5874 N N . PRO B 1 107 ? -20.891 -40 -24.438 1 83.75 107 PRO B N 1
ATOM 5875 C CA . PRO B 1 107 ? -21.672 -39.469 -23.328 1 83.75 107 PRO B CA 1
ATOM 5876 C C . PRO B 1 107 ? -20.906 -39.5 -22 1 83.75 107 PRO B C 1
ATOM 5878 O O . PRO B 1 107 ? -20.109 -40.406 -21.781 1 83.75 107 PRO B O 1
ATOM 5881 N N . ALA B 1 108 ? -21.109 -38.438 -21.234 1 85.5 108 ALA B N 1
ATOM 5882 C CA . ALA B 1 108 ? -20.469 -38.375 -19.922 1 85.5 108 ALA B CA 1
ATOM 5883 C C . ALA B 1 108 ? -21.172 -39.281 -18.938 1 85.5 108 ALA B C 1
ATOM 5885 O O . ALA B 1 108 ? -22.406 -39.375 -18.938 1 85.5 108 ALA B O 1
ATOM 5886 N N . PHE B 1 109 ? -20.375 -39.969 -18.234 1 87.19 109 PHE B N 1
ATOM 5887 C CA . PHE B 1 109 ? -20.922 -40.875 -17.219 1 87.19 109 PHE B CA 1
ATOM 5888 C C . PHE B 1 109 ? -21.297 -40.094 -15.961 1 87.19 109 PHE B C 1
ATOM 5890 O O . PHE B 1 109 ? -20.438 -39.438 -15.359 1 87.19 109 PHE B O 1
ATOM 5897 N N . LEU B 1 110 ? -22.609 -40.125 -15.656 1 91.81 110 LEU B N 1
ATOM 5898 C CA . LEU B 1 110 ? -23.094 -39.375 -14.508 1 91.81 110 LEU B CA 1
ATOM 5899 C C . LEU B 1 110 ? -23.531 -40.344 -13.391 1 91.81 110 LEU B C 1
ATOM 5901 O O . LEU B 1 110 ? -24.156 -41.375 -13.648 1 91.81 110 LEU B O 1
ATOM 5905 N N . VAL B 1 111 ? -23.109 -39.969 -12.211 1 92.62 111 VAL B N 1
ATOM 5906 C CA . VAL B 1 111 ? -23.484 -40.781 -11.062 1 92.62 111 VAL B CA 1
ATOM 5907 C C . VAL B 1 111 ? -24.312 -39.938 -10.094 1 92.62 111 VAL B C 1
ATOM 5909 O O . VAL B 1 111 ? -24.234 -38.719 -10.086 1 92.62 111 VAL B O 1
ATOM 5912 N N . THR B 1 112 ? -25.078 -40.625 -9.273 1 92.25 112 THR B N 1
ATOM 5913 C CA . THR B 1 112 ? -25.938 -39.938 -8.305 1 92.25 112 THR B CA 1
ATOM 5914 C C . THR B 1 112 ? -25.125 -39.469 -7.094 1 92.25 112 THR B C 1
ATOM 5916 O O . THR B 1 112 ? -24 -39.906 -6.891 1 92.25 112 THR B O 1
ATOM 5919 N N . PHE B 1 113 ? -25.734 -38.594 -6.332 1 92.31 113 PHE B N 1
ATOM 5920 C CA . PHE B 1 113 ? -25.125 -38.062 -5.121 1 92.31 113 PHE B CA 1
ATOM 5921 C C . PHE B 1 113 ? -24.812 -39.188 -4.141 1 92.31 113 PHE B C 1
ATOM 5923 O O . PHE B 1 113 ? -23.734 -39.219 -3.535 1 92.31 113 PHE B O 1
ATOM 5930 N N . ALA B 1 114 ? -25.641 -40.094 -4.023 1 91.06 114 ALA B N 1
ATOM 5931 C CA . ALA B 1 114 ? -25.469 -41.219 -3.094 1 91.06 114 ALA B CA 1
ATOM 5932 C C . ALA B 1 114 ? -24.266 -42.062 -3.484 1 91.06 114 ALA B C 1
ATOM 5934 O O . ALA B 1 114 ? -23.516 -42.531 -2.621 1 91.06 114 ALA B O 1
ATOM 5935 N N . ALA B 1 115 ? -24.094 -42.219 -4.762 1 93 115 ALA B N 1
ATOM 5936 C CA . ALA B 1 115 ? -22.969 -43 -5.25 1 93 115 ALA B CA 1
ATOM 5937 C C . ALA B 1 115 ? -21.641 -42.281 -4.973 1 93 115 ALA B C 1
ATOM 5939 O O . ALA B 1 115 ? -20.656 -42.906 -4.617 1 93 115 ALA B O 1
ATOM 5940 N N . CYS B 1 116 ? -21.734 -41.031 -5.16 1 91.94 116 CYS B N 1
ATOM 5941 C CA . CYS B 1 116 ? -20.531 -40.25 -4.91 1 91.94 116 CYS B CA 1
ATOM 5942 C C . CYS B 1 116 ? -20.125 -40.312 -3.445 1 91.94 116 CYS B C 1
ATOM 5944 O O . CYS B 1 116 ? -18.953 -40.5 -3.131 1 91.94 116 CYS B O 1
ATOM 5946 N N . GLU B 1 117 ? -21.062 -40.219 -2.504 1 91.62 117 GLU B N 1
ATOM 5947 C CA . GLU B 1 117 ? -20.75 -40.219 -1.076 1 91.62 117 GLU B CA 1
ATOM 5948 C C . GLU B 1 117 ? -20.266 -41.625 -0.643 1 91.62 117 GLU B C 1
ATOM 5950 O O . GLU B 1 117 ? -19.391 -41.719 0.229 1 91.62 117 GLU B O 1
ATOM 5955 N N . GLU B 1 118 ? -20.719 -42.531 -1.295 1 90.56 118 GLU B N 1
ATOM 5956 C CA . GLU B 1 118 ? -20.375 -43.906 -0.919 1 90.56 118 GLU B CA 1
ATOM 5957 C C . GLU B 1 118 ? -18.969 -44.281 -1.402 1 90.56 118 GLU B C 1
ATOM 5959 O O . GLU B 1 118 ? -18.188 -44.875 -0.666 1 90.56 118 GLU B O 1
ATOM 5964 N N . TYR B 1 119 ? -18.688 -43.844 -2.6 1 90.56 119 TYR B N 1
ATOM 5965 C CA . TYR B 1 119 ? -17.438 -44.312 -3.186 1 90.56 119 TYR B CA 1
ATOM 5966 C C . TYR B 1 119 ? -16.328 -43.281 -2.98 1 90.56 119 TYR B C 1
ATOM 5968 O O . TYR B 1 119 ? -15.141 -43.625 -2.912 1 90.56 119 TYR B O 1
ATOM 5976 N N . CYS B 1 120 ? -16.656 -42.062 -3.049 1 90 120 CYS B N 1
ATOM 5977 C CA . CYS B 1 120 ? -15.633 -41.031 -2.932 1 90 120 CYS B CA 1
ATOM 5978 C C . CYS B 1 120 ? -15.523 -40.531 -1.494 1 90 120 CYS B C 1
ATOM 5980 O O . CYS B 1 120 ? -14.484 -40 -1.099 1 90 120 CYS B O 1
ATOM 5982 N N . GLY B 1 121 ? -16.531 -40.625 -0.646 1 87.5 121 GLY B N 1
ATOM 5983 C CA . GLY B 1 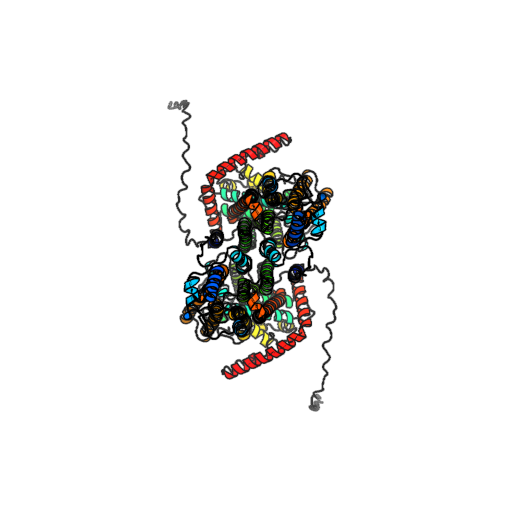121 ? -16.484 -40.188 0.734 1 87.5 121 GLY B CA 1
ATOM 5984 C C . GLY B 1 121 ? -17.25 -38.875 0.96 1 87.5 121 GLY B C 1
ATOM 5985 O O . GLY B 1 121 ? -17.656 -38.219 0.003 1 87.5 121 GLY B O 1
ATOM 5986 N N . VAL B 1 122 ? -17.344 -38.5 2.227 1 85.94 122 VAL B N 1
ATOM 5987 C CA . VAL B 1 122 ? -18.172 -37.344 2.615 1 85.94 122 VAL B CA 1
ATOM 5988 C C . VAL B 1 122 ? -17.297 -36.125 2.795 1 85.94 122 VAL B C 1
ATOM 5990 O O . VAL B 1 122 ? -17.797 -34.969 2.709 1 85.94 122 VAL B O 1
ATOM 5993 N N . THR B 1 123 ? -16.078 -36.25 3.006 1 87.5 123 THR B N 1
ATOM 5994 C CA . THR B 1 123 ? -15.188 -35.125 3.291 1 87.5 123 THR B CA 1
ATOM 5995 C C . THR B 1 123 ? -14.703 -34.469 1.997 1 87.5 123 THR B C 1
ATOM 5997 O O . THR B 1 123 ? -14.578 -35.156 0.971 1 87.5 123 THR B O 1
ATOM 6000 N N . PRO B 1 124 ? -14.609 -33.219 2.031 1 90 124 PRO B N 1
ATOM 6001 C CA . PRO B 1 124 ? -14.141 -32.5 0.832 1 90 124 PRO B CA 1
ATOM 6002 C C . PRO B 1 124 ? -12.695 -32.844 0.479 1 90 124 PRO B C 1
ATOM 6004 O O . PRO B 1 124 ? -11.938 -33.281 1.341 1 90 124 PRO B O 1
ATOM 6007 N N . GLU B 1 125 ? -12.453 -32.75 -0.768 1 89.31 125 GLU B N 1
ATOM 6008 C CA . GLU B 1 125 ? -11.07 -32.844 -1.227 1 89.31 125 GLU B CA 1
ATOM 6009 C C . GLU B 1 125 ? -10.367 -31.5 -1.14 1 89.31 125 GLU B C 1
ATOM 6011 O O . GLU B 1 125 ? -10.547 -30.641 -2.01 1 89.31 125 GLU B O 1
ATOM 6016 N N . TYR B 1 126 ? -9.578 -31.359 -0.129 1 87.12 126 TYR B N 1
ATOM 6017 C CA . TYR B 1 126 ? -8.859 -30.109 0.041 1 87.12 126 TYR B CA 1
ATOM 6018 C C . TYR B 1 126 ? -7.789 -29.938 -1.032 1 87.12 126 TYR B C 1
ATOM 6020 O O . TYR B 1 126 ? -7.164 -30.922 -1.452 1 87.12 126 TYR B O 1
ATOM 6028 N N . TYR B 1 127 ? -7.684 -28.688 -1.449 1 85.44 127 TYR B N 1
ATOM 6029 C CA . TYR B 1 127 ? -6.68 -28.422 -2.475 1 85.44 127 TYR B CA 1
ATOM 6030 C C . TYR B 1 127 ? -5.273 -28.641 -1.933 1 85.44 127 TYR B C 1
ATOM 6032 O O . TYR B 1 127 ? -5.016 -28.406 -0.749 1 85.44 127 TYR B O 1
ATOM 6040 N N . GLU B 1 128 ? -4.465 -29.062 -2.859 1 80.62 128 GLU B N 1
ATOM 6041 C CA . GLU B 1 128 ? -3.047 -29.141 -2.52 1 80.62 128 GLU B CA 1
ATOM 6042 C C . GLU B 1 128 ? -2.467 -27.75 -2.268 1 80.62 128 GLU B C 1
ATOM 6044 O O . GLU B 1 128 ? -3.045 -26.75 -2.684 1 80.62 128 GLU B O 1
ATOM 6049 N N . TRP B 1 129 ? -1.491 -27.703 -1.612 1 75.5 129 TRP B N 1
ATOM 6050 C CA . TRP B 1 129 ? -0.895 -26.438 -1.195 1 75.5 129 TRP B CA 1
ATOM 6051 C C . TRP B 1 129 ? -0.538 -25.578 -2.404 1 75.5 129 TRP B C 1
ATOM 6053 O O . TRP B 1 129 ? -0.657 -24.344 -2.359 1 75.5 129 TRP B O 1
ATOM 6063 N N . GLU B 1 130 ? -0.216 -26.203 -3.521 1 74.19 130 GLU B N 1
ATOM 6064 C CA . GLU B 1 130 ? 0.144 -25.453 -4.723 1 74.19 130 GLU B CA 1
ATOM 6065 C C . GLU B 1 130 ? -1.045 -24.656 -5.254 1 74.19 130 GLU B C 1
ATOM 6067 O O . GLU B 1 130 ? -0.91 -23.484 -5.59 1 74.19 130 GLU B O 1
ATOM 6072 N N . LYS B 1 131 ? -2.123 -25.312 -5.168 1 80.38 131 LYS B N 1
ATOM 6073 C CA . LYS B 1 131 ? -3.322 -24.641 -5.66 1 80.38 131 LYS B CA 1
ATOM 6074 C C . LYS B 1 131 ? -3.814 -23.594 -4.668 1 80.38 131 LYS B C 1
ATOM 6076 O O . LYS B 1 131 ? -4.234 -22.5 -5.062 1 80.38 131 LYS B O 1
ATOM 6081 N N . ALA B 1 132 ? -3.721 -23.953 -3.402 1 84.25 132 ALA B N 1
ATOM 6082 C CA . ALA B 1 132 ? -4.156 -23.016 -2.367 1 84.25 132 ALA B CA 1
ATOM 6083 C C . ALA B 1 132 ? -3.275 -21.766 -2.346 1 84.25 132 ALA B C 1
ATOM 6085 O O . ALA B 1 132 ? -3.775 -20.656 -2.219 1 84.25 132 ALA B O 1
ATOM 6086 N N . SER B 1 133 ? -2.008 -22 -2.516 1 79.88 133 SER B N 1
ATOM 6087 C CA . SER B 1 133 ? -1.082 -20.875 -2.477 1 79.88 133 SER B CA 1
ATOM 6088 C C . SER B 1 133 ? -1.256 -19.969 -3.693 1 79.88 133 SER B C 1
ATOM 6090 O O . SER B 1 133 ? -1.062 -18.75 -3.605 1 79.88 133 SER B O 1
ATOM 6092 N N . ASP B 1 134 ? -1.656 -20.547 -4.793 1 80.31 134 ASP B N 1
ATOM 6093 C CA . ASP B 1 134 ? -1.921 -19.766 -5.992 1 80.31 134 ASP B CA 1
ATOM 6094 C C . ASP B 1 134 ? -3.109 -18.828 -5.777 1 80.31 134 ASP B C 1
ATOM 6096 O O . ASP B 1 134 ? -3.059 -17.656 -6.152 1 80.31 134 ASP B O 1
ATOM 6100 N N . THR B 1 135 ? -4.086 -19.328 -5.141 1 86.56 135 THR B N 1
ATOM 6101 C CA . THR B 1 135 ? -5.258 -18.516 -4.867 1 86.56 135 THR B CA 1
ATOM 6102 C C . THR B 1 135 ? -4.938 -17.438 -3.822 1 86.56 135 THR B C 1
ATOM 6104 O O . THR B 1 135 ? -5.426 -16.312 -3.908 1 86.56 135 THR B O 1
ATOM 6107 N N . ILE B 1 136 ? -4.125 -17.797 -2.932 1 83.69 136 ILE B N 1
ATOM 6108 C CA . ILE B 1 136 ? -3.756 -16.859 -1.882 1 83.69 136 ILE B CA 1
ATOM 6109 C C . ILE B 1 136 ? -2.982 -15.688 -2.486 1 83.69 136 ILE B C 1
ATOM 6111 O O . ILE B 1 136 ? -3.262 -14.523 -2.18 1 83.69 136 ILE B O 1
ATOM 6115 N N . THR B 1 137 ? -2.111 -15.969 -3.396 1 78.56 137 THR B N 1
ATOM 6116 C CA . THR B 1 137 ? -1.269 -14.922 -3.963 1 78.56 137 THR B CA 1
ATOM 6117 C C . THR B 1 137 ? -2.029 -14.133 -5.023 1 78.56 137 THR B C 1
ATOM 6119 O O . THR B 1 137 ? -1.785 -12.938 -5.211 1 78.56 137 THR B O 1
ATOM 6122 N N . THR B 1 138 ? -2.967 -14.766 -5.613 1 83.88 138 THR B N 1
ATOM 6123 C CA . THR B 1 138 ? -3.668 -14.094 -6.703 1 83.88 138 THR B CA 1
ATOM 6124 C C . THR B 1 138 ? -4.824 -13.258 -6.168 1 83.88 138 THR B C 1
ATOM 6126 O O . THR B 1 138 ? -5.105 -12.172 -6.684 1 83.88 138 THR B O 1
ATOM 6129 N N . TRP B 1 139 ? -5.465 -13.805 -5.152 1 88.62 139 TRP B N 1
ATOM 6130 C CA . TRP B 1 139 ? -6.695 -13.109 -4.785 1 88.62 139 TRP B CA 1
ATOM 6131 C C . TRP B 1 139 ? -6.664 -12.688 -3.32 1 88.62 139 TRP B C 1
ATOM 6133 O O . TRP B 1 139 ? -6.898 -11.523 -2.994 1 88.62 139 TRP B O 1
ATOM 6143 N N . VAL B 1 140 ? -6.316 -13.562 -2.461 1 86.19 140 VAL B N 1
ATOM 6144 C CA . VAL B 1 140 ? -6.477 -13.281 -1.039 1 86.19 140 VAL B CA 1
ATOM 6145 C C . VAL B 1 140 ? -5.574 -12.117 -0.637 1 86.19 140 VAL B C 1
ATOM 6147 O O . VAL B 1 140 ? -6.031 -11.148 -0.027 1 86.19 140 VAL B O 1
ATOM 6150 N N . LEU B 1 141 ? -4.371 -12.172 -1.018 1 78.75 141 LEU B N 1
ATOM 6151 C CA . LEU B 1 141 ? -3.424 -11.148 -0.594 1 78.75 141 LEU B CA 1
ATOM 6152 C C . LEU B 1 141 ? -3.746 -9.805 -1.245 1 78.75 141 LEU B C 1
ATOM 6154 O O . LEU B 1 141 ? -3.789 -8.781 -0.568 1 78.75 141 LEU B O 1
ATOM 6158 N N . PRO B 1 142 ? -4.031 -9.797 -2.502 1 81.06 142 PRO B N 1
ATOM 6159 C CA . PRO B 1 142 ? -4.391 -8.508 -3.102 1 81.06 142 PRO B CA 1
ATOM 6160 C C . PRO B 1 142 ? -5.668 -7.918 -2.51 1 81.06 142 PRO B C 1
ATOM 6162 O O . PRO B 1 142 ? -5.777 -6.695 -2.365 1 81.06 142 PRO B O 1
ATOM 6165 N N . LEU B 1 143 ? -6.578 -8.734 -2.158 1 87.69 143 LEU B N 1
ATOM 6166 C CA . LEU B 1 143 ? -7.816 -8.25 -1.567 1 87.69 143 LEU B CA 1
ATOM 6167 C C . LEU B 1 143 ? -7.57 -7.66 -0.182 1 87.69 143 LEU B C 1
ATOM 6169 O O . LEU B 1 143 ? -8.086 -6.594 0.148 1 87.69 143 LEU B O 1
ATOM 6173 N N . VAL B 1 144 ? -6.766 -8.305 0.53 1 81.06 144 VAL B N 1
ATOM 6174 C CA . VAL B 1 144 ? -6.414 -7.797 1.853 1 81.06 144 VAL B CA 1
ATOM 6175 C C . VAL B 1 144 ? -5.605 -6.512 1.716 1 81.06 144 VAL B C 1
ATOM 6177 O O . VAL B 1 144 ? -5.801 -5.562 2.479 1 81.06 144 VAL B O 1
ATOM 6180 N N . GLY B 1 145 ? -4.727 -6.531 0.79 1 77.94 145 GLY B N 1
ATOM 6181 C CA . GLY B 1 145 ? -3.961 -5.324 0.53 1 77.94 145 GLY B CA 1
ATOM 6182 C C . GLY B 1 145 ? -4.828 -4.133 0.159 1 77.94 145 GLY B C 1
ATOM 6183 O O . GLY B 1 145 ? -4.574 -3.012 0.6 1 77.94 145 GLY B O 1
ATOM 6184 N N . LEU B 1 146 ? -5.836 -4.332 -0.605 1 84.5 146 LEU B N 1
ATOM 6185 C CA . LEU B 1 146 ? -6.75 -3.273 -1.014 1 84.5 146 LEU B CA 1
ATOM 6186 C C . LEU B 1 146 ? -7.52 -2.727 0.184 1 84.5 146 LEU B C 1
ATOM 6188 O O . LEU B 1 146 ? -7.695 -1.514 0.314 1 84.5 146 LEU B O 1
ATOM 6192 N N . ILE B 1 147 ? -7.898 -3.58 1.057 1 84.62 147 ILE B N 1
ATOM 6193 C CA . ILE B 1 147 ? -8.664 -3.166 2.225 1 84.62 147 ILE B CA 1
ATOM 6194 C C . ILE B 1 147 ? -7.773 -2.371 3.176 1 84.62 147 ILE B C 1
ATOM 6196 O O . ILE B 1 147 ? -8.211 -1.381 3.766 1 84.62 147 ILE B O 1
ATOM 6200 N N . LEU B 1 148 ? -6.59 -2.768 3.203 1 77.06 148 LEU B N 1
ATOM 6201 C CA . LEU B 1 148 ? -5.676 -2.117 4.137 1 77.06 148 LEU B CA 1
ATOM 6202 C C . LEU B 1 148 ? -5.262 -0.742 3.621 1 77.06 148 LEU B C 1
ATOM 6204 O O . LEU B 1 148 ? -4.758 0.086 4.383 1 77.06 148 LEU B O 1
ATOM 6208 N N . GLN B 1 149 ? -5.496 -0.485 2.365 1 76.31 149 GLN B N 1
ATOM 6209 C CA . GLN B 1 149 ? -5.184 0.823 1.801 1 76.31 149 GLN B CA 1
ATOM 6210 C C . GLN B 1 149 ? -6.312 1.816 2.049 1 76.31 149 GLN B C 1
ATOM 6212 O O . GLN B 1 149 ? -6.168 3.01 1.782 1 76.31 149 GLN B O 1
ATOM 6217 N N . ALA B 1 150 ? -7.355 1.343 2.598 1 79 150 ALA B N 1
ATOM 6218 C CA . ALA B 1 150 ? -8.492 2.221 2.871 1 79 150 ALA B CA 1
ATOM 6219 C C . ALA B 1 150 ? -8.141 3.248 3.945 1 79 150 ALA B C 1
ATOM 6221 O O . ALA B 1 150 ? -7.289 2.996 4.801 1 79 150 ALA B O 1
ATOM 6222 N N . PRO B 1 151 ? -8.68 4.414 3.785 1 78.12 151 PRO B N 1
ATOM 6223 C CA . PRO B 1 151 ? -8.383 5.496 4.727 1 78.12 151 PRO B CA 1
ATOM 6224 C C . PRO B 1 151 ? -9 5.27 6.102 1 78.12 151 PRO B C 1
ATOM 6226 O O . PRO B 1 151 ? -10.023 5.871 6.43 1 78.12 151 PRO B O 1
ATOM 6229 N N . PHE B 1 152 ? -8.289 4.48 6.895 1 72.81 152 PHE B N 1
ATOM 6230 C CA . PHE B 1 152 ? -8.758 4.211 8.242 1 72.81 152 PHE B CA 1
ATOM 6231 C C . PHE B 1 152 ? -8.297 5.293 9.211 1 72.81 152 PHE B C 1
ATOM 6233 O O . PHE B 1 152 ? -7.32 5.996 8.938 1 72.81 152 PHE B O 1
ATOM 6240 N N . GLU B 1 153 ? -9.141 5.566 10.211 1 65.88 153 GLU B N 1
ATOM 6241 C CA . GLU B 1 153 ? -8.742 6.516 11.25 1 65.88 153 GLU B CA 1
ATOM 6242 C C . GLU B 1 153 ? -7.656 5.934 12.141 1 65.88 153 GLU B C 1
ATOM 6244 O O . GLU B 1 153 ? -7.664 4.738 12.445 1 65.88 153 GLU B O 1
ATOM 6249 N N . SER B 1 154 ? -6.609 6.766 12.344 1 57.38 154 SER B N 1
ATOM 6250 C CA . SER B 1 154 ? -5.5 6.312 13.18 1 57.38 154 SER B CA 1
ATOM 6251 C C . SER B 1 154 ? -5.934 6.164 14.633 1 57.38 154 SER B C 1
ATOM 6253 O O . SER B 1 154 ? -6.715 6.969 15.141 1 57.38 154 SER B O 1
ATOM 6255 N N . ASN B 1 155 ? -5.773 5.102 15.25 1 54.88 155 ASN B N 1
ATOM 6256 C CA . ASN B 1 155 ? -5.844 4.879 16.688 1 54.88 155 ASN B CA 1
ATOM 6257 C C . ASN B 1 155 ? -7.266 4.57 17.141 1 54.88 155 ASN B C 1
ATOM 6259 O O . ASN B 1 155 ? -7.629 4.84 18.281 1 54.88 155 ASN B O 1
ATOM 6263 N N . ASN B 1 156 ? -8.203 4.336 16.219 1 65.5 156 ASN B N 1
ATOM 6264 C CA . ASN B 1 156 ? -9.539 3.9 16.609 1 65.5 156 ASN B CA 1
ATOM 6265 C C . ASN B 1 156 ? -9.883 2.539 16.016 1 65.5 156 ASN B C 1
ATOM 6267 O O . ASN B 1 156 ? -10.586 2.461 15.008 1 65.5 156 ASN B O 1
ATOM 6271 N N . PHE B 1 157 ? -9.602 1.53 16.672 1 69.69 157 PHE B N 1
ATOM 6272 C CA . PHE B 1 157 ? -9.711 0.179 16.141 1 69.69 157 PHE B CA 1
ATOM 6273 C C . PHE B 1 157 ? -11.172 -0.238 16.016 1 69.69 157 PHE B C 1
ATOM 6275 O O . PHE B 1 157 ? -11.578 -0.838 15.023 1 69.69 157 PHE B O 1
ATOM 6282 N N . LYS B 1 158 ? -11.938 -0.001 17.062 1 75.88 158 LYS B N 1
ATOM 6283 C CA . LYS B 1 158 ? -13.336 -0.416 17.062 1 75.88 158 LYS B CA 1
ATOM 6284 C C . LYS B 1 158 ? -14.102 0.242 15.914 1 75.88 158 LYS B C 1
ATOM 6286 O O . LYS B 1 158 ? -14.852 -0.425 15.188 1 75.88 158 LYS B O 1
ATOM 6291 N N . GLN B 1 159 ? -13.82 1.437 15.758 1 78.31 159 GLN B N 1
ATOM 6292 C CA . GLN B 1 159 ? -14.516 2.146 14.688 1 78.31 159 GLN B CA 1
ATOM 6293 C C . GLN B 1 159 ? -14.055 1.661 13.312 1 78.31 159 GLN B C 1
ATOM 6295 O O . GLN B 1 159 ? -14.852 1.591 12.375 1 78.31 159 GLN B O 1
ATOM 6300 N N . THR B 1 160 ? -12.875 1.297 13.281 1 79.56 160 THR B N 1
ATOM 6301 C CA . THR B 1 160 ? -12.328 0.784 12.023 1 79.56 160 THR B CA 1
ATOM 6302 C C . THR B 1 160 ? -12.969 -0.557 11.672 1 79.56 160 THR B C 1
ATOM 6304 O O . THR B 1 160 ? -13.297 -0.802 10.508 1 79.56 160 THR B O 1
ATOM 6307 N N . MET B 1 161 ? -13.203 -1.399 12.656 1 82.62 161 MET B N 1
ATOM 6308 C CA . MET B 1 161 ? -13.812 -2.703 12.406 1 82.62 161 MET B CA 1
ATOM 6309 C C . MET B 1 161 ? -15.258 -2.549 11.938 1 82.62 161 MET B C 1
ATOM 6311 O O . MET B 1 161 ? -15.688 -3.227 11.008 1 82.62 161 MET B O 1
ATOM 6315 N N . PHE B 1 162 ? -15.875 -1.645 12.523 1 86.88 162 PHE B N 1
ATOM 6316 C CA . PHE B 1 162 ? -17.266 -1.434 12.141 1 86.88 162 PHE B CA 1
ATOM 6317 C C . PHE B 1 162 ? -17.359 -0.871 10.734 1 86.88 162 PHE B C 1
ATOM 6319 O O . PHE B 1 162 ? -18.281 -1.2 9.984 1 86.88 162 PHE B O 1
ATOM 6326 N N . VAL B 1 163 ? -16.422 -0.088 10.398 1 88.75 163 VAL B N 1
ATOM 6327 C CA . VAL B 1 163 ? -16.438 0.487 9.062 1 88.75 163 VAL B CA 1
ATOM 6328 C C . VAL B 1 163 ? -16.125 -0.599 8.031 1 88.75 163 VAL B C 1
ATOM 6330 O O . VAL B 1 163 ? -16.734 -0.63 6.953 1 88.75 163 VAL B O 1
ATOM 6333 N N . VAL B 1 164 ? -15.258 -1.501 8.422 1 89.62 164 VAL B N 1
ATOM 6334 C CA . VAL B 1 164 ? -14.922 -2.596 7.52 1 89.62 164 VAL B CA 1
ATOM 6335 C C . VAL B 1 164 ? -16.125 -3.51 7.34 1 89.62 164 VAL B C 1
ATOM 6337 O O . VAL B 1 164 ? -16.438 -3.932 6.219 1 89.62 164 VAL B O 1
ATOM 6340 N N . PHE B 1 165 ? -16.844 -3.764 8.43 1 92.56 165 PHE B N 1
ATOM 6341 C CA . PHE B 1 165 ? -18.047 -4.586 8.344 1 92.56 165 PHE B CA 1
ATOM 6342 C C . PHE B 1 165 ? -19.094 -3.916 7.473 1 92.56 165 PHE B C 1
ATOM 6344 O O . PHE B 1 165 ? -19.812 -4.59 6.723 1 92.56 165 PHE B O 1
ATOM 6351 N N . ARG B 1 166 ? -19.078 -2.713 7.555 1 94.44 166 ARG B N 1
ATOM 6352 C CA . ARG B 1 166 ? -20.062 -1.984 6.766 1 94.44 166 ARG B CA 1
ATOM 6353 C C . ARG B 1 166 ? -19.672 -1.945 5.293 1 94.44 166 ARG B C 1
ATOM 6355 O O . ARG B 1 166 ? -20.5 -2.223 4.418 1 94.44 166 ARG B O 1
ATOM 6362 N N . TRP B 1 167 ? -18.453 -1.654 5.004 1 94.62 167 TRP B N 1
ATOM 6363 C CA . TRP B 1 167 ? -17.984 -1.523 3.629 1 94.62 167 TRP B CA 1
ATOM 6364 C C . TRP B 1 167 ? -18.078 -2.855 2.895 1 94.62 167 TRP B C 1
ATOM 6366 O O . TRP B 1 167 ? -18.531 -2.91 1.749 1 94.62 167 TRP B O 1
ATOM 6376 N N . VAL B 1 168 ? -17.734 -3.895 3.621 1 94.88 168 VAL B N 1
ATOM 6377 C CA . VAL B 1 168 ? -17.656 -5.191 2.959 1 94.88 168 VAL B CA 1
ATOM 6378 C C . VAL B 1 168 ? -18.969 -5.938 3.119 1 94.88 168 VAL B C 1
ATOM 6380 O O . VAL B 1 168 ? -19.375 -6.691 2.232 1 94.88 168 VAL B O 1
ATOM 6383 N N . GLY B 1 169 ? -19.641 -5.703 4.188 1 95.31 169 GLY B N 1
ATOM 6384 C CA . GLY B 1 169 ? -20.906 -6.387 4.457 1 95.31 169 GLY B CA 1
ATOM 6385 C C . GLY B 1 169 ? -22.078 -5.797 3.699 1 95.31 169 GLY B C 1
ATOM 6386 O O . GLY B 1 169 ? -23.016 -6.512 3.354 1 95.31 169 GLY B O 1
ATOM 6387 N N . SER B 1 170 ? -22.031 -4.508 3.615 1 96.81 170 SER B N 1
ATOM 6388 C CA . SER B 1 170 ? -23.062 -3.818 2.844 1 96.81 170 SER B CA 1
ATOM 6389 C C . SER B 1 170 ? -22.438 -2.863 1.829 1 96.81 170 SER B C 1
ATOM 6391 O O . SER B 1 170 ? -22.609 -1.646 1.936 1 96.81 170 SER B O 1
ATOM 6393 N N . PRO B 1 171 ? -21.891 -3.482 0.827 1 97 171 PRO B N 1
ATOM 6394 C CA . PRO B 1 171 ? -21.141 -2.645 -0.122 1 97 171 PRO B CA 1
ATOM 6395 C C . PRO B 1 171 ? -22.062 -1.73 -0.936 1 97 171 PRO B C 1
ATOM 6397 O O . PRO B 1 171 ? -21.641 -0.651 -1.359 1 97 171 PRO B O 1
ATOM 6400 N N . ILE B 1 172 ? -23.328 -2.094 -1.109 1 97.44 172 ILE B N 1
ATOM 6401 C CA . ILE B 1 172 ? -24.25 -1.284 -1.909 1 97.44 172 ILE B CA 1
ATOM 6402 C C . ILE B 1 172 ? -24.531 0.034 -1.193 1 97.44 172 ILE B C 1
ATOM 6404 O O . ILE B 1 172 ? -24.391 1.11 -1.78 1 97.44 17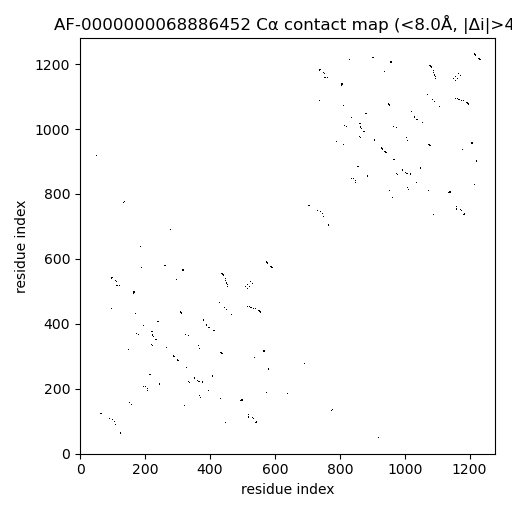2 ILE B O 1
ATOM 6408 N N . VAL B 1 173 ? -24.828 -0.051 0.037 1 95.94 173 VAL B N 1
ATOM 6409 C CA . VAL B 1 173 ? -25.172 1.151 0.786 1 95.94 173 VAL B CA 1
ATOM 6410 C C . VAL B 1 173 ? -23.938 2.02 0.982 1 95.94 173 VAL B C 1
ATOM 6412 O O . VAL B 1 173 ? -24 3.246 0.882 1 95.94 173 VAL B O 1
ATOM 6415 N N . SER B 1 174 ? -22.875 1.385 1.253 1 95.06 174 SER B N 1
ATOM 6416 C CA . SER B 1 174 ? -21.625 2.137 1.438 1 95.06 174 SER B CA 1
ATOM 6417 C C . SER B 1 174 ? -21.25 2.896 0.17 1 95.06 174 SER B C 1
ATOM 6419 O O . SER B 1 174 ? -20.922 4.078 0.229 1 95.06 174 SER B O 1
ATOM 6421 N N . MET B 1 175 ? -21.359 2.232 -0.908 1 96 175 MET B N 1
ATOM 6422 C CA . MET B 1 175 ? -21.031 2.879 -2.176 1 96 175 MET B CA 1
ATOM 6423 C C . MET B 1 175 ? -22.031 3.982 -2.498 1 96 175 MET B C 1
ATOM 6425 O O . MET B 1 175 ? -21.672 5.023 -3.041 1 96 175 MET B O 1
ATOM 6429 N N . MET B 1 176 ? -23.219 3.758 -2.184 1 94 176 MET B N 1
ATOM 6430 C CA . MET B 1 176 ? -24.25 4.766 -2.404 1 94 176 MET B CA 1
ATOM 6431 C C . MET B 1 176 ? -23.922 6.047 -1.638 1 94 176 MET B C 1
ATOM 6433 O O . MET B 1 176 ? -23.969 7.141 -2.201 1 94 176 MET B O 1
ATOM 6437 N N . CYS B 1 177 ? -23.562 5.887 -0.408 1 92.56 177 CYS B N 1
ATOM 6438 C CA . CYS B 1 177 ? -23.234 7.039 0.425 1 92.56 177 CYS B CA 1
ATOM 6439 C C . CYS B 1 177 ? -22 7.754 -0.084 1 92.56 177 CYS B C 1
ATOM 6441 O O . CYS B 1 177 ? -21.953 8.984 -0.104 1 92.56 177 CYS B O 1
ATOM 6443 N N . ILE B 1 178 ? -21.047 7.008 -0.486 1 93.94 178 ILE B N 1
ATOM 6444 C CA . ILE B 1 178 ? -19.797 7.59 -0.979 1 93.94 178 ILE B CA 1
ATOM 6445 C C . ILE B 1 178 ? -20.062 8.32 -2.295 1 93.94 178 ILE B C 1
ATOM 6447 O O . ILE B 1 178 ? -19.562 9.43 -2.504 1 93.94 178 ILE B O 1
ATOM 6451 N N . PHE B 1 179 ? -20.875 7.688 -3.143 1 93.25 179 PHE B N 1
ATOM 6452 C CA . PHE B 1 179 ? -21.219 8.32 -4.41 1 93.25 179 PHE B CA 1
ATOM 6453 C C . PHE B 1 179 ? -22 9.609 -4.18 1 93.25 179 PHE B C 1
ATOM 6455 O O . PHE B 1 179 ? -21.859 10.578 -4.926 1 93.25 179 PHE B O 1
ATOM 6462 N N . TRP B 1 180 ? -22.766 9.609 -3.18 1 90.69 180 TRP B N 1
ATOM 6463 C CA . TRP B 1 180 ? -23.516 10.82 -2.838 1 90.69 180 TRP B CA 1
ATOM 6464 C C . TRP B 1 180 ? -22.562 11.938 -2.438 1 90.69 180 TRP B C 1
ATOM 6466 O O . TRP B 1 180 ? -22.672 13.07 -2.928 1 90.69 180 TRP B O 1
ATOM 6476 N N . ASN B 1 181 ? -21.672 11.609 -1.604 1 91.5 181 ASN B N 1
ATOM 6477 C CA . ASN B 1 181 ? -20.703 12.617 -1.18 1 91.5 181 ASN B CA 1
ATOM 6478 C C . ASN B 1 181 ? -19.875 13.109 -2.352 1 91.5 181 ASN B C 1
ATOM 6480 O O . ASN B 1 181 ? -19.547 14.297 -2.432 1 91.5 181 ASN B O 1
ATOM 6484 N N . MET B 1 182 ? -19.531 12.242 -3.184 1 91.31 182 MET B N 1
ATOM 6485 C CA . MET B 1 182 ? -18.766 12.617 -4.363 1 91.31 182 MET B CA 1
ATOM 6486 C C . MET B 1 182 ? -19.562 13.555 -5.266 1 91.31 182 MET B C 1
ATOM 6488 O O . MET B 1 182 ? -19 14.484 -5.852 1 91.31 182 MET B O 1
ATOM 6492 N N . LYS B 1 183 ? -20.797 13.281 -5.348 1 89.44 183 LYS B N 1
ATOM 6493 C CA . LYS B 1 183 ? -21.656 14.133 -6.156 1 89.44 183 LYS B CA 1
ATOM 6494 C C . LYS B 1 183 ? -21.734 15.539 -5.578 1 89.44 183 LYS B C 1
ATOM 6496 O O . LYS B 1 183 ? -21.688 16.531 -6.32 1 89.44 183 LYS B O 1
ATOM 6501 N N . VAL B 1 184 ? -21.828 15.586 -4.289 1 89.88 184 VAL B N 1
ATOM 6502 C CA . VAL B 1 184 ? -21.906 16.891 -3.625 1 89.88 184 VAL B CA 1
ATOM 6503 C C . VAL B 1 184 ? -20.609 17.656 -3.818 1 89.88 184 VAL B C 1
ATOM 6505 O O . VAL B 1 184 ? -20.625 18.844 -4.133 1 89.88 184 VAL B O 1
ATOM 6508 N N . THR B 1 185 ? -19.516 17 -3.672 1 92.06 185 THR B N 1
ATOM 6509 C CA . THR B 1 185 ? -18.219 17.656 -3.861 1 92.06 185 THR B CA 1
ATOM 6510 C C . THR B 1 185 ? -18.031 18.078 -5.316 1 92.06 185 THR B C 1
ATOM 6512 O O . THR B 1 185 ? -17.422 19.094 -5.602 1 92.06 185 THR B O 1
ATOM 6515 N N . ARG B 1 186 ? -18.516 17.266 -6.168 1 91.19 186 ARG B N 1
ATOM 6516 C CA . ARG B 1 186 ? -18.469 17.609 -7.586 1 91.19 186 ARG B CA 1
ATOM 6517 C C . ARG B 1 186 ? -19.266 18.891 -7.867 1 91.19 186 ARG B C 1
ATOM 6519 O O . ARG B 1 186 ? -18.812 19.75 -8.625 1 91.19 186 ARG B O 1
ATOM 6526 N N . LYS B 1 187 ? -20.344 18.969 -7.316 1 89.62 187 LYS B N 1
ATOM 6527 C CA . LYS B 1 187 ? -21.172 20.156 -7.504 1 89.62 187 LYS B CA 1
ATOM 6528 C C . LYS B 1 187 ? -20.469 21.406 -6.965 1 89.62 187 LYS B C 1
ATOM 6530 O O . LYS B 1 187 ? -20.578 22.484 -7.555 1 89.62 187 LYS B O 1
ATOM 6535 N N . CYS B 1 188 ? -19.828 21.172 -5.836 1 92.56 188 CYS B N 1
ATOM 6536 C CA . CYS B 1 188 ? -19.031 22.281 -5.312 1 92.56 188 CYS B CA 1
ATOM 6537 C C . CYS B 1 188 ? -17.969 22.703 -6.316 1 92.56 188 CYS B C 1
ATOM 6539 O O . CYS B 1 188 ? -17.781 23.906 -6.562 1 92.56 188 CYS B O 1
ATOM 6541 N N . ALA B 1 189 ? -17.344 21.766 -6.91 1 93.5 189 ALA B N 1
ATOM 6542 C CA . ALA B 1 189 ? -16.281 22.047 -7.871 1 93.5 189 ALA B CA 1
ATOM 6543 C C . ALA B 1 189 ? -16.844 22.719 -9.125 1 93.5 189 ALA B C 1
ATOM 6545 O O . ALA B 1 189 ? -16.25 23.656 -9.648 1 93.5 189 ALA B O 1
ATOM 6546 N N . ILE B 1 190 ? -17.953 22.297 -9.547 1 90.56 190 ILE B N 1
ATOM 6547 C CA . ILE B 1 190 ? -18.562 22.844 -10.75 1 90.56 190 ILE B CA 1
ATOM 6548 C C . ILE B 1 190 ? -19.016 24.281 -10.492 1 90.56 190 ILE B C 1
ATOM 6550 O O . ILE B 1 190 ? -18.891 25.141 -11.359 1 90.56 190 ILE B O 1
ATOM 6554 N N . MET B 1 191 ? -19.5 24.5 -9.359 1 90.31 191 MET B N 1
ATOM 6555 C CA . MET B 1 191 ? -19.953 25.844 -9.008 1 90.31 191 MET B CA 1
ATOM 6556 C C . MET B 1 191 ? -18.797 26.828 -9.039 1 90.31 191 MET B C 1
ATOM 6558 O O . MET B 1 191 ? -18.953 27.969 -9.492 1 90.31 191 MET B O 1
ATOM 6562 N N . VAL B 1 192 ? -17.703 26.375 -8.547 1 92.69 192 VAL B N 1
ATOM 6563 C CA . VAL B 1 192 ? -16.531 27.234 -8.562 1 92.69 192 VAL B CA 1
ATOM 6564 C C . VAL B 1 192 ? -16.047 27.438 -10 1 92.69 192 VAL B C 1
ATOM 6566 O O . VAL B 1 192 ? -15.727 28.547 -10.406 1 92.69 192 VAL B O 1
ATOM 6569 N N . ASP B 1 193 ? -16 26.391 -10.711 1 91.62 193 ASP B N 1
ATOM 6570 C CA . ASP B 1 193 ? -15.531 26.453 -12.094 1 91.62 193 ASP B CA 1
ATOM 6571 C C . ASP B 1 193 ? -16.422 27.375 -12.93 1 91.62 193 ASP B C 1
ATOM 6573 O O . ASP B 1 193 ? -15.914 28.141 -13.758 1 91.62 193 ASP B O 1
ATOM 6577 N N . MET B 1 194 ? -17.688 27.359 -12.719 1 89.69 194 MET B N 1
ATOM 6578 C CA . MET B 1 194 ? -18.641 28.125 -13.516 1 89.69 194 MET B CA 1
ATOM 6579 C C . MET B 1 194 ? -18.734 29.562 -13.039 1 89.69 194 MET B C 1
ATOM 6581 O O . MET B 1 194 ? -19.406 30.391 -13.656 1 89.69 194 MET B O 1
ATOM 6585 N N . SER B 1 195 ? -18.047 29.812 -12.008 1 89.44 195 SER B N 1
ATOM 6586 C CA . SER B 1 195 ? -18.109 31.172 -11.484 1 89.44 195 SER B CA 1
ATOM 6587 C C . SER B 1 195 ? -17.422 32.156 -12.422 1 89.44 195 SER B C 1
ATOM 6589 O O . SER B 1 195 ? -17.734 33.344 -12.414 1 89.44 195 SER B O 1
ATOM 6591 N N . VAL B 1 196 ? -16.5 31.688 -13.156 1 89.75 196 VAL B N 1
ATOM 6592 C CA . VAL B 1 196 ? -15.781 32.531 -14.086 1 89.75 196 VAL B CA 1
ATOM 6593 C C . VAL B 1 196 ? -15.938 32 -15.508 1 89.75 196 VAL B C 1
ATOM 6595 O O . VAL B 1 196 ? -16.453 30.891 -15.703 1 89.75 196 VAL B O 1
ATOM 6598 N N . ASP B 1 197 ? -15.477 32.844 -16.344 1 86.19 197 ASP B N 1
ATOM 6599 C CA . ASP B 1 197 ? -15.555 32.406 -17.734 1 86.19 197 ASP B CA 1
ATOM 6600 C C . ASP B 1 197 ? -14.578 31.281 -18.031 1 86.19 197 ASP B C 1
ATOM 6602 O O . ASP B 1 197 ? -13.641 31.062 -17.266 1 86.19 197 ASP B O 1
ATOM 6606 N N . LYS B 1 198 ? -14.758 30.531 -19.094 1 83.69 198 LYS B N 1
ATOM 6607 C CA . LYS B 1 198 ? -14.047 29.312 -19.438 1 83.69 198 LYS B CA 1
ATOM 6608 C C . LYS B 1 198 ? -12.555 29.562 -19.594 1 83.69 198 LYS B C 1
ATOM 6610 O O . LYS B 1 198 ? -11.734 28.688 -19.281 1 83.69 198 LYS B O 1
ATOM 6615 N N . ASP B 1 199 ? -12.125 30.688 -19.906 1 82.44 199 ASP B N 1
ATOM 6616 C CA . ASP B 1 199 ? -10.719 30.938 -20.234 1 82.44 199 ASP B CA 1
ATOM 6617 C C . ASP B 1 199 ? -10.039 31.75 -19.141 1 82.44 199 ASP B C 1
ATOM 6619 O O . ASP B 1 199 ? -8.859 32.094 -19.25 1 82.44 199 ASP B O 1
ATOM 6623 N N . GLN B 1 200 ? -10.742 31.891 -18.094 1 86.5 200 GLN B N 1
ATOM 6624 C CA . GLN B 1 200 ? -10.172 32.75 -17.062 1 86.5 200 GLN B CA 1
ATOM 6625 C C . GLN B 1 200 ? -9.742 31.938 -15.844 1 86.5 200 GLN B C 1
ATOM 6627 O O . GLN B 1 200 ? -10.453 31.031 -15.422 1 86.5 200 GLN B O 1
ATOM 6632 N N . TYR B 1 201 ? -8.531 32.25 -15.406 1 88.69 201 TYR B N 1
ATOM 6633 C CA . TYR B 1 201 ? -7.992 31.672 -14.172 1 88.69 201 TYR B CA 1
ATOM 6634 C C . TYR B 1 201 ? -7.438 32.75 -13.266 1 88.69 201 TYR B C 1
ATOM 6636 O O . TYR B 1 201 ? -6.227 32.844 -13.047 1 88.69 201 TYR B O 1
ATOM 6644 N N . PRO B 1 202 ? -8.266 33.562 -12.711 1 87.69 202 PRO B N 1
ATOM 6645 C CA . PRO B 1 202 ? -7.773 34.688 -11.906 1 87.69 202 PRO B CA 1
ATOM 6646 C C . PRO B 1 202 ? -7.008 34.219 -10.664 1 87.69 202 PRO B C 1
ATOM 6648 O O . PRO B 1 202 ? -7.504 33.406 -9.898 1 87.69 202 PRO B O 1
ATOM 6651 N N . PRO B 1 203 ? -5.836 34.719 -10.523 1 87.62 203 PRO B N 1
ATOM 6652 C CA . PRO B 1 20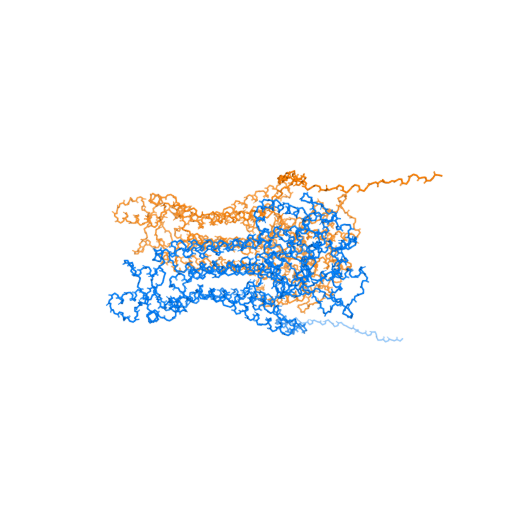3 ? -5.031 34.344 -9.359 1 87.62 203 PRO B CA 1
ATOM 6653 C C . PRO B 1 203 ? -5.512 35 -8.07 1 87.62 203 PRO B C 1
ATOM 6655 O O . PRO B 1 203 ? -6.277 35.969 -8.125 1 87.62 203 PRO B O 1
ATOM 6658 N N . PRO B 1 204 ? -5.023 34.5 -6.973 1 85.88 204 PRO B N 1
ATOM 6659 C CA . PRO B 1 204 ? -5.34 35.188 -5.711 1 85.88 204 PRO B CA 1
ATOM 6660 C C . PRO B 1 204 ? -4.656 36.531 -5.578 1 85.88 204 PRO B C 1
ATOM 6662 O O . PRO B 1 204 ? -3.527 36.719 -6.047 1 85.88 204 PRO B O 1
ATOM 6665 N N . PRO B 1 205 ? -5.375 37.562 -5.07 1 85.25 205 PRO B N 1
ATOM 6666 C CA . PRO B 1 205 ? -6.711 37.562 -4.469 1 85.25 205 PRO B CA 1
ATOM 6667 C C . PRO B 1 205 ? -7.816 37.844 -5.477 1 85.25 205 PRO B C 1
ATOM 6669 O O . PRO B 1 205 ? -7.738 38.844 -6.203 1 85.25 205 PRO B O 1
ATOM 6672 N N . SER B 1 206 ? -8.648 36.969 -5.848 1 87.62 206 SER B N 1
ATOM 6673 C CA . SER B 1 206 ? -9.805 37.094 -6.727 1 87.62 206 SER B CA 1
ATOM 6674 C C . SER B 1 206 ? -11.047 36.438 -6.129 1 87.62 206 SER B C 1
ATOM 6676 O O . SER B 1 206 ? -10.945 35.688 -5.156 1 87.62 206 SER B O 1
ATOM 6678 N N . SER B 1 207 ? -12.141 36.844 -6.672 1 87.69 207 SER B N 1
ATOM 6679 C CA . SER B 1 207 ? -13.391 36.219 -6.234 1 87.69 207 SER B CA 1
ATOM 6680 C C . SER B 1 207 ? -13.383 34.719 -6.516 1 87.69 207 SER B C 1
ATOM 6682 O O . SER B 1 207 ? -13.961 33.938 -5.754 1 87.69 207 SER B O 1
ATOM 6684 N N . PHE B 1 208 ? -12.672 34.375 -7.543 1 91.88 208 PHE B N 1
ATOM 6685 C CA . PHE B 1 208 ? -12.547 32.969 -7.898 1 91.88 208 PHE B CA 1
ATOM 6686 C C . PHE B 1 208 ? -11.789 32.188 -6.82 1 91.88 208 PHE B C 1
ATOM 6688 O O . PHE B 1 208 ? -12.203 31.109 -6.418 1 91.88 208 PHE B O 1
ATOM 6695 N N . ALA B 1 209 ? -10.734 32.75 -6.344 1 92.62 209 ALA B N 1
ATOM 6696 C CA . ALA B 1 209 ? -9.922 32.125 -5.309 1 92.62 209 ALA B CA 1
ATOM 6697 C C . ALA B 1 209 ? -10.688 32.031 -3.99 1 92.62 209 ALA B C 1
ATOM 6699 O O . ALA B 1 209 ? -10.547 31.062 -3.248 1 92.62 209 ALA B O 1
ATOM 6700 N N . GLU B 1 210 ? -11.477 33.031 -3.773 1 92.5 210 GLU B N 1
ATOM 6701 C CA . GLU B 1 210 ? -12.273 33.062 -2.555 1 92.5 210 GLU B CA 1
ATOM 6702 C C . GLU B 1 210 ? -13.359 31.969 -2.602 1 92.5 210 GLU B C 1
ATOM 6704 O O . GLU B 1 210 ? -13.594 31.281 -1.607 1 92.5 210 GLU B O 1
ATOM 6709 N N . LEU B 1 211 ? -13.938 31.906 -3.742 1 92.56 211 LEU B N 1
ATOM 6710 C CA . LEU B 1 211 ? -14.984 30.906 -3.902 1 92.56 211 LEU B CA 1
ATOM 6711 C C . LEU B 1 211 ? -14.398 29.5 -3.844 1 92.56 211 LEU B C 1
ATOM 6713 O O . LEU B 1 211 ? -15.047 28.562 -3.354 1 92.56 211 LEU B O 1
ATOM 6717 N N . ARG B 1 212 ? -13.242 29.328 -4.402 1 95.19 212 ARG B N 1
ATOM 6718 C CA . ARG B 1 212 ? -12.57 28.047 -4.312 1 95.19 212 ARG B CA 1
ATOM 6719 C C . ARG B 1 212 ? -12.367 27.625 -2.861 1 95.19 212 ARG B C 1
ATOM 6721 O O . ARG B 1 212 ? -12.602 26.469 -2.506 1 95.19 212 ARG B O 1
ATOM 6728 N N . ASP B 1 213 ? -11.992 28.547 -2.012 1 95 213 ASP B N 1
ATOM 6729 C CA . ASP B 1 213 ? -11.797 28.266 -0.593 1 95 213 ASP B CA 1
ATOM 6730 C C . ASP B 1 213 ? -13.133 27.984 0.098 1 95 213 ASP B C 1
ATOM 6732 O O . ASP B 1 213 ? -13.234 27.078 0.917 1 95 213 ASP B O 1
ATOM 6736 N N . SER B 1 214 ? -14.109 28.75 -0.278 1 93.62 214 SER B N 1
ATOM 6737 C CA . SER B 1 214 ? -15.43 28.609 0.34 1 93.62 214 SER B CA 1
ATOM 6738 C C . SER B 1 214 ? -16.031 27.234 0.043 1 93.62 214 SER B C 1
ATOM 6740 O O . SER B 1 214 ? -16.484 26.531 0.953 1 93.62 214 SER B O 1
ATOM 6742 N N . PHE B 1 215 ? -15.969 26.906 -1.157 1 94.5 215 PHE B N 1
ATOM 6743 C CA . PHE B 1 215 ? -16.609 25.656 -1.544 1 94.5 215 PHE B CA 1
ATOM 6744 C C . PHE B 1 215 ? -15.766 24.453 -1.119 1 94.5 215 PHE B C 1
ATOM 6746 O O . PHE B 1 215 ? -16.297 23.375 -0.876 1 94.5 215 PHE B O 1
ATOM 6753 N N . TYR B 1 216 ? -14.5 24.625 -1.068 1 95.38 216 TYR B N 1
ATOM 6754 C CA . TYR B 1 216 ? -13.672 23.562 -0.496 1 95.38 216 TYR B CA 1
ATOM 6755 C C . TYR B 1 216 ? -14.047 23.312 0.96 1 95.38 216 TYR B C 1
ATOM 6757 O O . TYR B 1 216 ? -14.219 22.156 1.37 1 95.38 216 TYR B O 1
ATOM 6765 N N . LEU B 1 217 ? -14.18 24.359 1.686 1 94.88 217 LEU B N 1
ATOM 6766 C CA . LEU B 1 217 ? -14.547 24.219 3.094 1 94.88 217 LEU B CA 1
ATOM 6767 C C . LEU B 1 217 ? -15.945 23.641 3.244 1 94.88 217 LEU B C 1
ATOM 6769 O O . LEU B 1 217 ? -16.188 22.859 4.16 1 94.88 217 LEU B O 1
ATOM 6773 N N . LEU B 1 218 ? -16.781 24.078 2.363 1 93.25 218 LEU B N 1
ATOM 6774 C CA . LEU B 1 218 ? -18.125 23.531 2.389 1 93.25 218 LEU B CA 1
ATOM 6775 C C . LEU B 1 218 ? -18.094 22.016 2.17 1 93.25 218 LEU B C 1
ATOM 6777 O O . LEU B 1 218 ? -18.812 21.266 2.848 1 93.25 218 LEU B O 1
ATOM 6781 N N . SER B 1 219 ? -17.297 21.594 1.23 1 93.12 219 SER B N 1
ATOM 6782 C CA . SER B 1 219 ? -17.172 20.156 0.958 1 93.12 219 SER B CA 1
ATOM 6783 C C . SER B 1 219 ? -16.594 19.422 2.158 1 93.12 219 SER B C 1
ATOM 6785 O O . SER B 1 219 ? -16.938 18.266 2.406 1 93.12 219 SER B O 1
ATOM 6787 N N . VAL B 1 220 ? -15.727 20.062 2.9 1 92.81 220 VAL B N 1
ATOM 6788 C CA . VAL B 1 220 ? -15.125 19.438 4.078 1 92.81 220 VAL B CA 1
ATOM 6789 C C . VAL B 1 220 ? -16.156 19.375 5.207 1 92.81 220 VAL B C 1
ATOM 6791 O O . VAL B 1 220 ? -16.281 18.344 5.875 1 92.81 220 VAL B O 1
ATOM 6794 N N . VAL B 1 221 ? -16.859 20.438 5.398 1 91.88 221 VAL B N 1
ATOM 6795 C CA . VAL B 1 221 ? -17.875 20.516 6.449 1 91.88 221 VAL B CA 1
ATOM 6796 C C . VAL B 1 221 ? -18.969 19.484 6.195 1 91.88 221 VAL B C 1
ATOM 6798 O O . VAL B 1 221 ? -19.531 18.922 7.137 1 91.88 221 VAL B O 1
ATOM 6801 N N . ASN B 1 222 ? -19.188 19.203 4.934 1 90.5 222 ASN B N 1
ATOM 6802 C CA . ASN B 1 222 ? -20.203 18.234 4.539 1 90.5 222 ASN B CA 1
ATOM 6803 C C . ASN B 1 222 ? -19.906 16.844 5.09 1 90.5 222 ASN B C 1
ATOM 6805 O O . ASN B 1 222 ? -20.812 16.031 5.234 1 90.5 222 ASN B O 1
ATOM 6809 N N . GLN B 1 223 ? -18.734 16.609 5.441 1 90.75 223 GLN B N 1
ATOM 6810 C CA . GLN B 1 223 ? -18.328 15.273 5.859 1 90.75 223 GLN B CA 1
ATOM 6811 C C . GLN B 1 223 ? -18.359 15.141 7.379 1 90.75 223 GLN B C 1
ATOM 6813 O O . GLN B 1 223 ? -17.938 14.117 7.926 1 90.75 223 GLN B O 1
ATOM 6818 N N . TYR B 1 224 ? -18.797 16.109 8.023 1 89.75 224 TYR B N 1
ATOM 6819 C CA . TYR B 1 224 ? -18.891 16.047 9.477 1 89.75 224 TYR B CA 1
ATOM 6820 C C . TYR B 1 224 ? -20.344 16.172 9.922 1 89.75 224 TYR B C 1
ATOM 6822 O O . TYR B 1 224 ? -21.125 16.906 9.305 1 89.75 224 TYR B O 1
ATOM 6830 N N . GLU B 1 225 ? -20.625 15.492 10.945 1 87.25 225 GLU B N 1
ATOM 6831 C CA . GLU B 1 225 ? -21.953 15.594 11.539 1 87.25 225 GLU B CA 1
ATOM 6832 C C . GLU B 1 225 ? -22.109 16.875 12.344 1 87.25 225 GLU B C 1
ATOM 6834 O O . GLU B 1 225 ? -21.125 17.391 12.891 1 87.25 225 GLU B O 1
ATOM 6839 N N . LEU B 1 226 ? -23.297 17.375 12.328 1 85.19 226 LEU B N 1
ATOM 6840 C CA . LEU B 1 226 ? -23.594 18.547 13.141 1 85.19 226 LEU B CA 1
ATOM 6841 C C . LEU B 1 226 ? -24.328 18.141 14.414 1 85.19 226 LEU B C 1
ATOM 6843 O O . LEU B 1 226 ? -25.25 17.328 14.367 1 85.19 226 LEU B O 1
ATOM 6847 N N . ASN B 1 227 ? -23.766 18.594 15.438 1 82.19 227 ASN B N 1
ATOM 6848 C CA . ASN B 1 227 ? -24.438 18.375 16.703 1 82.19 227 ASN B CA 1
ATOM 6849 C C . ASN B 1 227 ? -25.531 19.406 16.953 1 82.19 227 ASN B C 1
ATOM 6851 O O . ASN B 1 227 ? -25.266 20.5 17.438 1 82.19 227 ASN B O 1
ATOM 6855 N N . ILE B 1 228 ? -26.75 19.016 16.469 1 77 228 ILE B N 1
ATOM 6856 C CA . ILE B 1 228 ? -27.891 19.922 16.609 1 77 228 ILE B CA 1
ATOM 6857 C C . ILE B 1 228 ? -28.875 19.359 17.641 1 77 228 ILE B C 1
ATOM 6859 O O . ILE B 1 228 ? -29.375 18.234 17.469 1 77 228 ILE B O 1
ATOM 6863 N N . TYR B 1 229 ? -29.125 20.094 18.656 1 69.94 229 TYR B N 1
ATOM 6864 C CA . TYR B 1 229 ? -30.016 19.609 19.688 1 69.94 229 TYR B CA 1
ATOM 6865 C C . TYR B 1 229 ? -31.359 20.359 19.641 1 69.94 229 TYR B C 1
ATOM 6867 O O . TYR B 1 229 ? -32.406 19.797 20 1 69.94 229 TYR B O 1
ATOM 6875 N N . THR B 1 230 ? -31.328 21.656 19.234 1 74.12 230 THR B N 1
ATOM 6876 C CA . THR B 1 230 ? -32.531 22.469 19.188 1 74.12 230 THR B CA 1
ATOM 6877 C C . THR B 1 230 ? -32.656 23.203 17.859 1 74.12 230 THR B C 1
ATOM 6879 O O . THR B 1 230 ? -31.672 23.312 17.109 1 74.12 230 THR B O 1
ATOM 6882 N N . GLN B 1 231 ? -33.844 23.609 17.531 1 75.19 231 GLN B N 1
ATOM 6883 C CA . GLN B 1 231 ? -34.094 24.344 16.281 1 75.19 231 GLN B CA 1
ATOM 6884 C C . GLN B 1 231 ? -33.375 25.688 16.297 1 75.19 231 GLN B C 1
ATOM 6886 O O . GLN B 1 231 ? -32.938 26.172 15.25 1 75.19 231 GLN B O 1
ATOM 6891 N N . LEU B 1 232 ? -33.375 26.219 17.375 1 74.19 232 LEU B N 1
ATOM 6892 C CA . LEU B 1 232 ? -32.688 27.5 17.5 1 74.19 232 LEU B CA 1
ATOM 6893 C C . LEU B 1 232 ? -31.188 27.344 17.203 1 74.19 232 LEU B C 1
ATOM 6895 O O . LEU B 1 232 ? -30.594 28.219 16.562 1 74.19 232 LEU B O 1
ATOM 6899 N N . GLN B 1 233 ? -30.703 26.25 17.625 1 77.81 233 GLN B N 1
ATOM 6900 C CA . GLN B 1 233 ? -29.281 25.984 17.375 1 77.81 233 GLN B CA 1
ATOM 6901 C C . GLN B 1 233 ? -29.031 25.75 15.891 1 77.81 233 GLN B C 1
ATOM 6903 O O . GLN B 1 233 ? -27.984 26.125 15.367 1 77.81 233 GLN B O 1
ATOM 6908 N N . GLU B 1 234 ? -29.984 25.188 15.305 1 78.25 234 GLU B N 1
ATOM 6909 C CA . GLU B 1 234 ? -29.859 24.906 13.875 1 78.25 234 GLU B CA 1
ATOM 6910 C C . GLU B 1 234 ? -29.766 26.203 13.07 1 78.25 234 GLU B C 1
ATOM 6912 O O . GLU B 1 234 ? -28.938 26.328 12.164 1 78.25 234 GLU B O 1
ATOM 6917 N N . ARG B 1 235 ? -30.562 27.078 13.398 1 76.31 235 ARG B N 1
ATOM 6918 C CA . ARG B 1 235 ? -30.578 28.359 12.688 1 76.31 235 ARG B CA 1
ATOM 6919 C C . ARG B 1 235 ? -29.297 29.141 12.953 1 76.31 235 ARG B C 1
ATOM 6921 O O . ARG B 1 235 ? -28.766 29.797 12.062 1 76.31 235 ARG B O 1
ATOM 6928 N N . HIS B 1 236 ? -28.922 29.016 14.148 1 80.06 236 HIS B N 1
ATOM 6929 C CA . HIS B 1 236 ? -27.688 29.703 14.516 1 80.06 236 HIS B CA 1
ATOM 6930 C C . HIS B 1 236 ? -26.484 29.141 13.773 1 80.06 236 HIS B C 1
ATOM 6932 O O . HIS B 1 236 ? -25.672 29.891 13.242 1 80.06 236 HIS B O 1
ATOM 6938 N N . ILE B 1 237 ? -26.391 27.844 13.742 1 83.25 237 ILE B N 1
ATOM 6939 C CA . ILE B 1 237 ? -25.281 27.188 13.086 1 83.25 237 ILE B CA 1
ATOM 6940 C C . ILE B 1 237 ? -25.297 27.5 11.586 1 83.25 237 ILE B C 1
ATOM 6942 O O . ILE B 1 237 ? -24.25 27.719 10.984 1 83.25 237 ILE B O 1
ATOM 6946 N N . GLU B 1 238 ? -26.422 27.562 11.062 1 82.31 238 GLU B N 1
ATOM 6947 C CA . GLU B 1 238 ? -26.547 27.875 9.641 1 82.31 238 GLU B CA 1
ATOM 6948 C C . GLU B 1 238 ? -26.062 29.297 9.352 1 82.31 238 GLU B C 1
ATOM 6950 O O . GLU B 1 238 ? -25.375 29.531 8.344 1 82.31 238 GLU B O 1
ATOM 6955 N N . THR B 1 239 ? -26.422 30.156 10.172 1 81.69 239 THR B N 1
ATOM 6956 C CA . THR B 1 239 ? -26.016 31.547 9.984 1 81.69 239 THR B CA 1
ATOM 6957 C C . THR B 1 239 ? -24.5 31.703 10.086 1 81.69 239 THR B C 1
ATOM 6959 O O . THR B 1 239 ? -23.891 32.375 9.266 1 81.69 239 THR B O 1
ATOM 6962 N N . ILE B 1 240 ? -24 31.078 11.078 1 85.75 240 ILE B N 1
ATOM 6963 C CA . ILE B 1 240 ? -22.562 31.188 11.289 1 85.75 240 ILE B CA 1
ATOM 6964 C C . ILE B 1 240 ? -21.812 30.531 10.125 1 85.75 240 ILE B C 1
ATOM 6966 O O . ILE B 1 240 ? -20.766 31.016 9.703 1 85.75 240 ILE B O 1
ATOM 6970 N N . LEU B 1 241 ? -22.328 29.469 9.656 1 88.94 241 LEU B N 1
ATOM 6971 C CA . LEU B 1 241 ? -21.703 28.781 8.523 1 88.94 241 LEU B CA 1
ATOM 6972 C C . LEU B 1 241 ? -21.781 29.641 7.266 1 88.94 241 LEU B C 1
ATOM 6974 O O . LEU B 1 241 ? -20.812 29.703 6.504 1 88.94 241 LEU B O 1
ATOM 6978 N N . ARG B 1 242 ? -22.781 30.328 7.055 1 87.56 242 ARG B N 1
ATOM 6979 C CA . ARG B 1 242 ? -22.953 31.188 5.883 1 87.56 242 ARG B CA 1
ATOM 6980 C C . ARG B 1 242 ? -21.984 32.375 5.934 1 87.56 242 ARG B C 1
ATOM 6982 O O . ARG B 1 242 ? -21.375 32.75 4.918 1 87.56 242 ARG B O 1
ATOM 6989 N N . VAL B 1 243 ? -21.922 32.875 7.078 1 87.94 243 VAL B N 1
ATOM 6990 C CA . VAL B 1 243 ? -21.016 34 7.25 1 87.94 243 VAL B CA 1
ATOM 6991 C C . VAL B 1 243 ? -19.578 33.531 7.062 1 87.94 243 VAL B C 1
ATOM 6993 O O . VAL B 1 243 ? -18.781 34.188 6.379 1 87.94 243 VAL B O 1
ATOM 6996 N N . GLY B 1 244 ? -19.312 32.469 7.637 1 90.69 244 GLY B N 1
ATOM 6997 C CA . GLY B 1 244 ? -17.953 31.938 7.539 1 90.69 244 GLY B CA 1
ATOM 6998 C C . GLY B 1 244 ? -17.562 31.547 6.125 1 90.69 244 GLY B C 1
ATOM 6999 O O . GLY B 1 244 ? -16.406 31.672 5.746 1 90.69 244 GLY B O 1
ATOM 7000 N N . LEU B 1 245 ? -18.547 31.172 5.312 1 91.81 245 LEU B N 1
ATOM 7001 C CA . LEU B 1 245 ? -18.234 30.641 3.986 1 91.81 245 LEU B CA 1
ATOM 7002 C C . LEU B 1 245 ? -18.328 31.734 2.928 1 91.81 245 LEU B C 1
ATOM 7004 O O . LEU B 1 245 ? -17.578 31.719 1.952 1 91.81 245 LEU B O 1
ATOM 7008 N N . PHE B 1 246 ? -19.188 32.781 3.107 1 88.44 246 PHE B N 1
ATOM 7009 C CA . PHE B 1 246 ? -19.453 33.625 1.941 1 88.44 246 PHE B CA 1
ATOM 7010 C C . PHE B 1 246 ? -19.328 35.094 2.287 1 88.44 246 PHE B C 1
ATOM 7012 O O . PHE B 1 246 ? -19.422 35.969 1.409 1 88.44 246 PHE B O 1
ATOM 7019 N N . ASP B 1 247 ? -19.047 35.344 3.564 1 87.81 247 ASP B N 1
ATOM 7020 C CA . ASP B 1 247 ? -18.891 36.75 3.914 1 87.81 247 ASP B CA 1
ATOM 7021 C C . ASP B 1 247 ? -17.656 37.375 3.244 1 87.81 247 ASP B C 1
ATOM 7023 O O . ASP B 1 247 ? -16.625 36.719 3.121 1 87.81 247 ASP B O 1
ATOM 7027 N N . ARG B 1 248 ? -17.734 38.656 2.859 1 86.31 248 ARG B N 1
ATOM 7028 C CA . ARG B 1 248 ? -16.672 39.25 2.062 1 86.31 248 ARG B CA 1
ATOM 7029 C C . ARG B 1 248 ? -15.828 40.219 2.904 1 86.31 248 ARG B C 1
ATOM 7031 O O . ARG B 1 248 ? -14.914 40.844 2.393 1 86.31 248 ARG B O 1
ATOM 7038 N N . ARG B 1 249 ? -16.172 40.312 4.129 1 88.94 249 ARG B N 1
ATOM 7039 C CA . ARG B 1 249 ? -15.305 41.125 4.984 1 88.94 249 ARG B CA 1
ATOM 7040 C C . ARG B 1 249 ? -13.883 40.594 4.992 1 88.94 249 ARG B C 1
ATOM 7042 O O . ARG B 1 249 ? -13.664 39.375 5.074 1 88.94 249 ARG B O 1
ATOM 7049 N N . ARG B 1 250 ? -12.898 41.375 4.969 1 89.19 250 ARG B N 1
ATOM 7050 C CA . ARG B 1 250 ? -11.492 41.062 4.781 1 89.19 250 ARG B CA 1
ATOM 7051 C C . ARG B 1 250 ? -10.984 40.156 5.91 1 89.19 250 ARG B C 1
ATOM 7053 O O . ARG B 1 250 ? -10.18 39.25 5.68 1 89.19 250 ARG B O 1
ATOM 7060 N N . GLU B 1 251 ? -11.422 40.406 7.043 1 90.25 251 GLU B N 1
ATOM 7061 C CA . GLU B 1 251 ? -10.977 39.625 8.195 1 90.25 251 GLU B CA 1
ATOM 7062 C C . GLU B 1 251 ? -11.438 38.188 8.086 1 90.25 251 GLU B C 1
ATOM 7064 O O . GLU B 1 251 ? -10.664 37.25 8.328 1 90.25 251 GLU B O 1
ATOM 7069 N N . ILE B 1 252 ? -12.633 38.031 7.664 1 91.38 252 ILE B N 1
ATOM 7070 C CA . ILE B 1 252 ? -13.203 36.688 7.543 1 91.38 252 ILE B CA 1
ATOM 7071 C C . ILE B 1 252 ? -12.602 35.969 6.34 1 91.38 252 ILE B C 1
ATOM 7073 O O . ILE B 1 252 ? -12.352 34.75 6.391 1 91.38 252 ILE B O 1
ATOM 7077 N N . GLN B 1 253 ? -12.328 36.719 5.316 1 91.94 253 GLN B N 1
ATOM 7078 C CA . GLN B 1 253 ? -11.703 36.125 4.129 1 91.94 253 GLN B CA 1
ATOM 7079 C C . GLN B 1 253 ? -10.305 35.594 4.441 1 91.94 253 GLN B C 1
ATOM 7081 O O . GLN B 1 253 ? -9.922 34.531 3.967 1 91.94 253 GLN B O 1
ATOM 7086 N N . ARG B 1 254 ? -9.648 36.344 5.211 1 92.44 254 ARG B N 1
ATOM 7087 C CA . ARG B 1 254 ? -8.297 35.938 5.582 1 92.44 254 ARG B CA 1
ATOM 7088 C C . ARG B 1 254 ? -8.328 34.688 6.453 1 92.44 254 ARG B C 1
ATOM 7090 O O . ARG B 1 254 ? -7.52 33.781 6.273 1 92.44 254 ARG B O 1
ATOM 7097 N N . MET B 1 255 ? -9.266 34.719 7.328 1 94.06 255 MET B N 1
ATOM 7098 C CA . MET B 1 255 ? -9.406 33.531 8.195 1 94.06 255 MET B CA 1
ATOM 7099 C C . MET B 1 255 ? -9.805 32.312 7.391 1 94.06 255 MET B C 1
ATOM 7101 O O . MET B 1 255 ? -9.266 31.219 7.602 1 94.06 255 MET B O 1
ATOM 7105 N N . ARG B 1 256 ? -10.672 32.531 6.516 1 95.06 256 ARG B N 1
ATOM 7106 C CA . ARG B 1 256 ? -11.133 31.438 5.656 1 95.06 256 ARG B CA 1
ATOM 7107 C C . ARG B 1 256 ? -9.992 30.875 4.812 1 95.06 256 ARG B C 1
ATOM 7109 O O . ARG B 1 256 ? -9.82 29.672 4.703 1 95.06 256 ARG B O 1
ATOM 7116 N N . ALA B 1 257 ? -9.266 31.75 4.23 1 94.25 257 ALA B N 1
ATOM 7117 C CA . ALA B 1 257 ? -8.141 31.344 3.387 1 94.25 257 ALA B CA 1
ATOM 7118 C C . ALA B 1 257 ? -7.098 30.578 4.191 1 94.25 257 ALA B C 1
ATOM 7120 O O . ALA B 1 257 ? -6.527 29.594 3.705 1 94.25 257 ALA B O 1
ATOM 7121 N N . ARG B 1 258 ? -6.918 30.953 5.383 1 91.31 258 ARG B N 1
ATOM 7122 C CA . ARG B 1 258 ? -5.93 30.312 6.242 1 91.31 258 ARG B CA 1
ATOM 7123 C C . ARG B 1 258 ? -6.371 28.906 6.621 1 91.31 258 ARG B C 1
ATOM 7125 O O . ARG B 1 258 ? -5.574 27.969 6.586 1 91.31 258 ARG B O 1
ATOM 7132 N N . VAL B 1 259 ? -7.602 28.781 6.984 1 94 259 VAL B N 1
ATOM 7133 C CA . VAL B 1 259 ? -8.125 27.484 7.406 1 94 259 VAL B CA 1
ATOM 7134 C C . VAL B 1 259 ? -8.164 26.531 6.215 1 94 259 VAL B C 1
ATOM 7136 O O . VAL B 1 259 ? -7.785 25.359 6.328 1 94 259 VAL B O 1
ATOM 7139 N N . ALA B 1 260 ? -8.602 27.047 5.086 1 94.25 260 ALA B N 1
ATOM 7140 C CA . ALA B 1 260 ? -8.656 26.219 3.879 1 94.25 260 ALA B CA 1
ATOM 7141 C C . ALA B 1 260 ? -7.262 25.75 3.477 1 94.25 260 ALA B C 1
ATOM 7143 O O . ALA B 1 260 ? -7.07 24.578 3.133 1 94.25 260 ALA B O 1
ATOM 7144 N N . ALA B 1 261 ? -6.309 26.625 3.533 1 88.56 261 ALA B N 1
ATOM 7145 C CA . ALA B 1 261 ? -4.934 26.266 3.176 1 88.56 261 ALA B CA 1
ATOM 7146 C C . ALA B 1 261 ? -4.367 25.234 4.133 1 88.56 261 ALA B C 1
ATOM 7148 O O . ALA B 1 261 ? -3.67 24.297 3.711 1 88.56 261 ALA B O 1
ATOM 7149 N N . SER B 1 262 ? -4.688 25.375 5.367 1 85.31 262 SER B N 1
ATOM 7150 C CA . SER B 1 262 ? -4.191 24.453 6.371 1 85.31 262 SER B CA 1
ATOM 7151 C C . SER B 1 262 ? -4.781 23.047 6.164 1 85.31 262 SER B C 1
ATOM 7153 O O . SER B 1 262 ? -4.062 22.047 6.234 1 85.31 262 SER B O 1
ATOM 7155 N N . ILE B 1 263 ? -6.039 23.016 5.855 1 88.94 263 ILE B N 1
ATOM 7156 C CA . ILE B 1 263 ? -6.703 21.734 5.684 1 88.94 263 ILE B CA 1
ATOM 7157 C C . ILE B 1 263 ? -6.234 21.078 4.387 1 88.94 263 ILE B C 1
ATOM 7159 O O . ILE B 1 263 ? -6.086 19.859 4.316 1 88.94 263 ILE B O 1
ATOM 7163 N N . ARG B 1 264 ? -5.953 21.844 3.359 1 86 264 ARG B N 1
ATOM 7164 C CA . ARG B 1 264 ? -5.441 21.312 2.1 1 86 264 ARG B CA 1
ATOM 7165 C C . ARG B 1 264 ? -4.062 20.688 2.289 1 86 264 ARG B C 1
ATOM 7167 O O . ARG B 1 264 ? -3.746 19.672 1.66 1 86 264 ARG B O 1
ATOM 7174 N N . ARG B 1 265 ? -3.342 21.234 3.176 1 77.25 265 ARG B N 1
ATOM 7175 C CA . ARG B 1 265 ? -1.98 20.766 3.404 1 77.25 265 ARG B CA 1
ATOM 7176 C C . ARG B 1 265 ? -1.979 19.469 4.195 1 77.25 265 ARG B C 1
ATOM 7178 O O . ARG B 1 265 ? -1.094 18.625 4.02 1 77.25 265 ARG B O 1
ATOM 7185 N N . GLU B 1 266 ? -3.008 19.359 4.977 1 73.69 266 GLU B N 1
ATOM 7186 C CA . GLU B 1 266 ? -3.062 18.203 5.871 1 73.69 266 GLU B CA 1
ATOM 7187 C C . GLU B 1 266 ? -3.816 17.047 5.23 1 73.69 266 GLU B C 1
ATOM 7189 O O . GLU B 1 266 ? -4.203 16.094 5.914 1 73.69 266 GLU B O 1
ATOM 7194 N N . ARG B 1 267 ? -3.951 17.094 4 1 76.94 267 ARG B N 1
ATOM 7195 C CA . ARG B 1 267 ? -4.629 15.992 3.316 1 76.94 267 ARG B CA 1
ATOM 7196 C C . ARG B 1 267 ? -3.678 14.828 3.088 1 76.94 267 ARG B C 1
ATOM 7198 O O . ARG B 1 267 ? -2.479 15.023 2.883 1 76.94 267 ARG B O 1
ATOM 7205 N N . ARG B 1 268 ? -4.27 13.688 3.184 1 68.44 268 ARG B N 1
ATOM 7206 C CA . ARG B 1 268 ? -3.488 12.477 2.945 1 68.44 268 ARG B CA 1
ATOM 7207 C C . ARG B 1 268 ? -3.146 12.328 1.467 1 68.44 268 ARG B C 1
ATOM 7209 O O . ARG B 1 268 ? -4.012 12.492 0.604 1 68.44 268 ARG B O 1
ATOM 7216 N N . ARG B 1 269 ? -1.788 12.242 1.077 1 61.34 269 ARG B N 1
ATOM 7217 C CA . ARG B 1 269 ? -1.396 12.148 -0.326 1 61.34 269 ARG B CA 1
ATOM 7218 C C . ARG B 1 269 ? -1.097 10.703 -0.719 1 61.34 269 ARG B C 1
ATOM 7220 O O . ARG B 1 269 ? -0.65 10.445 -1.838 1 61.34 269 ARG B O 1
ATOM 7227 N N . GLY B 1 270 ? -1.778 9.656 -0.28 1 59.97 270 GLY B N 1
ATOM 7228 C CA . GLY B 1 270 ? -1.47 8.258 -0.514 1 59.97 270 GLY B CA 1
ATOM 7229 C C . GLY B 1 270 ? -2.004 7.742 -1.837 1 59.97 270 GLY B C 1
ATOM 7230 O O . GLY B 1 270 ? -2.432 6.59 -1.933 1 59.97 270 GLY B O 1
ATOM 7231 N N . THR B 1 271 ? -1.828 8.555 -2.982 1 62.16 271 THR B N 1
ATOM 7232 C CA . THR B 1 271 ? -2.471 8.188 -4.238 1 62.16 271 THR B CA 1
ATOM 7233 C C . THR B 1 271 ? -1.662 7.117 -4.969 1 62.16 271 THR B C 1
ATOM 7235 O O . THR B 1 271 ? -2.23 6.215 -5.586 1 62.16 271 THR B O 1
ATOM 7238 N N . VAL B 1 272 ? -0.41 7.105 -4.672 1 63.09 272 VAL B N 1
ATOM 7239 C CA . VAL B 1 272 ? 0.402 6.184 -5.457 1 63.09 272 VAL B CA 1
ATOM 7240 C C . VAL B 1 272 ? 0.231 4.762 -4.922 1 63.09 272 VAL B C 1
ATOM 7242 O O . VAL B 1 272 ? 0.149 3.807 -5.695 1 63.09 272 VAL B O 1
ATOM 7245 N N . GLN B 1 273 ? 0.066 4.672 -3.66 1 66.38 273 GLN B N 1
ATOM 7246 C CA . GLN B 1 273 ? -0.092 3.354 -3.057 1 66.38 273 GLN B CA 1
ATOM 7247 C C . GLN B 1 273 ? -1.421 2.719 -3.459 1 66.38 273 GLN B C 1
ATOM 7249 O O . GLN B 1 273 ? -1.484 1.519 -3.732 1 66.38 273 GLN B O 1
ATOM 7254 N N . VAL B 1 274 ? -2.402 3.5 -3.588 1 70.25 274 VAL B N 1
ATOM 7255 C CA . VAL B 1 274 ? -3.721 2.998 -3.959 1 70.25 274 VAL B CA 1
ATOM 7256 C C . VAL B 1 274 ? -3.723 2.588 -5.43 1 70.25 274 VAL B C 1
ATOM 7258 O O . VAL B 1 274 ? -4.301 1.561 -5.793 1 70.25 274 VAL B O 1
ATOM 7261 N N . LEU B 1 275 ? -3 3.289 -6.184 1 71.75 275 LEU B N 1
ATOM 7262 C CA . LEU B 1 275 ? -2.938 2.975 -7.609 1 71.75 275 LEU B CA 1
ATOM 7263 C C . LEU B 1 275 ? -2.205 1.657 -7.844 1 71.75 275 LEU B C 1
ATOM 7265 O O . LEU B 1 275 ? -2.572 0.888 -8.734 1 71.75 275 LEU B O 1
ATOM 7269 N N . ALA B 1 276 ? -1.306 1.446 -7.004 1 70.88 276 ALA B N 1
ATOM 7270 C CA . ALA B 1 276 ? -0.569 0.19 -7.113 1 70.88 276 ALA B CA 1
ATOM 7271 C C . ALA B 1 276 ? -1.461 -1 -6.773 1 70.88 276 ALA B C 1
ATOM 7273 O O . ALA B 1 276 ? -1.432 -2.023 -7.461 1 70.88 276 ALA B O 1
ATOM 7274 N N . SER B 1 277 ? -2.215 -0.836 -5.777 1 75.62 277 SER B N 1
ATOM 7275 C CA . SER B 1 277 ? -3.098 -1.926 -5.375 1 75.62 277 SER B CA 1
ATOM 7276 C C . SER B 1 277 ? -4.207 -2.145 -6.395 1 75.62 277 SER B C 1
ATOM 7278 O O . SER B 1 277 ? -4.617 -3.281 -6.637 1 75.62 277 SER B O 1
ATOM 7280 N N . LEU B 1 278 ? -4.629 -1.094 -6.953 1 82.06 278 LEU B N 1
ATOM 7281 C CA . LEU B 1 278 ? -5.645 -1.209 -7.996 1 82.06 278 LEU B CA 1
ATOM 7282 C C . LEU B 1 278 ? -5.078 -1.897 -9.234 1 82.06 278 LEU B C 1
ATOM 7284 O O . LEU B 1 278 ? -5.73 -2.76 -9.82 1 82.06 278 LEU B O 1
ATOM 7288 N N . ALA B 1 279 ? -3.92 -1.538 -9.508 1 77.19 279 ALA B N 1
ATOM 7289 C CA . ALA B 1 279 ? -3.258 -2.16 -10.648 1 77.19 279 ALA B CA 1
ATOM 7290 C C . ALA B 1 279 ? -3.047 -3.652 -10.414 1 77.19 279 ALA B C 1
ATOM 7292 O O . ALA B 1 279 ? -3.213 -4.461 -11.328 1 77.19 279 ALA B O 1
ATOM 7293 N N . TRP B 1 280 ? -2.754 -3.91 -9.211 1 79.5 280 TRP B N 1
ATOM 7294 C CA . TRP B 1 280 ? -2.568 -5.312 -8.852 1 79.5 280 TRP B CA 1
ATOM 7295 C C . TRP B 1 280 ? -3.852 -6.105 -9.07 1 79.5 280 TRP B C 1
ATOM 7297 O O . TRP B 1 280 ? -3.816 -7.23 -9.57 1 79.5 280 TRP B O 1
ATOM 7307 N N . PHE B 1 281 ? -4.891 -5.656 -8.695 1 87.12 281 PHE B N 1
ATOM 7308 C CA . PHE B 1 281 ? -6.168 -6.336 -8.875 1 87.12 281 PHE B CA 1
ATOM 7309 C C . PHE B 1 281 ? -6.469 -6.539 -10.352 1 87.12 281 PHE B C 1
ATOM 7311 O O . PHE B 1 281 ? -6.91 -7.617 -10.758 1 87.12 281 PHE B O 1
ATOM 7318 N N . LEU B 1 282 ? -6.148 -5.52 -11.117 1 85.81 282 LEU B N 1
ATOM 7319 C CA . LEU B 1 282 ? -6.449 -5.586 -12.539 1 85.81 282 LEU B CA 1
ATOM 7320 C C . LEU B 1 282 ? -5.543 -6.602 -13.234 1 85.81 282 LEU B C 1
ATOM 7322 O O . LEU B 1 282 ? -5.992 -7.332 -14.117 1 85.81 282 LEU B O 1
ATOM 7326 N N . VAL B 1 283 ? -4.336 -6.645 -12.805 1 81.94 283 VAL B N 1
ATOM 7327 C CA . VAL B 1 283 ? -3.418 -7.621 -13.383 1 81.94 283 VAL B CA 1
ATOM 7328 C C . VAL B 1 283 ? -3.834 -9.031 -12.969 1 81.94 283 VAL B C 1
ATOM 7330 O O . VAL B 1 283 ? -3.838 -9.953 -13.789 1 81.94 283 VAL B O 1
ATOM 7333 N N . ALA B 1 284 ? -4.164 -9.141 -11.727 1 85.44 284 ALA B N 1
ATOM 7334 C CA . ALA B 1 284 ? -4.637 -10.438 -11.25 1 85.44 284 ALA B CA 1
ATOM 7335 C C . ALA B 1 284 ? -5.887 -10.875 -12.008 1 85.44 284 ALA B C 1
ATOM 7337 O O . ALA B 1 284 ? -6.039 -12.047 -12.344 1 85.44 284 ALA B O 1
ATOM 7338 N N . MET B 1 285 ? -6.754 -9.945 -12.328 1 88.81 285 MET B N 1
ATOM 7339 C CA . MET B 1 285 ? -7.957 -10.234 -13.102 1 88.81 285 MET B CA 1
ATOM 7340 C C . MET B 1 285 ? -7.602 -10.672 -14.516 1 88.81 285 MET B C 1
ATOM 7342 O O . MET B 1 285 ? -8.156 -11.648 -15.023 1 88.81 285 MET B O 1
ATOM 7346 N N . GLY B 1 286 ? -6.648 -9.977 -15.07 1 84.38 286 GLY B N 1
ATOM 7347 C CA . GLY B 1 286 ? -6.195 -10.359 -16.391 1 84.38 286 GLY B CA 1
ATOM 7348 C C . GLY B 1 286 ? -5.594 -11.75 -16.453 1 84.38 286 GLY B C 1
ATOM 7349 O O . GLY B 1 286 ? -5.887 -12.531 -17.359 1 84.38 286 GLY B O 1
ATOM 7350 N N . ILE B 1 287 ? -4.871 -12.07 -15.422 1 81.06 287 ILE B N 1
ATOM 7351 C CA . ILE B 1 287 ? -4.227 -13.375 -15.344 1 81.06 287 ILE B CA 1
ATOM 7352 C C . ILE B 1 287 ? -5.281 -14.461 -15.117 1 81.06 287 ILE B C 1
ATOM 7354 O O . ILE B 1 287 ? -5.23 -15.523 -15.727 1 81.06 287 ILE B O 1
ATOM 7358 N N . SER B 1 288 ? -6.215 -14.156 -14.32 1 85.69 288 SER B N 1
ATOM 7359 C CA . SER B 1 288 ? -7.262 -15.133 -14.031 1 85.69 288 SER B CA 1
ATOM 7360 C C . SER B 1 288 ? -8.125 -15.391 -15.266 1 85.69 288 SER B C 1
ATOM 7362 O O . SER B 1 288 ? -8.531 -16.531 -15.508 1 85.69 288 SER B O 1
ATOM 7364 N N . ILE B 1 289 ? -8.383 -14.367 -16.016 1 86.31 289 ILE B N 1
ATOM 7365 C CA . ILE B 1 289 ? -9.156 -14.523 -17.234 1 86.31 289 ILE B CA 1
ATOM 7366 C C . ILE B 1 289 ? -8.375 -15.375 -18.234 1 86.31 289 ILE B C 1
ATOM 7368 O O . ILE B 1 289 ? -8.93 -16.297 -18.844 1 86.31 289 ILE B O 1
ATOM 7372 N N . ASN B 1 290 ? -7.098 -15.172 -18.312 1 81.38 290 ASN B N 1
ATOM 7373 C CA . ASN B 1 290 ? -6.273 -15.938 -19.234 1 81.38 290 ASN B CA 1
ATOM 7374 C C . ASN B 1 290 ? -6.152 -17.391 -18.812 1 81.38 290 ASN B C 1
ATOM 7376 O O . ASN B 1 290 ? -6.152 -18.297 -19.641 1 81.38 290 ASN B O 1
ATOM 7380 N N . LYS B 1 291 ? -6.07 -17.578 -17.531 1 79.56 291 LYS B N 1
ATOM 7381 C CA . LYS B 1 291 ? -5.969 -18.953 -17.016 1 79.56 291 LYS B CA 1
ATOM 7382 C C . LYS B 1 291 ? -7.273 -19.719 -17.234 1 79.56 291 LYS B C 1
ATOM 7384 O O . LYS B 1 291 ? -7.258 -20.906 -17.547 1 79.56 291 LYS B O 1
ATOM 7389 N N . ALA B 1 292 ? -8.32 -19.094 -17.047 1 80.06 292 ALA B N 1
ATOM 7390 C CA . ALA B 1 292 ? -9.625 -19.734 -17.172 1 80.06 292 ALA B CA 1
ATOM 7391 C C . ALA B 1 292 ? -9.938 -20.062 -18.641 1 80.06 292 ALA B C 1
ATOM 7393 O O . ALA B 1 292 ? -10.5 -21.125 -18.938 1 80.06 292 ALA B O 1
ATOM 7394 N N . PHE B 1 293 ? -9.562 -19.203 -19.5 1 79.56 293 PHE B N 1
ATOM 7395 C CA . PHE B 1 293 ? -9.906 -19.391 -20.906 1 79.56 293 PHE B CA 1
ATOM 7396 C C . PHE B 1 293 ? -8.789 -20.109 -21.641 1 79.56 293 PHE B C 1
ATOM 7398 O O . PHE B 1 293 ? -9.008 -20.672 -22.734 1 79.56 293 PHE B O 1
ATOM 7405 N N . GLY B 1 294 ? -7.578 -19.984 -21.016 1 70.94 294 GLY B N 1
ATOM 7406 C CA . GLY B 1 294 ? -6.488 -20.719 -21.641 1 70.94 294 GLY B CA 1
ATOM 7407 C C . GLY B 1 294 ? -6.566 -22.219 -21.422 1 70.94 294 GLY B C 1
ATOM 7408 O O . GLY B 1 294 ? -7.562 -22.719 -20.891 1 70.94 294 GLY B O 1
ATOM 7409 N N . ASP B 1 295 ? -5.578 -23.016 -21.906 1 57.56 295 ASP B N 1
ATOM 7410 C CA . ASP B 1 295 ? -5.559 -24.469 -22.031 1 57.56 295 ASP B CA 1
ATOM 7411 C C . ASP B 1 295 ? -5.469 -25.141 -20.656 1 57.56 295 ASP B C 1
ATOM 7413 O O . ASP B 1 295 ? -5.391 -26.359 -20.547 1 57.56 295 ASP B O 1
ATOM 7417 N N . LEU B 1 296 ? -5.305 -24.312 -19.531 1 50.81 296 LEU B N 1
ATOM 7418 C CA . LEU B 1 296 ? -5.012 -25 -18.281 1 50.81 296 LEU B CA 1
ATOM 7419 C C . LEU B 1 296 ? -6.293 -25.453 -17.594 1 50.81 296 LEU B C 1
ATOM 7421 O O . LEU B 1 296 ? -6.266 -25.875 -16.438 1 50.81 296 LEU B O 1
ATOM 7425 N N . GLY B 1 297 ? -7.324 -25.688 -18.125 1 52.53 297 GLY B N 1
ATOM 7426 C CA . GLY B 1 297 ? -8.734 -25.625 -17.766 1 52.53 297 GLY B CA 1
ATOM 7427 C C . GLY B 1 297 ? -9.102 -26.531 -16.625 1 52.53 297 GLY B C 1
ATOM 7428 O O . GLY B 1 297 ? -9.664 -27.609 -16.828 1 52.53 297 GLY B O 1
ATOM 7429 N N . VAL B 1 298 ? -8.18 -26.578 -15.484 1 59.78 298 VAL B N 1
ATOM 7430 C CA . VAL B 1 298 ? -8.758 -27.234 -14.32 1 59.78 298 VAL B CA 1
ATOM 7431 C C . VAL B 1 298 ? -9.914 -26.406 -13.773 1 59.78 298 VAL B C 1
ATOM 7433 O O . VAL B 1 298 ? -9.953 -25.188 -13.953 1 59.78 298 VAL B O 1
ATOM 7436 N N . ASN B 1 299 ? -11.016 -27.094 -13.445 1 61.41 299 ASN B N 1
ATOM 7437 C CA . ASN B 1 299 ? -12.211 -26.5 -12.867 1 61.41 299 ASN B CA 1
ATOM 7438 C C . ASN B 1 299 ? -11.852 -25.438 -11.82 1 61.41 299 ASN B C 1
ATOM 7440 O O . ASN B 1 299 ? -12.57 -24.438 -11.672 1 61.41 299 ASN B O 1
ATOM 7444 N N . SER B 1 300 ? -10.742 -25.609 -11.281 1 70.5 300 SER B N 1
ATOM 7445 C CA . SER B 1 300 ? -10.359 -24.703 -10.203 1 70.5 300 SER B CA 1
ATOM 7446 C C . SER B 1 300 ? -10.023 -23.312 -10.727 1 70.5 300 SER B C 1
ATOM 7448 O O . SER B 1 300 ? -10.234 -22.312 -10.039 1 70.5 300 SER B O 1
ATOM 7450 N N . THR B 1 301 ? -9.75 -23.25 -12 1 77.12 301 THR B N 1
ATOM 7451 C CA . THR B 1 301 ? -9.367 -21.953 -12.562 1 77.12 301 THR B CA 1
ATOM 7452 C C . THR B 1 301 ? -10.602 -21.109 -12.875 1 77.12 301 THR B C 1
ATOM 7454 O O . THR B 1 301 ? -10.586 -19.891 -12.711 1 77.12 301 THR B O 1
ATOM 7457 N N . ALA B 1 302 ? -11.609 -21.828 -13.219 1 81.62 302 ALA B N 1
ATOM 7458 C CA . ALA B 1 302 ? -12.852 -21.109 -13.484 1 81.62 302 ALA B CA 1
ATOM 7459 C C . ALA B 1 302 ? -13.453 -20.562 -12.195 1 81.62 302 ALA B C 1
ATOM 7461 O O . ALA B 1 302 ? -13.945 -19.422 -12.164 1 81.62 302 ALA B O 1
ATOM 7462 N N . HIS B 1 303 ? -13.352 -21.359 -11.219 1 84.88 303 HIS B N 1
ATOM 7463 C CA . HIS B 1 303 ? -13.922 -20.906 -9.953 1 84.88 303 HIS B CA 1
ATOM 7464 C C . HIS B 1 303 ? -13.062 -19.828 -9.312 1 84.88 303 HIS B C 1
ATOM 7466 O O . HIS B 1 303 ? -13.57 -18.969 -8.586 1 84.88 303 HIS B O 1
ATOM 7472 N N . ASN B 1 304 ? -11.852 -19.812 -9.609 1 87.56 304 ASN B N 1
ATOM 7473 C CA . ASN B 1 304 ? -11 -18.719 -9.156 1 87.56 304 ASN B CA 1
ATOM 7474 C C . ASN B 1 304 ? -11.344 -17.406 -9.859 1 87.56 304 ASN B C 1
ATOM 7476 O O . ASN B 1 304 ? -11.312 -16.344 -9.242 1 87.56 304 ASN B O 1
ATOM 7480 N N . LEU B 1 305 ? -11.656 -17.578 -11.094 1 90.19 305 LEU B N 1
ATOM 7481 C CA . LEU B 1 305 ? -12.117 -16.406 -11.828 1 90.19 305 LEU B CA 1
ATOM 7482 C C . LEU B 1 305 ? -13.422 -15.875 -11.234 1 90.19 305 LEU B C 1
ATOM 7484 O O . LEU B 1 305 ? -13.594 -14.656 -11.102 1 90.19 305 LEU B O 1
ATOM 7488 N N . ALA B 1 306 ? -14.273 -16.797 -10.875 1 94.25 306 ALA B N 1
ATOM 7489 C CA . ALA B 1 306 ? -15.555 -16.391 -10.289 1 94.25 306 ALA B CA 1
ATOM 7490 C C . ALA B 1 306 ? -15.344 -15.609 -8.992 1 94.25 306 ALA B C 1
ATOM 7492 O O . ALA B 1 306 ? -16.062 -14.648 -8.719 1 94.25 306 ALA B O 1
ATOM 7493 N N . LEU B 1 307 ? -14.43 -16 -8.242 1 93.56 307 LEU B N 1
ATOM 7494 C CA . LEU B 1 307 ? -14.117 -15.273 -7.016 1 93.56 307 LEU B CA 1
ATOM 7495 C C . LEU B 1 307 ? -13.648 -13.859 -7.324 1 93.56 307 LEU B C 1
ATOM 7497 O O . LEU B 1 307 ? -14.062 -12.906 -6.656 1 93.56 307 LEU B O 1
ATOM 7501 N N . GLY B 1 308 ? -12.82 -13.734 -8.305 1 94 308 GLY B N 1
ATOM 7502 C CA . GLY B 1 308 ? -12.383 -12.414 -8.734 1 94 308 GLY B CA 1
ATOM 7503 C C . GLY B 1 308 ? -13.516 -11.531 -9.219 1 94 308 GLY B C 1
ATOM 7504 O O . GLY B 1 308 ? -13.547 -10.336 -8.922 1 94 308 GLY B O 1
ATOM 7505 N N . LEU B 1 309 ? -14.422 -12.141 -9.914 1 96.75 309 LEU B N 1
ATOM 7506 C CA . LEU B 1 309 ? -15.57 -11.391 -10.414 1 96.75 309 LEU B CA 1
ATOM 7507 C C . LEU B 1 309 ? -16.453 -10.93 -9.258 1 96.75 309 LEU B C 1
ATOM 7509 O O . LEU B 1 309 ? -16.938 -9.797 -9.258 1 96.75 309 LEU B O 1
ATOM 7513 N N . LEU B 1 310 ? -16.578 -11.766 -8.289 1 97.12 310 LEU B N 1
ATOM 7514 C CA . LEU B 1 310 ? -17.391 -11.422 -7.129 1 97.12 310 LEU B CA 1
ATOM 7515 C C . LEU B 1 310 ? -16.828 -10.211 -6.398 1 97.12 310 LEU B C 1
ATOM 7517 O O . LEU B 1 310 ? -17.578 -9.336 -5.957 1 97.12 310 LEU B O 1
ATOM 7521 N N . MET B 1 311 ? -15.547 -10.109 -6.352 1 96.56 311 MET B N 1
ATOM 7522 C CA . MET B 1 311 ? -14.906 -9.086 -5.531 1 96.56 311 MET B CA 1
ATOM 7523 C C . MET B 1 311 ? -14.578 -7.848 -6.359 1 96.56 311 MET B C 1
ATOM 7525 O O . MET B 1 311 ? -13.977 -6.895 -5.855 1 96.56 311 MET B O 1
ATOM 7529 N N . SER B 1 312 ? -15.008 -7.75 -7.57 1 96.69 312 SER B N 1
ATOM 7530 C CA . SER B 1 312 ? -14.633 -6.68 -8.484 1 96.69 312 SER B CA 1
ATOM 7531 C C . SER B 1 312 ? -15.234 -5.344 -8.055 1 96.69 312 SER B C 1
ATOM 7533 O O . SER B 1 312 ? -14.82 -4.289 -8.539 1 96.69 312 SER B O 1
ATOM 7535 N N . TRP B 1 313 ? -16.172 -5.328 -7.145 1 97.19 313 TRP B N 1
ATOM 7536 C CA . TRP B 1 313 ? -16.734 -4.078 -6.633 1 97.19 313 TRP B CA 1
ATOM 7537 C C . TRP B 1 313 ? -15.789 -3.43 -5.629 1 97.19 313 TRP B C 1
ATOM 7539 O O . TRP B 1 313 ? -15.859 -2.223 -5.383 1 97.19 313 TRP B O 1
ATOM 7549 N N . LEU B 1 314 ? -14.883 -4.148 -5.016 1 95.75 314 LEU B N 1
ATOM 7550 C CA . LEU B 1 314 ? -14.031 -3.689 -3.924 1 95.75 314 LEU B CA 1
ATOM 7551 C C . LEU B 1 314 ? -13.055 -2.621 -4.41 1 95.75 314 LEU B C 1
ATOM 7553 O O . LEU B 1 314 ? -12.898 -1.579 -3.768 1 95.75 314 LEU B O 1
ATOM 7557 N N . PRO B 1 315 ? -12.359 -2.814 -5.555 1 93.75 315 PRO B N 1
ATOM 7558 C CA . PRO B 1 315 ? -11.469 -1.752 -6.031 1 93.75 315 PRO B CA 1
ATOM 7559 C C . PRO B 1 315 ? -12.211 -0.447 -6.312 1 93.75 315 PRO B C 1
ATOM 7561 O O . PRO B 1 315 ? -11.664 0.637 -6.098 1 93.75 315 PRO B O 1
ATOM 7564 N N . VAL B 1 316 ? -13.398 -0.509 -6.789 1 94.69 316 VAL B N 1
ATOM 7565 C CA . VAL B 1 316 ? -14.188 0.689 -7.062 1 94.69 316 VAL B CA 1
ATOM 7566 C C . VAL B 1 316 ? -14.547 1.38 -5.75 1 94.69 316 VAL B C 1
ATOM 7568 O O . VAL B 1 316 ? -14.453 2.604 -5.637 1 94.69 316 VAL B O 1
ATOM 7571 N N . LEU B 1 317 ? -14.93 0.583 -4.82 1 95.31 317 LEU B N 1
ATOM 7572 C CA . LEU B 1 317 ? -15.289 1.131 -3.514 1 95.31 317 LEU B CA 1
ATOM 7573 C C . LEU B 1 317 ? -14.086 1.817 -2.867 1 95.31 317 LEU B C 1
ATOM 7575 O O . LEU B 1 317 ? -14.195 2.951 -2.396 1 95.31 317 LEU B O 1
ATOM 7579 N N . ILE B 1 318 ? -12.969 1.213 -2.865 1 91.06 318 ILE B N 1
ATOM 7580 C CA . ILE B 1 318 ? -11.781 1.755 -2.211 1 91.06 318 ILE B CA 1
ATOM 7581 C C . ILE B 1 318 ? -11.32 3.012 -2.943 1 91.06 318 ILE B C 1
ATOM 7583 O O . ILE B 1 318 ? -10.969 4.012 -2.312 1 91.06 318 ILE B O 1
ATOM 7587 N N . ALA B 1 319 ? -11.336 2.963 -4.238 1 89.75 319 ALA B N 1
ATOM 7588 C CA . ALA B 1 319 ? -10.969 4.145 -5.012 1 89.75 319 ALA B CA 1
ATOM 7589 C C . ALA B 1 319 ? -11.922 5.305 -4.723 1 89.75 319 ALA B C 1
ATOM 7591 O O . ALA B 1 319 ? -11.484 6.453 -4.602 1 89.75 319 ALA B O 1
ATOM 7592 N N . ALA B 1 320 ? -13.141 4.965 -4.602 1 92.25 320 ALA B N 1
ATOM 7593 C CA . ALA B 1 320 ? -14.148 5.992 -4.336 1 92.25 320 ALA B CA 1
ATOM 7594 C C . ALA B 1 320 ? -13.961 6.586 -2.941 1 92.25 320 ALA B C 1
ATOM 7596 O O . ALA B 1 320 ? -14.211 7.777 -2.73 1 92.25 320 ALA B O 1
ATOM 7597 N N . THR B 1 321 ? -13.539 5.766 -2.029 1 89.94 321 THR B N 1
ATOM 7598 C CA . THR B 1 321 ? -13.328 6.254 -0.671 1 89.94 321 THR B CA 1
ATOM 7599 C C . THR B 1 321 ? -12.18 7.258 -0.627 1 89.94 321 THR B C 1
ATOM 7601 O O . THR B 1 321 ? -12.195 8.195 0.174 1 89.94 321 THR B O 1
ATOM 7604 N N . ILE B 1 322 ? -11.312 7.082 -1.459 1 83.38 322 ILE B N 1
ATOM 7605 C CA . ILE B 1 322 ? -10.156 7.973 -1.486 1 83.38 322 ILE B CA 1
ATOM 7606 C C . ILE B 1 322 ? -10.547 9.312 -2.107 1 83.38 322 ILE B C 1
ATOM 7608 O O . ILE B 1 322 ? -10.078 10.367 -1.676 1 83.38 322 ILE B O 1
ATOM 7612 N N . VAL B 1 323 ? -11.391 9.234 -3.045 1 85.5 323 VAL B N 1
ATOM 7613 C CA . VAL B 1 323 ? -11.836 10.453 -3.707 1 85.5 323 VAL B CA 1
ATOM 7614 C C . VAL B 1 323 ? -12.727 11.258 -2.762 1 85.5 323 VAL B C 1
ATOM 7616 O O . VAL B 1 323 ? -12.695 12.492 -2.768 1 85.5 323 VAL B O 1
ATOM 7619 N N . ASP B 1 324 ? -13.57 10.531 -1.948 1 83.5 324 ASP B N 1
ATOM 7620 C CA . ASP B 1 324 ? -14.445 11.188 -0.982 1 83.5 324 ASP B CA 1
ATOM 7621 C C . ASP B 1 324 ? -13.633 11.898 0.1 1 83.5 324 ASP B C 1
ATOM 7623 O O . ASP B 1 324 ? -14.203 12.477 1.028 1 83.5 324 ASP B O 1
ATOM 7627 N N . ARG B 1 325 ? -12.508 12.164 0.012 1 67.88 325 ARG B N 1
ATOM 7628 C CA . ARG B 1 325 ? -11.586 12.945 0.827 1 67.88 325 ARG B CA 1
ATOM 7629 C C . ARG B 1 325 ? -11.086 12.141 2.018 1 67.88 325 ARG B C 1
ATOM 7631 O O . ARG B 1 325 ? -11.867 11.453 2.682 1 67.88 325 ARG B O 1
ATOM 7638 N N . ASN B 1 326 ? -9.797 12.359 2.158 1 63.03 326 ASN B N 1
ATOM 7639 C CA . ASN B 1 326 ? -9.156 11.57 3.201 1 63.03 326 ASN B CA 1
ATOM 7640 C C . ASN B 1 326 ? -8.211 12.414 4.051 1 63.03 326 ASN B C 1
ATOM 7642 O O . ASN B 1 326 ? -7.039 12.578 3.711 1 63.03 326 ASN B O 1
ATOM 7646 N N . PRO B 1 327 ? -9.047 13.07 5.148 1 71.06 327 PRO B N 1
ATOM 7647 C CA . PRO B 1 327 ? -8.133 13.805 6.02 1 71.06 327 PRO B CA 1
ATOM 7648 C C . PRO B 1 327 ? -7.105 12.898 6.695 1 71.06 327 PRO B C 1
ATOM 7650 O O . PRO B 1 327 ? -7.379 11.719 6.934 1 71.06 327 PRO B O 1
ATOM 7653 N N . MET B 1 328 ? -5.98 13.414 6.883 1 69.44 328 MET B N 1
ATOM 7654 C CA . MET B 1 328 ? -4.965 12.656 7.605 1 69.44 328 MET B CA 1
ATOM 7655 C C . MET B 1 328 ? -5.398 12.406 9.047 1 69.44 328 MET B C 1
ATOM 7657 O O . MET B 1 328 ? -5.277 11.281 9.547 1 69.44 328 MET B O 1
ATOM 7661 N N . ASP B 1 329 ? -5.938 13.469 9.703 1 74.31 329 ASP B N 1
ATOM 7662 C CA . ASP B 1 329 ? -6.457 13.422 11.062 1 74.31 329 ASP B CA 1
ATOM 7663 C C . ASP B 1 329 ? -7.832 14.078 11.148 1 74.31 329 ASP B C 1
ATOM 7665 O O . ASP B 1 329 ? -7.934 15.305 11.25 1 74.31 329 ASP B O 1
ATOM 7669 N N . ALA B 1 330 ? -8.844 13.258 11.211 1 81 330 ALA B N 1
ATOM 7670 C CA . ALA B 1 330 ? -10.211 13.758 11.211 1 81 330 ALA B CA 1
ATOM 7671 C C . ALA B 1 330 ? -10.508 14.539 12.484 1 81 330 ALA B C 1
ATOM 7673 O O . ALA B 1 330 ? -11.273 15.508 12.461 1 81 330 ALA B O 1
ATOM 7674 N N . ARG B 1 331 ? -9.922 14.188 13.594 1 80 331 ARG B N 1
ATOM 7675 C CA . ARG B 1 331 ? -10.164 14.867 14.859 1 80 331 ARG B CA 1
ATOM 7676 C C . ARG B 1 331 ? -9.539 16.266 14.859 1 80 331 ARG B C 1
ATOM 7678 O O . ARG B 1 331 ? -10.117 17.203 15.406 1 80 331 ARG B O 1
ATOM 7685 N N . TYR B 1 332 ? -8.422 16.328 14.258 1 80.44 332 TYR B N 1
ATOM 7686 C CA . TYR B 1 332 ? -7.75 17.609 14.18 1 80.44 332 TYR B CA 1
ATOM 7687 C C . TYR B 1 332 ? -8.523 18.578 13.281 1 80.44 332 TYR B C 1
ATOM 7689 O O . TYR B 1 332 ? -8.68 19.75 13.609 1 80.44 332 TYR B O 1
ATOM 7697 N N . VAL B 1 333 ? -8.977 18.078 12.18 1 87.31 333 VAL B N 1
ATOM 7698 C CA . VAL B 1 333 ? -9.742 18.922 11.266 1 87.31 333 VAL B CA 1
ATOM 7699 C C . VAL B 1 333 ? -11.047 19.359 11.93 1 87.31 333 VAL B C 1
ATOM 7701 O O . VAL B 1 333 ? -11.469 20.5 11.773 1 87.31 333 VAL B O 1
ATOM 7704 N N . ARG B 1 334 ? -11.602 18.438 12.672 1 90 334 ARG B N 1
ATOM 7705 C CA . ARG B 1 334 ? -12.805 18.781 13.422 1 90 334 ARG B CA 1
ATOM 7706 C C . ARG B 1 334 ? -12.547 19.922 14.406 1 90 334 ARG B C 1
ATOM 7708 O O . ARG B 1 334 ? -13.328 20.875 14.477 1 90 334 ARG B O 1
ATOM 7715 N N . ALA B 1 335 ? -11.508 19.797 15.102 1 88.38 335 ALA B N 1
ATOM 7716 C CA . ALA B 1 335 ? -11.156 20.828 16.078 1 88.38 335 ALA B CA 1
ATOM 7717 C C . ALA B 1 335 ? -10.875 22.172 15.391 1 88.38 335 ALA B C 1
ATOM 7719 O O . ALA B 1 335 ? -11.25 23.219 15.898 1 88.38 335 ALA B O 1
ATOM 7720 N N . LYS B 1 336 ? -10.266 22.078 14.297 1 90.19 336 LYS B N 1
ATOM 7721 C CA . LYS B 1 336 ? -9.953 23.281 13.539 1 90.19 336 LYS B CA 1
ATOM 7722 C C . LYS B 1 336 ? -11.219 23.953 13.023 1 90.19 336 LYS B C 1
ATOM 7724 O O . LYS B 1 336 ? -11.328 25.188 13.047 1 90.19 336 LYS B O 1
ATOM 7729 N N . LEU B 1 337 ? -12.125 23.188 12.594 1 92.94 337 LEU B N 1
ATOM 7730 C CA . LEU B 1 337 ? -13.391 23.719 12.094 1 92.94 337 LEU B CA 1
ATOM 7731 C C . LEU B 1 337 ? -14.203 24.328 13.227 1 92.94 337 LEU B C 1
ATOM 7733 O O . LEU B 1 337 ? -14.812 25.391 13.055 1 92.94 337 LEU B O 1
ATOM 7737 N N . ASN B 1 338 ? -14.18 23.672 14.336 1 92.5 338 ASN B N 1
ATOM 7738 C CA . ASN B 1 338 ? -14.891 24.219 15.492 1 92.5 338 ASN B CA 1
ATOM 7739 C C . ASN B 1 338 ? -14.266 25.516 15.969 1 92.5 338 ASN B C 1
ATOM 7741 O O . ASN B 1 338 ? -14.984 26.453 16.328 1 92.5 338 ASN B O 1
ATOM 7745 N N . ASN B 1 339 ? -12.938 25.547 15.945 1 91.62 339 ASN B N 1
ATOM 7746 C CA . ASN B 1 339 ? -12.25 26.781 16.312 1 91.62 339 ASN B CA 1
ATOM 7747 C C . ASN B 1 339 ? -12.531 27.906 15.32 1 91.62 339 ASN B C 1
ATOM 7749 O O . ASN B 1 339 ? -12.672 29.062 15.711 1 91.62 339 ASN B O 1
ATOM 7753 N N . TYR B 1 340 ? -12.586 27.594 14.117 1 93.62 340 TYR B N 1
ATOM 7754 C CA . TYR B 1 340 ? -12.891 28.562 13.07 1 93.62 340 TYR B CA 1
ATOM 7755 C C . TYR B 1 340 ? -14.273 29.156 13.273 1 93.62 340 TYR B C 1
ATOM 7757 O O . TYR B 1 340 ? -14.438 30.391 13.219 1 93.62 340 TYR B O 1
ATOM 7765 N N . LEU B 1 341 ? -15.258 28.344 13.562 1 90.75 341 LEU B N 1
ATOM 7766 C CA . LEU B 1 341 ? -16.609 28.828 13.758 1 90.75 341 LEU B CA 1
ATOM 7767 C C . LEU B 1 341 ? -16.719 29.656 15.039 1 90.75 341 LEU B C 1
ATOM 7769 O O . LEU B 1 341 ? -17.5 30.609 15.102 1 90.75 341 LEU B O 1
ATOM 7773 N N . ARG B 1 342 ? -15.914 29.297 16 1 89 342 ARG B N 1
ATOM 7774 C CA . ARG B 1 342 ? -15.891 30.094 17.234 1 89 342 ARG B CA 1
ATOM 7775 C C . ARG B 1 342 ? -15.328 31.484 16.969 1 89 342 ARG B C 1
ATOM 7777 O O . ARG B 1 342 ? -15.805 32.469 17.531 1 89 342 ARG B O 1
ATOM 7784 N N . GLU B 1 343 ? -14.32 31.5 16.141 1 90.38 343 GLU B N 1
ATOM 7785 C CA . GLU B 1 343 ? -13.727 32.781 15.781 1 90.38 343 GLU B CA 1
ATOM 7786 C C . GLU B 1 343 ? -14.719 33.656 15 1 90.38 343 GLU B C 1
ATOM 7788 O O . GLU B 1 343 ? -14.766 34.875 15.18 1 90.38 343 GLU B O 1
ATOM 7793 N N . ILE B 1 344 ? -15.453 33.062 14.172 1 90.12 344 ILE B N 1
ATOM 7794 C CA . ILE B 1 344 ? -16.453 33.781 13.383 1 90.12 344 ILE B CA 1
ATOM 7795 C C . ILE B 1 344 ? -17.547 34.281 14.305 1 90.12 344 ILE B C 1
ATOM 7797 O O . ILE B 1 344 ? -18.031 35.406 14.133 1 90.12 344 ILE B O 1
ATOM 7801 N N . GLU B 1 345 ? -17.922 33.469 15.219 1 87 345 GLU B N 1
ATOM 7802 C CA . GLU B 1 345 ? -18.922 33.906 16.188 1 87 345 GLU B CA 1
ATOM 7803 C C . GLU B 1 345 ? -18.453 35.094 16.984 1 87 345 GLU B C 1
ATOM 7805 O O . GLU B 1 345 ? -19.234 36 17.328 1 87 345 GLU B O 1
ATOM 7810 N N . ALA B 1 346 ? -17.25 35.031 17.297 1 85.56 346 ALA B N 1
ATOM 7811 C CA . ALA B 1 346 ? -16.672 36.156 18.062 1 85.56 346 ALA B CA 1
ATOM 7812 C C . ALA B 1 346 ? -16.656 37.438 17.25 1 85.56 346 ALA B C 1
ATOM 7814 O O . ALA B 1 346 ? -16.859 38.531 17.781 1 85.56 346 ALA B O 1
ATOM 7815 N N . VAL B 1 347 ? -16.391 37.312 16.016 1 85.38 347 VAL B N 1
ATOM 7816 C CA . VAL B 1 347 ? -16.344 38.5 15.148 1 85.38 347 VAL B CA 1
ATOM 7817 C C . VAL B 1 347 ? -17.75 39.031 14.938 1 85.38 347 VAL B C 1
ATOM 7819 O O . VAL B 1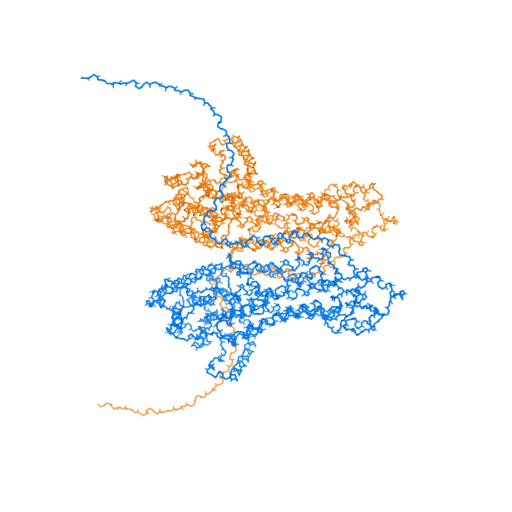 347 ? -17.953 40.25 14.914 1 85.38 347 VAL B O 1
ATOM 7822 N N . GLU B 1 348 ? -18.734 38.156 14.742 1 80.25 348 GLU B N 1
ATOM 7823 C CA . GLU B 1 348 ? -20.109 38.562 14.484 1 80.25 348 GLU B CA 1
ATOM 7824 C C . GLU B 1 348 ? -20.812 38.969 15.781 1 80.25 348 GLU B C 1
ATOM 7826 O O . GLU B 1 348 ? -21.891 39.562 15.742 1 80.25 348 GLU B O 1
ATOM 7831 N N . ARG B 1 349 ? -20.156 38.969 16.938 1 70.69 349 ARG B N 1
ATOM 7832 C CA . ARG B 1 349 ? -20.719 39.312 18.25 1 70.69 349 ARG B CA 1
ATOM 7833 C C . ARG B 1 349 ? -22.078 38.625 18.453 1 70.69 349 ARG B C 1
ATOM 7835 O O . ARG B 1 349 ? -23.016 39.25 18.953 1 70.69 349 ARG B O 1
ATOM 7842 N N . THR B 1 350 ? -22.219 37.5 17.812 1 65 350 THR B N 1
ATOM 7843 C CA . THR B 1 350 ? -23.484 36.812 18.031 1 65 350 THR B CA 1
ATOM 7844 C C . THR B 1 350 ? -23.469 36.094 19.375 1 65 350 THR B C 1
ATOM 7846 O O . THR B 1 350 ? -22.484 35.469 19.766 1 65 350 THR B O 1
ATOM 7849 N N . PRO B 1 351 ? -24.484 36.438 20.266 1 57.22 351 PRO B N 1
ATOM 7850 C CA . PRO B 1 351 ? -24.516 35.781 21.578 1 57.22 351 PRO B CA 1
ATOM 7851 C C . PRO B 1 351 ? -24.438 34.25 21.469 1 57.22 351 PRO B C 1
ATOM 7853 O O . PRO B 1 351 ? -25.031 33.656 20.578 1 57.22 351 PRO B O 1
ATOM 7856 N N . SER B 1 352 ? -23.438 33.656 22.078 1 59 352 SER B N 1
ATOM 7857 C CA . SER B 1 352 ? -23.312 32.219 22.109 1 59 352 SER B CA 1
ATOM 7858 C C . SER B 1 352 ? -24.594 31.562 22.594 1 59 352 SER B C 1
ATOM 7860 O O . SER B 1 352 ? -25.141 31.938 23.625 1 59 352 SER B O 1
ATOM 7862 N N . ILE B 1 353 ? -25.438 31.109 21.719 1 55.38 353 ILE B N 1
ATOM 7863 C CA . ILE B 1 353 ? -26.719 30.5 22.047 1 55.38 353 ILE B CA 1
ATOM 7864 C C . ILE B 1 353 ? -26.5 29.25 22.891 1 55.38 353 ILE B C 1
ATOM 7866 O O . ILE B 1 353 ? -27.469 28.625 23.359 1 55.38 353 ILE B O 1
ATOM 7870 N N . PHE B 1 354 ? -25.234 28.781 23.047 1 56.25 354 PHE B N 1
ATOM 7871 C CA . PHE B 1 354 ? -25.062 27.625 23.906 1 56.25 354 PHE B CA 1
ATOM 7872 C C . PHE B 1 354 ? -24.922 28.047 25.375 1 56.25 354 PHE B C 1
ATOM 7874 O O . PHE B 1 354 ? -23.812 28.281 25.859 1 56.25 354 PHE B O 1
ATOM 7881 N N . PRO B 1 355 ? -26.078 28.406 26.078 1 52.91 355 PRO B N 1
ATOM 7882 C CA . PRO B 1 355 ? -25.938 28.781 27.5 1 52.91 355 PRO B CA 1
ATOM 7883 C C . PRO B 1 355 ? -25.25 27.688 28.312 1 52.91 355 PRO B C 1
ATOM 7885 O O . PRO B 1 355 ? -25.641 26.531 28.266 1 52.91 355 PRO B O 1
ATOM 7888 N N . GLY B 1 356 ? -24.172 28.016 29.016 1 51.31 356 GLY B N 1
ATOM 7889 C CA . GLY B 1 356 ? -23.547 27.203 30.031 1 51.31 356 GLY B CA 1
ATOM 7890 C C . GLY B 1 356 ? -22.438 26.312 29.484 1 51.31 356 GLY B C 1
ATOM 7891 O O . GLY B 1 356 ? -21.688 25.688 30.25 1 51.31 356 GLY B O 1
ATOM 7892 N N . VAL B 1 357 ? -22.688 25.719 28.312 1 53.34 357 VAL B N 1
ATOM 7893 C CA . VAL B 1 357 ? -21.641 24.781 27.859 1 53.34 357 VAL B CA 1
ATOM 7894 C C . VAL B 1 357 ? -20.469 25.562 27.297 1 53.34 357 VAL B C 1
ATOM 7896 O O . VAL B 1 357 ? -20.625 26.359 26.359 1 53.34 357 VAL B O 1
ATOM 7899 N N . GLU B 1 358 ? -19.547 25.734 28.062 1 53.16 358 GLU B N 1
ATOM 7900 C CA . GLU B 1 358 ? -18.266 26.328 27.672 1 53.16 358 GLU B CA 1
ATOM 7901 C C . GLU B 1 358 ? -17.656 25.594 26.484 1 53.16 358 GLU B C 1
ATOM 7903 O O . GLU B 1 358 ? -17.344 24.391 26.578 1 53.16 358 GLU B O 1
ATOM 7908 N N . ASP B 1 359 ? -17.766 26.125 25.188 1 61.84 359 ASP B N 1
ATOM 7909 C CA . ASP B 1 359 ? -17.109 25.844 23.922 1 61.84 359 ASP B CA 1
ATOM 7910 C C . ASP B 1 359 ? -17.703 24.625 23.234 1 61.84 359 ASP B C 1
ATOM 7912 O O . ASP B 1 359 ? -17.062 23.578 23.156 1 61.84 359 ASP B O 1
ATOM 7916 N N . PRO B 1 360 ? -19.016 24.531 22.938 1 69.94 360 PRO B N 1
ATOM 7917 C CA . PRO B 1 360 ? -19.656 23.359 22.359 1 69.94 360 PRO B CA 1
ATOM 7918 C C . PRO B 1 360 ? -19.078 23 20.984 1 69.94 360 PRO B C 1
ATOM 7920 O O . PRO B 1 360 ? -18.812 23.891 20.172 1 69.94 360 PRO B O 1
ATOM 7923 N N . ASP B 1 361 ? -18.75 21.734 20.75 1 82.56 361 ASP B N 1
ATOM 7924 C CA . ASP B 1 361 ? -18.328 21.25 19.453 1 82.56 361 ASP B CA 1
ATOM 7925 C C . ASP B 1 361 ? -19.5 21.156 18.484 1 82.56 361 ASP B C 1
ATOM 7927 O O . ASP B 1 361 ? -20.453 20.391 18.703 1 82.56 361 ASP B O 1
ATOM 7931 N N . ILE B 1 362 ? -19.609 22.047 17.562 1 85.12 362 ILE B N 1
ATOM 7932 C CA . ILE B 1 362 ? -20.672 22.062 16.562 1 85.12 362 ILE B CA 1
ATOM 7933 C C . ILE B 1 362 ? -20.516 20.844 15.641 1 85.12 362 ILE B C 1
ATOM 7935 O O . ILE B 1 362 ? -21.516 20.188 15.305 1 85.12 362 ILE B O 1
ATOM 7939 N N . PHE B 1 363 ? -19.297 20.609 15.312 1 89.31 363 PHE B N 1
ATOM 7940 C CA . PHE B 1 363 ? -19.031 19.469 14.445 1 89.31 363 PHE B CA 1
ATOM 7941 C C . PHE B 1 363 ? -18.766 18.203 15.273 1 89.31 363 PHE B C 1
ATOM 7943 O O . PHE B 1 363 ? -18 18.25 16.234 1 89.31 363 PHE B O 1
ATOM 7950 N N . GLY B 1 364 ? -19.5 17.219 14.867 1 86.5 364 GLY B N 1
ATOM 7951 C CA . GLY B 1 364 ? -19.344 15.938 15.547 1 86.5 364 GLY B CA 1
ATOM 7952 C C . GLY B 1 364 ? -18.391 15 14.844 1 86.5 364 GLY B C 1
ATOM 7953 O O . GLY B 1 364 ? -17.344 15.43 14.328 1 86.5 364 GLY B O 1
ATOM 7954 N N . GLU B 1 365 ? -18.75 13.758 14.805 1 82.44 365 GLU B N 1
ATOM 7955 C CA . GLU B 1 365 ? -17.875 12.703 14.273 1 82.44 365 GLU B CA 1
ATOM 7956 C C . GLU B 1 365 ? -17.781 12.781 12.758 1 82.44 365 GLU B C 1
ATOM 7958 O O . GLU B 1 365 ? -18.656 13.344 12.102 1 82.44 365 GLU B O 1
ATOM 7963 N N . PHE B 1 366 ? -16.688 12.312 12.258 1 86.94 366 PHE B N 1
ATOM 7964 C CA . PHE B 1 366 ? -16.453 12.266 10.82 1 86.94 366 PHE B CA 1
ATOM 7965 C C . PHE B 1 366 ? -17.422 11.297 10.148 1 86.94 366 PHE B C 1
ATOM 7967 O O . PHE B 1 366 ? -17.469 10.117 10.5 1 86.94 366 PHE B O 1
ATOM 7974 N N . ALA B 1 367 ? -18.219 11.805 9.289 1 86.81 367 ALA B N 1
ATOM 7975 C CA . ALA B 1 367 ? -19.266 11 8.656 1 86.81 367 ALA B CA 1
ATOM 7976 C C . ALA B 1 367 ? -18.938 10.734 7.191 1 86.81 367 ALA B C 1
ATOM 7978 O O . ALA B 1 367 ? -19.75 10.141 6.469 1 86.81 367 ALA B O 1
ATOM 7979 N N . GLY B 1 368 ? -17.844 11.023 6.777 1 85.06 368 GLY B N 1
ATOM 7980 C CA . GLY B 1 368 ? -17.469 10.797 5.387 1 85.06 368 GLY B CA 1
ATOM 7981 C C . GLY B 1 368 ? -17.219 9.336 5.066 1 85.06 368 GLY B C 1
ATOM 7982 O O . GLY B 1 368 ? -17.125 8.508 5.969 1 85.06 368 GLY B O 1
ATOM 7983 N N . GLN B 1 369 ? -17.344 8.969 3.82 1 88.88 369 GLN B N 1
ATOM 7984 C CA . GLN B 1 369 ? -17.047 7.637 3.32 1 88.88 369 GLN B CA 1
ATOM 7985 C C . GLN B 1 369 ? -18.062 6.613 3.807 1 88.88 369 GLN B C 1
ATOM 7987 O O . GLN B 1 369 ? -17.719 5.453 4.055 1 88.88 369 GLN B O 1
ATOM 7992 N N . GLY B 1 370 ? -19.234 7.082 4.125 1 87.06 370 GLY B N 1
ATOM 7993 C CA . GLY B 1 370 ? -20.344 6.203 4.484 1 87.06 370 GLY B CA 1
ATOM 7994 C C . GLY B 1 370 ? -20.188 5.602 5.871 1 87.06 370 GLY B C 1
ATOM 7995 O O . GLY B 1 370 ? -20.75 4.539 6.152 1 87.06 370 GLY B O 1
ATOM 7996 N N . ARG B 1 371 ? -19.484 6.207 6.723 1 87.12 371 ARG B N 1
ATOM 7997 C CA . ARG B 1 371 ? -19.234 5.688 8.062 1 87.12 371 ARG B CA 1
ATOM 7998 C C . ARG B 1 371 ? -20.469 5.855 8.953 1 87.12 371 ARG B C 1
ATOM 8000 O O . ARG B 1 371 ? -20.703 5.047 9.852 1 87.12 371 ARG B O 1
ATOM 8007 N N . VAL B 1 372 ? -21.125 6.938 8.703 1 86.62 372 VAL B N 1
ATOM 8008 C CA . VAL B 1 372 ? -22.312 7.203 9.5 1 86.62 372 VAL B CA 1
ATOM 8009 C C . VAL B 1 372 ? -23.562 7.027 8.633 1 86.62 372 VAL B C 1
ATOM 8011 O O . VAL B 1 372 ? -23.578 7.43 7.469 1 86.62 372 VAL B O 1
ATOM 8014 N N . ARG B 1 373 ? -24.5 6.438 9.273 1 88.25 373 ARG B N 1
ATOM 8015 C CA . ARG B 1 373 ? -25.75 6.145 8.555 1 88.25 373 ARG B CA 1
ATOM 8016 C C . ARG B 1 373 ? -26.625 7.387 8.445 1 88.25 373 ARG B C 1
ATOM 8018 O O . ARG B 1 373 ? -26.578 8.258 9.32 1 88.25 373 ARG B O 1
ATOM 8025 N N . TRP B 1 374 ? -27.344 7.477 7.367 1 84.31 374 TRP B N 1
ATOM 8026 C CA . TRP B 1 374 ? -28.391 8.469 7.16 1 84.31 374 TRP B CA 1
ATOM 8027 C C . TRP B 1 374 ? -27.828 9.883 7.219 1 84.31 374 TRP B C 1
ATOM 8029 O O . TRP B 1 374 ? -28.422 10.766 7.844 1 84.31 374 TRP B O 1
ATOM 8039 N N . HIS B 1 375 ? -26.609 10.055 6.715 1 80.19 375 HIS B N 1
ATOM 8040 C CA . HIS B 1 375 ? -25.969 11.367 6.676 1 80.19 375 HIS B CA 1
ATOM 8041 C C . HIS B 1 375 ? -26 11.953 5.27 1 80.19 375 HIS B C 1
ATOM 8043 O O . HIS B 1 375 ? -25.484 11.352 4.324 1 80.19 375 HIS B O 1
ATOM 8049 N N . TYR B 1 376 ? -26.656 13.164 5.098 1 75.94 376 TYR B N 1
ATOM 8050 C CA . TYR B 1 376 ? -26.672 13.852 3.811 1 75.94 376 TYR B CA 1
ATOM 8051 C C . TYR B 1 376 ? -25.656 14.992 3.799 1 75.94 376 TYR B C 1
ATOM 8053 O O . TYR B 1 376 ? -25.203 15.406 2.734 1 75.94 376 TYR B O 1
ATOM 8061 N N . GLY B 1 377 ? -25.281 15.461 4.871 1 78.5 377 GLY B N 1
ATOM 8062 C CA . GLY B 1 377 ? -24.375 16.594 4.938 1 78.5 377 GLY B CA 1
ATOM 8063 C C . GLY B 1 377 ? -25.078 17.938 4.777 1 78.5 377 GLY B C 1
ATOM 8064 O O . GLY B 1 377 ? -26.219 17.984 4.336 1 78.5 377 GLY B O 1
ATOM 8065 N N . VAL B 1 378 ? -24.5 19 5.062 1 80.44 378 VAL B N 1
ATOM 8066 C CA . VAL B 1 378 ? -25.094 20.328 5.066 1 80.44 378 VAL B CA 1
ATOM 8067 C C . VAL B 1 378 ? -24.891 20.984 3.703 1 80.44 378 VAL B C 1
ATOM 8069 O O . VAL B 1 378 ? -25.625 21.906 3.336 1 80.44 378 VAL B O 1
ATOM 8072 N N . ALA B 1 379 ? -24.016 20.5 2.943 1 84.94 379 ALA B N 1
ATOM 8073 C CA . ALA B 1 379 ? -23.609 21.172 1.709 1 84.94 379 ALA B CA 1
ATOM 8074 C C . ALA B 1 379 ? -24.734 21.125 0.672 1 84.94 379 ALA B C 1
ATOM 8076 O O . ALA B 1 379 ? -24.875 22.047 -0.138 1 84.94 379 ALA B O 1
ATOM 8077 N N . HIS B 1 380 ? -25.5 20.141 0.671 1 79.56 380 HIS B N 1
ATOM 8078 C CA . HIS B 1 380 ? -26.547 19.984 -0.344 1 79.56 380 HIS B CA 1
ATOM 8079 C C . HIS B 1 380 ? -27.578 21.109 -0.255 1 79.56 380 HIS B C 1
ATOM 8081 O O . HIS B 1 380 ? -28.016 21.625 -1.279 1 79.56 380 HIS B O 1
ATOM 8087 N N . SER B 1 381 ? -27.859 21.438 0.919 1 77.44 381 SER B N 1
ATOM 8088 C CA . SER B 1 381 ? -28.844 22.5 1.104 1 77.44 381 SER B CA 1
ATOM 8089 C C . SER B 1 381 ? -28.281 23.844 0.64 1 77.44 381 SER B C 1
ATOM 8091 O O . SER B 1 381 ? -29 24.641 0.016 1 77.44 381 SER B O 1
ATOM 8093 N N . PHE B 1 382 ? -27.094 24.047 0.915 1 79.94 382 PHE B N 1
ATOM 8094 C CA . PHE B 1 382 ? -26.453 25.281 0.488 1 79.94 382 PHE B CA 1
ATOM 8095 C C . PHE B 1 382 ? -26.359 25.344 -1.032 1 79.94 382 PHE B C 1
ATOM 8097 O O . PHE B 1 382 ? -26.625 26.391 -1.628 1 79.94 382 PHE B O 1
ATOM 8104 N N . LEU B 1 383 ? -26.078 24.312 -1.632 1 83.44 383 LEU B N 1
ATOM 8105 C CA . LEU B 1 383 ? -25.875 24.266 -3.076 1 83.44 383 LEU B CA 1
ATOM 8106 C C . LEU B 1 383 ? -27.188 24.453 -3.816 1 83.44 383 LEU B C 1
ATOM 8108 O O . LEU B 1 383 ? -27.234 25.109 -4.855 1 83.44 383 LEU B O 1
ATOM 8112 N N . ARG B 1 384 ? -28.156 23.906 -3.268 1 76.38 384 ARG B N 1
ATOM 8113 C CA . ARG B 1 384 ? -29.469 24.047 -3.883 1 76.38 384 ARG B CA 1
ATOM 8114 C C . ARG B 1 384 ? -29.938 25.5 -3.85 1 76.38 384 ARG B C 1
ATOM 8116 O O . ARG B 1 384 ? -30.531 26 -4.812 1 76.38 384 ARG B O 1
ATOM 8123 N N . THR B 1 385 ? -29.641 26.094 -2.787 1 74.56 385 THR B N 1
ATOM 8124 C CA . THR B 1 385 ? -30.016 27.5 -2.654 1 74.56 385 THR B CA 1
ATOM 8125 C C . THR B 1 385 ? -29.203 28.359 -3.615 1 74.56 385 THR B C 1
ATOM 8127 O O . THR B 1 385 ? -29.734 29.281 -4.234 1 74.56 385 THR B O 1
ATOM 8130 N N . LEU B 1 386 ? -28.016 28.047 -3.736 1 75.25 386 LEU B N 1
ATOM 8131 C CA . LEU B 1 386 ? -27.156 28.812 -4.625 1 75.25 386 LEU B CA 1
ATOM 8132 C C . LEU B 1 386 ? -27.531 28.594 -6.082 1 75.25 386 LEU B C 1
ATOM 8134 O O . LEU B 1 386 ? -27.484 29.531 -6.895 1 75.25 386 LEU B O 1
ATOM 8138 N N . GLU B 1 387 ? -27.891 27.453 -6.414 1 76.5 387 GLU B N 1
ATOM 8139 C CA . GLU B 1 387 ? -28.312 27.141 -7.777 1 76.5 387 GLU B CA 1
ATOM 8140 C C . GLU B 1 387 ? -29.625 27.859 -8.133 1 76.5 387 GLU B C 1
ATOM 8142 O O . GLU B 1 387 ? -29.797 28.297 -9.266 1 76.5 387 GLU B O 1
ATOM 8147 N N . ALA B 1 388 ? -30.453 27.906 -7.199 1 69.81 388 ALA B N 1
ATOM 8148 C CA . ALA B 1 388 ? -31.734 28.578 -7.422 1 69.81 388 ALA B CA 1
ATOM 8149 C C . ALA B 1 388 ? -31.547 30.078 -7.602 1 69.81 388 ALA B C 1
ATOM 8151 O O . ALA B 1 388 ? -32.25 30.703 -8.391 1 69.81 388 ALA B O 1
ATOM 8152 N N . MET B 1 389 ? -30.625 30.594 -6.953 1 68.25 389 MET B N 1
ATOM 8153 C CA . MET B 1 389 ? -30.406 32.031 -6.973 1 68.25 389 MET B CA 1
ATOM 8154 C C . MET B 1 389 ? -29.703 32.438 -8.258 1 68.25 389 MET B C 1
ATOM 8156 O O . MET B 1 389 ? -30.031 33.5 -8.836 1 68.25 389 MET B O 1
ATOM 8160 N N . HIS B 1 390 ? -28.688 31.844 -8.633 1 65.31 390 HIS B N 1
ATOM 8161 C CA . HIS B 1 390 ? -27.828 32.344 -9.695 1 65.31 390 HIS B CA 1
ATOM 8162 C C . HIS B 1 390 ? -28.109 31.625 -11.016 1 65.31 390 HIS B C 1
ATOM 8164 O O . HIS B 1 390 ? -27.484 31.922 -12.039 1 65.31 390 HIS B O 1
ATOM 8170 N N . GLY B 1 391 ? -29.031 31.109 -10.977 1 61.38 391 GLY B N 1
ATOM 8171 C CA . GLY B 1 391 ? -29.328 30.422 -12.219 1 61.38 391 GLY B CA 1
ATOM 8172 C C . GLY B 1 391 ? -28.172 29.562 -12.703 1 61.38 391 GLY B C 1
ATOM 8173 O O . GLY B 1 391 ? -27.109 29.531 -12.07 1 61.38 391 GLY B O 1
ATOM 8174 N N . MET B 1 392 ? -28.109 28.625 -13.594 1 63.31 392 MET B N 1
ATOM 8175 C CA . MET B 1 392 ? -27.172 27.625 -14.102 1 63.31 392 MET B CA 1
ATOM 8176 C C . MET B 1 392 ? -26.203 28.234 -15.109 1 63.31 392 MET B C 1
ATOM 8178 O O . MET B 1 392 ? -25.766 27.578 -16.047 1 63.31 392 MET B O 1
ATOM 8182 N N . GLY B 1 393 ? -25.828 29.562 -14.844 1 71.75 393 GLY B N 1
ATOM 8183 C CA . GLY B 1 393 ? -24.984 30.062 -15.922 1 71.75 393 GLY B CA 1
ATOM 8184 C C . GLY B 1 393 ? -23.562 30.344 -15.477 1 71.75 393 GLY B C 1
ATOM 8185 O O . GLY B 1 393 ? -23.281 30.406 -14.281 1 71.75 393 GLY B O 1
ATOM 8186 N N . ARG B 1 394 ? -22.672 30.391 -16.438 1 82.25 394 ARG B N 1
ATOM 8187 C CA . ARG B 1 394 ? -21.25 30.688 -16.203 1 82.25 394 ARG B CA 1
ATOM 8188 C C . ARG B 1 394 ? -21.047 32.156 -15.883 1 82.25 394 ARG B C 1
ATOM 8190 O O . ARG B 1 394 ? -21.766 33.031 -16.406 1 82.25 394 ARG B O 1
ATOM 8197 N N . GLY B 1 395 ? -20.172 32.469 -14.984 1 82.31 395 GLY B N 1
ATOM 8198 C CA . GLY B 1 395 ? -19.812 33.844 -14.641 1 82.31 395 GLY B CA 1
ATOM 8199 C C . GLY B 1 395 ? -20.672 34.406 -13.531 1 82.31 395 GLY B C 1
ATOM 8200 O O . GLY B 1 395 ? -20.906 35.625 -13.477 1 82.31 395 GLY B O 1
ATOM 8201 N N . TRP B 1 396 ? -21.172 33.594 -12.742 1 81.06 396 TRP B N 1
ATOM 8202 C CA . TRP B 1 396 ? -22.109 34.062 -11.711 1 81.06 396 TRP B CA 1
ATOM 8203 C C . TRP B 1 396 ? -21.375 34.812 -10.609 1 81.06 396 TRP B C 1
ATOM 8205 O O . TRP B 1 396 ? -22 35.5 -9.797 1 81.06 396 TRP B O 1
ATOM 8215 N N . SER B 1 397 ? -19.984 34.781 -10.562 1 80.62 397 SER B N 1
ATOM 8216 C CA . SER B 1 397 ? -19.203 35.469 -9.547 1 80.62 397 SER B CA 1
ATOM 8217 C C . SER B 1 397 ? -19.453 37 -9.57 1 80.62 397 SER B C 1
ATOM 8219 O O . SER B 1 397 ? -19.328 37.656 -8.547 1 80.62 397 SER B O 1
ATOM 8221 N N . THR B 1 398 ? -19.812 37.469 -10.734 1 76.56 398 THR B N 1
ATOM 8222 C CA . THR B 1 398 ? -20.094 38.875 -10.844 1 76.56 398 THR B CA 1
ATOM 8223 C C . THR B 1 398 ? -21.344 39.25 -10.055 1 76.56 398 THR B C 1
ATOM 8225 O O . THR B 1 398 ? -21.406 40.344 -9.453 1 76.56 398 THR B O 1
ATOM 8228 N N . ILE B 1 399 ? -22.25 38.375 -10.07 1 72.06 399 ILE B N 1
ATOM 8229 C CA . ILE B 1 399 ? -23.469 38.594 -9.305 1 72.06 399 ILE B CA 1
ATOM 8230 C C . ILE B 1 399 ? -23.172 38.469 -7.809 1 72.06 399 ILE B C 1
ATOM 8232 O O . ILE B 1 399 ? -23.688 39.25 -7.008 1 72.06 399 ILE B O 1
ATOM 8236 N N . TYR B 1 400 ? -22.312 37.625 -7.473 1 70.81 400 TYR B N 1
ATOM 8237 C CA . TYR B 1 400 ? -21.859 37.406 -6.105 1 70.81 400 TYR B CA 1
ATOM 8238 C C . TYR B 1 400 ? -21.156 38.656 -5.551 1 70.81 400 TYR B C 1
ATOM 8240 O O . TYR B 1 400 ? -21.375 39 -4.391 1 70.81 400 TYR B O 1
ATOM 8248 N N . GLU B 1 401 ? -20.422 39.188 -6.332 1 68.81 401 GLU B N 1
ATOM 8249 C CA . GLU B 1 401 ? -19.672 40.344 -5.91 1 68.81 401 GLU B CA 1
ATOM 8250 C C . GLU B 1 401 ? -20.625 41.531 -5.629 1 68.81 401 GLU B C 1
ATOM 8252 O O . GLU B 1 401 ? -20.344 42.344 -4.75 1 68.81 401 GLU B O 1
ATOM 8257 N N . ASN B 1 402 ? -21.703 41.438 -6.328 1 63.72 402 ASN B N 1
ATOM 8258 C CA . ASN B 1 402 ? -22.578 42.594 -6.254 1 63.72 402 ASN B CA 1
ATOM 8259 C C . ASN B 1 402 ? -23.656 42.406 -5.188 1 63.72 402 ASN B C 1
ATOM 8261 O O . ASN B 1 402 ? -24.281 43.375 -4.766 1 63.72 402 ASN B O 1
ATOM 8265 N N . THR B 1 403 ? -23.875 41.156 -4.848 1 60.94 403 THR B N 1
ATOM 8266 C CA . THR B 1 403 ? -24.984 40.938 -3.914 1 60.94 403 THR B CA 1
ATOM 8267 C C . THR B 1 403 ? -24.5 40.156 -2.68 1 60.94 403 THR B C 1
ATOM 8269 O O . THR B 1 403 ? -23.766 39.188 -2.793 1 60.94 403 THR B O 1
ATOM 8272 N N . ASP B 1 404 ? -24.562 40.781 -1.459 1 60.5 404 ASP B N 1
ATOM 8273 C CA . ASP B 1 404 ? -24.25 40.094 -0.207 1 60.5 404 ASP B CA 1
ATOM 8274 C C . ASP B 1 404 ? -25.312 39.031 0.103 1 60.5 404 ASP B C 1
ATOM 8276 O O . ASP B 1 404 ? -25.562 38.719 1.27 1 60.5 404 ASP B O 1
ATOM 8280 N N . GLU B 1 405 ? -25.906 38.469 -0.887 1 60.44 405 GLU B N 1
ATOM 8281 C CA . GLU B 1 405 ? -27.094 37.656 -0.727 1 60.44 405 GLU B CA 1
ATOM 8282 C C . GLU B 1 405 ? -26.719 36.281 -0.175 1 60.44 405 GLU B C 1
ATOM 8284 O O . GLU B 1 405 ? -27.5 35.656 0.551 1 60.44 405 GLU B O 1
ATOM 8289 N N . LEU B 1 406 ? -25.594 35.812 -0.395 1 61.03 406 LEU B N 1
ATOM 8290 C CA . LEU B 1 406 ? -25.25 34.438 -0.008 1 61.03 406 LEU B CA 1
ATOM 8291 C C . LEU B 1 406 ? -25.078 34.344 1.503 1 61.03 406 LEU B C 1
ATOM 8293 O O . LEU B 1 406 ? -25.281 33.25 2.084 1 61.03 406 LEU B O 1
ATOM 8297 N N . SER B 1 407 ? -24.75 35.438 2.102 1 59.31 407 SER B N 1
ATOM 8298 C CA . SER B 1 407 ? -24.547 35.438 3.545 1 59.31 407 SER B CA 1
ATOM 8299 C C . SER B 1 407 ? -25.859 35.594 4.293 1 59.31 407 SER B C 1
ATOM 8301 O O . SER B 1 407 ? -25.953 35.25 5.473 1 59.31 407 SER B O 1
ATOM 8303 N N . THR B 1 408 ? -26.922 36.062 3.625 1 57.31 408 THR B N 1
ATOM 8304 C CA . THR B 1 408 ? -28.109 36.469 4.371 1 57.31 408 THR B CA 1
ATOM 8305 C C . THR B 1 408 ? -29.281 35.531 4.055 1 57.31 408 THR B C 1
ATOM 8307 O O . THR B 1 408 ? -30.281 35.5 4.789 1 57.31 408 THR B O 1
ATOM 8310 N N . THR B 1 409 ? -29.375 34.875 3.004 1 54.72 409 THR B N 1
ATOM 8311 C CA . THR B 1 409 ? -30.594 34.188 2.611 1 54.72 409 THR B CA 1
ATOM 8312 C C . THR B 1 409 ? -30.797 32.906 3.439 1 54.72 409 THR B C 1
ATOM 8314 O O . THR B 1 409 ? -29.859 32.156 3.656 1 54.72 409 THR B O 1
ATOM 8317 N N . GLY B 1 410 ? -31.797 32.844 4.398 1 51.91 410 GLY B N 1
ATOM 8318 C CA . GLY B 1 410 ? -32.25 31.859 5.371 1 51.91 410 GLY B CA 1
ATOM 8319 C C . GLY B 1 410 ? -32.719 30.562 4.742 1 51.91 410 GLY B C 1
ATOM 8320 O O . GLY B 1 410 ? -33.125 29.625 5.445 1 51.91 410 GLY B O 1
ATOM 8321 N N . ALA B 1 411 ? -32.531 29.891 3.787 1 49.41 411 ALA B N 1
ATOM 8322 C CA . ALA B 1 411 ? -33.406 28.812 3.396 1 49.41 411 ALA B CA 1
ATOM 8323 C C . ALA B 1 411 ? -32.844 27.453 3.785 1 49.41 411 ALA B C 1
ATOM 8325 O O . ALA B 1 411 ? -32.312 26.719 2.932 1 49.41 411 ALA B O 1
ATOM 8326 N N . TYR B 1 412 ? -32.219 27.234 4.926 1 50.12 412 TYR B N 1
ATOM 8327 C CA . TYR B 1 412 ? -31.719 25.859 5.047 1 50.12 412 TYR B CA 1
ATOM 8328 C C . TYR B 1 412 ? -32.844 24.875 5.258 1 50.12 412 TYR B C 1
ATOM 8330 O O . TYR B 1 412 ? -33.562 24.938 6.266 1 50.12 412 TYR B O 1
ATOM 8338 N N . SER B 1 413 ? -33.594 24.438 4.285 1 48.47 413 SER B N 1
ATOM 8339 C CA . SER B 1 413 ? -34.375 23.266 4.645 1 48.47 413 SER B CA 1
ATOM 8340 C C . SER B 1 413 ? -33.5 22.016 4.715 1 48.47 413 SER B C 1
ATOM 8342 O O . SER B 1 413 ? -32.938 21.578 3.709 1 48.47 413 SER B O 1
ATOM 8344 N N . GLY B 1 414 ? -32.75 21.781 5.781 1 50.94 414 GLY B N 1
ATOM 8345 C CA . GLY B 1 414 ? -31.953 20.594 6.047 1 50.94 414 GLY B CA 1
ATOM 8346 C C . GLY B 1 414 ? -32.656 19.312 5.633 1 50.94 414 GLY B C 1
ATOM 8347 O O . GLY B 1 414 ? -33.844 19.125 5.91 1 50.94 414 GLY B O 1
ATOM 8348 N N . LEU B 1 415 ? -32.312 18.75 4.555 1 51.84 415 LEU B N 1
ATOM 8349 C CA . LEU B 1 415 ? -32.906 17.484 4.148 1 51.84 415 LEU B CA 1
ATOM 8350 C C . LEU B 1 415 ? -32.625 16.406 5.188 1 51.84 415 LEU B C 1
ATOM 8352 O O . LEU B 1 415 ? -31.484 15.914 5.301 1 51.84 415 LEU B O 1
ATOM 8356 N N . VAL B 1 416 ? -33.406 16.281 6.266 1 55.78 416 VAL B N 1
ATOM 8357 C CA . VAL B 1 416 ? -33.281 15.234 7.27 1 55.78 416 VAL B CA 1
ATOM 8358 C C . VAL B 1 416 ? -33.844 13.922 6.703 1 55.78 416 VAL B C 1
ATOM 8360 O O . VAL B 1 416 ? -33.406 12.836 7.102 1 55.78 416 VAL B O 1
ATOM 8363 N N . GLY B 1 417 ? -34.719 14.031 5.684 1 60.25 417 GLY B N 1
ATOM 8364 C CA . GLY B 1 417 ? -35.312 12.797 5.195 1 60.25 417 GLY B CA 1
ATOM 8365 C C . GLY B 1 417 ? -34.719 12.336 3.875 1 60.25 417 GLY B C 1
ATOM 8366 O O . GLY B 1 417 ? -33.844 12.992 3.32 1 60.25 417 GLY B O 1
ATOM 8367 N N . PHE B 1 418 ? -35.125 11.148 3.51 1 64.31 418 PHE B N 1
ATOM 8368 C CA . PHE B 1 418 ? -34.656 10.516 2.283 1 64.31 418 PHE B CA 1
ATOM 8369 C C . PHE B 1 418 ? -35.031 11.359 1.067 1 64.31 418 PHE B C 1
ATOM 8371 O O . PHE B 1 418 ? -36.156 11.781 0.923 1 64.31 418 PHE B O 1
ATOM 8378 N N . ASP B 1 419 ? -33.938 11.812 0.347 1 66.81 419 ASP B N 1
ATOM 8379 C CA . ASP B 1 419 ? -34.125 12.617 -0.856 1 66.81 419 ASP B CA 1
ATOM 8380 C C . ASP B 1 419 ? -33.969 11.773 -2.115 1 66.81 419 ASP B C 1
ATOM 8382 O O . ASP B 1 419 ? -33.031 10.969 -2.225 1 66.81 419 ASP B O 1
ATOM 8386 N N . LEU B 1 420 ? -34.969 11.812 -2.953 1 67.44 420 LEU B N 1
ATOM 8387 C CA . LEU B 1 420 ? -35 11.047 -4.191 1 67.44 420 LEU B CA 1
ATOM 8388 C C . LEU B 1 420 ? -33.844 11.438 -5.094 1 67.44 420 LEU B C 1
ATOM 8390 O O . LEU B 1 420 ? -33.531 10.727 -6.051 1 67.44 420 LEU B O 1
ATOM 8394 N N . SER B 1 421 ? -33.125 12.469 -4.672 1 69.19 421 SER B N 1
ATOM 8395 C CA . SER B 1 421 ? -31.969 12.875 -5.473 1 69.19 421 SER B CA 1
ATOM 8396 C C . SER B 1 421 ? -30.844 11.852 -5.375 1 69.19 421 SER B C 1
ATOM 8398 O O . SER B 1 421 ? -29.938 11.828 -6.215 1 69.19 421 SER B O 1
ATOM 8400 N N . GLU B 1 422 ? -31.031 10.961 -4.449 1 77.38 422 GLU B N 1
ATOM 8401 C CA . GLU B 1 422 ? -30 9.953 -4.211 1 77.38 422 GLU B CA 1
ATOM 8402 C C . GLU B 1 422 ? -30.281 8.68 -5.004 1 77.38 422 GLU B C 1
ATOM 8404 O O . GLU B 1 422 ? -29.469 7.742 -4.988 1 77.38 422 GLU B O 1
ATOM 8409 N N . VAL B 1 423 ? -31.297 8.672 -5.828 1 79.25 423 VAL B N 1
ATOM 8410 C CA . VAL B 1 423 ? -31.719 7.449 -6.508 1 79.25 423 VAL B CA 1
ATOM 8411 C C . VAL B 1 423 ? -30.656 7.023 -7.516 1 79.25 423 VAL B C 1
ATOM 8413 O O . VAL B 1 423 ? -30.391 5.828 -7.691 1 79.25 423 VAL B O 1
ATOM 8416 N N . TRP B 1 424 ? -30.031 8.016 -8.117 1 82.44 424 TRP B N 1
ATOM 8417 C CA . TRP B 1 424 ? -29 7.664 -9.078 1 82.44 424 TRP B CA 1
ATOM 8418 C C . TRP B 1 424 ? -27.828 6.965 -8.398 1 82.44 424 TRP B C 1
ATOM 8420 O O . TRP B 1 424 ? -27.281 6 -8.93 1 82.44 424 TRP B O 1
ATOM 8430 N N . GLN B 1 425 ? -27.453 7.434 -7.301 1 89.31 425 GLN B N 1
ATOM 8431 C CA . GLN B 1 425 ? -26.344 6.82 -6.574 1 89.31 425 GLN B CA 1
ATOM 8432 C C . GLN B 1 425 ? -26.719 5.43 -6.07 1 89.31 425 GLN B C 1
ATOM 8434 O O . GLN B 1 425 ? -25.891 4.523 -6.055 1 89.31 425 GLN B O 1
ATOM 8439 N N . MET B 1 426 ? -27.984 5.301 -5.797 1 90.5 426 MET B N 1
ATOM 8440 C CA . MET B 1 426 ? -28.469 4.008 -5.328 1 90.5 426 MET B CA 1
ATOM 8441 C C . MET B 1 426 ? -28.438 2.975 -6.449 1 90.5 426 MET B C 1
ATOM 8443 O O . MET B 1 426 ? -27.953 1.861 -6.262 1 90.5 426 MET B O 1
ATOM 8447 N N . VAL B 1 427 ? -28.891 3.371 -7.562 1 89.56 427 VAL B N 1
ATOM 8448 C CA . VAL B 1 427 ? -28.969 2.463 -8.703 1 89.56 427 VAL B CA 1
ATOM 8449 C C . VAL B 1 427 ? -27.562 2.119 -9.188 1 89.56 427 VAL B C 1
ATOM 8451 O O . VAL B 1 427 ? -27.281 0.964 -9.508 1 89.56 427 VAL B O 1
ATOM 8454 N N . ALA B 1 428 ? -26.75 3.119 -9.242 1 93 428 ALA B N 1
ATOM 8455 C CA . ALA B 1 428 ? -25.375 2.889 -9.68 1 93 428 ALA B CA 1
ATOM 8456 C C . ALA B 1 428 ? -24.656 1.915 -8.75 1 93 428 ALA B C 1
ATOM 8458 O O . ALA B 1 428 ? -23.984 0.989 -9.211 1 93 428 ALA B O 1
ATOM 8459 N N . ALA B 1 429 ? -24.812 2.125 -7.469 1 96.25 429 ALA B N 1
ATOM 8460 C CA . ALA B 1 429 ? -24.188 1.237 -6.496 1 96.25 429 ALA B CA 1
ATOM 8461 C C . ALA B 1 429 ? -24.766 -0.17 -6.582 1 96.25 429 ALA B C 1
ATOM 8463 O O . ALA B 1 429 ? -24.031 -1.158 -6.516 1 96.25 429 ALA B O 1
ATOM 8464 N N . PHE B 1 430 ? -26.062 -0.251 -6.773 1 96.25 430 PHE B N 1
ATOM 8465 C CA . PHE B 1 430 ? -26.75 -1.531 -6.895 1 96.25 430 PHE B CA 1
ATOM 8466 C C . PHE B 1 430 ? -26.25 -2.297 -8.117 1 96.25 430 PHE B C 1
ATOM 8468 O O . PHE B 1 430 ? -25.922 -3.482 -8.023 1 96.25 430 PHE B O 1
ATOM 8475 N N . LEU B 1 431 ? -26.188 -1.62 -9.164 1 95.38 431 LEU B N 1
ATOM 8476 C CA . LEU B 1 431 ? -25.734 -2.264 -10.398 1 95.38 431 LEU B CA 1
ATOM 8477 C C . LEU B 1 431 ? -24.281 -2.689 -10.297 1 95.38 431 LEU B C 1
ATOM 8479 O O . LEU B 1 431 ? -23.906 -3.746 -10.805 1 95.38 431 LEU B O 1
ATOM 8483 N N . MET B 1 432 ? -23.5 -1.938 -9.672 1 96.38 432 MET B N 1
ATOM 8484 C CA . MET B 1 432 ? -22.078 -2.254 -9.531 1 96.38 432 MET B CA 1
ATOM 8485 C C . MET B 1 432 ? -21.891 -3.539 -8.734 1 96.38 432 MET B C 1
ATOM 8487 O O . MET B 1 432 ? -21.156 -4.438 -9.172 1 96.38 432 MET B O 1
ATOM 8491 N N . VAL B 1 433 ? -22.547 -3.678 -7.641 1 97.38 433 VAL B N 1
ATOM 8492 C CA . VAL B 1 433 ? -22.344 -4.824 -6.762 1 97.38 433 VAL B CA 1
ATOM 8493 C C . VAL B 1 433 ? -23.094 -6.039 -7.312 1 97.38 433 VAL B C 1
ATOM 8495 O O . VAL B 1 433 ? -22.547 -7.148 -7.34 1 97.38 433 VAL B O 1
ATOM 8498 N N . CYS B 1 434 ? -24.25 -5.848 -7.836 1 96.5 434 CYS B N 1
ATOM 8499 C CA . CYS B 1 434 ? -25.062 -6.961 -8.32 1 96.5 434 CYS B CA 1
ATOM 8500 C C . CYS B 1 434 ? -24.5 -7.523 -9.617 1 96.5 434 CYS B C 1
ATOM 8502 O O . CYS B 1 434 ? -24.609 -8.727 -9.875 1 96.5 434 CYS B O 1
ATOM 8504 N N . SER B 1 435 ? -23.953 -6.707 -10.445 1 96.56 435 SER B N 1
ATOM 8505 C CA . SER B 1 435 ? -23.328 -7.219 -11.656 1 96.56 435 SER B CA 1
ATOM 8506 C C . SER B 1 435 ? -22.156 -8.141 -11.336 1 96.56 435 SER B C 1
ATOM 8508 O O . SER B 1 435 ? -21.922 -9.133 -12.031 1 96.56 435 SER B O 1
ATOM 8510 N N . CYS B 1 436 ? -21.438 -7.816 -10.297 1 97.19 436 CYS B N 1
ATOM 8511 C CA . CYS B 1 436 ? -20.312 -8.648 -9.875 1 97.19 436 CYS B CA 1
ATOM 8512 C C . CYS B 1 436 ? -20.797 -9.984 -9.336 1 97.19 436 CYS B C 1
ATOM 8514 O O . CYS B 1 436 ? -20.281 -11.039 -9.703 1 97.19 436 CYS B O 1
ATOM 8516 N N . SER B 1 437 ? -21.828 -9.906 -8.508 1 96.56 437 SER B N 1
ATOM 8517 C CA . SER B 1 437 ? -22.391 -11.141 -7.965 1 96.56 437 SER B CA 1
ATOM 8518 C C . SER B 1 437 ? -23.031 -11.984 -9.062 1 96.56 437 SER B C 1
ATOM 8520 O O . SER B 1 437 ? -22.875 -13.211 -9.07 1 96.56 437 SER B O 1
ATOM 8522 N N . LEU B 1 438 ? -23.625 -11.32 -9.992 1 95.62 438 LEU B N 1
ATOM 8523 C CA . LEU B 1 438 ? -24.266 -12.023 -11.094 1 95.62 438 LEU B CA 1
ATOM 8524 C C . LEU B 1 438 ? -23.219 -12.656 -12.016 1 95.62 438 LEU B C 1
ATOM 8526 O O . LEU B 1 438 ? -23.406 -13.773 -12.5 1 95.62 438 LEU B O 1
ATOM 8530 N N . GLY B 1 439 ? -22.219 -11.906 -12.297 1 95.75 439 GLY B N 1
ATOM 8531 C CA . GLY B 1 439 ? -21.141 -12.469 -13.117 1 95.75 439 GLY B CA 1
ATOM 8532 C C . GLY B 1 439 ? -20.531 -13.719 -12.508 1 95.75 439 GLY B C 1
ATOM 8533 O O . GLY B 1 439 ? -20.328 -14.711 -13.203 1 95.75 439 GLY B O 1
ATOM 8534 N N . ALA B 1 440 ? -20.234 -13.641 -11.203 1 96.5 440 ALA B N 1
ATOM 8535 C CA . ALA B 1 440 ? -19.688 -14.805 -10.508 1 96.5 440 ALA B CA 1
ATOM 8536 C C . ALA B 1 440 ? -20.688 -15.953 -10.5 1 96.5 440 ALA B C 1
ATOM 8538 O O . ALA B 1 440 ? -20.312 -17.109 -10.664 1 96.5 440 ALA B O 1
ATOM 8539 N N . PHE B 1 441 ? -21.938 -15.641 -10.344 1 94.31 441 PHE B N 1
ATOM 8540 C CA . PHE B 1 441 ? -23.016 -16.625 -10.359 1 94.31 441 PHE B CA 1
ATOM 8541 C C . PHE B 1 441 ? -23.109 -17.312 -11.711 1 94.31 441 PHE B C 1
ATOM 8543 O O . PHE B 1 441 ? -23.203 -18.547 -11.781 1 94.31 441 PHE B O 1
ATOM 8550 N N . PHE B 1 442 ? -22.969 -16.609 -12.766 1 92.62 442 PHE B N 1
ATOM 8551 C CA . PHE B 1 442 ? -23.078 -17.156 -14.109 1 92.62 442 PHE B CA 1
ATOM 8552 C C . PHE B 1 442 ? -21.938 -18.141 -14.383 1 92.62 442 PHE B C 1
ATOM 8554 O O . PHE B 1 442 ? -22.156 -19.219 -14.93 1 92.62 442 PHE B O 1
ATOM 8561 N N . VAL B 1 443 ? -20.781 -17.781 -13.984 1 91.69 443 VAL B N 1
ATOM 8562 C CA . VAL B 1 443 ? -19.625 -18.625 -14.234 1 91.69 443 VAL B CA 1
ATOM 8563 C C . VAL B 1 443 ? -19.766 -19.938 -13.445 1 91.69 443 VAL B C 1
ATOM 8565 O O . VAL B 1 443 ? -19.562 -21.016 -13.992 1 91.69 443 VAL B O 1
ATOM 8568 N N . SER B 1 444 ? -20.203 -19.844 -12.203 1 90.75 444 SER B N 1
ATOM 8569 C CA . SER B 1 444 ? -20.281 -21.031 -11.359 1 90.75 444 SER B CA 1
ATOM 8570 C C . SER B 1 444 ? -21.547 -21.828 -11.664 1 90.75 444 SER B C 1
ATOM 8572 O O . SER B 1 444 ? -21.562 -23.062 -11.539 1 90.75 444 SER B O 1
ATOM 8574 N N . TYR B 1 445 ? -22.578 -21.172 -12.078 1 89.88 445 TYR B N 1
ATOM 8575 C CA . TYR B 1 445 ? -23.844 -21.828 -12.375 1 89.88 445 TYR B CA 1
ATOM 8576 C C . TYR B 1 445 ? -23.719 -22.688 -13.633 1 89.88 445 TYR B C 1
ATOM 8578 O O . TYR B 1 445 ? -24.266 -23.797 -13.695 1 89.88 445 TYR B O 1
ATOM 8586 N N . TYR B 1 446 ? -22.953 -22.281 -14.562 1 88.31 446 TYR B N 1
ATOM 8587 C CA . TYR B 1 446 ? -22.891 -22.969 -15.844 1 88.31 446 TYR B CA 1
ATOM 8588 C C . TYR B 1 446 ? -21.688 -23.891 -15.914 1 88.31 446 TYR B C 1
ATOM 8590 O O . TYR B 1 446 ? -21.516 -24.641 -16.875 1 88.31 446 TYR B O 1
ATOM 8598 N N . THR B 1 447 ? -20.844 -23.859 -14.922 1 85.69 447 THR B N 1
ATOM 8599 C CA . THR B 1 447 ? -19.766 -24.844 -14.828 1 85.69 447 THR B CA 1
ATOM 8600 C C . THR B 1 447 ? -20.297 -26.156 -14.266 1 85.69 447 THR B C 1
ATOM 8602 O O . THR B 1 447 ? -20.938 -26.172 -13.211 1 85.69 447 THR B O 1
ATOM 8605 N N . PRO B 1 448 ? -20.125 -27.188 -15.047 1 83.06 448 PRO B N 1
ATOM 8606 C CA . PRO B 1 448 ? -20.703 -28.453 -14.586 1 83.06 448 PRO B CA 1
ATOM 8607 C C . PRO B 1 448 ? -20.25 -28.844 -13.188 1 83.06 448 PRO B C 1
ATOM 8609 O O . PRO B 1 448 ? -19.062 -28.703 -12.852 1 83.06 448 PRO B O 1
ATOM 8612 N N . THR B 1 449 ? -21.156 -29.234 -12.531 1 85.56 449 THR B N 1
ATOM 8613 C CA . THR B 1 449 ? -22.562 -29.562 -12.656 1 85.56 449 THR B CA 1
ATOM 8614 C C . THR B 1 449 ? -23.406 -28.297 -12.719 1 85.56 449 THR B C 1
ATOM 8616 O O . THR B 1 449 ? -23.375 -27.484 -11.789 1 85.56 449 THR B O 1
ATOM 8619 N N . VAL B 1 450 ? -24.172 -28.219 -13.789 1 86.88 450 VAL B N 1
ATOM 8620 C CA . VAL B 1 450 ? -24.922 -27 -14.023 1 86.88 450 VAL B CA 1
ATOM 8621 C C . VAL B 1 450 ? -26.094 -26.906 -13.047 1 86.88 450 VAL B C 1
ATOM 8623 O O . VAL B 1 450 ? -26.828 -27.875 -12.875 1 86.88 450 VAL B O 1
ATOM 8626 N N . GLY B 1 451 ? -26.172 -25.859 -12.32 1 87.62 451 GLY B N 1
ATOM 8627 C CA . GLY B 1 451 ? -27.266 -25.656 -11.383 1 87.62 451 GLY B CA 1
ATOM 8628 C C . GLY B 1 451 ? -26.859 -24.875 -10.148 1 87.62 451 GLY B C 1
ATOM 8629 O O . GLY B 1 451 ? -25.75 -24.344 -10.086 1 87.62 451 GLY B O 1
ATOM 8630 N N . LEU B 1 452 ? -27.812 -24.781 -9.266 1 90.06 452 LEU B N 1
ATOM 8631 C CA . LEU B 1 452 ? -27.594 -24.062 -8.023 1 90.06 452 LEU B CA 1
ATOM 8632 C C . LEU B 1 452 ? -26.906 -24.938 -6.992 1 90.06 452 LEU B C 1
ATOM 8634 O O . LEU B 1 452 ? -27.469 -25.922 -6.527 1 90.06 452 LEU B O 1
ATOM 8638 N N . GLY B 1 453 ? -25.672 -24.656 -6.77 1 90.69 453 GLY B N 1
ATOM 8639 C CA . GLY B 1 453 ? -24.875 -25.391 -5.797 1 90.69 453 GLY B CA 1
ATOM 8640 C C . GLY B 1 453 ? -24.312 -24.5 -4.703 1 90.69 453 GLY B C 1
ATOM 8641 O O . GLY B 1 453 ? -24.859 -23.422 -4.422 1 90.69 453 GLY B O 1
ATOM 8642 N N . CYS B 1 454 ? -23.297 -24.984 -4.098 1 91.31 454 CYS B N 1
ATOM 8643 C CA . CYS B 1 454 ? -22.703 -24.25 -2.986 1 91.31 454 CYS B CA 1
ATOM 8644 C C . CYS B 1 454 ? -22.047 -22.969 -3.475 1 91.31 454 CYS B C 1
ATOM 8646 O O . CYS B 1 454 ? -22.203 -21.922 -2.861 1 91.31 454 CYS B O 1
ATOM 8648 N N . ARG B 1 455 ? -21.359 -23.016 -4.633 1 92.88 455 ARG B N 1
ATOM 8649 C CA . ARG B 1 455 ? -20.672 -21.844 -5.152 1 92.88 455 ARG B CA 1
ATOM 8650 C C . ARG B 1 455 ? -21.656 -20.844 -5.734 1 92.88 455 ARG B C 1
ATOM 8652 O O . ARG B 1 455 ? -21.688 -19.688 -5.305 1 92.88 455 ARG B O 1
ATOM 8659 N N . SER B 1 456 ? -22.422 -21.312 -6.676 1 92.62 456 SER B N 1
ATOM 8660 C CA . SER B 1 456 ? -23.391 -20.422 -7.293 1 92.62 456 SER B CA 1
ATOM 8661 C C . SER B 1 456 ? -24.391 -19.891 -6.266 1 92.62 456 SER B C 1
ATOM 8663 O O . SER B 1 456 ? -24.719 -18.703 -6.27 1 92.62 456 SER B O 1
ATOM 8665 N N . GLY B 1 457 ? -24.797 -20.781 -5.398 1 93.44 457 GLY B N 1
ATOM 8666 C CA . GLY B 1 457 ? -25.703 -20.344 -4.336 1 93.44 457 GLY B CA 1
ATOM 8667 C C . GLY B 1 457 ? -25.047 -19.375 -3.363 1 93.44 457 GLY B C 1
ATOM 8668 O O . GLY B 1 457 ? -25.703 -18.453 -2.863 1 93.44 457 GLY B O 1
ATOM 8669 N N . GLY B 1 458 ? -23.797 -19.594 -3.07 1 95 458 GLY B N 1
ATOM 8670 C CA . GLY B 1 458 ? -23.078 -18.703 -2.186 1 95 458 GLY B CA 1
ATOM 8671 C C . GLY B 1 458 ? -22.984 -17.281 -2.727 1 95 458 GLY B C 1
ATOM 8672 O O . GLY B 1 458 ? -23.188 -16.312 -1.99 1 95 458 GLY B O 1
ATOM 8673 N N . TYR B 1 459 ? -22.734 -17.172 -4.012 1 96.31 459 TYR B N 1
ATOM 8674 C CA . TYR B 1 459 ? -22.641 -15.852 -4.633 1 96.31 459 TYR B CA 1
ATOM 8675 C C . TYR B 1 459 ? -24 -15.156 -4.66 1 96.31 459 TYR B C 1
ATOM 8677 O O . TYR B 1 459 ? -24.078 -13.945 -4.445 1 96.31 459 TYR B O 1
ATOM 8685 N N . MET B 1 460 ? -24.969 -15.953 -4.859 1 95.44 460 MET B N 1
ATOM 8686 C CA . MET B 1 460 ? -26.328 -15.406 -4.879 1 95.44 460 MET B CA 1
ATOM 8687 C C . MET B 1 460 ? -26.734 -14.906 -3.496 1 95.44 460 MET B C 1
ATOM 8689 O O . MET B 1 460 ? -27.312 -13.828 -3.363 1 95.44 460 MET B O 1
ATOM 8693 N N . ILE B 1 461 ? -26.406 -15.648 -2.504 1 96.25 461 ILE B N 1
ATOM 8694 C CA . ILE B 1 461 ? -26.75 -15.273 -1.138 1 96.25 461 ILE B CA 1
ATOM 8695 C C . ILE B 1 461 ? -26.062 -13.961 -0.772 1 96.25 461 ILE B C 1
ATOM 8697 O O . ILE B 1 461 ? -26.672 -13.086 -0.149 1 96.25 461 ILE B O 1
ATOM 8701 N N . PHE B 1 462 ? -24.875 -13.828 -1.15 1 97.31 462 PHE B N 1
ATOM 8702 C CA . PHE B 1 462 ? -24.156 -12.586 -0.863 1 97.31 462 PHE B CA 1
ATOM 8703 C C . PHE B 1 462 ? -24.844 -11.398 -1.513 1 97.31 462 PHE B C 1
ATOM 8705 O O . PHE B 1 462 ? -25.062 -10.367 -0.866 1 97.31 462 PHE B O 1
ATOM 8712 N N . GLY B 1 463 ? -25.219 -11.562 -2.797 1 96.38 463 GLY B N 1
ATOM 8713 C CA . GLY B 1 463 ? -25.906 -10.492 -3.502 1 96.38 463 GLY B CA 1
ATOM 8714 C C . GLY B 1 463 ? -27.266 -10.148 -2.898 1 96.38 463 GLY B C 1
ATOM 8715 O O . GLY B 1 463 ? -27.609 -8.977 -2.754 1 96.38 463 GLY B O 1
ATOM 8716 N N . LEU B 1 464 ? -27.922 -11.141 -2.5 1 96.12 464 LEU B N 1
ATOM 8717 C CA . LEU B 1 464 ? -29.234 -10.945 -1.925 1 96.12 464 LEU B CA 1
ATOM 8718 C C . LEU B 1 464 ? -29.141 -10.297 -0.548 1 96.12 464 LEU B C 1
ATOM 8720 O O . LEU B 1 464 ? -29.953 -9.43 -0.204 1 96.12 464 LEU B O 1
ATOM 8724 N N . ASN B 1 465 ? -28.188 -10.766 0.19 1 97 465 ASN B N 1
ATOM 8725 C CA . ASN B 1 465 ? -27.984 -10.156 1.499 1 97 465 ASN B CA 1
ATOM 8726 C C . ASN B 1 465 ? -27.609 -8.68 1.375 1 97 465 ASN B C 1
ATOM 8728 O O . ASN B 1 465 ? -28.078 -7.848 2.146 1 97 465 ASN B O 1
ATOM 8732 N N . ALA B 1 466 ? -26.766 -8.375 0.457 1 97.31 466 ALA B N 1
ATOM 8733 C CA . ALA B 1 466 ? -26.375 -6.988 0.23 1 97.31 466 ALA B CA 1
ATOM 8734 C C . ALA B 1 466 ? -27.578 -6.148 -0.19 1 97.31 466 ALA B C 1
ATOM 8736 O O . ALA B 1 466 ? -27.75 -5.016 0.271 1 97.31 466 ALA B O 1
ATOM 8737 N N . THR B 1 467 ? -28.422 -6.695 -1.013 1 96.81 467 THR B N 1
ATOM 8738 C CA . THR B 1 467 ? -29.641 -6.016 -1.44 1 96.81 467 THR B CA 1
ATOM 8739 C C . THR B 1 467 ? -30.609 -5.863 -0.276 1 96.81 467 THR B C 1
ATOM 8741 O O . THR B 1 467 ? -31.266 -4.824 -0.134 1 96.81 467 THR B O 1
ATOM 8744 N N . GLY B 1 468 ? -30.656 -6.91 0.497 1 95.56 468 GLY B N 1
ATOM 8745 C CA . GLY B 1 468 ? -31.5 -6.836 1.683 1 95.56 468 GLY B CA 1
ATOM 8746 C C . GLY B 1 468 ? -31.078 -5.738 2.643 1 95.56 468 GLY B C 1
ATOM 8747 O O . GLY B 1 468 ? -31.922 -5.035 3.195 1 95.56 468 GLY B O 1
ATOM 8748 N N . CYS B 1 469 ? -29.812 -5.547 2.807 1 95.81 469 CYS B N 1
ATOM 8749 C CA . CYS B 1 469 ? -29.297 -4.477 3.656 1 95.81 469 CYS B CA 1
ATOM 8750 C C . CYS B 1 469 ? -29.672 -3.109 3.098 1 95.81 469 CYS B C 1
ATOM 8752 O O . CYS B 1 469 ? -30.016 -2.197 3.852 1 95.81 469 CYS B O 1
ATOM 8754 N N . LEU B 1 470 ? -29.609 -2.982 1.811 1 95.38 470 LEU B N 1
ATOM 8755 C CA . LEU B 1 470 ? -30 -1.732 1.164 1 95.38 470 LEU B CA 1
ATOM 8756 C C . LEU B 1 470 ? -31.469 -1.413 1.432 1 95.38 470 LEU B C 1
ATOM 8758 O O . LEU B 1 470 ? -31.797 -0.305 1.86 1 95.38 470 LEU B O 1
ATOM 8762 N N . ILE B 1 471 ? -32.281 -2.395 1.245 1 93.94 471 ILE B N 1
ATOM 8763 C CA . ILE B 1 471 ? -33.719 -2.203 1.4 1 93.94 471 ILE B CA 1
ATOM 8764 C C . ILE B 1 471 ? -34.062 -1.878 2.857 1 93.94 471 ILE B C 1
ATOM 8766 O O . ILE B 1 471 ? -34.812 -0.958 3.137 1 93.94 471 ILE B O 1
ATOM 8770 N N . LEU B 1 472 ? -33.438 -2.557 3.738 1 93.94 472 LEU B N 1
ATOM 8771 C CA . LEU B 1 472 ? -33.688 -2.344 5.156 1 93.94 472 LEU B CA 1
ATOM 8772 C C . LEU B 1 472 ? -33.219 -0.956 5.59 1 93.94 472 LEU B C 1
ATOM 8774 O O . LEU B 1 472 ? -33.906 -0.269 6.34 1 93.94 472 LEU B O 1
ATOM 8778 N N . GLU B 1 473 ? -32.062 -0.563 5.164 1 92.88 473 GLU B N 1
ATOM 8779 C CA . GLU B 1 473 ? -31.547 0.741 5.562 1 92.88 473 GLU B CA 1
ATOM 8780 C C . GLU B 1 473 ? -32.375 1.874 4.949 1 92.88 473 GLU B C 1
ATOM 8782 O O . GLU B 1 473 ? -32.656 2.871 5.617 1 92.88 473 GLU B O 1
ATOM 8787 N N . MET B 1 474 ? -32.781 1.685 3.744 1 89.62 474 MET B N 1
ATOM 8788 C CA . MET B 1 474 ? -33.594 2.703 3.1 1 89.62 474 MET B CA 1
ATOM 8789 C C . MET B 1 474 ? -34.969 2.775 3.744 1 89.62 474 MET B C 1
ATOM 8791 O O . MET B 1 474 ? -35.531 3.861 3.904 1 89.62 474 MET B O 1
ATOM 8795 N N . ALA B 1 475 ? -35.438 1.681 4.094 1 88.5 475 ALA B N 1
ATOM 8796 C CA . ALA B 1 475 ? -36.719 1.645 4.77 1 88.5 475 ALA B CA 1
ATOM 8797 C C . ALA B 1 475 ? -36.656 2.309 6.141 1 88.5 475 ALA B C 1
ATOM 8799 O O . ALA B 1 475 ? -37.562 3.064 6.523 1 88.5 475 ALA B O 1
ATOM 8800 N N . ALA B 1 476 ? -35.594 1.999 6.836 1 88.75 476 ALA B N 1
ATOM 8801 C CA . ALA B 1 476 ? -35.406 2.621 8.141 1 88.75 476 ALA B CA 1
ATOM 8802 C C . ALA B 1 476 ? -35.281 4.133 8.016 1 88.75 476 ALA B C 1
ATOM 8804 O O . ALA B 1 476 ? -35.75 4.887 8.867 1 88.75 476 ALA B O 1
ATOM 8805 N N . TRP B 1 477 ? -34.625 4.496 7.016 1 85.31 477 TRP B N 1
ATOM 8806 C CA . TRP B 1 477 ? -34.438 5.922 6.773 1 85.31 477 TRP B CA 1
ATOM 8807 C C . TRP B 1 477 ? -35.75 6.609 6.43 1 85.31 477 TRP B C 1
ATOM 8809 O O . TRP B 1 477 ? -36.031 7.719 6.898 1 85.31 477 TRP B O 1
ATOM 8819 N N . ALA B 1 478 ? -36.594 5.973 5.703 1 80.62 478 ALA B N 1
ATOM 8820 C CA . ALA B 1 478 ? -37.812 6.555 5.207 1 80.62 478 ALA B CA 1
ATOM 8821 C C . ALA B 1 478 ? -38.906 6.527 6.277 1 80.62 478 ALA B C 1
ATOM 8823 O O . ALA B 1 478 ? -39.688 7.473 6.398 1 80.62 478 ALA B O 1
ATOM 8824 N N . PHE B 1 479 ? -38.906 5.496 7.094 1 83.44 479 PHE B N 1
ATOM 8825 C CA . PHE B 1 479 ? -40.094 5.277 7.906 1 83.44 479 PHE B CA 1
ATOM 8826 C C . PHE B 1 479 ? -39.781 5.516 9.383 1 83.44 479 PHE B C 1
ATOM 8828 O O . PHE B 1 479 ? -40.719 5.754 10.18 1 83.44 479 PHE B O 1
ATOM 8835 N N . LEU B 1 480 ? -38.531 5.43 9.734 1 84.69 480 LEU B N 1
ATOM 8836 C CA . LEU B 1 480 ? -38.25 5.527 11.164 1 84.69 480 LEU B CA 1
ATOM 8837 C C . LEU B 1 480 ? -37.719 6.918 11.523 1 84.69 480 LEU B C 1
ATOM 8839 O O . LEU B 1 480 ? -36.906 7.488 10.789 1 84.69 480 LEU B O 1
ATOM 8843 N N . HIS B 1 481 ? -38.312 7.504 12.523 1 78.25 481 HIS B N 1
ATOM 8844 C CA . HIS B 1 481 ? -37.844 8.781 13.055 1 78.25 481 HIS B CA 1
ATOM 8845 C C . HIS B 1 481 ? -36.625 8.586 13.953 1 78.25 481 HIS B C 1
ATOM 8847 O O . HIS B 1 481 ? -36.406 7.5 14.492 1 78.25 481 HIS B O 1
ATOM 8853 N N . PRO B 1 482 ? -35.844 9.711 14.062 1 77.88 482 PRO B N 1
ATOM 8854 C CA . PRO B 1 482 ? -34.656 9.609 14.922 1 77.88 482 PRO B CA 1
ATOM 8855 C C . PRO B 1 482 ? -35 9.336 16.375 1 77.88 482 PRO B C 1
ATOM 8857 O O . PRO B 1 482 ? -35.875 10 16.938 1 77.88 482 PRO B O 1
ATOM 8860 N N . GLY B 1 483 ? -34.719 8.164 16.953 1 79.75 483 GLY B N 1
ATOM 8861 C CA . GLY B 1 483 ? -35 7.742 18.328 1 79.75 483 GLY B CA 1
ATOM 8862 C C . GLY B 1 483 ? -34.594 6.305 18.594 1 79.75 483 GLY B C 1
ATOM 8863 O O . GLY B 1 483 ? -33.562 5.84 18.109 1 79.75 483 GLY B O 1
ATOM 8864 N N . THR B 1 484 ? -35.438 5.762 19.391 1 83.81 484 THR B N 1
ATOM 8865 C CA . THR B 1 484 ? -35.156 4.391 19.797 1 83.81 484 THR B CA 1
ATOM 8866 C C . THR B 1 484 ? -35.312 3.43 18.625 1 83.81 484 THR B C 1
ATOM 8868 O O . THR B 1 484 ? -34.562 2.457 18.516 1 83.81 484 THR B O 1
ATOM 8871 N N . GLY B 1 485 ? -36.281 3.764 17.812 1 83.81 485 GLY B N 1
ATOM 8872 C CA . GLY B 1 485 ? -36.469 2.926 16.641 1 83.81 485 GLY B CA 1
ATOM 8873 C C . GLY B 1 485 ? -35.281 2.906 15.711 1 83.81 485 GLY B C 1
ATOM 8874 O O . GLY B 1 485 ? -34.875 1.845 15.227 1 83.81 485 GLY B O 1
ATOM 8875 N N . ARG B 1 486 ? -34.688 3.945 15.5 1 86.25 486 ARG B N 1
ATOM 8876 C CA . ARG B 1 486 ? -33.531 4.031 14.617 1 86.25 486 ARG B CA 1
ATOM 8877 C C . ARG B 1 486 ? -32.312 3.395 15.258 1 86.25 486 ARG B C 1
ATOM 8879 O O . ARG B 1 486 ? -31.469 2.826 14.562 1 86.25 486 ARG B O 1
ATOM 8886 N N . ARG B 1 487 ? -32.312 3.43 16.484 1 87.88 487 ARG B N 1
ATOM 8887 C CA . ARG B 1 487 ? -31.219 2.795 17.188 1 87.88 487 ARG B CA 1
ATOM 8888 C C . ARG B 1 487 ? -31.281 1.277 17.062 1 87.88 487 ARG B C 1
ATOM 8890 O O . ARG B 1 487 ? -30.266 0.616 16.875 1 87.88 487 ARG B O 1
ATOM 8897 N N . MET B 1 488 ? -32.469 0.859 17.203 1 91.06 488 MET B N 1
ATOM 8898 C CA . MET B 1 488 ? -32.656 -0.58 17.031 1 91.06 488 MET B CA 1
ATOM 8899 C C . MET B 1 488 ? -32.344 -1.014 15.609 1 91.06 488 MET B C 1
ATOM 8901 O O . MET B 1 488 ? -31.734 -2.064 15.391 1 91.06 488 MET B O 1
ATOM 8905 N N . ALA B 1 489 ? -32.812 -0.22 14.719 1 91.25 489 ALA B N 1
ATOM 8906 C CA . ALA B 1 489 ? -32.531 -0.516 13.32 1 91.25 489 ALA B CA 1
ATOM 8907 C C . ALA B 1 489 ? -31.031 -0.52 13.047 1 91.25 489 ALA B C 1
ATOM 8909 O O . ALA B 1 489 ? -30.547 -1.324 12.258 1 91.25 489 ALA B O 1
ATOM 8910 N N . GLN B 1 490 ? -30.359 0.294 13.664 1 91.56 490 GLN B N 1
ATOM 8911 C CA . GLN B 1 490 ? -28.906 0.362 13.5 1 91.56 490 GLN B CA 1
ATOM 8912 C C . GLN B 1 490 ? -28.234 -0.927 13.977 1 91.56 490 GLN B C 1
ATOM 8914 O O . GLN B 1 490 ? -27.312 -1.423 13.328 1 91.56 490 GLN B O 1
ATOM 8919 N N . TRP B 1 491 ? -28.719 -1.457 14.969 1 92.19 491 TRP B N 1
ATOM 8920 C CA . TRP B 1 491 ? -28.141 -2.686 15.508 1 92.19 491 TRP B CA 1
ATOM 8921 C C . TRP B 1 491 ? -28.453 -3.873 14.602 1 92.19 491 TRP B C 1
ATOM 8923 O O . TRP B 1 491 ? -27.609 -4.75 14.398 1 92.19 491 TRP B O 1
ATOM 8933 N N . VAL B 1 492 ? -29.641 -3.873 14.133 1 93.31 492 VAL B N 1
ATOM 8934 C CA . VAL B 1 492 ? -30.031 -4.945 13.219 1 93.31 492 VAL B CA 1
ATOM 8935 C C . VAL B 1 492 ? -29.188 -4.871 11.945 1 93.31 492 VAL B C 1
ATOM 8937 O O . VAL B 1 492 ? -28.719 -5.895 11.445 1 93.31 492 VAL B O 1
ATOM 8940 N N . LEU B 1 493 ? -29 -3.699 11.508 1 95.44 493 LEU B N 1
ATOM 8941 C CA . LEU B 1 493 ? -28.188 -3.516 10.297 1 95.44 493 LEU B CA 1
ATOM 8942 C C . LEU B 1 493 ? -26.734 -3.896 10.547 1 95.44 493 LEU B C 1
ATOM 8944 O O . LEU B 1 493 ? -26.094 -4.504 9.688 1 95.44 493 LEU B O 1
ATOM 8948 N N . ARG B 1 494 ? -26.234 -3.625 11.656 1 94.38 494 ARG B N 1
ATOM 8949 C CA . ARG B 1 494 ? -24.875 -4.004 12 1 94.38 494 ARG B CA 1
ATOM 8950 C C . ARG B 1 494 ? -24.719 -5.52 12.031 1 94.38 494 ARG B C 1
ATOM 8952 O O . ARG B 1 494 ? -23.688 -6.055 11.594 1 94.38 494 ARG B O 1
ATOM 8959 N N . LEU B 1 495 ? -25.672 -6.117 12.516 1 93.75 495 LEU B N 1
ATOM 8960 C CA . LEU B 1 495 ? -25.641 -7.578 12.562 1 93.75 495 LEU B CA 1
ATOM 8961 C C . LEU B 1 495 ? -25.719 -8.164 11.164 1 93.75 495 LEU B C 1
ATOM 8963 O O . LEU B 1 495 ? -25.016 -9.133 10.852 1 93.75 495 LEU B O 1
ATOM 8967 N N . CYS B 1 496 ? -26.562 -7.602 10.391 1 95.75 496 CYS B N 1
ATOM 8968 C CA . CYS B 1 496 ? -26.688 -8.07 9.016 1 95.75 496 CYS B CA 1
ATOM 8969 C C . CYS B 1 496 ? -25.375 -7.863 8.258 1 95.75 496 CYS B C 1
ATOM 8971 O O . CYS B 1 496 ? -24.953 -8.734 7.496 1 95.75 496 CYS B O 1
ATOM 8973 N N . GLU B 1 497 ? -24.797 -6.77 8.477 1 96.62 497 GLU B N 1
ATOM 8974 C CA . GLU B 1 497 ? -23.516 -6.473 7.84 1 96.62 497 GLU B CA 1
ATOM 8975 C C . GLU B 1 497 ? -22.422 -7.441 8.297 1 96.62 497 GLU B C 1
ATOM 8977 O O . GLU B 1 497 ? -21.625 -7.91 7.488 1 96.62 497 GLU B O 1
ATOM 8982 N N . PHE B 1 498 ? -22.438 -7.758 9.484 1 95.06 498 PHE B N 1
ATOM 8983 C CA . PHE B 1 498 ? -21.453 -8.695 10.031 1 95.06 498 PHE B CA 1
ATOM 8984 C C . PHE B 1 498 ? -21.672 -10.094 9.469 1 95.06 498 PHE B C 1
ATOM 8986 O O . PHE B 1 498 ? -20.719 -10.781 9.117 1 95.06 498 PHE B O 1
ATOM 8993 N N . THR B 1 499 ? -22.875 -10.477 9.391 1 95.81 499 THR B N 1
ATOM 8994 C CA . THR B 1 499 ? -23.188 -11.797 8.867 1 95.81 499 THR B CA 1
ATOM 8995 C C . THR B 1 499 ? -22.781 -11.914 7.398 1 95.81 499 THR B C 1
ATOM 8997 O O . THR B 1 499 ? -22.234 -12.93 6.973 1 95.81 499 THR B O 1
ATOM 9000 N N . ASN B 1 500 ? -23.094 -10.883 6.664 1 97.38 500 ASN B N 1
ATOM 9001 C CA . ASN B 1 500 ? -22.719 -10.922 5.254 1 97.38 500 ASN B CA 1
ATOM 9002 C C . ASN B 1 500 ? -21.219 -10.859 5.062 1 97.38 500 ASN B C 1
ATOM 9004 O O . ASN B 1 500 ? -20.672 -11.43 4.109 1 97.38 500 ASN B O 1
ATOM 9008 N N . PHE B 1 501 ? -20.562 -10.148 5.961 1 96.19 501 PHE B N 1
ATOM 9009 C CA . PHE B 1 501 ? -19.109 -10.133 5.957 1 96.19 501 PHE B CA 1
ATOM 9010 C C . PHE B 1 501 ? -18.547 -11.523 6.215 1 96.19 501 PHE B C 1
ATOM 9012 O O . PHE B 1 501 ? -17.656 -11.984 5.5 1 96.19 501 PHE B O 1
ATOM 9019 N N . CYS B 1 502 ? -19.047 -12.188 7.137 1 94.19 502 CYS B N 1
ATOM 9020 C CA . CYS B 1 502 ? -18.609 -13.531 7.465 1 94.19 502 CYS B CA 1
ATOM 9021 C C . CYS B 1 502 ? -18.891 -14.5 6.32 1 94.19 502 CYS B C 1
ATOM 9023 O O . CYS B 1 502 ? -18.109 -15.398 6.051 1 94.19 502 CYS B O 1
ATOM 9025 N N . TRP B 1 503 ? -20.031 -14.273 5.734 1 96.44 503 TRP B N 1
ATOM 9026 C CA . TRP B 1 503 ? -20.375 -15.117 4.594 1 96.44 503 TRP B CA 1
ATOM 9027 C C . TRP B 1 503 ? -19.375 -14.945 3.457 1 96.44 503 TRP B C 1
ATOM 9029 O O . TRP B 1 503 ? -18.953 -15.93 2.84 1 96.44 503 TRP B O 1
ATOM 9039 N N . LEU B 1 504 ? -19.031 -13.719 3.203 1 96.5 504 LEU B N 1
ATOM 9040 C CA . LEU B 1 504 ? -18.047 -13.453 2.15 1 96.5 504 LEU B CA 1
ATOM 9041 C C . LEU B 1 504 ? -16.688 -14.07 2.498 1 96.5 504 LEU B C 1
ATOM 9043 O O . LEU B 1 504 ? -16.047 -14.664 1.641 1 96.5 504 LEU B O 1
ATOM 9047 N N . VAL B 1 505 ? -16.281 -13.953 3.73 1 93.38 505 VAL B N 1
ATOM 9048 C CA . VAL B 1 505 ? -15.023 -14.539 4.18 1 93.38 505 VAL B CA 1
ATOM 9049 C C . VAL B 1 505 ? -15.086 -16.062 4.035 1 93.38 505 VAL B C 1
ATOM 9051 O O . VAL B 1 505 ? -14.117 -16.688 3.611 1 93.38 505 VAL B O 1
ATOM 9054 N N . TYR B 1 506 ? -16.203 -16.609 4.289 1 94.69 506 TYR B N 1
ATOM 9055 C CA . TYR B 1 506 ? -16.391 -18.047 4.133 1 94.69 506 TYR B CA 1
ATOM 9056 C C . TYR B 1 506 ? -16.25 -18.453 2.676 1 94.69 506 TYR B C 1
ATOM 9058 O O . TYR B 1 506 ? -15.602 -19.469 2.377 1 94.69 506 TYR B O 1
ATOM 9066 N N . ILE B 1 507 ? -16.828 -17.703 1.803 1 95.44 507 ILE B N 1
ATOM 9067 C CA . ILE B 1 507 ? -16.734 -18 0.379 1 95.44 507 ILE B CA 1
ATOM 9068 C C . ILE B 1 507 ? -15.273 -18 -0.053 1 95.44 507 ILE B C 1
ATOM 9070 O O . ILE B 1 507 ? -14.828 -18.922 -0.754 1 95.44 507 ILE B O 1
ATOM 9074 N N . ILE B 1 508 ? -14.531 -17.062 0.419 1 94.12 508 ILE B N 1
ATOM 9075 C CA . ILE B 1 508 ? -13.133 -16.922 0.027 1 94.12 508 ILE B CA 1
ATOM 9076 C C . ILE B 1 508 ? -12.32 -18.078 0.597 1 94.12 508 ILE B C 1
ATOM 9078 O O . ILE B 1 508 ? -11.531 -18.703 -0.116 1 94.12 508 ILE B O 1
ATOM 9082 N N . VAL B 1 509 ? -12.586 -18.438 1.832 1 91.69 509 VAL B N 1
ATOM 9083 C CA . VAL B 1 509 ? -11.852 -19.516 2.488 1 91.69 509 VAL B CA 1
ATOM 9084 C C . VAL B 1 509 ? -12.219 -20.859 1.858 1 91.69 509 VAL B C 1
ATOM 9086 O O . VAL B 1 509 ? -11.352 -21.688 1.601 1 91.69 509 VAL B O 1
ATOM 9089 N N . ALA B 1 510 ? -13.43 -21.016 1.579 1 92.88 510 ALA B N 1
ATOM 9090 C CA . ALA B 1 510 ? -13.898 -22.266 0.991 1 92.88 510 ALA B CA 1
ATOM 9091 C C . ALA B 1 510 ? -13.328 -22.469 -0.409 1 92.88 510 ALA B C 1
ATOM 9093 O O . ALA B 1 510 ? -12.961 -23.578 -0.784 1 92.88 510 ALA B O 1
ATOM 9094 N N . GLN B 1 511 ? -13.242 -21.438 -1.151 1 92.31 511 GLN B N 1
ATOM 9095 C CA . GLN B 1 511 ? -12.68 -21.531 -2.494 1 92.31 511 GLN B CA 1
ATOM 9096 C C . GLN B 1 511 ? -11.164 -21.703 -2.443 1 92.31 511 GLN B C 1
ATOM 9098 O O . GLN B 1 511 ? -10.586 -22.406 -3.273 1 92.31 511 GLN B O 1
ATOM 9103 N N . THR B 1 512 ? -10.523 -21.109 -1.466 1 89.94 512 THR B N 1
ATOM 9104 C CA . THR B 1 512 ? -9.062 -21.141 -1.378 1 89.94 512 THR B CA 1
ATOM 9105 C C . THR B 1 512 ? -8.586 -22.531 -0.946 1 89.94 512 THR B C 1
ATOM 9107 O O . THR B 1 512 ? -7.621 -23.062 -1.504 1 89.94 512 THR B O 1
ATOM 9110 N N . PHE B 1 513 ? -9.32 -23.125 -0.037 1 88.94 513 PHE B N 1
ATOM 9111 C CA . PHE B 1 513 ? -8.836 -24.375 0.515 1 88.94 513 PHE B CA 1
ATOM 9112 C C . PHE B 1 513 ? -9.609 -25.562 -0.061 1 88.94 513 PHE B C 1
ATOM 9114 O O . PHE B 1 513 ? -9.305 -26.719 0.236 1 88.94 513 PHE B O 1
ATOM 9121 N N . GLY B 1 514 ? -10.578 -25.375 -0.886 1 89.81 514 GLY B N 1
ATOM 9122 C CA . GLY B 1 514 ? -11.297 -26.438 -1.572 1 89.81 514 GLY B CA 1
ATOM 9123 C C . GLY B 1 514 ? -12.383 -27.062 -0.725 1 89.81 514 GLY B C 1
ATOM 9124 O O . GLY B 1 514 ? -12.688 -28.25 -0.869 1 89.81 514 GLY B O 1
ATOM 9125 N N . ILE B 1 515 ? -12.961 -26.344 0.118 1 89.12 515 ILE B N 1
ATOM 9126 C CA . ILE B 1 515 ? -14.055 -26.859 0.938 1 89.12 515 ILE B CA 1
ATOM 9127 C C . ILE B 1 515 ? -15.258 -27.156 0.056 1 89.12 515 ILE B C 1
ATOM 9129 O O . ILE B 1 515 ? -16.031 -28.062 0.351 1 89.12 515 ILE B O 1
ATOM 9133 N N . TYR B 1 516 ? -15.32 -26.578 -1.093 1 90.56 516 TYR B N 1
ATOM 9134 C CA . TYR B 1 516 ? -16.438 -26.766 -2.01 1 90.56 516 TYR B CA 1
ATOM 9135 C C . TYR B 1 516 ? -16.266 -28.031 -2.838 1 90.56 516 TYR B C 1
ATOM 9137 O O . TYR B 1 516 ? -17.172 -28.438 -3.557 1 90.56 516 TYR B O 1
ATOM 9145 N N . ASN B 1 517 ? -15.102 -28.641 -2.715 1 89.38 517 ASN B N 1
ATOM 9146 C CA . ASN B 1 517 ? -14.867 -29.891 -3.441 1 89.38 517 ASN B CA 1
ATOM 9147 C C . ASN B 1 517 ? -15.375 -31.094 -2.664 1 89.38 517 ASN B C 1
ATOM 9149 O O . ASN B 1 517 ? -14.602 -31.984 -2.309 1 89.38 517 ASN B O 1
ATOM 9153 N N . SER B 1 518 ? -16.625 -31.062 -2.432 1 90.38 518 SER B N 1
ATOM 9154 C CA . SER B 1 518 ? -17.344 -32.156 -1.799 1 90.38 518 SER B CA 1
ATOM 9155 C C . SER B 1 518 ? -18.453 -32.688 -2.697 1 90.38 518 SER B C 1
ATOM 9157 O O . SER B 1 518 ? -18.891 -32 -3.633 1 90.38 518 SER B O 1
ATOM 9159 N N . CYS B 1 519 ? -18.781 -33.938 -2.443 1 91 519 CYS B N 1
ATOM 9160 C CA . CYS B 1 519 ? -19.859 -34.5 -3.234 1 91 519 CYS B CA 1
ATOM 9161 C C . CYS B 1 519 ? -21.125 -33.656 -3.141 1 91 519 CYS B C 1
ATOM 9163 O O . CYS B 1 519 ? -21.828 -33.5 -4.137 1 91 519 CYS B O 1
ATOM 9165 N N . ARG B 1 520 ? -21.391 -33.094 -2.02 1 89.25 520 ARG B N 1
ATOM 9166 C CA . ARG B 1 520 ? -22.578 -32.281 -1.802 1 89.25 520 ARG B CA 1
ATOM 9167 C C . ARG B 1 520 ? -22.531 -31.016 -2.65 1 89.25 520 ARG B C 1
ATOM 9169 O O . ARG B 1 520 ? -23.547 -30.625 -3.254 1 89.25 520 ARG B O 1
ATOM 9176 N N . CYS B 1 521 ? -21.469 -30.375 -2.732 1 90.25 521 CYS B N 1
ATOM 9177 C CA . CYS B 1 521 ? -21.344 -29.109 -3.463 1 90.25 521 CYS B CA 1
ATOM 9178 C C . CYS B 1 521 ? -21.203 -29.359 -4.961 1 90.25 521 CYS B C 1
ATOM 9180 O O . CYS B 1 521 ? -21.672 -28.562 -5.773 1 90.25 521 CYS B O 1
ATOM 9182 N N . LYS B 1 522 ? -20.609 -30.453 -5.32 1 89.19 522 LYS B N 1
ATOM 9183 C CA . LYS B 1 522 ? -20.422 -30.766 -6.73 1 89.19 522 LYS B CA 1
ATOM 9184 C C . LYS B 1 522 ? -21.719 -31.234 -7.371 1 89.19 522 LYS B C 1
ATOM 9186 O O . LYS B 1 522 ? -21.891 -31.172 -8.586 1 89.19 522 LYS B O 1
ATOM 9191 N N . SER B 1 523 ? -22.641 -31.781 -6.617 1 90.31 523 SER B N 1
ATOM 9192 C CA . SER B 1 523 ? -23.906 -32.312 -7.152 1 90.31 523 SER B CA 1
ATOM 9193 C C . SER B 1 523 ? -24.953 -31.203 -7.27 1 90.31 523 SER B C 1
ATOM 9195 O O . SER B 1 523 ? -26.047 -31.422 -7.789 1 90.31 523 SER B O 1
ATOM 9197 N N . SER B 1 524 ? -24.688 -29.938 -6.957 1 87.44 524 SER B N 1
ATOM 9198 C CA . SER B 1 524 ? -25.594 -28.812 -7.055 1 87.44 524 SER B CA 1
ATOM 9199 C C . SER B 1 524 ? -27 -29.188 -6.594 1 87.44 524 SER B C 1
ATOM 9201 O O . SER B 1 524 ? -27.969 -29.031 -7.34 1 87.44 524 SER B O 1
ATOM 9203 N N . MET B 1 525 ? -27.172 -29.531 -5.375 1 83.88 525 MET B N 1
ATOM 9204 C CA . MET B 1 525 ? -28.422 -30.109 -4.867 1 83.88 525 MET B CA 1
ATOM 9205 C C . MET B 1 525 ? -29.406 -29.016 -4.484 1 83.88 525 MET B C 1
ATOM 9207 O O . MET B 1 525 ? -30.562 -29.312 -4.164 1 83.88 525 MET B O 1
ATOM 9211 N N . TRP B 1 526 ? -29 -27.828 -4.531 1 85.75 526 TRP B N 1
ATOM 9212 C CA . TRP B 1 526 ? -29.859 -26.766 -4.027 1 85.75 526 TRP B CA 1
ATOM 9213 C C . TRP B 1 526 ? -30.969 -26.453 -5.02 1 85.75 526 TRP B C 1
ATOM 9215 O O . TRP B 1 526 ? -32.031 -25.969 -4.633 1 85.75 526 TRP B O 1
ATOM 9225 N N . GLY B 1 527 ? -30.688 -26.766 -6.254 1 76.44 527 GLY B N 1
ATOM 9226 C CA . GLY B 1 527 ? -31.688 -26.484 -7.273 1 76.44 527 GLY B CA 1
ATOM 9227 C C . GLY B 1 527 ? -32.25 -27.734 -7.922 1 76.44 527 GLY B C 1
ATOM 9228 O O . GLY B 1 527 ? -31.844 -28.844 -7.574 1 76.44 527 GLY B O 1
ATOM 9229 N N . GLY B 1 528 ? -33.281 -27.703 -8.688 1 70.56 528 GLY B N 1
ATOM 9230 C CA . GLY B 1 528 ? -33.969 -28.828 -9.297 1 70.56 528 GLY B CA 1
ATOM 9231 C C . GLY B 1 528 ? -33.188 -29.453 -10.438 1 70.56 528 GLY B C 1
ATOM 9232 O O . GLY B 1 528 ? -33.5 -30.578 -10.852 1 70.56 528 GLY B O 1
ATOM 9233 N N . ALA B 1 529 ? -32.188 -28.812 -10.953 1 71.94 529 ALA B N 1
ATOM 9234 C CA . ALA B 1 529 ? -31.547 -29.344 -12.148 1 71.94 529 ALA B CA 1
ATOM 9235 C C . ALA B 1 529 ? -30.25 -30.062 -11.797 1 71.94 529 ALA B C 1
ATOM 9237 O O . ALA B 1 529 ? -29.594 -30.625 -12.672 1 71.94 529 ALA B O 1
ATOM 9238 N N . GLY B 1 530 ? -29.938 -30.266 -10.531 1 78.94 530 GLY B N 1
ATOM 9239 C CA . GLY B 1 530 ? -28.688 -30.906 -10.125 1 78.94 530 GLY B CA 1
ATOM 9240 C C . GLY B 1 530 ? -28.922 -32.25 -9.438 1 78.94 530 GLY B C 1
ATOM 9241 O O . GLY B 1 530 ? -29.922 -32.906 -9.695 1 78.94 530 GLY B O 1
ATOM 9242 N N . GLY B 1 531 ? -27.969 -32.938 -8.938 1 84.75 531 GLY B N 1
ATOM 9243 C CA . GLY B 1 531 ? -28.047 -34.188 -8.211 1 84.75 531 GLY B CA 1
ATOM 9244 C C . GLY B 1 531 ? -27.109 -35.25 -8.758 1 84.75 531 GLY B C 1
ATOM 9245 O O . GLY B 1 531 ? -27.281 -36.438 -8.453 1 84.75 531 GLY B O 1
ATOM 9246 N N . TYR B 1 532 ? -26.375 -34.781 -9.68 1 90.06 532 TYR B N 1
ATOM 9247 C CA . TYR B 1 532 ? -25.422 -35.719 -10.273 1 90.06 532 TYR B CA 1
ATOM 9248 C C . TYR B 1 532 ? -24 -35.188 -10.18 1 90.06 532 TYR B C 1
ATOM 9250 O O . TYR B 1 532 ? -23.781 -34 -9.898 1 90.06 532 TYR B O 1
ATOM 9258 N N . VAL B 1 533 ? -23.109 -36.125 -10.234 1 89.94 533 VAL B N 1
ATOM 9259 C CA . VAL B 1 533 ? -21.688 -35.781 -10.25 1 89.94 533 VAL B CA 1
ATOM 9260 C C . VAL B 1 533 ? -21.016 -36.375 -11.492 1 89.94 533 VAL B C 1
ATOM 9262 O O . VAL B 1 533 ? -21.328 -37.5 -11.891 1 89.94 533 VAL B O 1
ATOM 9265 N N . ASP B 1 534 ? -20.281 -35.438 -12.094 1 88.25 534 ASP B N 1
ATOM 9266 C CA . ASP B 1 534 ? -19.5 -35.906 -13.242 1 88.25 534 ASP B CA 1
ATOM 9267 C C . ASP B 1 534 ? -18 -35.875 -12.93 1 88.25 534 ASP B C 1
ATOM 9269 O O . ASP B 1 534 ? -17.562 -35.188 -12.008 1 88.25 534 ASP B O 1
ATOM 9273 N N . PHE B 1 535 ? -17.25 -36.75 -13.617 1 85.06 535 PHE B N 1
ATOM 9274 C CA . PHE B 1 535 ? -15.82 -36.844 -13.375 1 85.06 535 PHE B CA 1
ATOM 9275 C C . PHE B 1 535 ? -15.031 -36.438 -14.609 1 85.06 535 PHE B C 1
ATOM 9277 O O . PHE B 1 535 ? -13.859 -36.781 -14.758 1 85.06 535 PHE B O 1
ATOM 9284 N N . GLU B 1 536 ? -15.742 -35.625 -15.43 1 82.75 536 GLU B N 1
ATOM 9285 C CA . GLU B 1 536 ? -15.047 -35.156 -16.625 1 82.75 536 GLU B CA 1
ATOM 9286 C C . GLU B 1 536 ? -14.25 -33.875 -16.328 1 82.75 536 GLU B C 1
ATOM 9288 O O . GLU B 1 536 ? -14.398 -33.281 -15.266 1 82.75 536 GLU B O 1
ATOM 9293 N N . GLY B 1 537 ? -13.305 -33.625 -17.219 1 75.88 537 GLY B N 1
ATOM 9294 C CA . GLY B 1 537 ? -12.445 -32.469 -17.047 1 75.88 537 GLY B CA 1
ATOM 9295 C C . GLY B 1 537 ? -12.859 -31.281 -17.891 1 75.88 537 GLY B C 1
ATOM 9296 O O . GLY B 1 537 ? -13.844 -31.359 -18.641 1 75.88 537 GLY B O 1
ATOM 9297 N N . VAL B 1 538 ? -12.172 -30.203 -17.734 1 78.94 538 VAL B N 1
ATOM 9298 C CA . VAL B 1 538 ? -12.477 -28.938 -18.391 1 78.94 538 VAL B CA 1
ATOM 9299 C C . VAL B 1 538 ? -12.352 -29.094 -19.906 1 78.94 538 VAL B C 1
ATOM 9301 O O . VAL B 1 538 ? -13.172 -28.547 -20.656 1 78.94 538 VAL B O 1
ATOM 9304 N N . PRO B 1 539 ? -11.398 -29.875 -20.359 1 76.81 539 PRO B N 1
ATOM 9305 C CA . PRO B 1 539 ? -11.328 -30.031 -21.828 1 76.81 539 PRO B CA 1
ATOM 9306 C C . PRO B 1 539 ? -12.594 -30.641 -22.422 1 76.81 539 PRO B C 1
ATOM 9308 O O . PRO B 1 539 ? -12.977 -30.297 -23.531 1 76.81 539 PRO B O 1
ATOM 9311 N N . TYR B 1 540 ? -13.156 -31.531 -21.641 1 81.94 540 TYR B N 1
ATOM 9312 C CA . TYR B 1 540 ? -14.406 -32.125 -22.094 1 81.94 540 TYR B CA 1
ATOM 9313 C C . TYR B 1 540 ? -15.516 -31.094 -22.172 1 81.94 540 TYR B C 1
ATOM 9315 O O . TYR B 1 540 ? -16.25 -31.047 -23.156 1 81.94 540 TYR B O 1
ATOM 9323 N N . TYR B 1 541 ? -15.609 -30.234 -21.25 1 84.06 541 TYR B N 1
ATOM 9324 C CA . TYR B 1 541 ? -16.641 -29.219 -21.219 1 84.06 541 TYR B CA 1
ATOM 9325 C C . TYR B 1 541 ? -16.422 -28.172 -22.312 1 84.06 541 TYR B C 1
ATOM 9327 O O . TYR B 1 541 ? -17.375 -27.625 -22.859 1 84.06 541 TYR B O 1
ATOM 9335 N N . LYS B 1 542 ? -15.227 -27.875 -22.578 1 83 542 LYS B N 1
ATOM 9336 C CA . LYS B 1 542 ? -14.883 -26.875 -23.578 1 83 542 LYS B CA 1
ATOM 9337 C C . LYS B 1 542 ? -15.305 -27.328 -24.969 1 83 542 LYS B C 1
ATOM 9339 O O . LYS B 1 542 ? -15.633 -26.516 -25.828 1 83 542 LYS B O 1
ATOM 9344 N N . SER B 1 543 ? -15.289 -28.656 -25.109 1 83.19 543 SER B N 1
ATOM 9345 C CA . SER B 1 543 ? -15.742 -29.188 -26.391 1 83.19 543 SER B CA 1
ATOM 9346 C C . SER B 1 543 ? -17.219 -28.875 -26.641 1 83.19 543 SER B C 1
ATOM 9348 O O . SER B 1 543 ? -17.672 -28.859 -27.781 1 83.19 543 SER B O 1
ATOM 9350 N N . TYR B 1 544 ? -17.922 -28.578 -25.578 1 85.56 544 TYR B N 1
ATOM 9351 C CA . TYR B 1 544 ? -19.344 -28.25 -25.688 1 85.56 544 TYR B CA 1
ATOM 9352 C C . TYR B 1 544 ? -19.578 -26.766 -25.453 1 85.56 544 TYR B C 1
ATOM 9354 O O . TYR B 1 544 ? -20.625 -26.359 -24.938 1 85.56 544 TYR B O 1
ATOM 9362 N N . HIS B 1 545 ? -18.688 -25.844 -25.625 1 83.06 545 HIS B N 1
ATOM 9363 C CA . HIS B 1 545 ? -18.719 -24.391 -25.703 1 83.06 545 HIS B CA 1
ATOM 9364 C C . HIS B 1 545 ? -19.109 -23.781 -24.359 1 83.06 545 HIS B C 1
ATOM 9366 O O . HIS B 1 545 ? -19.906 -22.844 -24.312 1 83.06 545 HIS B O 1
ATOM 9372 N N . ILE B 1 546 ? -18.703 -24.297 -23.297 1 86.38 546 ILE B N 1
ATOM 9373 C CA . ILE B 1 546 ? -18.969 -23.734 -21.984 1 86.38 546 ILE B CA 1
ATOM 9374 C C . ILE B 1 546 ? -18.312 -22.375 -21.859 1 86.38 546 ILE B C 1
ATOM 9376 O O . ILE B 1 546 ? -18.703 -21.562 -21 1 86.38 546 ILE B O 1
ATOM 9380 N N . GLU B 1 547 ? -17.375 -22 -22.703 1 86.12 547 GLU B N 1
ATOM 9381 C CA . GLU B 1 547 ? -16.609 -20.75 -22.641 1 86.12 547 GLU B CA 1
ATOM 9382 C C . GLU B 1 547 ? -17.516 -19.547 -22.922 1 86.12 547 GLU B C 1
ATOM 9384 O O . GLU B 1 547 ? -17.234 -18.438 -22.469 1 86.12 547 GLU B O 1
ATOM 9389 N N . ASN B 1 548 ? -18.594 -19.812 -23.609 1 85.69 548 ASN B N 1
ATOM 9390 C CA . ASN B 1 548 ? -19.5 -18.703 -23.891 1 85.69 548 ASN B CA 1
ATOM 9391 C C . ASN B 1 548 ? -20.203 -18.203 -22.641 1 85.69 548 ASN B C 1
ATOM 9393 O O . ASN B 1 548 ? -20.391 -17 -22.469 1 85.69 548 ASN B O 1
ATOM 9397 N N . SER B 1 549 ? -20.594 -19.141 -21.828 1 85.75 549 SER B N 1
ATOM 9398 C CA . SER B 1 549 ? -21.234 -18.734 -20.578 1 85.75 549 SER B CA 1
ATOM 9399 C C . SER B 1 549 ? -20.234 -18.031 -19.656 1 85.75 549 SER B C 1
ATOM 9401 O O . SER B 1 549 ? -20.594 -17.078 -18.969 1 85.75 549 SER B O 1
ATOM 9403 N N . TRP B 1 550 ? -19.016 -18.516 -19.625 1 89.25 550 TRP B N 1
ATOM 9404 C CA . TRP B 1 550 ? -17.984 -17.859 -18.828 1 89.25 550 TRP B CA 1
ATOM 9405 C C . TRP B 1 550 ? -17.703 -16.453 -19.328 1 89.25 550 TRP B C 1
ATOM 9407 O O . TRP B 1 550 ? -17.5 -15.531 -18.547 1 89.25 550 TRP B O 1
ATOM 9417 N N . LEU B 1 551 ? -17.766 -16.328 -20.656 1 90.56 551 LEU B N 1
ATOM 9418 C CA . LEU B 1 551 ? -17.5 -15.039 -21.281 1 90.56 551 LEU B CA 1
ATOM 9419 C C . LEU B 1 551 ? -18.578 -14.031 -20.922 1 90.56 551 LEU B C 1
ATOM 9421 O O . LEU B 1 551 ? -18.281 -12.859 -20.672 1 90.56 551 LEU B O 1
ATOM 9425 N N . LEU B 1 552 ? -19.75 -14.492 -20.891 1 90.88 552 LEU B N 1
ATOM 9426 C CA . LEU B 1 552 ? -20.859 -13.602 -20.562 1 90.88 552 LEU B CA 1
ATOM 9427 C C . LEU B 1 552 ? -20.719 -13.086 -19.125 1 90.88 552 LEU B C 1
ATOM 9429 O O . LEU B 1 552 ? -20.906 -11.898 -18.875 1 90.88 552 LEU B O 1
ATOM 9433 N N . GLY B 1 553 ? -20.469 -13.961 -18.234 1 93.25 553 GLY B N 1
ATOM 9434 C CA . GLY B 1 553 ? -20.266 -13.539 -16.859 1 93.25 553 GLY B CA 1
ATOM 9435 C C . GLY B 1 553 ? -19.078 -12.617 -16.672 1 93.25 553 GLY B C 1
ATOM 9436 O O . GLY B 1 553 ? -19.172 -11.609 -15.969 1 93.25 553 GLY B O 1
ATOM 9437 N N . THR B 1 554 ? -18.016 -12.898 -17.344 1 94.12 554 THR B N 1
ATOM 9438 C CA . THR B 1 554 ? -16.797 -12.125 -17.25 1 94.12 554 THR B CA 1
ATOM 9439 C C . THR B 1 554 ? -16.969 -10.742 -17.875 1 94.12 554 THR B C 1
ATOM 9441 O O . THR B 1 554 ? -16.578 -9.734 -17.281 1 94.12 554 THR B O 1
ATOM 9444 N N . LEU B 1 555 ? -17.672 -10.68 -18.984 1 94.44 555 LEU B N 1
ATOM 9445 C CA . LEU B 1 555 ? -17.875 -9.406 -19.672 1 94.44 555 LEU B CA 1
ATOM 9446 C C . LEU B 1 555 ? -18.781 -8.484 -18.859 1 94.44 555 LEU B C 1
ATOM 9448 O O . LEU B 1 555 ? -18.531 -7.281 -18.766 1 94.44 555 LEU B O 1
ATOM 9452 N N . THR B 1 556 ? -19.766 -9.016 -18.328 1 94.62 556 THR B N 1
ATOM 9453 C CA . THR B 1 556 ? -20.672 -8.219 -17.531 1 94.62 556 THR B CA 1
ATOM 9454 C C . THR B 1 556 ? -19.953 -7.559 -16.359 1 94.62 556 THR B C 1
ATOM 9456 O O . THR B 1 556 ? -20.078 -6.352 -16.141 1 94.62 556 THR B O 1
ATOM 9459 N N . THR B 1 557 ? -19.172 -8.305 -15.672 1 95.94 557 THR B N 1
ATOM 9460 C CA . THR B 1 557 ? -18.469 -7.777 -14.508 1 95.94 557 THR B CA 1
ATOM 9461 C C . THR B 1 557 ? -17.375 -6.801 -14.93 1 95.94 557 THR B C 1
ATOM 9463 O O . THR B 1 557 ? -17.219 -5.738 -14.32 1 95.94 557 THR B O 1
ATOM 9466 N N . CYS B 1 558 ? -16.688 -7.125 -15.977 1 94 558 CYS B N 1
ATOM 9467 C CA . CYS B 1 558 ? -15.57 -6.285 -16.406 1 94 558 CYS B CA 1
ATOM 9468 C C . CYS B 1 558 ? -16.062 -4.953 -16.953 1 94 558 CYS B C 1
ATOM 9470 O O . CYS B 1 558 ? -15.422 -3.92 -16.781 1 94 558 CYS B O 1
ATOM 9472 N N . ILE B 1 559 ? -17.219 -4.965 -17.547 1 93.5 559 ILE B N 1
ATOM 9473 C CA . ILE B 1 559 ? -17.797 -3.727 -18.078 1 93.5 559 ILE B CA 1
ATOM 9474 C C . ILE B 1 559 ? -18.156 -2.799 -16.922 1 93.5 559 ILE B C 1
ATOM 9476 O O . ILE B 1 559 ? -17.797 -1.618 -16.922 1 93.5 559 ILE B O 1
ATOM 9480 N N . PHE B 1 560 ? -18.766 -3.287 -15.945 1 94.88 560 PHE B N 1
ATOM 9481 C CA . PHE B 1 560 ? -19.172 -2.455 -14.82 1 94.88 560 PHE B CA 1
ATOM 9482 C C . PHE B 1 560 ? -17.969 -2.053 -13.984 1 94.88 560 PHE B C 1
ATOM 9484 O O . PHE B 1 560 ? -17.938 -0.955 -13.422 1 94.88 560 PHE B O 1
ATOM 9491 N N . LEU B 1 561 ? -17 -2.945 -13.906 1 94.75 561 LEU B N 1
ATOM 9492 C CA . LEU B 1 561 ? -15.75 -2.572 -13.258 1 94.75 561 LEU B CA 1
ATOM 9493 C C . LEU B 1 561 ? -15.078 -1.413 -13.992 1 94.75 561 LEU B C 1
ATOM 9495 O O . LEU B 1 561 ? -14.664 -0.437 -13.367 1 94.75 561 LEU B O 1
ATOM 9499 N N . GLY B 1 562 ? -15.062 -1.505 -15.32 1 91.81 562 GLY B N 1
ATOM 9500 C CA . GLY B 1 562 ? -14.477 -0.443 -16.125 1 91.81 562 GLY B CA 1
ATOM 9501 C C . GLY B 1 562 ? -15.227 0.872 -16.016 1 91.81 562 GLY B C 1
ATOM 9502 O O . GLY B 1 562 ? -14.617 1.928 -15.844 1 91.81 562 GLY B O 1
ATOM 9503 N N . ILE B 1 563 ? -16.531 0.823 -15.961 1 91.81 563 ILE B N 1
ATOM 9504 C CA . ILE B 1 563 ? -17.359 2.014 -15.844 1 91.81 563 ILE B CA 1
ATOM 9505 C C . ILE B 1 563 ? -17.203 2.625 -14.461 1 91.81 563 ILE B C 1
ATOM 9507 O O . ILE B 1 563 ? -17.078 3.846 -14.32 1 91.81 563 ILE B O 1
ATOM 9511 N N . GLY B 1 564 ? -17.188 1.717 -13.5 1 93 564 GLY B N 1
ATOM 9512 C CA . GLY B 1 564 ? -17.016 2.201 -12.133 1 93 564 GLY B CA 1
ATOM 9513 C C . GLY B 1 564 ? -15.688 2.902 -11.914 1 93 564 GLY B C 1
ATOM 9514 O O . GLY B 1 564 ? -15.648 3.992 -11.336 1 93 564 GLY B O 1
ATOM 9515 N N . LEU B 1 565 ? -14.656 2.375 -12.383 1 91.88 565 LEU B N 1
ATOM 9516 C CA . LEU B 1 565 ? -13.336 2.975 -12.219 1 91.88 565 LEU B CA 1
ATOM 9517 C C . LEU B 1 565 ? -13.219 4.258 -13.039 1 91.88 565 LEU B C 1
ATOM 9519 O O . LEU B 1 565 ? -12.625 5.238 -12.578 1 91.88 565 LEU B O 1
ATOM 9523 N N . ALA B 1 566 ? -13.789 4.262 -14.219 1 88.69 566 ALA B N 1
ATOM 9524 C CA . ALA B 1 566 ? -13.766 5.465 -15.055 1 88.69 566 ALA B CA 1
ATOM 9525 C C . ALA B 1 566 ? -14.539 6.602 -14.391 1 88.69 566 ALA B C 1
ATOM 9527 O O . ALA B 1 566 ? -14.102 7.758 -14.422 1 88.69 566 ALA B O 1
ATOM 9528 N N . TYR B 1 567 ? -15.625 6.27 -13.805 1 90.75 567 TYR B N 1
ATOM 9529 C CA . TYR B 1 567 ? -16.422 7.266 -13.102 1 90.75 567 TYR B CA 1
ATOM 9530 C C . TYR B 1 567 ? -15.648 7.867 -11.938 1 90.75 567 TYR B C 1
ATOM 9532 O O . TYR B 1 567 ? -15.648 9.086 -11.75 1 90.75 567 TYR B O 1
ATOM 9540 N N . VAL B 1 568 ? -15.008 7.043 -11.18 1 91.12 568 VAL B N 1
ATOM 9541 C CA . VAL B 1 568 ? -14.266 7.516 -10.016 1 91.12 568 VAL B CA 1
ATOM 9542 C C . VAL B 1 568 ? -13.109 8.406 -10.461 1 91.12 568 VAL B C 1
ATOM 9544 O O . VAL B 1 568 ? -12.844 9.445 -9.859 1 91.12 568 VAL B O 1
ATOM 9547 N N . VAL B 1 569 ? -12.469 8.062 -11.555 1 86.69 569 VAL B N 1
ATOM 9548 C CA . VAL B 1 569 ? -11.352 8.859 -12.055 1 86.69 569 VAL B CA 1
ATOM 9549 C C . VAL B 1 569 ? -11.859 10.195 -12.578 1 86.69 569 VAL B C 1
ATOM 9551 O O . VAL B 1 569 ? -11.242 11.234 -12.344 1 86.69 569 VAL B O 1
ATOM 9554 N N . GLU B 1 570 ? -12.953 10.195 -13.219 1 89.31 570 GLU B N 1
ATOM 9555 C CA . GLU B 1 570 ? -13.523 11.445 -13.719 1 89.31 570 GLU B CA 1
ATOM 9556 C C . GLU B 1 570 ? -13.914 12.367 -12.57 1 89.31 570 GLU B C 1
ATOM 9558 O O . GLU B 1 570 ? -13.695 13.578 -12.633 1 89.31 570 GLU B O 1
ATOM 9563 N N . GLN B 1 571 ? -14.492 11.758 -11.586 1 91.56 571 GLN B N 1
ATOM 9564 C CA . GLN B 1 571 ? -14.859 12.562 -10.422 1 91.56 571 GLN B CA 1
ATOM 9565 C C . GLN B 1 571 ? -13.625 13.125 -9.727 1 91.56 571 GLN B C 1
ATOM 9567 O O . GLN B 1 571 ? -13.617 14.281 -9.289 1 91.56 571 GLN B O 1
ATOM 9572 N N . TRP B 1 572 ? -12.625 12.352 -9.648 1 88.19 572 TRP B N 1
ATOM 9573 C CA . TRP B 1 572 ? -11.383 12.812 -9.039 1 88.19 572 TRP B CA 1
ATOM 9574 C C . TRP B 1 572 ? -10.789 13.977 -9.828 1 88.19 572 TRP B C 1
ATOM 9576 O O . TRP B 1 572 ? -10.375 14.984 -9.242 1 88.19 572 TRP B O 1
ATOM 9586 N N . CYS B 1 573 ? -10.766 13.898 -11.109 1 87.75 573 CYS B N 1
ATOM 9587 C CA . CYS B 1 573 ? -10.188 14.945 -11.945 1 87.75 573 CYS B CA 1
ATOM 9588 C C . CYS B 1 573 ? -11.008 16.234 -11.852 1 87.75 573 CYS B C 1
ATOM 9590 O O . CYS B 1 573 ? -10.438 17.328 -11.828 1 87.75 573 CYS B O 1
ATOM 9592 N N . THR B 1 574 ? -12.219 16.078 -11.742 1 90.81 574 THR B N 1
ATOM 9593 C CA . THR B 1 574 ? -13.094 17.25 -11.711 1 90.81 574 THR B CA 1
ATOM 9594 C C . THR B 1 574 ? -12.961 17.984 -10.383 1 90.81 574 THR B C 1
ATOM 9596 O O . THR B 1 574 ? -13.039 19.203 -10.336 1 90.81 574 THR B O 1
ATOM 9599 N N . GLN B 1 575 ? -12.703 17.266 -9.344 1 92.56 575 GLN B N 1
ATOM 9600 C CA . GLN B 1 575 ? -12.711 17.875 -8.023 1 92.56 575 GLN B CA 1
ATOM 9601 C C . GLN B 1 575 ? -11.289 18.203 -7.562 1 92.56 575 GLN B C 1
ATOM 9603 O O . GLN B 1 575 ? -11.102 18.938 -6.598 1 92.56 575 GLN B O 1
ATOM 9608 N N . SER B 1 576 ? -10.297 17.812 -8.25 1 88 576 SER B N 1
ATOM 9609 C CA . SER B 1 576 ? -8.914 17.875 -7.777 1 88 576 SER B CA 1
ATOM 9610 C C . SER B 1 576 ? -8.438 19.312 -7.629 1 88 576 SER B C 1
ATOM 9612 O O . SER B 1 576 ? -7.629 19.609 -6.746 1 88 576 SER B O 1
ATOM 9614 N N . PHE B 1 577 ? -8.93 20.266 -8.43 1 92.25 577 PHE B N 1
ATOM 9615 C CA . PHE B 1 577 ? -8.43 21.641 -8.352 1 92.25 577 PHE B CA 1
ATOM 9616 C C . PHE B 1 577 ? -8.875 22.297 -7.051 1 92.25 577 PHE B C 1
ATOM 9618 O O . PHE B 1 577 ? -8.273 23.281 -6.613 1 92.25 577 PHE B O 1
ATOM 9625 N N . LEU B 1 578 ? -9.945 21.703 -6.406 1 92.25 578 LEU B N 1
ATOM 9626 C CA . LEU B 1 578 ? -10.438 22.25 -5.145 1 92.25 578 LEU B CA 1
ATOM 9627 C C . LEU B 1 578 ? -9.484 21.906 -4 1 92.25 578 LEU B C 1
ATOM 9629 O O . LEU B 1 578 ? -9.305 22.703 -3.08 1 92.25 578 LEU B O 1
ATOM 9633 N N . TRP B 1 579 ? -8.852 20.781 -4.074 1 88.5 579 TRP B N 1
ATOM 9634 C CA . TRP B 1 579 ? -8.109 20.344 -2.893 1 88.5 579 TRP B CA 1
ATOM 9635 C C . TRP B 1 579 ? -6.602 20.391 -3.152 1 88.5 579 TRP B C 1
ATOM 9637 O O . TRP B 1 579 ? -5.805 20.078 -2.266 1 88.5 579 TRP B O 1
ATOM 9647 N N . THR B 1 580 ? -6.145 20.844 -4.277 1 84.88 580 THR B N 1
ATOM 9648 C CA . THR B 1 580 ? -4.723 21 -4.566 1 84.88 580 THR B CA 1
ATOM 9649 C C . THR B 1 580 ? -4.191 22.297 -3.934 1 84.88 580 THR B C 1
ATOM 9651 O O . THR B 1 580 ? -4.781 23.359 -4.098 1 84.88 580 THR B O 1
ATOM 9654 N N . GLN B 1 581 ? -3.139 22.109 -3.264 1 82.5 581 GLN B N 1
ATOM 9655 C CA . GLN B 1 581 ? -2.59 23.25 -2.531 1 82.5 581 GLN B CA 1
ATOM 9656 C C . GLN B 1 581 ? -1.893 24.234 -3.473 1 82.5 581 GLN B C 1
ATOM 9658 O O . GLN B 1 581 ? -2.072 25.438 -3.361 1 82.5 581 GLN B O 1
ATOM 9663 N N . ASN B 1 582 ? -1.079 23.688 -4.375 1 81.31 582 ASN B N 1
ATOM 9664 C CA . ASN B 1 582 ? -0.364 24.547 -5.316 1 81.31 582 ASN B CA 1
ATOM 9665 C C . ASN B 1 582 ? -1.306 25.141 -6.355 1 81.31 582 ASN B C 1
ATOM 9667 O O . ASN B 1 582 ? -1.982 24.422 -7.082 1 81.31 582 ASN B O 1
ATOM 9671 N N . TRP B 1 583 ? -1.327 26.453 -6.391 1 87.06 583 TRP B N 1
ATOM 9672 C CA . TRP B 1 583 ? -2.262 27.172 -7.25 1 87.06 583 TRP B CA 1
ATOM 9673 C C . TRP B 1 583 ? -2.033 26.828 -8.719 1 87.06 583 TRP B C 1
ATOM 9675 O O . TRP B 1 583 ? -2.982 26.531 -9.445 1 87.06 583 TRP B O 1
ATOM 9685 N N . GLU B 1 584 ? -0.807 26.734 -9.117 1 83 584 GLU B N 1
ATOM 9686 C CA . GLU B 1 584 ? -0.496 26.469 -10.516 1 83 584 GLU B CA 1
ATOM 9687 C C . GLU B 1 584 ? -0.903 25.047 -10.914 1 83 584 GLU B C 1
ATOM 9689 O O . GLU B 1 584 ? -1.452 24.844 -12 1 83 584 GLU B O 1
ATOM 9694 N N . SER B 1 585 ? -0.645 24.203 -10.047 1 83.31 585 SER B N 1
ATOM 9695 C CA . SER B 1 585 ? -1.025 22.828 -10.32 1 83.31 585 SER B CA 1
ATOM 9696 C C . SER B 1 585 ? -2.541 22.672 -10.352 1 83.31 585 SER B C 1
ATOM 9698 O O . SER B 1 585 ? -3.072 21.875 -11.133 1 83.31 585 SER B O 1
ATOM 9700 N N . ALA B 1 586 ? -3.182 23.375 -9.516 1 90.19 586 ALA B N 1
ATOM 9701 C CA . ALA B 1 586 ? -4.641 23.328 -9.469 1 90.19 586 ALA B CA 1
ATOM 9702 C C . ALA B 1 586 ? -5.25 23.859 -10.758 1 90.19 586 ALA B C 1
ATOM 9704 O O . ALA B 1 586 ? -6.172 23.25 -11.312 1 90.19 586 ALA B O 1
ATOM 9705 N N . MET B 1 587 ? -4.668 24.922 -11.242 1 91.56 587 MET B N 1
ATOM 9706 C CA . MET B 1 587 ? -5.207 25.547 -12.453 1 91.56 587 MET B CA 1
ATOM 9707 C C . MET B 1 587 ? -4.895 24.703 -13.68 1 91.56 587 MET B C 1
ATOM 9709 O O . MET B 1 587 ? -5.699 24.625 -14.609 1 91.56 587 MET B O 1
ATOM 9713 N N . ASN B 1 588 ? -3.785 24.078 -13.648 1 86.38 588 ASN B N 1
ATOM 9714 C CA . ASN B 1 588 ? -3.469 23.156 -14.727 1 86.38 588 ASN B CA 1
ATOM 9715 C C . ASN B 1 588 ? -4.449 21.984 -14.773 1 86.38 588 ASN B C 1
ATOM 9717 O O . ASN B 1 588 ? -4.844 21.547 -15.852 1 86.38 588 ASN B O 1
ATOM 9721 N N . GLY B 1 589 ? -4.75 21.516 -13.617 1 88 589 GLY B N 1
ATOM 9722 C CA . GLY B 1 589 ? -5.742 20.453 -13.555 1 88 589 GLY B CA 1
ATOM 9723 C C . GLY B 1 589 ? -7.105 20.891 -14.07 1 88 589 GLY B C 1
ATOM 9724 O O . GLY B 1 589 ? -7.77 20.141 -14.789 1 88 589 GLY B O 1
ATOM 9725 N N . LEU B 1 590 ? -7.461 22.047 -13.703 1 92.38 590 LEU B N 1
ATOM 9726 C CA . LEU B 1 590 ? -8.742 22.578 -14.164 1 92.38 590 LEU B CA 1
ATOM 9727 C C . LEU B 1 590 ? -8.742 22.75 -15.68 1 92.38 590 LEU B C 1
ATOM 9729 O O . LEU B 1 590 ? -9.75 22.5 -16.344 1 92.38 590 LEU B O 1
ATOM 9733 N N . TRP B 1 591 ? -7.664 23.219 -16.156 1 90.81 591 TRP B N 1
ATOM 9734 C CA . TRP B 1 591 ? -7.523 23.391 -17.609 1 90.81 591 TRP B CA 1
ATOM 9735 C C . TRP B 1 591 ? -7.699 22.047 -18.328 1 90.81 591 TRP B C 1
ATOM 9737 O O . TRP B 1 591 ? -8.391 21.984 -19.344 1 90.81 591 TRP B O 1
ATOM 9747 N N . CYS B 1 592 ? -7.125 21.016 -17.797 1 88 592 CYS B N 1
ATOM 9748 C CA . CYS B 1 592 ? -7.242 19.688 -18.391 1 88 592 CYS B CA 1
ATOM 9749 C C . CYS B 1 592 ? -8.68 19.203 -18.344 1 88 592 CYS B C 1
ATOM 9751 O O . CYS B 1 592 ? -9.156 18.562 -19.281 1 88 592 CYS B O 1
ATOM 9753 N N . VAL B 1 593 ? -9.328 19.5 -17.312 1 90.06 593 VAL B N 1
ATOM 9754 C CA . VAL B 1 593 ? -10.711 19.062 -17.141 1 90.06 593 VAL B CA 1
ATOM 9755 C C . VAL B 1 593 ? -11.609 19.797 -18.141 1 90.06 593 VAL B C 1
ATOM 9757 O O . VAL B 1 593 ? -12.516 19.203 -18.719 1 90.06 593 VAL B O 1
ATOM 9760 N N . ARG B 1 594 ? -11.359 21.062 -18.25 1 89.38 594 ARG B N 1
ATOM 9761 C CA . ARG B 1 594 ? -12.141 21.844 -19.188 1 89.38 594 ARG B CA 1
ATOM 9762 C C . ARG B 1 594 ? -11.953 21.344 -20.609 1 89.38 594 ARG B C 1
ATOM 9764 O O . ARG B 1 594 ? -12.914 21.25 -21.375 1 89.38 594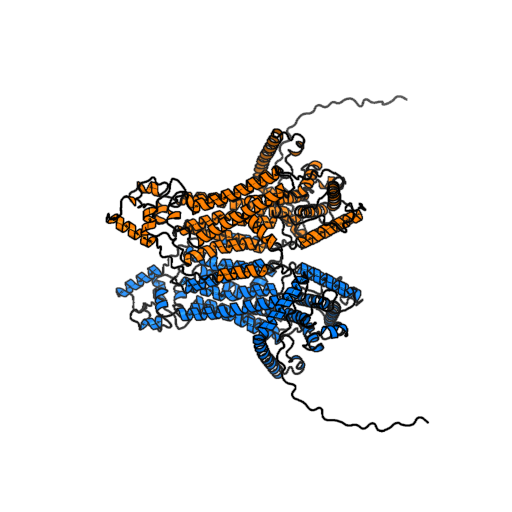 ARG B O 1
ATOM 9771 N N . LYS B 1 595 ? -10.773 20.984 -20.969 1 86.75 595 LYS B N 1
ATOM 9772 C CA . LYS B 1 595 ? -10.508 20.422 -22.297 1 86.75 595 LYS B CA 1
ATOM 9773 C C . LYS B 1 595 ? -11.172 19.062 -22.453 1 86.75 595 LYS B C 1
ATOM 9775 O O . LYS B 1 595 ? -11.703 18.75 -23.531 1 86.75 595 LYS B O 1
ATOM 9780 N N . TRP B 1 596 ? -11.117 18.297 -21.391 1 86.19 596 TRP B N 1
ATOM 9781 C CA . TRP B 1 596 ? -11.766 17 -21.422 1 86.19 596 TRP B CA 1
ATOM 9782 C C . TRP B 1 596 ? -13.273 17.141 -21.578 1 86.19 596 TRP B C 1
ATOM 9784 O O . TRP B 1 596 ? -13.898 16.406 -22.344 1 86.19 596 TRP B O 1
ATOM 9794 N N . LYS B 1 597 ? -13.844 18.031 -20.875 1 85.31 597 LYS B N 1
ATOM 9795 C CA . LYS B 1 597 ? -15.281 18.25 -20.969 1 85.31 597 LYS B CA 1
ATOM 9796 C C . LYS B 1 597 ? -15.672 18.766 -22.359 1 85.31 597 LYS B C 1
ATOM 9798 O O . LYS B 1 597 ? -16.766 18.453 -22.844 1 85.31 597 LYS B O 1
ATOM 9803 N N . TRP B 1 598 ? -14.75 19.469 -22.906 1 84.69 598 TRP B N 1
ATOM 9804 C CA . TRP B 1 598 ? -15 19.938 -24.266 1 84.69 598 TRP B CA 1
ATOM 9805 C C . TRP B 1 598 ? -14.938 18.781 -25.25 1 84.69 598 TRP B C 1
ATOM 9807 O O . TRP B 1 598 ? -15.789 18.672 -26.141 1 84.69 598 TRP B O 1
ATOM 9817 N N . ALA B 1 599 ? -13.984 17.922 -25.031 1 82.56 599 ALA B N 1
ATOM 9818 C CA . ALA B 1 599 ? -13.812 16.797 -25.938 1 82.56 599 ALA B CA 1
ATOM 9819 C C . ALA B 1 599 ? -14.961 15.797 -25.781 1 82.56 599 ALA B C 1
ATOM 9821 O O . ALA B 1 599 ? -15.305 15.094 -26.734 1 82.56 599 ALA B O 1
ATOM 9822 N N . THR B 1 600 ? -15.531 15.789 -24.625 1 84 600 THR B N 1
ATOM 9823 C CA . THR B 1 600 ? -16.578 14.812 -24.375 1 84 600 THR B CA 1
ATOM 9824 C C . THR B 1 600 ? -17.953 15.477 -24.391 1 84 600 THR B C 1
ATOM 9826 O O . THR B 1 600 ? -18.891 15 -23.734 1 84 600 THR B O 1
ATOM 9829 N N . THR B 1 601 ? -18.062 16.516 -24.922 1 82.19 601 THR B N 1
ATOM 9830 C CA . THR B 1 601 ? -19.328 17.234 -24.984 1 82.19 601 THR B CA 1
ATOM 9831 C C . THR B 1 601 ? -20.391 16.391 -25.703 1 82.19 601 THR B C 1
ATOM 9833 O O . THR B 1 601 ? -21.562 16.406 -25.297 1 82.19 601 THR B O 1
ATOM 9836 N N . GLY B 1 602 ? -20.031 15.602 -26.656 1 75 602 GLY B N 1
ATOM 9837 C CA . GLY B 1 602 ? -20.969 14.742 -27.359 1 75 602 GLY B CA 1
ATOM 9838 C C . GLY B 1 602 ? -21.641 13.727 -26.453 1 75 602 GLY B C 1
ATOM 9839 O O . GLY B 1 602 ? -22.828 13.828 -26.172 1 75 602 GLY B O 1
ATOM 9840 N N . PRO B 1 603 ? -20.797 12.922 -25.891 1 78.94 603 PRO B N 1
ATOM 9841 C CA . PRO B 1 603 ? -21.391 11.938 -24.969 1 78.94 603 PRO B CA 1
ATOM 9842 C C . PRO B 1 603 ? -22.078 12.578 -23.766 1 78.94 603 PRO B C 1
ATOM 9844 O O . PRO B 1 603 ? -23.078 12.055 -23.281 1 78.94 603 PRO B O 1
ATOM 9847 N N . ARG B 1 604 ? -21.703 13.656 -23.375 1 79.69 604 ARG B N 1
ATOM 9848 C CA . ARG B 1 604 ? -22.297 14.32 -22.219 1 79.69 604 ARG B CA 1
ATOM 9849 C C . ARG B 1 604 ? -23.656 14.906 -22.562 1 79.69 604 ARG B C 1
ATOM 9851 O O . ARG B 1 604 ? -24.547 14.977 -21.719 1 79.69 604 ARG B O 1
ATOM 9858 N N . TRP B 1 605 ? -23.734 15.289 -23.766 1 77.38 605 TRP B N 1
ATOM 9859 C CA . TRP B 1 605 ? -25.031 15.781 -24.219 1 77.38 605 TRP B CA 1
ATOM 9860 C C . TRP B 1 605 ? -26.078 14.672 -24.219 1 77.38 605 TRP B C 1
ATOM 9862 O O . TRP B 1 605 ? -27.234 14.898 -23.844 1 77.38 605 TRP B O 1
ATOM 9872 N N . VAL B 1 606 ? -25.594 13.516 -24.531 1 72.75 606 VAL B N 1
ATOM 9873 C CA . VAL B 1 606 ? -26.5 12.367 -24.516 1 72.75 606 VAL B CA 1
ATOM 9874 C C . VAL B 1 606 ? -26.906 12.047 -23.078 1 72.75 606 VAL B C 1
ATOM 9876 O O . VAL B 1 606 ? -28.078 11.805 -22.797 1 72.75 606 VAL B O 1
ATOM 9879 N N . PHE B 1 607 ? -25.969 12.211 -22.203 1 73.56 607 PHE B N 1
ATOM 9880 C CA . PHE B 1 607 ? -26.25 11.891 -20.812 1 73.56 607 PHE B CA 1
ATOM 9881 C C . PHE B 1 607 ? -27.109 12.977 -20.172 1 73.56 607 PHE B C 1
ATOM 9883 O O . PHE B 1 607 ? -27.953 12.688 -19.328 1 73.56 607 PHE B O 1
ATOM 9890 N N . ALA B 1 608 ? -26.859 14.18 -20.625 1 73 608 ALA B N 1
ATOM 9891 C CA . ALA B 1 608 ? -27.688 15.281 -20.125 1 73 608 ALA B CA 1
ATOM 9892 C C . ALA B 1 608 ? -29.141 15.117 -20.578 1 73 608 ALA B C 1
ATOM 9894 O O . ALA B 1 608 ? -30.062 15.383 -19.828 1 73 608 ALA B O 1
ATOM 9895 N N . TRP B 1 609 ? -29.219 14.562 -21.766 1 71.5 609 TRP B N 1
ATOM 9896 C CA . TRP B 1 609 ? -30.547 14.297 -22.297 1 71.5 609 TRP B CA 1
ATOM 9897 C C . TRP B 1 609 ? -31.25 13.203 -21.5 1 71.5 609 TRP B C 1
ATOM 9899 O O . TRP B 1 609 ? -32.406 13.328 -21.125 1 71.5 609 TRP B O 1
ATOM 9909 N N . LEU B 1 610 ? -30.484 12.289 -21.109 1 68.62 610 LEU B N 1
ATOM 9910 C CA . LEU B 1 610 ? -31.031 11.188 -20.312 1 68.62 610 LEU B CA 1
ATOM 9911 C C . LEU B 1 610 ? -31.344 11.648 -18.891 1 68.62 610 LEU B C 1
ATOM 9913 O O . LEU B 1 610 ? -32.344 11.242 -18.312 1 68.62 610 LEU B O 1
ATOM 9917 N N . ALA B 1 611 ? -30.469 12.477 -18.438 1 68.25 611 ALA B N 1
ATOM 9918 C CA . ALA B 1 611 ? -30.656 12.984 -17.078 1 68.25 611 ALA B CA 1
ATOM 9919 C C . ALA B 1 611 ? -31.906 13.859 -16.984 1 68.25 611 ALA B C 1
ATOM 9921 O O . ALA B 1 611 ? -32.625 13.82 -15.984 1 68.25 611 ALA B O 1
ATOM 9922 N N . GLU B 1 612 ? -32.156 14.609 -18.047 1 69.94 612 GLU B N 1
ATOM 9923 C CA . GLU B 1 612 ? -33.375 15.422 -18.094 1 69.94 612 GLU B CA 1
ATOM 9924 C C . GLU B 1 612 ? -34.625 14.555 -18.031 1 69.94 612 GLU B C 1
ATOM 9926 O O . GLU B 1 612 ? -35.594 14.898 -17.359 1 69.94 612 GLU B O 1
ATOM 9931 N N . TYR B 1 613 ? -34.406 13.469 -18.641 1 68.56 613 TYR B N 1
ATOM 9932 C CA . TYR B 1 613 ? -35.562 12.562 -18.625 1 68.56 613 TYR B CA 1
ATOM 9933 C C . TYR B 1 613 ? -35.75 11.938 -17.25 1 68.56 613 TYR B C 1
ATOM 9935 O O . TYR B 1 613 ? -36.875 11.727 -16.797 1 68.56 613 TYR B O 1
ATOM 9943 N N . VAL B 1 614 ? -34.656 11.75 -16.625 1 68.94 614 VAL B N 1
ATOM 9944 C CA . VAL B 1 614 ? -34.719 11.148 -15.305 1 68.94 614 VAL B CA 1
ATOM 9945 C C . VAL B 1 614 ? -35.312 12.148 -14.305 1 68.94 614 VAL B C 1
ATOM 9947 O O . VAL B 1 614 ? -36.094 11.797 -13.445 1 68.94 614 VAL B O 1
ATOM 9950 N N . VAL B 1 615 ? -34.906 13.391 -14.414 1 68.81 615 VAL B N 1
ATOM 9951 C CA . VAL B 1 615 ? -35.406 14.438 -13.539 1 68.81 615 VAL B CA 1
ATOM 9952 C C . VAL B 1 615 ? -36.906 14.641 -13.781 1 68.81 615 VAL B C 1
ATOM 9954 O O . VAL B 1 615 ? -37.656 14.82 -12.836 1 68.81 615 VAL B O 1
ATOM 9957 N N . GLU B 1 616 ? -37.219 14.562 -15.016 1 70.25 616 GLU B N 1
ATOM 9958 C CA . GLU B 1 616 ? -38.656 14.688 -15.336 1 70.25 616 GLU B CA 1
ATOM 9959 C C . GLU B 1 616 ? -39.438 13.531 -14.742 1 70.25 616 GLU B C 1
ATOM 9961 O O . GLU B 1 616 ? -40.531 13.734 -14.219 1 70.25 616 GLU B O 1
ATOM 9966 N N . ALA B 1 617 ? -38.844 12.43 -14.828 1 72.19 617 ALA B N 1
ATOM 9967 C CA . ALA B 1 617 ? -39.5 11.266 -14.25 1 72.19 617 ALA B CA 1
ATOM 9968 C C . ALA B 1 617 ? -39.625 11.391 -12.734 1 72.19 617 ALA B C 1
ATOM 9970 O O . ALA B 1 617 ? -40.656 11.031 -12.148 1 72.19 617 ALA B O 1
ATOM 9971 N N . GLU B 1 618 ? -38.625 11.898 -12.148 1 71.06 618 GLU B N 1
ATOM 9972 C CA . GLU B 1 618 ? -38.625 12.117 -10.703 1 71.06 618 GLU B CA 1
ATOM 9973 C C . GLU B 1 618 ? -39.688 13.125 -10.305 1 71.06 618 GLU B C 1
ATOM 9975 O O . GLU B 1 618 ? -40.406 12.945 -9.305 1 71.06 618 GLU B O 1
ATOM 9980 N N . CYS B 1 619 ? -39.75 14.141 -11.086 1 70.25 619 CYS B N 1
ATOM 9981 C CA . CYS B 1 619 ? -40.75 15.164 -10.812 1 70.25 619 CYS B CA 1
ATOM 9982 C C . CYS B 1 619 ? -42.156 14.602 -10.961 1 70.25 619 CYS B C 1
ATOM 9984 O O . CYS B 1 619 ? -43.031 14.922 -10.156 1 70.25 619 CYS B O 1
ATOM 9986 N N . ARG B 1 620 ? -42.312 13.781 -11.898 1 70.56 620 ARG B N 1
ATOM 9987 C CA . ARG B 1 620 ? -43.625 13.164 -12.094 1 70.56 620 ARG B CA 1
ATOM 9988 C C . ARG B 1 620 ? -43.969 12.25 -10.93 1 70.56 620 ARG B C 1
ATOM 9990 O O . ARG B 1 620 ? -45.125 12.227 -10.477 1 70.56 620 ARG B O 1
ATOM 9997 N N . VAL B 1 621 ? -42.969 11.602 -10.43 1 71.19 621 VAL B N 1
ATOM 9998 C CA . VAL B 1 621 ? -43.219 10.695 -9.312 1 71.19 621 VAL B CA 1
ATOM 9999 C C . VAL B 1 621 ? -43.5 11.5 -8.055 1 71.19 621 VAL B C 1
ATOM 10001 O O . VAL B 1 621 ? -44.375 11.125 -7.27 1 71.19 621 VAL B O 1
ATOM 10004 N N . ARG B 1 622 ? -42.844 12.602 -7.867 1 70.38 622 ARG B N 1
ATOM 10005 C CA . ARG B 1 622 ? -43.094 13.469 -6.719 1 70.38 622 ARG B CA 1
ATOM 10006 C C . ARG B 1 622 ? -44.469 14.07 -6.762 1 70.38 622 ARG B C 1
ATOM 10008 O O . ARG B 1 622 ? -45.156 14.172 -5.734 1 70.38 622 ARG B O 1
ATOM 10015 N N . THR B 1 623 ? -44.812 14.453 -7.953 1 66.25 623 THR B N 1
ATOM 10016 C CA . THR B 1 623 ? -46.156 15 -8.117 1 66.25 623 THR B CA 1
ATOM 10017 C C . THR B 1 623 ? -47.219 13.938 -7.832 1 66.25 623 THR B C 1
ATOM 10019 O O . THR B 1 623 ? -48.25 14.234 -7.223 1 66.25 623 THR B O 1
ATOM 10022 N N . PHE B 1 624 ? -46.812 12.828 -8.266 1 65.81 624 PHE B N 1
ATOM 10023 C CA . PHE B 1 624 ? -47.781 11.742 -8.039 1 65.81 624 PHE B CA 1
ATOM 10024 C C . PHE B 1 624 ? -47.875 11.422 -6.555 1 65.81 624 PHE B C 1
ATOM 10026 O O . PHE B 1 624 ? -48.969 11.055 -6.074 1 65.81 624 PHE B O 1
ATOM 10033 N N . LEU B 1 625 ? -46.781 11.531 -5.848 1 62.44 625 LEU B N 1
ATOM 10034 C CA . LEU B 1 625 ? -46.75 11.203 -4.426 1 62.44 625 LEU B CA 1
ATOM 10035 C C . LEU B 1 625 ? -47.188 12.398 -3.592 1 62.44 625 LEU B C 1
ATOM 10037 O O . LEU B 1 625 ? -47.219 12.328 -2.359 1 62.44 625 LEU B O 1
ATOM 10041 N N . GLY B 1 626 ? -47.906 13.461 -4.102 1 56.06 626 GLY B N 1
ATOM 10042 C CA . GLY B 1 626 ? -48.594 14.57 -3.453 1 56.06 626 GLY B CA 1
ATOM 10043 C C . GLY B 1 626 ? -47.656 15.617 -2.893 1 56.06 626 GLY B C 1
ATOM 10044 O O . GLY B 1 626 ? -48.031 16.406 -2.025 1 56.06 626 GLY B O 1
ATOM 10045 N N . ARG B 1 627 ? -46.438 15.531 -2.979 1 52.41 627 ARG B N 1
ATOM 10046 C CA . ARG B 1 627 ? -45.531 16.531 -2.406 1 52.41 627 ARG B CA 1
ATOM 10047 C C . ARG B 1 627 ? -45.375 17.734 -3.342 1 52.41 627 ARG B C 1
ATOM 10049 O O . ARG B 1 627 ? -44.438 17.812 -4.109 1 52.41 627 ARG B O 1
ATOM 10056 N N . GLU B 1 628 ? -46.5 18.516 -3.732 1 48 628 GLU B N 1
ATOM 10057 C CA . GLU B 1 628 ? -46.656 19.625 -4.664 1 48 628 GLU B CA 1
ATOM 10058 C C . GLU B 1 628 ? -45.625 20.719 -4.41 1 48 628 GLU B C 1
ATOM 10060 O O . GLU B 1 628 ? -45.25 21.422 -5.336 1 48 628 GLU B O 1
ATOM 10065 N N . GLY B 1 629 ? -45.5 21.266 -3.217 1 45.91 629 GLY B N 1
ATOM 10066 C CA . GLY B 1 629 ? -44.812 22.5 -2.918 1 45.91 629 GLY B CA 1
ATOM 10067 C C . GLY B 1 629 ? -43.375 22.516 -3.418 1 45.91 629 GLY B C 1
ATOM 10068 O O . GLY B 1 629 ? -42.688 23.547 -3.338 1 45.91 629 GLY B O 1
ATOM 10069 N N . ASP B 1 630 ? -42.75 21.469 -3.562 1 46.34 630 ASP B N 1
ATOM 10070 C CA . ASP B 1 630 ? -41.312 21.422 -3.818 1 46.34 630 ASP B CA 1
ATOM 10071 C C . ASP B 1 630 ? -41.031 21.406 -5.316 1 46.34 630 ASP B C 1
ATOM 10073 O O . ASP B 1 630 ? -39.969 20.938 -5.746 1 46.34 630 ASP B O 1
ATOM 10077 N N . VAL B 1 631 ? -41.906 21.828 -6.184 1 44.06 631 VAL B N 1
ATOM 10078 C CA . VAL B 1 631 ? -41.906 21.844 -7.641 1 44.06 631 VAL B CA 1
ATOM 10079 C C . VAL B 1 631 ? -40.75 22.703 -8.156 1 44.06 631 VAL B C 1
ATOM 10081 O O . VAL B 1 631 ? -40.312 22.516 -9.281 1 44.06 631 VAL B O 1
ATOM 10084 N N . GLU B 1 632 ? -40.562 23.812 -7.609 1 45.34 632 GLU B N 1
ATOM 10085 C CA . GLU B 1 632 ? -39.469 24.641 -8.117 1 45.34 632 GLU B CA 1
ATOM 10086 C C . GLU B 1 632 ? -38.188 23.844 -8.273 1 45.34 632 GLU B C 1
ATOM 10088 O O . GLU B 1 632 ? -37.25 24.266 -8.969 1 45.34 632 GLU B O 1
ATOM 10093 N N . ASP B 1 633 ? -38.125 22.688 -7.77 1 48.75 633 ASP B N 1
ATOM 10094 C CA . ASP B 1 633 ? -36.906 21.906 -7.648 1 48.75 633 ASP B CA 1
ATOM 10095 C C . ASP B 1 633 ? -36.719 20.984 -8.844 1 48.75 633 ASP B C 1
ATOM 10097 O O . ASP B 1 633 ? -35.781 20.188 -8.883 1 48.75 633 ASP B O 1
ATOM 10101 N N . CYS B 1 634 ? -37.656 20.953 -9.734 1 51.81 634 CYS B N 1
ATOM 10102 C CA . CYS B 1 634 ? -37.562 20.016 -10.836 1 51.81 634 CYS B CA 1
ATOM 10103 C C . CYS B 1 634 ? -36.656 20.578 -11.945 1 51.81 634 CYS B C 1
ATOM 10105 O O . CYS B 1 634 ? -36.625 20.031 -13.047 1 51.81 634 CYS B O 1
ATOM 10107 N N . ARG B 1 635 ? -36.25 21.703 -11.852 1 47.28 635 ARG B N 1
ATOM 10108 C CA . ARG B 1 635 ? -35.344 22.203 -12.898 1 47.28 635 ARG B CA 1
ATOM 10109 C C . ARG B 1 635 ? -34 21.5 -12.836 1 47.28 635 ARG B C 1
ATOM 10111 O O . ARG B 1 635 ? -33.5 21.141 -11.75 1 47.28 635 ARG B O 1
ATOM 10118 N N . PRO B 1 636 ? -33.562 21.047 -14.078 1 49.56 636 PRO B N 1
ATOM 10119 C CA . PRO B 1 636 ? -32.25 20.422 -14.172 1 49.56 636 PRO B CA 1
ATOM 10120 C C . PRO B 1 636 ? -31.156 21.281 -13.523 1 49.56 636 PRO B C 1
ATOM 10122 O O . PRO B 1 636 ? -31.062 22.469 -13.789 1 49.56 636 PRO B O 1
ATOM 10125 N N . LEU B 1 637 ? -30.828 21.031 -12.406 1 48.03 637 LEU B N 1
ATOM 10126 C CA . LEU B 1 637 ? -29.734 21.688 -11.703 1 48.03 637 LEU B CA 1
ATOM 10127 C C . LEU B 1 637 ? -28.406 21.391 -12.352 1 48.03 637 LEU B C 1
ATOM 10129 O O . LEU B 1 637 ? -28.312 20.484 -13.188 1 48.03 637 LEU B O 1
ATOM 10133 N N . TRP B 1 638 ? -27.359 22.219 -12.125 1 46.72 638 TRP B N 1
ATOM 10134 C CA . TRP B 1 638 ? -26 22.109 -12.641 1 46.72 638 TRP B CA 1
ATOM 10135 C C . TRP B 1 638 ? -25.547 20.641 -12.656 1 46.72 638 TRP B C 1
ATOM 10137 O O . TRP B 1 638 ? -24.453 20.344 -13.102 1 46.72 638 TRP B O 1
ATOM 10147 N N . ASN B 1 639 ? -26.219 19.719 -11.992 1 43.56 639 ASN B N 1
ATOM 10148 C CA . ASN B 1 639 ? -25.688 18.359 -11.938 1 43.56 639 ASN B CA 1
ATOM 10149 C C . ASN B 1 639 ? -25.734 17.688 -13.305 1 43.56 639 ASN B C 1
ATOM 10151 O O . ASN B 1 639 ? -25.359 16.531 -13.438 1 43.56 639 ASN B O 1
ATOM 10155 N N . SER B 1 640 ? -26.797 18.078 -14.148 1 35.28 640 SER B N 1
ATOM 10156 C CA . SER B 1 640 ? -27.078 17.219 -15.289 1 35.28 640 SER B CA 1
ATOM 10157 C C . SER B 1 640 ? -26.078 17.438 -16.422 1 35.28 640 SER B C 1
ATOM 10159 O O . SER B 1 640 ? -25.734 18.578 -16.734 1 35.28 640 SER B O 1
#

Solvent-accessible surface area (backbone atoms only — not comparable to full-atom values): 68850 Å² total; per-residue (Å²): 142,83,80,84,80,71,75,87,75,77,90,73,85,75,90,83,85,75,80,82,74,82,76,66,85,71,71,76,78,71,79,64,74,74,86,67,64,84,72,65,70,68,64,65,58,49,59,55,48,52,50,46,46,57,63,64,54,55,78,66,77,68,81,55,85,28,46,64,72,60,31,41,52,49,50,52,50,33,50,74,67,63,68,49,60,73,84,32,49,52,81,71,80,53,56,64,51,64,34,56,26,57,80,42,97,70,53,74,70,42,27,19,48,68,40,38,38,70,66,37,34,77,56,36,31,55,50,54,66,71,58,23,50,50,39,37,51,52,44,52,48,50,51,50,48,44,61,55,61,42,87,66,66,82,93,39,58,69,62,43,51,52,42,49,29,38,46,65,14,23,42,35,50,28,37,19,42,27,45,46,51,39,50,51,39,40,50,39,34,49,53,45,58,29,25,37,54,94,88,58,77,69,59,80,92,32,72,61,44,50,42,38,36,26,37,38,46,38,49,55,53,28,29,34,36,71,61,66,88,45,72,69,49,44,53,49,52,51,47,53,49,25,40,59,49,55,41,78,53,66,70,54,43,51,50,39,49,50,52,39,52,53,54,35,65,48,41,55,77,66,58,63,51,49,50,48,45,49,48,48,51,51,50,38,50,52,50,32,52,47,40,41,73,40,87,53,43,52,68,66,33,48,54,52,33,21,52,52,30,44,50,48,42,51,60,39,46,45,53,38,40,54,62,55,54,41,63,60,50,62,68,57,53,40,51,49,52,39,51,50,52,50,51,46,35,59,72,67,66,51,78,75,81,60,78,87,52,84,78,74,64,46,52,47,60,73,33,49,65,39,62,38,80,93,70,74,43,64,42,58,34,54,50,53,53,51,46,69,69,55,47,87,50,68,38,43,46,63,54,52,74,71,38,78,50,71,41,63,67,77,71,71,63,72,70,83,56,81,56,77,82,46,48,63,32,43,51,53,22,42,51,42,47,42,37,8,21,47,16,18,21,39,33,41,23,63,38,82,46,31,28,34,19,53,64,19,41,49,33,46,49,52,40,48,50,24,49,48,48,41,54,50,52,52,46,44,52,67,72,41,58,96,52,70,62,41,52,51,50,49,50,54,49,50,49,51,15,42,52,42,31,50,49,52,52,45,52,53,51,28,66,35,45,19,59,56,45,17,49,68,35,42,10,3,62,78,33,89,50,34,41,35,37,70,77,75,54,38,64,62,43,50,75,50,56,47,59,58,50,40,46,52,16,50,48,51,22,51,50,46,41,52,50,46,45,51,50,45,51,51,52,40,51,59,31,41,40,56,55,42,73,53,64,68,60,14,51,52,41,45,52,51,40,53,52,48,50,59,73,42,40,64,66,45,50,56,48,30,52,49,43,49,50,49,41,50,49,49,43,51,50,38,51,68,70,63,59,62,90,61,57,85,65,55,57,87,53,84,84,91,142,91,68,94,77,74,81,84,80,79,85,75,80,81,85,76,82,76,82,82,76,82,77,68,84,73,73,77,79,72,80,65,75,74,91,64,58,86,68,64,72,67,62,64,58,49,57,55,49,52,50,46,46,58,65,62,55,56,79,65,76,69,80,56,84,30,46,65,72,60,31,40,53,50,50,52,51,32,50,75,70,63,69,48,59,72,84,34,49,51,80,71,78,54,57,64,49,63,35,56,26,57,77,43,96,69,51,72,70,43,26,19,48,67,42,38,39,70,66,37,35,77,57,35,32,56,49,53,67,70,60,24,51,50,38,37,50,51,44,51,48,51,52,51,49,45,58,54,61,43,89,66,66,82,93,39,56,71,61,42,51,52,43,48,29,37,46,64,14,23,42,32,50,28,39,18,43,27,46,46,50,40,50,53,39,41,49,39,33,49,52,43,59,31,26,37,53,93,88,59,77,68,58,82,91,32,72,62,43,50,41,37,37,25,37,39,46,38,48,56,52,28,28,33,35,70,61,67,89,47,72,68,50,45,53,49,52,51,46,54,49,26,39,58,47,55,40,78,52,66,68,53,43,51,51,39,50,50,53,39,51,52,54,35,67,47,41,55,79,68,58,63,50,49,50,48,45,48,48,47,50,52,49,38,49,52,50,32,51,46,43,38,72,37,93,67,34,44,67,64,36,48,53,51,35,23,53,51,31,44,50,47,43,51,59,41,46,47,53,39,40,55,63,46,55,42,64,61,48,62,67,58,52,40,51,50,52,38,51,50,52,51,52,47,36,60,72,66,66,53,77,73,80,59,78,87,52,85,79,74,64,46,52,48,61,74,33,46,59,39,63,38,80,94,68,75,41,63,42,58,36,54,48,53,52,51,45,68,70,54,47,88,50,70,37,43,47,63,56,51,74,71,37,79,51,73,42,63,68,74,71,71,65,74,69,84,56,80,57,78,83,47,48,61,32,43,50,53,23,42,50,42,47,43,35,8,22,46,16,18,21,38,34,42,23,63,39,84,46,34,29,35,19,53,64,20,40,48,33,46,48,53,42,51,51,23,49,48,49,40,51,51,52,50,45,44,52,67,72,43,57,95,51,69,62,40,51,52,50,49,52,53,50,51,50,51,14,43,51,40,32,50,49,51,52,45,52,54,50,30,65,36,44,19,58,55,46,18,50,68,35,42,11,4,61,76,33,91,50,36,38,36,39,70,76,74,55,38,69,61,44,50,75,51,57,48,59,57,51,39,45,51,14,50,48,51,22,50,50,46,42,51,50,44,44,50,50,44,50,51,51,40,52,58,31,42,41,56,55,41,72,52,65,68,60,15,50,51,42,45,52,52,42,54,53,47,51,60,72,40,41,65,66,46,49,53,48,30,53,50,40,50,51,50,43,50,49,50,43,52,50,37,51,69,70,64,58,61,88,64,55,86,64,55,58,85,49,85,83,87